Protein AF-0000000080848924 (afdb_homodimer)

Foldseek 3Di:
DVVVVVVVVVVVVVVVVVVVVVVVVVVVVVVVVVCVVVVPPVCVVPPPPPPPPFPFFWFFFKWKWWLAAVLLVQLFVCLVVVKWNLLSVLLSLLQVCQQQVQFFDQQFWKWKWWADPVVRFTKIKGQGFFAAQPDDLCPCPPCVVPDFLLALFGQGRHQVSSVVSCVVTTDDAQLVSLVVSLVCQAVWDFHAPQNQVLCVVCVVLQLPDPLSCVFQPDPVSGGDHGRDTTHQVLQSVLSNCLSPDPVRCCCCLPRDCLVLVQVLSVVRVHDHDSVRSNPRDMDMDRDFDWDDQPQKIKGWHDPLEQALLLLLLRLLLSVVVFALVCCVDLVSVLLSVLLSLLSNLVSLLLNLQTFFVVVDVCVVVSVLSNDNVNSVVSNVVRDSQARDPPSVQVDPPPDDQAFRKIWMWMAGRSQMIMTMMGGLTGRLASSRARNNRRRRHHSQSVLADSDDDPNRPNRGHDGGTGGHFHWIFMWMARNVVRGTFKTKWKDFTNCGSSLRSQLCCVVVHSPHRNQCSFAPWGWDPSDQAIETAPPHDPSSVVSNVSNVHHYHPDDGDMWMWMWGDDPSMITTDGRPSSDIDMDHD/DPVVVVVVVVVVVVVVVVVVVVVVVVVVVVVVVVCVVVVPPVVVVPPPPPPPPFPFFWFFFKWKWWLAAVLLVQLFVCLVVVKWNLLSVLLSLLQVCQQQVQFFDQQFWKWKWWADPVVRFTKIKGQGFFAAQPDDLCPCPPHVVPAFLLALFGQGRHQVSSVVSCVVTTDDALLVSLVVSLVCQAVWDFHAPQNQVLCVVCVVLQLVDPLSCVFQPDPVSGGDHGRDTTHQVLQSVLSNCLSPDPVRCCCCLPRDCLVLVQVLSVVRVHDHDSVRSNPRDMDMDRDFDWDDQPQKIKGWHDPLEQALLLLLLRLLLSVVVFALVCCVDLVSVLLSVLLSLLSNLVSLLLNLQTFFVVVDVCVVVSVLSNDNVNSVVSNVVRDSQARDPPSVQVDPPPDDFAFRKIWMWMAGRSQMIMTMMGGLTGRLASSRARNNRRRRHHSQSVLADSDDDPNRPNRGHDGGTGGHFHWIFMWMARNPVRGTFKTKWKDDTNCGSSLRSQLCCVVVHSPHRNQCSFAPWGWDPSDQAIETEPPHDPSSVVSNVSNVHHYDPDDGDMWMWMWGDDPSMITTDGRPSSDIDMDHD

Sequence (1170 aa):
MNIYQTVLWLSAFRWLKIFLGISVFMIVALIVALILVIILPLNLPTNLPLSVASSDKCYTKAAVAADAMTCSEIGRDILKRNGSVVDAAIAALLCVSLFNPHSMGIGGGVVFTIYNASTGKMEIINARETAPENASENMFGNEPEKAKKGLFIGVPGELRGYQEAHKRHGRLHWNELFEPSINLSKEGIPIGKALARAIKENNSTILNNSALCKVFCSSNKTILKENDNITFPNLSLTYKKIAEADNKADVFYNGLLTQTIVDDIKAAGGIITRDDLKNYKVEVNEYALNFTVGKYIFHAPGAPFGGPVLALMLNILKGYNLSSSNVSTIDKKILTYHRMIETFRFADVQKQKLGDPRYENIRELVKNITSDSFANDIRNKINDDIKQNTYNYKYDHYMDKDHGTSHLSIIAEDGSAVAVTSSINDYFGSKVMSESTGIIFNDQMRDFTIHEQENGQNNLIKPGKRPLSSMCPTIILDKDSRKVKMVVGGSGGTNITTSVAQVILNYLFFDYDLQKAVEEPRVQIPTKETNVEDCFDVKVTDGLKKKNHTIFHNTELSVVQAVVRQGDKLCAESDCRKGGYPAGYMNIYQTVLWLSAFRWLKIFLGISVFMIVALIVALILVIILPLNLPTNLPLSVASSDKCYTKAAVAADAMTCSEIGRDILKRNGSVVDAAIAALLCVSLFNPHSMGIGGGVVFTIYNASTGKMEIINARETAPENASENMFGNEPEKAKKGLFIGVPGELRGYQEAHKRHGRLHWNELFEPSINLSKEGIPIGKALARAIKENNSTILNNSALCKVFCSSNKTILKENDNITFPNLSLTYKKIAEADNKADVFYNGLLTQTIVDDIKAAGGIITRDDLKNYKVEVNEYALNFTVGKYIFHAPGAPFGGPVLALMLNILKGYNLSSSNVSTIDKKILTYHRMIETFRFADVQKQKLGDPRYENIRELVKNITSDSFANDIRNKINDDIKQNTYNYKYDHYMDKDHGTSHLSIIAEDGSAVAVTSSINDYFGSKVMSESTGIIFNDQMRDFTIHEQENGQNNLIKPGKRPLSSMCPTIILDKDSRKVKMVVGGSGGTNITTSVAQVILNYLFFDYDLQKAVEEPRVQIPTKETNVEDCFDVKVTDGLKKKNHTIFHNTELSVVQAVVRQGDKLCAESDCRKGGYPAGY

Organism: Culter alburnus (NCBI:txid194366)

pLDDT: mean 89.65, std 16.45, range [27.61, 98.94]

Nearest PDB structures (foldseek):
  4y23-assembly1_A  TM=9.123E-01  e=8.920E-42  Bacillus licheniformis
  2e0w-assembly1_A  TM=9.171E-01  e=1.768E-39  Escherichia coli K-12
  4zc6-assembly1_A  TM=9.767E-01  e=1.877E-32  Homo sapiens
  4gg2-assembly1_A  TM=9.645E-01  e=1.306E-32  Homo sapiens
  2nlz-assembly1_A  TM=8.765E-01  e=4.532E-32  Halalkalibacterium halodurans

InterPro domains:
  IPR000101 Gamma-glutamyltranspeptidase [PTHR11686] (25-585)
  IPR029055 Nucleophile aminohydrolases, N-terminal [SSF56235] (58-585)
  IPR043137 Gamma-glutamyltranspeptidase, small subunit, C-terminal domain [G3DSA:3.60.20.40] (400-585)
  IPR043138 Gamma-glutamyltranspeptidase, large subunit [G3DSA:1.10.246.130] (288-398)

Solvent-accessible surface area (backbone atoms only — not comparable to full-atom values): 57554 Å² total; per-residue (Å²): 120,72,72,64,54,54,56,53,51,53,51,49,52,50,48,48,50,50,49,49,48,50,48,51,48,49,48,49,50,44,47,49,47,44,46,50,55,61,65,37,66,80,66,62,68,73,72,58,31,68,40,67,74,76,87,57,50,67,21,64,44,24,29,18,6,20,59,34,42,68,25,5,42,47,18,32,51,35,40,74,70,66,27,24,52,54,36,12,47,51,27,17,50,55,30,38,27,69,62,33,46,42,14,21,41,67,24,7,17,27,38,39,30,38,38,40,48,89,78,67,46,46,35,24,42,43,6,56,33,24,34,27,73,77,47,47,63,65,70,53,61,96,48,54,89,75,47,52,48,20,57,28,42,26,47,54,18,22,47,56,36,49,46,53,50,40,74,75,51,40,64,58,58,73,39,65,42,41,48,66,38,36,51,40,25,62,76,33,42,63,35,42,64,50,41,24,49,53,42,60,77,39,40,71,62,32,73,74,28,71,55,48,25,69,53,50,26,44,99,83,72,40,72,53,46,62,61,39,74,38,51,34,64,39,34,24,52,42,46,48,54,38,35,69,34,91,64,34,50,34,35,58,29,68,40,85,43,24,64,59,52,33,50,50,36,40,74,42,50,21,68,58,45,66,62,47,44,55,65,59,76,67,45,76,37,72,72,46,42,66,51,75,57,91,66,30,35,39,35,22,41,42,65,27,31,20,21,48,41,43,44,27,39,53,52,31,51,51,75,68,66,65,34,43,71,42,60,68,42,68,70,39,30,26,47,47,51,51,52,47,53,54,39,51,54,57,29,53,59,54,52,42,60,43,22,27,59,92,82,33,96,43,63,67,56,53,52,43,50,59,29,68,68,50,23,51,55,54,48,72,66,60,52,91,65,39,62,78,81,73,61,82,66,74,61,79,68,83,62,78,81,59,48,7,38,39,29,37,9,32,38,32,68,78,52,21,30,32,11,33,32,32,25,13,43,29,58,36,24,32,71,48,46,34,70,79,42,47,44,48,31,12,23,47,51,65,48,26,42,75,61,97,47,91,56,30,70,47,21,48,52,40,52,59,40,40,46,47,41,35,54,36,22,23,43,29,25,30,63,85,79,64,41,66,36,35,20,31,23,26,17,23,48,83,41,14,37,56,50,39,49,49,30,48,42,28,34,77,32,39,64,37,57,62,50,53,20,58,62,51,59,50,72,44,68,83,56,92,46,37,22,29,35,81,59,45,59,62,70,37,54,53,47,35,38,74,22,66,47,52,75,41,81,69,65,68,74,64,42,43,18,30,27,33,51,55,88,80,28,30,30,30,33,22,28,35,87,50,55,15,29,46,28,56,72,125,69,73,67,56,54,59,54,52,56,54,49,51,51,51,48,50,50,51,48,49,50,48,50,49,50,48,49,50,44,47,49,48,42,42,50,55,60,64,36,66,78,66,60,67,73,70,56,31,66,40,65,75,75,88,58,50,67,20,66,43,23,29,18,7,20,58,34,41,68,26,4,40,47,18,33,52,34,40,74,71,66,27,26,53,53,37,13,48,50,28,18,49,54,30,38,27,68,64,33,47,41,13,21,41,67,26,7,17,27,38,38,30,38,37,40,50,90,78,67,46,44,34,24,41,43,6,57,33,24,34,27,71,78,47,48,63,65,70,51,62,95,49,55,91,74,48,51,48,20,56,27,43,26,46,55,18,21,47,56,35,49,46,53,50,39,73,74,50,41,65,58,60,73,39,64,43,40,47,65,39,37,51,41,24,62,74,33,42,62,34,42,66,48,42,23,49,53,44,61,74,39,39,69,62,32,71,74,27,70,53,47,26,69,51,50,26,45,97,81,71,39,74,52,47,62,60,40,75,37,51,34,64,40,33,24,52,42,46,48,53,38,36,68,34,90,64,34,49,33,35,59,29,69,42,84,44,25,63,58,53,32,49,49,37,40,74,42,51,20,69,57,45,66,62,47,42,54,65,59,75,67,45,77,37,71,72,44,42,66,52,75,58,90,66,32,36,38,33,22,42,43,65,29,30,18,21,48,39,44,45,27,36,53,53,32,52,51,76,67,66,64,33,44,69,42,58,68,43,67,68,38,32,25,48,47,50,50,53,49,52,54,38,50,54,56,29,53,61,54,51,44,62,42,21,28,60,92,82,31,95,45,64,66,56,53,52,42,49,60,30,69,68,50,22,49,54,53,49,71,64,60,54,90,68,39,61,77,81,74,61,81,64,77,61,78,67,84,63,80,81,59,48,7,39,40,31,37,8,31,38,32,68,80,53,21,31,32,9,31,32,32,25,14,43,29,58,38,22,31,72,47,46,34,69,78,42,47,44,49,29,12,23,47,52,64,48,26,43,75,59,98,48,93,56,30,71,48,22,47,51,41,52,61,39,40,48,47,42,35,53,36,22,23,45,28,25,30,62,86,78,64,40,65,37,35,20,32,23,27,16,22,48,82,44,15,37,56,51,40,50,49,31,48,42,28,34,77,33,39,65,38,57,60,50,52,20,58,61,50,61,50,71,46,67,82,55,92,46,36,22,29,35,81,58,44,59,62,70,38,52,54,47,36,40,75,22,66,47,52,76,42,80,70,65,69,74,63,41,43,18,31,26,34,51,56,89,80,29,28,32,30,34,22,27,36,88,50,56,16,28,46,25,56,72

Secondary structure (DSSP, 8-state):
-HHHHHHHHHHHHHHHHHHHHHHHHHHHHHHHHHHHHHSS-----S----------EEESS-EEE-SSHHHHHHHHHHHHTT--HHHHHHHHHHHHHHH-TTT--TTSEEEEEEEETTTTEEEEEEE--B--TT--TTTTTT-GGGS-GGGGPPBP-HHHHHHHHHHHH--S-HHHHHHHHHHHHHH-EE--HHHHHHHHHTHHHHHT-HHHHHHHB-TTS-B--TT-EE--HHHHHHHHHHHH-TTTTHHHHSSTTHHHHHHHHHHTT----HHHHHT---EEESS-EEEEETTEEEEE--TTSSHHHHHHHHHHHHTT---GGGGSSHHHHHHHHHHHHHHHHHHHHHHTT---TTTS--HHHHHHHTSHHHHHHHHHH--SSS--S-----------S-EEEEEEEEE-TTS-EEEEEEEEEETTTTS-B-TTT-PBPP-GGGGS--S--TT-GGG---TTPPPP-----EEEEETTT--EEEEEEEESGGGHHHHHHHHHIIIIIS---HHHHHHS--EE-SSSSEEE-TT--HHHHHHHHHTT--EE--PPP-EEEEEEEETTEEEEEE-GGGT---EE-/--HHHHHHHHHHHHHHHHHHHHHHHHHHHHHHHHHHHHSS-----S----------EEESS-EEE-SSHHHHHHHHHHHHTT--HHHHHHHHHHHHHHH-TTT--TTSEEEEEEEETTTTEEEEEEE--B--TT--TTTTTT-GGGS-GGGGPPBP-HHHHHHHHHHHH--S-HHHHHHHHHHHHHH-EE--HHHHHHHHHTHHHHHT-HHHHHHHB-TTS-B--TT-EE--HHHHHHHHHHHH-TTTTHHHHSSTTHHHHHHHHHHTT----HHHHHT---EEESS-EEEEETTEEEEE--TTSSHHHHHHHHHHHHTTT--GGGGSSHHHHHHHHHHHHHHHHHHHHHHTT---TTTS--HHHHHHHTSHHHHHHHHHH--SSS--S-----------S-EEEEEEEEE-TTS-EEEEEEEEEETTTTS-B-TTT-PBPP-GGGGS--S--TT-GGG---TTPPPP-----EEEEETTT--EEEEEEEESGGGHHHHHHHHHIIIIIS---HHHHHHS--EE-SSSSEEE-TT--HHHHHHHHHTT--EE--PPP-EEEEEEEETTEEEEEE-GGGT---EE-

Radius of gyration: 35.62 Å; Cα contacts (8 Å, |Δi|>4): 2639; chains: 2; bounding box: 136×84×68 Å

Structure (mmCIF, N/CA/C/O backbone):
data_AF-0000000080848924-model_v1
#
loop_
_entity.id
_entity.type
_entity.pdbx_description
1 polymer 'Glutathione hydrolase'
#
loop_
_atom_site.group_PDB
_atom_site.id
_atom_site.type_symbol
_atom_site.label_atom_id
_atom_site.label_alt_id
_atom_site.label_comp_id
_atom_site.label_asym_id
_atom_site.label_entity_id
_atom_site.label_seq_id
_atom_site.pdbx_PDB_ins_code
_atom_site.Cartn_x
_atom_site.Cartn_y
_atom_site.Cartn_z
_atom_site.occupancy
_atom_site.B_iso_or_equiv
_atom_site.auth_seq_id
_atom_site.auth_comp_id
_atom_site.auth_asym_id
_atom_site.auth_atom_id
_atom_site.pdbx_PDB_model_num
ATOM 1 N N . MET A 1 1 ? -98.312 -29.328 30.312 1 27.61 1 MET A N 1
ATOM 2 C CA . MET A 1 1 ? -97.875 -28.359 29.312 1 27.61 1 MET A CA 1
ATOM 3 C C . MET A 1 1 ? -96.75 -27.5 29.828 1 27.61 1 MET A C 1
ATOM 5 O O . MET A 1 1 ? -95.938 -26.969 29.047 1 27.61 1 MET A O 1
ATOM 9 N N . ASN A 1 2 ? -96.75 -27.297 31.172 1 33.88 2 ASN A N 1
ATOM 10 C CA . ASN A 1 2 ? -95.938 -26.281 31.797 1 33.88 2 ASN A CA 1
ATOM 11 C C . ASN A 1 2 ? -94.438 -26.75 31.891 1 33.88 2 ASN A C 1
ATOM 13 O O . ASN A 1 2 ? -93.562 -25.969 32.25 1 33.88 2 ASN A O 1
ATOM 17 N N . ILE A 1 3 ? -94.312 -28.141 32 1 42.03 3 ILE A N 1
ATOM 18 C CA . ILE A 1 3 ? -93 -28.672 32.25 1 42.03 3 ILE A CA 1
ATOM 19 C C . ILE A 1 3 ? -92.125 -28.453 31.031 1 42.03 3 ILE A C 1
ATOM 21 O O . ILE A 1 3 ? -90.875 -28.391 31.141 1 42.03 3 ILE A O 1
ATOM 25 N N . TYR A 1 4 ? -92.75 -28.438 29.812 1 40.22 4 TYR A N 1
ATOM 26 C CA . TYR A 1 4 ? -92 -28.391 28.562 1 40.22 4 TYR A CA 1
ATOM 27 C C . TYR A 1 4 ? -91.438 -27 28.328 1 40.22 4 TYR A C 1
ATOM 29 O O . TYR A 1 4 ? -90.5 -26.844 27.578 1 40.22 4 TYR A O 1
ATOM 37 N N . GLN A 1 5 ? -92.188 -25.938 28.844 1 40.59 5 GLN A N 1
ATOM 38 C CA . GLN A 1 5 ? -91.688 -24.578 28.578 1 40.59 5 GLN A CA 1
ATOM 39 C C . GLN A 1 5 ? -90.375 -24.281 29.312 1 40.59 5 GLN A C 1
ATOM 41 O O . GLN A 1 5 ? -89.562 -23.562 28.812 1 40.59 5 GLN A O 1
ATOM 46 N N . THR A 1 6 ? -90.312 -24.859 30.594 1 44.5 6 THR A N 1
ATOM 47 C CA . THR A 1 6 ? -89.188 -24.5 31.422 1 44.5 6 THR A CA 1
ATOM 48 C C . THR A 1 6 ? -87.875 -25.078 30.859 1 44.5 6 THR A C 1
ATOM 50 O O . THR A 1 6 ? -86.812 -24.484 31.016 1 44.5 6 THR A O 1
ATOM 53 N N . VAL A 1 7 ? -88.062 -26.25 30.172 1 45.69 7 VAL A N 1
ATOM 54 C CA . VAL A 1 7 ? -86.812 -26.875 29.672 1 45.69 7 VAL A CA 1
ATOM 55 C C . VAL A 1 7 ? -86.25 -26.062 28.5 1 45.69 7 VAL A C 1
ATOM 57 O O . VAL A 1 7 ? -85.062 -25.984 28.328 1 45.69 7 VAL A O 1
ATOM 60 N N . LEU A 1 8 ? -87.188 -25.375 27.75 1 45.31 8 LEU A N 1
ATOM 61 C CA . LEU A 1 8 ? -86.75 -24.625 26.594 1 45.31 8 LEU A CA 1
ATOM 62 C C . LEU A 1 8 ? -86.062 -23.344 27.016 1 45.31 8 LEU A C 1
ATOM 64 O O . LEU A 1 8 ? -85.062 -22.922 26.359 1 45.31 8 LEU A O 1
ATOM 68 N N . TRP A 1 9 ? -86.562 -22.766 28.188 1 46.66 9 TRP A N 1
ATOM 69 C CA . TRP A 1 9 ? -85.938 -21.531 28.656 1 46.66 9 TRP A CA 1
ATOM 70 C C . TRP A 1 9 ? -84.5 -21.797 29.188 1 46.66 9 TRP A C 1
ATOM 72 O O . TRP A 1 9 ? -83.625 -20.984 28.984 1 46.66 9 TRP A O 1
ATOM 82 N N . LEU A 1 10 ? -84.375 -22.938 29.875 1 48.81 10 LEU A N 1
ATOM 83 C CA . LEU A 1 10 ? -83.062 -23.234 30.469 1 48.81 10 LEU A CA 1
ATOM 84 C C . LEU A 1 10 ? -82.062 -23.5 29.375 1 48.81 10 LEU A C 1
ATOM 86 O O . LEU A 1 10 ? -80.875 -23.203 29.562 1 48.81 10 LEU A O 1
ATOM 90 N N . SER A 1 11 ? -82.562 -24.062 28.266 1 49.72 11 SER A N 1
ATOM 91 C CA . SER A 1 11 ? -81.625 -24.328 27.188 1 49.72 11 SER A CA 1
ATOM 92 C C . SER A 1 11 ? -81.188 -23.031 26.484 1 49.72 11 SER A C 1
ATOM 94 O O . SER A 1 11 ? -80.062 -22.906 26.047 1 49.72 11 SER A O 1
ATOM 96 N N . ALA A 1 12 ? -82.188 -22.047 26.516 1 52.72 12 ALA A N 1
ATOM 97 C CA . ALA A 1 12 ? -81.875 -20.766 25.891 1 52.72 12 ALA A CA 1
ATOM 98 C C . ALA A 1 12 ? -80.812 -19.984 26.719 1 52.72 12 ALA A C 1
ATOM 100 O O . ALA A 1 12 ? -79.938 -19.344 26.156 1 52.72 12 ALA A O 1
ATOM 101 N N . PHE A 1 13 ? -81.062 -20.078 28.078 1 54 13 PHE A N 1
ATOM 102 C CA . PHE A 1 13 ? -80.125 -19.359 28.953 1 54 13 PHE A CA 1
ATOM 103 C C . PHE A 1 13 ? -78.75 -19.969 28.875 1 54 13 PHE A C 1
ATOM 105 O O . PHE A 1 13 ? -77.75 -19.281 29.031 1 54 13 PHE A O 1
ATOM 112 N N . ARG A 1 14 ? -78.688 -21.344 28.719 1 52.22 14 ARG A N 1
ATOM 113 C CA . ARG A 1 14 ? -77.375 -21.984 28.578 1 52.22 14 ARG A CA 1
ATOM 114 C C . ARG A 1 14 ? -76.688 -21.562 27.281 1 52.22 14 ARG A C 1
ATOM 116 O O . ARG A 1 14 ? -75.5 -21.344 27.234 1 52.22 14 ARG A O 1
ATOM 123 N N . TRP A 1 15 ? -77.562 -21.453 26.234 1 53.81 15 TRP A N 1
ATOM 124 C CA . TRP A 1 15 ? -77 -21.031 24.953 1 53.81 15 TRP A CA 1
ATOM 125 C C . TRP A 1 15 ? -76.562 -19.578 25.016 1 53.81 15 TRP A C 1
ATOM 127 O O . TRP A 1 15 ? -75.562 -19.219 24.406 1 53.81 15 TRP A O 1
ATOM 137 N N . LEU A 1 16 ? -77.312 -18.672 25.812 1 54.81 16 LEU A N 1
ATOM 138 C CA . LEU A 1 16 ? -76.875 -17.281 25.969 1 54.81 16 LEU A CA 1
ATOM 139 C C . LEU A 1 16 ? -75.562 -17.172 26.766 1 54.81 16 LEU A C 1
ATOM 141 O O . LEU A 1 16 ? -74.688 -16.375 26.422 1 54.81 16 LEU A O 1
ATOM 145 N N . LYS A 1 17 ? -75.438 -17.984 27.812 1 54.66 17 LYS A N 1
ATOM 146 C CA . LYS A 1 17 ? -74.188 -18 28.578 1 54.66 17 LYS A CA 1
ATOM 147 C C . LYS A 1 17 ? -73.062 -18.516 27.734 1 54.66 17 LYS A C 1
ATOM 149 O O . LYS A 1 17 ? -71.938 -17.984 27.797 1 54.66 17 LYS A O 1
ATOM 154 N N . ILE A 1 18 ? -73.375 -19.562 26.906 1 56.75 18 ILE A N 1
ATOM 155 C CA . ILE A 1 18 ? -72.312 -20.078 26.016 1 56.75 18 ILE A CA 1
ATOM 156 C C . ILE A 1 18 ? -72 -19.031 24.969 1 56.75 18 ILE A C 1
ATOM 158 O O . ILE A 1 18 ? -70.812 -18.797 24.688 1 56.75 18 ILE A O 1
ATOM 162 N N . PHE A 1 19 ? -73.062 -18.281 24.484 1 57.47 19 PHE A N 1
ATOM 163 C CA . PHE A 1 19 ? -72.75 -17.234 23.5 1 57.47 19 PHE A CA 1
ATOM 164 C C . PHE A 1 19 ? -72.062 -16.062 24.125 1 57.47 19 PHE A C 1
ATOM 166 O O . PHE A 1 19 ? -71.125 -15.492 23.516 1 57.47 19 PHE A O 1
ATOM 173 N N . LEU A 1 20 ? -72.375 -15.703 25.375 1 59.56 20 LEU A N 1
ATOM 174 C CA . LEU A 1 20 ? -71.688 -14.641 26.078 1 59.56 20 LEU A CA 1
ATOM 175 C C . LEU A 1 20 ? -70.25 -15.078 26.438 1 59.56 20 LEU A C 1
ATOM 177 O O . LEU A 1 20 ? -69.312 -14.281 26.359 1 59.56 20 LEU A O 1
ATOM 181 N N . GLY A 1 21 ? -70.125 -16.375 26.812 1 56.28 21 GLY A N 1
ATOM 182 C CA . GLY A 1 21 ? -68.812 -16.891 27.062 1 56.28 21 GLY A CA 1
ATOM 183 C C . GLY A 1 21 ? -67.938 -16.906 25.828 1 56.28 21 GLY A C 1
ATOM 184 O O . GLY A 1 21 ? -66.75 -16.547 25.891 1 56.28 21 GLY A O 1
ATOM 185 N N . ILE A 1 22 ? -68.562 -17.281 24.688 1 60.47 22 ILE A N 1
ATOM 186 C CA . ILE A 1 22 ? -67.812 -17.297 23.438 1 60.47 22 ILE A CA 1
ATOM 187 C C . ILE A 1 22 ? -67.5 -15.875 22.984 1 60.47 22 ILE A C 1
ATOM 189 O O . ILE A 1 22 ? -66.375 -15.594 22.516 1 60.47 22 ILE A O 1
ATOM 193 N N . SER A 1 23 ? -68.438 -14.93 23.297 1 58.09 23 SER A N 1
ATOM 194 C CA . SER A 1 23 ? -68.188 -13.539 22.953 1 58.09 23 SER A CA 1
ATOM 195 C C . SER A 1 23 ? -67.062 -12.953 23.812 1 58.09 23 SER A C 1
ATOM 197 O O . SER A 1 23 ? -66.188 -12.242 23.297 1 58.09 23 SER A O 1
ATOM 199 N N . VAL A 1 24 ? -67.125 -13.219 25.125 1 61.31 24 VAL A N 1
ATOM 200 C CA . VAL A 1 24 ? -66.062 -12.734 26 1 61.31 24 VAL A CA 1
ATOM 201 C C . VAL A 1 24 ? -64.75 -13.398 25.641 1 61.31 24 VAL A C 1
ATOM 203 O O . VAL A 1 24 ? -63.719 -12.742 25.594 1 61.31 24 VAL A O 1
ATOM 206 N N . PHE A 1 25 ? -64.75 -14.719 25.328 1 60.25 25 PHE A N 1
ATOM 207 C CA . PHE A 1 25 ? -63.531 -15.398 24.906 1 60.25 25 PHE A CA 1
ATOM 208 C C . PHE A 1 25 ? -63.031 -14.828 23.594 1 60.25 25 PHE A C 1
ATOM 210 O O . PHE A 1 25 ? -61.844 -14.617 23.422 1 60.25 25 PHE A O 1
ATOM 217 N N . MET A 1 26 ? -63.938 -14.5 22.672 1 58.78 26 MET A N 1
ATOM 218 C CA . MET A 1 26 ? -63.531 -13.898 21.391 1 58.78 26 MET A CA 1
ATOM 219 C C . MET A 1 26 ? -63 -12.492 21.609 1 58.78 26 MET A C 1
ATOM 221 O O . MET A 1 26 ? -62.031 -12.094 20.984 1 58.78 26 MET A O 1
ATOM 225 N N . ILE A 1 27 ? -63.594 -11.758 22.531 1 63.06 27 ILE A N 1
ATOM 226 C CA . ILE A 1 27 ? -63.094 -10.422 22.844 1 63.06 27 ILE A CA 1
ATOM 227 C C . ILE A 1 27 ? -61.75 -10.523 23.516 1 63.06 27 ILE A C 1
ATOM 229 O O . ILE A 1 27 ? -60.812 -9.781 23.188 1 63.06 27 ILE A O 1
ATOM 233 N N . VAL A 1 28 ? -61.594 -11.461 24.516 1 62.94 28 VAL A N 1
ATOM 234 C CA . VAL A 1 28 ? -60.312 -11.633 25.172 1 62.94 28 VAL A CA 1
ATOM 235 C C . VAL A 1 28 ? -59.281 -12.141 24.156 1 62.94 28 VAL A C 1
ATOM 237 O O . VAL A 1 28 ? -58.156 -11.672 24.125 1 62.94 28 VAL A O 1
ATOM 240 N N . ALA A 1 29 ? -59.656 -13.094 23.297 1 61.78 29 ALA A N 1
ATOM 241 C CA . ALA A 1 29 ? -58.75 -13.57 22.25 1 61.78 29 ALA A CA 1
ATOM 242 C C . ALA A 1 29 ? -58.406 -12.453 21.281 1 61.78 29 ALA A C 1
ATOM 244 O O . ALA A 1 29 ? -57.25 -12.328 20.859 1 61.78 29 ALA A O 1
ATOM 245 N N . LEU A 1 30 ? -59.344 -11.602 20.984 1 60.47 30 LEU A N 1
ATOM 246 C CA . LEU A 1 30 ? -59.094 -10.438 20.156 1 60.47 30 LEU A CA 1
ATOM 247 C C . LEU A 1 30 ? -58.156 -9.453 20.875 1 60.47 30 LEU A C 1
ATOM 249 O O . LEU A 1 30 ? -57.25 -8.891 20.266 1 60.47 30 LEU A O 1
ATOM 253 N N . ILE A 1 31 ? -58.438 -9.203 22.141 1 59.78 31 ILE A N 1
ATOM 254 C CA . ILE A 1 31 ? -57.594 -8.32 22.922 1 59.78 31 ILE A CA 1
ATOM 255 C C . ILE A 1 31 ? -56.188 -8.938 23.016 1 59.78 31 ILE A C 1
ATOM 257 O O . ILE A 1 31 ? -55.188 -8.234 22.859 1 59.78 31 ILE A O 1
ATOM 261 N N . VAL A 1 32 ? -56.094 -10.25 23.344 1 56.41 32 VAL A N 1
ATOM 262 C CA . VAL A 1 32 ? -54.781 -10.898 23.375 1 56.41 32 VAL A CA 1
ATOM 263 C C . VAL A 1 32 ? -54.156 -10.852 22 1 56.41 32 VAL A C 1
ATOM 265 O O . VAL A 1 32 ? -52.969 -10.562 21.859 1 56.41 32 VAL A O 1
ATOM 268 N N . ALA A 1 33 ? -54.938 -11.117 20.922 1 53.69 33 ALA A N 1
ATOM 269 C CA . ALA A 1 33 ? -54.406 -10.984 19.562 1 53.69 33 ALA A CA 1
ATOM 270 C C . ALA A 1 33 ? -54 -9.539 19.281 1 53.69 33 ALA A C 1
ATOM 272 O O . ALA A 1 33 ? -52.969 -9.289 18.672 1 53.69 33 ALA A O 1
ATOM 273 N N . LEU A 1 34 ? -54.844 -8.633 19.719 1 51.41 34 LEU A N 1
ATOM 274 C CA . LEU A 1 34 ? -54.5 -7.227 19.562 1 51.41 34 LEU A CA 1
ATOM 275 C C . LEU A 1 34 ? -53.25 -6.891 20.406 1 51.41 34 LEU A C 1
ATOM 277 O O . LEU A 1 34 ? -52.375 -6.156 19.953 1 51.41 34 LEU A O 1
ATOM 281 N N . ILE A 1 35 ? -53.281 -7.332 21.688 1 49.22 35 ILE A N 1
ATOM 282 C CA . ILE A 1 35 ? -52.062 -7.133 22.484 1 49.22 35 ILE A CA 1
ATOM 283 C C . ILE A 1 35 ? -50.875 -7.844 21.828 1 49.22 35 ILE A C 1
ATOM 285 O O . ILE A 1 35 ? -49.781 -7.305 21.781 1 49.22 35 ILE A O 1
ATOM 289 N N . LEU A 1 36 ? -51.125 -9.062 21.359 1 45.56 36 LEU A N 1
ATOM 290 C CA . LEU A 1 36 ? -50.062 -9.734 20.641 1 45.56 36 LEU A CA 1
ATOM 291 C C . LEU A 1 36 ? -49.688 -8.992 19.359 1 45.56 36 LEU A C 1
ATOM 293 O O . LEU A 1 36 ? -48.531 -8.922 18.984 1 45.56 36 LEU A O 1
ATOM 297 N N . VAL A 1 37 ? -50.688 -8.5 18.625 1 44.62 37 VAL A N 1
ATOM 298 C CA . VAL A 1 37 ? -50.375 -7.656 17.469 1 44.62 37 VAL A CA 1
ATOM 299 C C . VAL A 1 37 ? -49.75 -6.348 17.953 1 44.62 37 VAL A C 1
ATOM 301 O O . VAL A 1 37 ? -48.812 -5.828 17.312 1 44.62 37 VAL A O 1
ATOM 304 N N . ILE A 1 38 ? -50.312 -5.672 19 1 43.06 38 ILE A N 1
ATOM 305 C CA . ILE A 1 38 ? -49.719 -4.441 19.5 1 43.06 38 ILE A CA 1
ATOM 306 C C . ILE A 1 38 ? -48.344 -4.754 20.125 1 43.06 38 ILE A C 1
ATOM 308 O O . ILE A 1 38 ? -47.406 -3.957 20.016 1 43.06 38 ILE A O 1
ATOM 312 N N . ILE A 1 39 ? -48.281 -5.75 21.047 1 37.44 39 ILE A N 1
ATOM 313 C CA . ILE A 1 39 ? -46.938 -6.098 21.531 1 37.44 39 ILE A CA 1
ATOM 314 C C . ILE A 1 39 ? -46.094 -6.652 20.391 1 37.44 39 ILE A C 1
ATOM 316 O O . ILE A 1 39 ? -44.969 -7.086 20.594 1 37.44 39 ILE A O 1
ATOM 320 N N . LEU A 1 40 ? -46.719 -7.078 19.234 1 34.47 40 LEU A N 1
ATOM 321 C CA . LEU A 1 40 ? -45.781 -7.234 18.125 1 34.47 40 LEU A CA 1
ATOM 322 C C . LEU A 1 40 ? -44.969 -5.953 17.906 1 34.47 40 LEU A C 1
ATOM 324 O O . LEU A 1 40 ? -45.562 -4.898 17.625 1 34.47 40 LEU A O 1
ATOM 328 N N . PRO A 1 41 ? -43.969 -5.781 18.75 1 33.25 41 PRO A N 1
ATOM 329 C CA . PRO A 1 41 ? -43.125 -4.621 18.469 1 33.25 41 PRO A CA 1
ATOM 330 C C . PRO A 1 41 ? -43 -4.316 16.984 1 33.25 41 PRO A C 1
ATOM 332 O O . PRO A 1 41 ? -42.812 -5.227 16.172 1 33.25 41 PRO A O 1
ATOM 335 N N . LEU A 1 42 ? -43.969 -3.479 16.422 1 32.34 42 LEU A N 1
ATOM 336 C CA . LEU A 1 42 ? -43.531 -2.865 15.164 1 32.34 42 LEU A CA 1
ATOM 337 C C . LEU A 1 42 ? -42.031 -2.586 15.188 1 32.34 42 LEU A C 1
ATOM 339 O O . LEU A 1 42 ? -41.594 -1.583 15.75 1 32.34 42 LEU A O 1
ATOM 343 N N . ASN A 1 43 ? -41.281 -3.451 15.688 1 28.75 43 ASN A N 1
ATOM 344 C CA . ASN A 1 43 ? -39.844 -3.33 15.367 1 28.75 43 ASN A CA 1
ATOM 345 C C . ASN A 1 43 ? -39.625 -3.035 13.891 1 28.75 43 ASN A C 1
ATOM 347 O O . ASN A 1 43 ? -39.656 -3.947 13.062 1 28.75 43 ASN A O 1
ATOM 351 N N . LEU A 1 44 ? -40.312 -1.973 13.383 1 30.2 44 LEU A N 1
ATOM 352 C CA . LEU A 1 44 ? -39.781 -1.408 12.148 1 30.2 44 LEU A CA 1
ATOM 353 C C . LEU A 1 44 ? -38.281 -1.48 12.125 1 30.2 44 LEU A C 1
ATOM 355 O O . LEU A 1 44 ? -37.594 -1.023 13.062 1 30.2 44 LEU A O 1
ATOM 359 N N . PRO A 1 45 ? -37.844 -2.529 11.57 1 31.5 45 PRO A N 1
ATOM 360 C CA . PRO A 1 45 ? -36.375 -2.543 11.57 1 31.5 45 PRO A CA 1
ATOM 361 C C . PRO A 1 45 ? -35.781 -1.206 11.148 1 31.5 45 PRO A C 1
ATOM 363 O O . PRO A 1 45 ? -36.062 -0.73 10.039 1 31.5 45 PRO A O 1
ATOM 366 N N . THR A 1 46 ? -35.938 -0.21 12.031 1 32.53 46 THR A N 1
ATOM 367 C CA . THR A 1 46 ? -35.125 0.982 11.758 1 32.53 46 THR A CA 1
ATOM 368 C C . THR A 1 46 ? -33.812 0.609 11.109 1 32.53 46 THR A C 1
ATOM 370 O O . THR A 1 46 ? -33.219 1.414 10.391 1 32.53 46 THR A O 1
ATOM 373 N N . ASN A 1 47 ? -33.219 -0.319 11.781 1 30.47 47 ASN A N 1
ATOM 374 C CA . ASN A 1 47 ? -31.859 -0.47 11.266 1 30.47 47 ASN A CA 1
ATOM 375 C C . ASN A 1 47 ? -31.844 -1.184 9.922 1 30.47 47 ASN A C 1
ATOM 377 O O . ASN A 1 47 ? -31.781 -2.412 9.867 1 30.47 47 ASN A O 1
ATOM 381 N N . LEU A 1 48 ? -32.75 -0.864 9.062 1 31.02 48 LEU A N 1
ATOM 382 C CA . LEU A 1 48 ? -32.438 -1.427 7.758 1 31.02 48 LEU A CA 1
ATOM 383 C C . LEU A 1 48 ? -30.938 -1.282 7.449 1 31.02 48 LEU A C 1
ATOM 385 O O . LEU A 1 48 ? -30.422 -0.165 7.375 1 31.02 48 LEU A O 1
ATOM 389 N N . PRO A 1 49 ? -30.234 -2.24 7.855 1 33.34 49 PRO A N 1
ATOM 390 C CA . PRO A 1 49 ? -28.859 -2.029 7.426 1 33.34 49 PRO A CA 1
ATOM 391 C C . PRO A 1 49 ? -28.75 -1.621 5.961 1 33.34 49 PRO A C 1
ATOM 393 O O . PRO A 1 49 ? -29.438 -2.182 5.105 1 33.34 49 PRO A O 1
ATOM 396 N N . LEU A 1 50 ? -28.766 -0.459 5.586 1 31.81 50 LEU A N 1
ATOM 397 C CA . LEU A 1 50 ? -28.281 -0.073 4.27 1 31.81 50 LEU A CA 1
ATOM 398 C C . LEU A 1 50 ? -27.203 -1.046 3.783 1 31.81 50 LEU A C 1
ATOM 400 O O . LEU A 1 50 ? -26.203 -1.257 4.461 1 31.81 50 LEU A O 1
ATOM 404 N N . SER A 1 51 ? -27.641 -2.158 3.277 1 34.69 51 SER A N 1
ATOM 405 C CA . SER A 1 51 ? -26.719 -3.1 2.648 1 34.69 51 SER A CA 1
ATOM 406 C C . SER A 1 51 ? -25.625 -2.371 1.877 1 34.69 51 SER A C 1
ATOM 408 O O . SER A 1 51 ? -25.922 -1.609 0.951 1 34.69 51 SER A O 1
ATOM 410 N N . VAL A 1 52 ? -24.734 -1.992 2.447 1 40.56 52 VAL A N 1
ATOM 411 C CA . VAL A 1 52 ? -23.562 -1.58 1.677 1 40.56 52 VAL A CA 1
ATOM 412 C C . VAL A 1 52 ? -23.344 -2.559 0.527 1 40.56 52 VAL A C 1
ATOM 414 O O . VAL A 1 52 ? -23.141 -3.756 0.752 1 40.56 52 VAL A O 1
ATOM 417 N N . ALA A 1 53 ? -23.953 -2.414 -0.642 1 45.53 53 ALA A N 1
ATOM 418 C CA . ALA A 1 53 ? -23.781 -3.168 -1.88 1 45.53 53 ALA A CA 1
ATOM 419 C C . ALA A 1 53 ? -22.391 -3.812 -1.938 1 45.53 53 ALA A C 1
ATOM 421 O O . ALA A 1 53 ? -21.375 -3.137 -1.762 1 45.53 53 ALA A O 1
ATOM 422 N N . SER A 1 54 ? -22.359 -5.234 -1.828 1 56.91 54 SER A N 1
ATOM 423 C CA . SER A 1 54 ? -21.125 -5.992 -1.984 1 56.91 54 SER A CA 1
ATOM 424 C C . SER A 1 54 ? -20.359 -5.566 -3.238 1 56.91 54 SER A C 1
ATOM 426 O O . SER A 1 54 ? -20.969 -5.344 -4.289 1 56.91 54 SER A O 1
ATOM 428 N N . SER A 1 55 ? -19.109 -5.105 -3.137 1 72.56 55 SER A N 1
ATOM 429 C CA . SER A 1 55 ? -18.203 -4.684 -4.207 1 72.56 55 SER A CA 1
ATOM 430 C C . SER A 1 55 ? -17.641 -5.883 -4.965 1 72.56 55 SER A C 1
ATOM 432 O O . SER A 1 55 ? -16.734 -5.738 -5.777 1 72.56 55 SER A O 1
ATOM 434 N N . ASP A 1 56 ? -18.453 -7.102 -4.781 1 83.56 56 ASP A N 1
ATOM 435 C CA . ASP A 1 56 ? -17.922 -8.297 -5.434 1 83.56 56 ASP A CA 1
ATOM 436 C C . ASP A 1 56 ? -18.25 -8.297 -6.926 1 83.56 56 ASP A C 1
ATOM 438 O O . ASP A 1 56 ? -19.344 -7.891 -7.328 1 83.56 56 ASP A O 1
ATOM 442 N N . LYS A 1 57 ? -17.359 -8.758 -7.73 1 93.06 57 LYS A N 1
ATOM 443 C CA . LYS A 1 57 ? -17.531 -8.961 -9.164 1 93.06 57 LYS A CA 1
ATOM 444 C C . LYS A 1 57 ? -18.078 -10.352 -9.461 1 93.06 57 LYS A C 1
ATOM 446 O O . LYS A 1 57 ? -17.312 -11.328 -9.516 1 93.06 57 LYS A O 1
ATOM 451 N N . CYS A 1 58 ? -19.344 -10.43 -9.805 1 97.19 58 CYS A N 1
ATOM 452 C CA . CYS A 1 58 ? -19.984 -11.727 -9.938 1 97.19 58 CYS A CA 1
ATOM 453 C C . CYS A 1 58 ? -20.484 -11.945 -11.359 1 97.19 58 CYS A C 1
ATOM 455 O O . CYS A 1 58 ? -20.828 -10.984 -12.055 1 97.19 58 CYS A O 1
ATOM 457 N N . TYR A 1 59 ? -20.531 -13.203 -11.742 1 97.88 59 TYR A N 1
ATOM 458 C CA . TYR A 1 59 ? -20.922 -13.664 -13.07 1 97.88 59 TYR A CA 1
ATOM 459 C C . TYR A 1 59 ? -21.875 -14.844 -12.977 1 97.88 59 TYR A C 1
ATOM 461 O O . TYR A 1 59 ? -22.031 -15.453 -11.922 1 97.88 59 TYR A O 1
ATOM 469 N N . THR A 1 60 ? -22.469 -15.211 -14.094 1 97.31 60 THR A N 1
ATOM 470 C CA . THR A 1 60 ? -23.547 -16.188 -14.031 1 97.31 60 THR A CA 1
ATOM 471 C C . THR A 1 60 ? -23.047 -17.578 -14.438 1 97.31 60 THR A C 1
ATOM 473 O O . THR A 1 60 ? -23.516 -18.594 -13.906 1 97.31 60 THR A O 1
ATOM 476 N N . LYS A 1 61 ? -22.078 -17.594 -15.32 1 97.94 61 LYS A N 1
ATOM 477 C CA . LYS A 1 61 ? -21.766 -18.891 -15.914 1 97.94 61 LYS A CA 1
ATOM 478 C C . LYS A 1 61 ? -20.344 -19.328 -15.602 1 97.94 61 LYS A C 1
ATOM 480 O O . LYS A 1 61 ? -20.078 -20.5 -15.359 1 97.94 61 LYS A O 1
ATOM 485 N N . ALA A 1 62 ? -19.422 -18.453 -15.703 1 98.69 62 ALA A N 1
ATOM 486 C CA . ALA A 1 62 ? -18.016 -18.781 -15.5 1 98.69 62 ALA A CA 1
ATOM 487 C C . ALA A 1 62 ? -17.234 -17.562 -15.023 1 98.69 62 ALA A C 1
ATOM 489 O O . ALA A 1 62 ? -17.641 -16.438 -15.258 1 98.69 62 ALA A O 1
ATOM 490 N N . ALA A 1 63 ? -16.125 -17.812 -14.352 1 98.88 63 ALA A N 1
ATOM 491 C CA . ALA A 1 63 ? -15.281 -16.734 -13.859 1 98.88 63 ALA A CA 1
ATOM 492 C C . ALA A 1 63 ? -13.812 -17.141 -13.891 1 98.88 63 ALA A C 1
ATOM 494 O O . ALA A 1 63 ? -13.469 -18.281 -13.609 1 98.88 63 ALA A O 1
ATOM 495 N N . VAL A 1 64 ? -12.992 -16.188 -14.25 1 98.94 64 VAL A N 1
ATOM 496 C CA . VAL A 1 64 ? -11.547 -16.344 -14.328 1 98.94 64 VAL A CA 1
ATOM 497 C C . VAL A 1 64 ? -10.859 -15.219 -13.562 1 98.94 64 VAL A C 1
ATOM 499 O O . VAL A 1 64 ? -11.18 -14.047 -13.758 1 98.94 64 VAL A O 1
ATOM 502 N N . ALA A 1 65 ? -9.984 -15.531 -12.68 1 98.88 65 ALA A N 1
ATOM 503 C CA . ALA A 1 65 ? -9.172 -14.555 -11.969 1 98.88 65 ALA A CA 1
ATOM 504 C C . ALA A 1 65 ? -7.688 -14.773 -12.242 1 98.88 65 ALA A C 1
ATOM 506 O O . ALA A 1 65 ? -7.133 -15.82 -11.898 1 98.88 65 ALA A O 1
ATOM 507 N N . ALA A 1 66 ? -7.051 -13.797 -12.836 1 98.38 66 ALA A N 1
ATOM 508 C CA . ALA A 1 66 ? -5.629 -13.836 -13.164 1 98.38 66 ALA A CA 1
ATOM 509 C C . ALA A 1 66 ? -4.93 -12.555 -12.734 1 98.38 66 ALA A C 1
ATOM 511 O O . ALA A 1 66 ? -5.578 -11.609 -12.266 1 98.38 66 ALA A O 1
ATOM 512 N N . ASP A 1 67 ? -3.65 -12.477 -12.93 1 95.81 67 ASP A N 1
ATOM 513 C CA . ASP A 1 67 ? -2.799 -11.375 -12.508 1 95.81 67 ASP A CA 1
ATOM 514 C C . ASP A 1 67 ? -2.916 -10.188 -13.469 1 95.81 67 ASP A C 1
ATOM 516 O O . ASP A 1 67 ? -2.408 -9.102 -13.188 1 95.81 67 ASP A O 1
ATOM 520 N N . ALA A 1 68 ? -3.527 -10.422 -14.555 1 96.81 68 ALA A N 1
ATOM 521 C CA . ALA A 1 68 ? -3.74 -9.367 -15.539 1 96.81 68 ALA A CA 1
ATOM 522 C C . ALA A 1 68 ? -5.141 -9.445 -16.141 1 96.81 68 ALA A C 1
ATOM 524 O O . ALA A 1 68 ? -5.629 -10.539 -16.453 1 96.81 68 ALA A O 1
ATOM 525 N N . MET A 1 69 ? -5.727 -8.305 -16.312 1 96.31 69 MET A N 1
ATOM 526 C CA . MET A 1 69 ? -7.105 -8.227 -16.781 1 96.31 69 MET A CA 1
ATOM 527 C C . MET A 1 69 ? -7.262 -8.914 -18.141 1 96.31 69 MET A C 1
ATOM 529 O O . MET A 1 69 ? -8.18 -9.711 -18.328 1 96.31 69 MET A O 1
ATOM 533 N N . THR A 1 70 ? -6.348 -8.625 -19.031 1 97.62 70 THR A N 1
ATOM 534 C CA . THR A 1 70 ? -6.398 -9.18 -20.375 1 97.62 70 THR A CA 1
ATOM 535 C C . THR A 1 70 ? -6.352 -10.711 -20.328 1 97.62 70 THR A C 1
ATOM 537 O O . THR A 1 70 ? -7.008 -11.375 -21.125 1 97.62 70 THR A O 1
ATOM 540 N N . CYS A 1 71 ? -5.586 -11.25 -19.453 1 98.75 71 CYS A N 1
ATOM 541 C CA . CYS A 1 71 ? -5.434 -12.695 -19.375 1 98.75 71 CYS A CA 1
ATOM 542 C C . CYS A 1 71 ? -6.68 -13.344 -18.781 1 98.75 71 CYS A C 1
ATOM 544 O O . CYS A 1 71 ? -7.047 -14.453 -19.156 1 98.75 71 CYS A O 1
ATOM 546 N N . SER A 1 72 ? -7.332 -12.641 -17.797 1 98.75 72 SER A N 1
ATOM 547 C CA . SER A 1 72 ? -8.641 -13.102 -17.359 1 98.75 72 SER A CA 1
ATOM 548 C C . SER A 1 72 ? -9.641 -13.117 -18.516 1 98.75 72 SER A C 1
ATOM 550 O O . SER A 1 72 ? -10.43 -14.062 -18.641 1 98.75 72 SER A O 1
ATOM 552 N N . GLU A 1 73 ? -9.578 -12.117 -19.328 1 98.56 73 GLU A N 1
ATOM 553 C CA . GLU A 1 73 ? -10.492 -12.008 -20.469 1 98.56 73 GLU A CA 1
ATOM 554 C C . GLU A 1 73 ? -10.234 -13.102 -21.484 1 98.56 73 GLU A C 1
ATOM 556 O O . GLU A 1 73 ? -11.172 -13.656 -22.062 1 98.56 73 GLU A O 1
ATOM 561 N N . ILE A 1 74 ? -9.008 -13.375 -21.703 1 98.81 74 ILE A N 1
ATOM 562 C CA . ILE A 1 74 ? -8.672 -14.438 -22.641 1 98.81 74 ILE A CA 1
ATOM 563 C C . ILE A 1 74 ? -9.211 -15.773 -22.125 1 98.81 74 ILE A C 1
ATOM 565 O O . ILE A 1 74 ? -9.781 -16.562 -22.891 1 98.81 74 ILE A O 1
ATOM 569 N N . GLY A 1 75 ? -9 -16.031 -20.797 1 98.88 75 GLY A N 1
ATOM 570 C CA . GLY A 1 75 ? -9.602 -17.234 -20.219 1 98.88 75 GLY A CA 1
ATOM 571 C C . GLY A 1 75 ? -11.102 -17.281 -20.406 1 98.88 75 GLY A C 1
ATOM 572 O O . GLY A 1 75 ? -11.648 -18.312 -20.812 1 98.88 75 GLY A O 1
ATOM 573 N N . ARG A 1 76 ? -11.758 -16.172 -20.125 1 98.88 76 ARG A N 1
ATOM 574 C CA . ARG A 1 76 ? -13.203 -16.062 -20.312 1 98.88 76 ARG A CA 1
ATOM 575 C C . ARG A 1 76 ? -13.594 -16.359 -21.766 1 98.88 76 ARG A C 1
ATOM 577 O O . ARG A 1 76 ? -14.539 -17.109 -22.016 1 98.88 76 ARG A O 1
ATOM 584 N N . ASP A 1 77 ? -12.891 -15.758 -22.719 1 98.81 77 ASP A N 1
ATOM 585 C CA . ASP A 1 77 ? -13.234 -15.883 -24.141 1 98.81 77 ASP A CA 1
ATOM 586 C C . ASP A 1 77 ? -13.062 -17.328 -24.625 1 98.81 77 ASP A C 1
ATOM 588 O O . ASP A 1 77 ? -13.82 -17.781 -25.484 1 98.81 77 ASP A O 1
ATOM 592 N N . ILE A 1 78 ? -12.07 -18.016 -24.125 1 98.88 78 ILE A N 1
ATOM 593 C CA . ILE A 1 78 ? -11.867 -19.422 -24.453 1 98.88 78 ILE A CA 1
ATOM 594 C C . ILE A 1 78 ? -13.055 -20.25 -23.969 1 98.88 78 ILE A C 1
ATOM 596 O O . ILE A 1 78 ? -13.531 -21.141 -24.672 1 98.88 78 ILE A O 1
ATOM 600 N N . LEU A 1 79 ? -13.523 -19.953 -22.781 1 98.81 79 LEU A N 1
ATOM 601 C CA . LEU A 1 79 ? -14.68 -20.656 -22.25 1 98.81 79 LEU A CA 1
ATOM 602 C C . LEU A 1 79 ? -15.93 -20.375 -23.078 1 98.81 79 LEU A C 1
ATOM 604 O O . LEU A 1 79 ? -16.734 -21.266 -23.328 1 98.81 79 LEU A O 1
ATOM 608 N N . LYS A 1 80 ? -16.078 -19.141 -23.562 1 98.25 80 LYS A N 1
ATOM 609 C CA . LYS A 1 80 ? -17.219 -18.75 -24.359 1 98.25 80 LYS A CA 1
ATOM 610 C C . LYS A 1 80 ? -17.25 -19.484 -25.688 1 98.25 80 LYS A C 1
ATOM 612 O O . LYS A 1 80 ? -18.312 -19.688 -26.281 1 98.25 80 LYS A O 1
ATOM 617 N N . ARG A 1 81 ? -16.125 -19.906 -26.094 1 97.5 81 ARG A N 1
ATOM 618 C CA . ARG A 1 81 ? -16.031 -20.656 -27.344 1 97.5 81 ARG A CA 1
ATOM 619 C C . ARG A 1 81 ? -16.078 -22.156 -27.094 1 97.5 81 ARG A C 1
ATOM 621 O O . ARG A 1 81 ? -15.57 -22.938 -27.891 1 97.5 81 ARG A O 1
ATOM 628 N N . ASN A 1 82 ? -16.5 -22.531 -26 1 97.06 82 ASN A N 1
ATOM 629 C CA . ASN A 1 82 ? -16.734 -23.906 -25.578 1 97.06 82 ASN A CA 1
ATOM 630 C C . ASN A 1 82 ? -15.43 -24.641 -25.266 1 97.06 82 ASN A C 1
ATOM 632 O O . ASN A 1 82 ? -15.336 -25.859 -25.453 1 97.06 82 ASN A O 1
ATOM 636 N N . GLY A 1 83 ? -14.438 -23.891 -24.922 1 98.62 83 GLY A N 1
ATOM 637 C CA . GLY A 1 83 ? -13.234 -24.516 -24.391 1 98.62 83 GLY A CA 1
ATOM 638 C C . GLY A 1 83 ? -13.43 -25.094 -23 1 98.62 83 GLY A C 1
ATOM 639 O O . GLY A 1 83 ? -14.32 -24.672 -22.266 1 98.62 83 GLY A O 1
ATOM 640 N N . SER A 1 84 ? -12.617 -26.109 -22.719 1 98.62 84 SER A N 1
ATOM 641 C CA . SER A 1 84 ? -12.641 -26.641 -21.359 1 98.62 84 SER A CA 1
ATOM 642 C C . SER A 1 84 ? -12 -25.672 -20.375 1 98.62 84 SER A C 1
ATOM 644 O O . SER A 1 84 ? -11.359 -24.703 -20.766 1 98.62 84 SER A O 1
ATOM 646 N N . VAL A 1 85 ? -12.227 -25.953 -19.094 1 98.81 85 VAL A N 1
ATOM 647 C CA . VAL A 1 85 ? -11.617 -25.141 -18.047 1 98.81 85 VAL A CA 1
ATOM 648 C C . VAL A 1 85 ? -10.094 -25.188 -18.156 1 98.81 85 VAL A C 1
ATOM 650 O O . VAL A 1 85 ? -9.414 -24.203 -17.891 1 98.81 85 VAL A O 1
ATOM 653 N N . VAL A 1 86 ? -9.531 -26.281 -18.609 1 98.88 86 VAL A N 1
ATOM 654 C CA . VAL A 1 86 ? -8.094 -26.453 -18.797 1 98.88 86 VAL A CA 1
ATOM 655 C C . VAL A 1 86 ? -7.625 -25.656 -20 1 98.88 86 VAL A C 1
ATOM 657 O O . VAL A 1 86 ? -6.559 -25.031 -19.953 1 98.88 86 VAL A O 1
ATOM 660 N N . ASP A 1 87 ? -8.438 -25.672 -21.109 1 98.88 87 ASP A N 1
ATOM 661 C CA . ASP A 1 87 ? -8.117 -24.828 -22.25 1 98.88 87 ASP A CA 1
ATOM 662 C C . ASP A 1 87 ? -7.977 -23.359 -21.844 1 98.88 87 ASP A C 1
ATOM 664 O O . ASP A 1 87 ? -7.035 -22.688 -22.25 1 98.88 87 ASP A O 1
ATOM 668 N N . ALA A 1 88 ? -8.953 -22.938 -21.047 1 98.94 88 ALA A N 1
ATOM 669 C CA . ALA A 1 88 ? -8.953 -21.562 -20.578 1 98.94 88 ALA A CA 1
ATOM 670 C C . ALA A 1 88 ? -7.723 -21.281 -19.719 1 98.94 88 ALA A C 1
ATOM 672 O O . ALA A 1 88 ? -7.117 -20.203 -19.828 1 98.94 88 ALA A O 1
ATOM 673 N N . ALA A 1 89 ? -7.352 -22.188 -18.875 1 98.94 89 ALA A N 1
ATOM 674 C CA . ALA A 1 89 ? -6.199 -22.016 -18 1 98.94 89 ALA A CA 1
ATOM 675 C C . ALA A 1 89 ? -4.91 -21.891 -18.797 1 98.94 89 ALA A C 1
ATOM 677 O O . ALA A 1 89 ? -4.102 -20.984 -18.547 1 98.94 89 ALA A O 1
ATOM 678 N N . ILE A 1 90 ? -4.703 -22.781 -19.719 1 98.94 90 ILE A N 1
ATOM 679 C CA . ILE A 1 90 ? -3.473 -22.797 -20.516 1 98.94 90 ILE A CA 1
ATOM 680 C C . ILE A 1 90 ? -3.373 -21.5 -21.312 1 98.94 90 ILE A C 1
ATOM 682 O O . ILE A 1 90 ? -2.32 -20.859 -21.344 1 98.94 90 ILE A O 1
ATOM 686 N N . ALA A 1 91 ? -4.477 -21.094 -21.953 1 98.94 91 ALA A N 1
ATOM 687 C CA . ALA A 1 91 ? -4.477 -19.859 -22.734 1 98.94 91 ALA A CA 1
ATOM 688 C C . ALA A 1 91 ? -4.16 -18.641 -21.859 1 98.94 91 ALA A C 1
ATOM 690 O O . ALA A 1 91 ? -3.396 -17.766 -22.25 1 98.94 91 ALA A O 1
ATOM 691 N N . ALA A 1 92 ? -4.77 -18.625 -20.703 1 98.88 92 ALA A N 1
ATOM 692 C CA . ALA A 1 92 ? -4.539 -17.516 -19.766 1 98.88 92 ALA A CA 1
ATOM 693 C C . ALA A 1 92 ? -3.102 -17.516 -19.266 1 98.88 92 ALA A C 1
ATOM 695 O O . ALA A 1 92 ? -2.494 -16.469 -19.094 1 98.88 92 ALA A O 1
ATOM 696 N N . LEU A 1 93 ? -2.555 -18.672 -18.953 1 98.88 93 LEU A N 1
ATOM 697 C CA . LEU A 1 93 ? -1.178 -18.781 -18.484 1 98.88 93 LEU A CA 1
ATOM 698 C C . LEU A 1 93 ? -0.202 -18.266 -19.547 1 98.88 93 LEU A C 1
ATOM 700 O O . LEU A 1 93 ? 0.771 -17.594 -19.219 1 98.88 93 LEU A O 1
ATOM 704 N N . LEU A 1 94 ? -0.469 -18.656 -20.781 1 98.88 94 LEU A N 1
ATOM 705 C CA . LEU A 1 94 ? 0.368 -18.172 -21.875 1 98.88 94 LEU A CA 1
ATOM 706 C C . LEU A 1 94 ? 0.331 -16.641 -21.969 1 98.88 94 LEU A C 1
ATOM 708 O O . LEU A 1 94 ? 1.359 -16 -22.203 1 98.88 94 LEU A O 1
ATOM 712 N N . CYS A 1 95 ? -0.793 -16.109 -21.734 1 98.75 95 CYS A N 1
ATOM 713 C CA . CYS A 1 95 ? -0.962 -14.656 -21.719 1 98.75 95 CYS A CA 1
ATOM 714 C C . CYS A 1 95 ? -0.218 -14.031 -20.547 1 98.75 95 CYS A C 1
ATOM 716 O O . CYS A 1 95 ? 0.479 -13.031 -20.719 1 98.75 95 CYS A O 1
ATOM 718 N N . VAL A 1 96 ? -0.349 -14.594 -19.344 1 98.62 96 VAL A N 1
ATOM 719 C CA . VAL A 1 96 ? 0.286 -14.039 -18.141 1 98.62 96 VAL A CA 1
ATOM 720 C C . VAL A 1 96 ? 1.804 -14.055 -18.312 1 98.62 96 VAL A C 1
ATOM 722 O O . VAL A 1 96 ? 2.498 -13.172 -17.812 1 98.62 96 VAL A O 1
ATOM 725 N N . SER A 1 97 ? 2.312 -14.984 -19.078 1 98.12 97 SER A N 1
ATOM 726 C CA . SER A 1 97 ? 3.746 -15.055 -19.344 1 98.12 97 SER A CA 1
ATOM 727 C C . SER A 1 97 ? 4.234 -13.82 -20.078 1 98.12 97 SER A C 1
ATOM 729 O O . SER A 1 97 ? 5.43 -13.516 -20.078 1 98.12 97 SER A O 1
ATOM 731 N N . LEU A 1 98 ? 3.322 -13.141 -20.75 1 98.38 98 LEU A N 1
ATOM 732 C CA . LEU A 1 98 ? 3.67 -11.906 -21.438 1 98.38 98 LEU A CA 1
ATOM 733 C C . LEU A 1 98 ? 3.512 -10.703 -20.516 1 98.38 98 LEU A C 1
ATOM 735 O O . LEU A 1 98 ? 4.34 -9.789 -20.531 1 98.38 98 LEU A O 1
ATOM 739 N N . PHE A 1 99 ? 2.498 -10.727 -19.719 1 98.06 99 PHE A N 1
ATOM 740 C CA . PHE A 1 99 ? 2.203 -9.594 -18.844 1 98.06 99 PHE A CA 1
ATOM 741 C C . PHE A 1 99 ? 3.072 -9.625 -17.594 1 98.06 99 PHE A C 1
ATOM 743 O O . PHE A 1 99 ? 3.389 -8.578 -17.031 1 98.06 99 PHE A O 1
ATOM 750 N N . ASN A 1 100 ? 3.422 -10.797 -17.188 1 97.94 100 ASN A N 1
ATOM 751 C CA . ASN A 1 100 ? 4.293 -11 -16.031 1 97.94 100 ASN A CA 1
ATOM 752 C C . ASN A 1 100 ? 5.422 -11.969 -16.344 1 97.94 100 ASN A C 1
ATOM 754 O O . ASN A 1 100 ? 5.621 -12.953 -15.617 1 97.94 100 ASN A O 1
ATOM 758 N N . PRO A 1 101 ? 6.215 -11.609 -17.312 1 98.19 101 PRO A N 1
ATOM 759 C CA . PRO A 1 101 ? 7.309 -12.508 -17.672 1 98.19 101 PRO A CA 1
ATOM 760 C C . PRO A 1 101 ? 8.359 -12.641 -16.578 1 98.19 101 PRO A C 1
ATOM 762 O O . PRO A 1 101 ? 9.156 -13.578 -16.578 1 98.19 101 PRO A O 1
ATOM 765 N N . HIS A 1 102 ? 8.375 -11.68 -15.664 1 97.81 102 HIS A N 1
ATOM 766 C CA . HIS A 1 102 ? 9.305 -11.734 -14.547 1 97.81 102 HIS A CA 1
ATOM 767 C C . HIS A 1 102 ? 8.914 -12.836 -13.562 1 97.81 102 HIS A C 1
ATOM 769 O O . HIS A 1 102 ? 9.711 -13.219 -12.703 1 97.81 102 HIS A O 1
ATOM 775 N N . SER A 1 103 ? 7.734 -13.391 -13.68 1 97.5 103 SER A N 1
ATOM 776 C CA . SER A 1 103 ? 7.211 -14.281 -12.648 1 97.5 103 SER A CA 1
ATOM 777 C C . SER A 1 103 ? 7.047 -15.703 -13.18 1 97.5 103 SER A C 1
ATOM 779 O O . SER A 1 103 ? 7.043 -16.672 -12.406 1 97.5 103 SER A O 1
ATOM 781 N N . MET A 1 104 ? 6.723 -15.758 -14.43 1 98 104 MET A N 1
ATOM 782 C CA . MET A 1 104 ? 6.41 -17.078 -14.953 1 98 104 MET A CA 1
ATOM 783 C C . MET A 1 104 ? 6.703 -17.156 -16.438 1 98 104 MET A C 1
ATOM 785 O O . MET A 1 104 ? 6.996 -16.156 -17.078 1 98 104 MET A O 1
ATOM 789 N N . GLY A 1 105 ? 6.621 -18.391 -17.016 1 98.19 105 GLY A N 1
ATOM 790 C CA . GLY A 1 105 ? 6.82 -18.672 -18.422 1 98.19 105 GLY A CA 1
ATOM 791 C C . GLY A 1 105 ? 7.152 -20.125 -18.703 1 98.19 105 GLY A C 1
ATOM 792 O O . GLY A 1 105 ? 7.324 -20.922 -17.781 1 98.19 105 GLY A O 1
ATOM 793 N N . ILE A 1 106 ? 7.348 -20.406 -19.953 1 98.44 106 ILE A N 1
ATOM 794 C CA . ILE A 1 106 ? 7.52 -21.781 -20.375 1 98.44 106 ILE A CA 1
ATOM 795 C C . ILE A 1 106 ? 8.914 -22.266 -19.984 1 98.44 106 ILE A C 1
ATOM 797 O O . ILE A 1 106 ? 9.219 -23.469 -20.094 1 98.44 106 ILE A O 1
ATOM 801 N N . GLY A 1 107 ? 9.773 -21.391 -19.484 1 98.56 107 GLY A N 1
ATOM 802 C CA . GLY A 1 107 ? 11.062 -21.781 -18.938 1 98.56 107 GLY A CA 1
ATOM 803 C C . GLY A 1 107 ? 10.984 -22.234 -17.5 1 98.56 107 GLY A C 1
ATOM 804 O O . GLY A 1 107 ? 12 -22.609 -16.906 1 98.56 107 GLY A O 1
ATOM 805 N N . GLY A 1 108 ? 9.805 -22.219 -16.938 1 98.44 108 GLY A N 1
ATOM 806 C CA . GLY A 1 108 ? 9.617 -22.594 -15.547 1 98.44 108 GLY A CA 1
ATOM 807 C C . GLY A 1 108 ? 8.812 -23.859 -15.367 1 98.44 108 GLY A C 1
ATOM 808 O O . GLY A 1 108 ? 8.961 -24.812 -16.141 1 98.44 108 GLY A O 1
ATOM 809 N N . GLY A 1 109 ? 8.102 -23.938 -14.227 1 98.5 109 GLY A N 1
ATOM 810 C CA . GLY A 1 109 ? 7.246 -25.062 -13.883 1 98.5 109 GLY A CA 1
ATOM 811 C C . GLY A 1 109 ? 5.867 -24.641 -13.414 1 98.5 109 GLY A C 1
ATOM 812 O O . GLY A 1 109 ? 5.637 -23.469 -13.102 1 98.5 109 GLY A O 1
ATOM 813 N N . VAL A 1 110 ? 5.004 -25.625 -13.406 1 98.69 110 VAL A N 1
ATOM 814 C CA . VAL A 1 110 ? 3.607 -25.328 -13.102 1 98.69 110 VAL A CA 1
ATOM 815 C C . VAL A 1 110 ? 2.988 -26.5 -12.344 1 98.69 110 VAL A C 1
ATOM 817 O O . VAL A 1 110 ? 3.449 -27.641 -12.469 1 98.69 110 VAL A O 1
ATOM 820 N N . VAL A 1 111 ? 2.027 -26.25 -11.508 1 98.81 111 VAL A N 1
ATOM 821 C CA . VAL A 1 111 ? 1.24 -27.281 -10.852 1 98.81 111 VAL A CA 1
ATOM 822 C C . VAL A 1 111 ? -0.247 -26.969 -10.992 1 98.81 111 VAL A C 1
ATOM 824 O O . VAL A 1 111 ? -0.68 -25.844 -10.727 1 98.81 111 VAL A O 1
ATOM 827 N N . PHE A 1 112 ? -0.995 -27.969 -11.469 1 98.81 112 PHE A N 1
ATOM 828 C CA . PHE A 1 112 ? -2.438 -27.859 -11.656 1 98.81 112 PHE A CA 1
ATOM 829 C C . PHE A 1 112 ? -3.184 -28.625 -10.57 1 98.81 112 PHE A C 1
ATOM 831 O O . PHE A 1 112 ? -2.783 -29.734 -10.195 1 98.81 112 PHE A O 1
ATOM 838 N N . THR A 1 113 ? -4.176 -28.031 -10.031 1 98.81 113 THR A N 1
ATOM 839 C CA . THR A 1 113 ? -5.297 -28.734 -9.414 1 98.81 113 THR A CA 1
ATOM 840 C C . THR A 1 113 ? -6.543 -28.625 -10.289 1 98.81 113 THR A C 1
ATOM 842 O O . THR A 1 113 ? -7.039 -27.531 -10.547 1 98.81 113 THR A O 1
ATOM 845 N N . ILE A 1 114 ? -7.043 -29.781 -10.758 1 98.69 114 ILE A N 1
ATOM 846 C CA . ILE A 1 114 ? -8.133 -29.797 -11.727 1 98.69 114 ILE A CA 1
ATOM 847 C C . ILE A 1 114 ? -9.305 -30.609 -11.188 1 98.69 114 ILE A C 1
ATOM 849 O O . ILE A 1 114 ? -9.133 -31.75 -10.766 1 98.69 114 ILE A O 1
ATOM 853 N N . TYR A 1 115 ? -10.422 -30 -11.195 1 98.25 115 TYR A N 1
ATOM 854 C CA . TYR A 1 115 ? -11.664 -30.688 -10.852 1 98.25 115 TYR A CA 1
ATOM 855 C C . TYR A 1 115 ? -12.539 -30.859 -12.086 1 98.25 115 TYR A C 1
ATOM 857 O O . TYR A 1 115 ? -12.906 -29.891 -12.75 1 98.25 115 TYR A O 1
ATOM 865 N N . ASN A 1 116 ? -12.812 -32.094 -12.398 1 96.75 116 ASN A N 1
ATOM 866 C CA . ASN A 1 116 ? -13.766 -32.406 -13.453 1 96.75 116 ASN A CA 1
ATOM 867 C C . ASN A 1 116 ? -15.164 -32.656 -12.891 1 96.75 116 ASN A C 1
ATOM 869 O O . ASN A 1 116 ? -15.43 -33.688 -12.289 1 96.75 116 ASN A O 1
ATOM 873 N N . ALA A 1 117 ? -16.031 -31.797 -13.188 1 95.88 117 ALA A N 1
ATOM 874 C CA . ALA A 1 117 ? -17.359 -31.844 -12.578 1 95.88 117 ALA A CA 1
ATOM 875 C C . ALA A 1 117 ? -18.188 -33 -13.133 1 95.88 117 ALA A C 1
ATOM 877 O O . ALA A 1 117 ? -19.047 -33.531 -12.438 1 95.88 117 ALA A O 1
ATOM 878 N N . SER A 1 118 ? -18 -33.344 -14.336 1 94.5 118 SER A N 1
ATOM 879 C CA . SER A 1 118 ? -18.734 -34.438 -14.953 1 94.5 118 SER A CA 1
ATOM 880 C C . SER A 1 118 ? -18.406 -35.781 -14.305 1 94.5 118 SER A C 1
ATOM 882 O O . SER A 1 118 ? -19.281 -36.625 -14.125 1 94.5 118 SER A O 1
ATOM 884 N N . THR A 1 119 ? -17.188 -35.938 -13.945 1 93.62 119 THR A N 1
ATOM 885 C CA . THR A 1 119 ? -16.766 -37.219 -13.383 1 93.62 119 THR A CA 1
ATOM 886 C C . THR A 1 119 ? -16.641 -37.125 -11.867 1 93.62 119 THR A C 1
ATOM 888 O O . THR A 1 119 ? -16.609 -38.156 -11.18 1 93.62 119 THR A O 1
ATOM 891 N N . GLY A 1 120 ? -16.5 -35.938 -11.391 1 93.19 120 GLY A N 1
ATOM 892 C CA . GLY A 1 120 ? -16.281 -35.75 -9.961 1 93.19 120 GLY A CA 1
ATOM 893 C C . GLY A 1 120 ? -14.852 -36.031 -9.539 1 93.19 120 GLY A C 1
ATOM 894 O O . GLY A 1 120 ? -14.555 -36.062 -8.344 1 93.19 120 GLY A O 1
ATOM 895 N N . LYS A 1 121 ? -13.984 -36.125 -10.477 1 94.31 121 LYS A N 1
ATOM 896 C CA . LYS A 1 121 ? -12.602 -36.5 -10.172 1 94.31 121 LYS A CA 1
ATOM 897 C C . LYS A 1 121 ? -11.742 -35.25 -9.961 1 94.31 121 LYS A C 1
ATOM 899 O O . LYS A 1 121 ? -11.953 -34.219 -10.602 1 94.31 121 LYS A O 1
ATOM 904 N N . MET A 1 122 ? -10.773 -35.406 -8.977 1 96.38 122 MET A N 1
ATOM 905 C CA . MET A 1 122 ? -9.766 -34.375 -8.68 1 96.38 122 MET A CA 1
ATOM 906 C C . MET A 1 122 ? -8.375 -34.875 -9.062 1 96.38 122 MET A C 1
ATOM 908 O O . MET A 1 122 ? -7.957 -35.969 -8.664 1 96.38 122 MET A O 1
ATOM 912 N N . GLU A 1 123 ? -7.652 -34.031 -9.844 1 96.75 123 GLU A N 1
ATOM 913 C CA . GLU A 1 123 ? -6.328 -34.438 -10.297 1 96.75 123 GLU A CA 1
ATOM 914 C C . GLU A 1 123 ? -5.297 -33.344 -10.055 1 96.75 123 GLU A C 1
ATOM 916 O O . GLU A 1 123 ? -5.617 -32.156 -10.133 1 96.75 123 GLU A O 1
ATOM 921 N N . ILE A 1 124 ? -4.082 -33.812 -9.727 1 98.5 124 ILE A N 1
ATOM 922 C CA . ILE A 1 124 ? -2.936 -32.906 -9.648 1 98.5 124 ILE A CA 1
ATOM 923 C C . ILE A 1 124 ? -1.957 -33.219 -10.773 1 98.5 124 ILE A C 1
ATOM 925 O O . ILE A 1 124 ? -1.564 -34.375 -10.961 1 98.5 124 ILE A O 1
ATOM 929 N N . ILE A 1 125 ? -1.636 -32.25 -11.547 1 98.62 125 ILE A N 1
ATOM 930 C CA . ILE A 1 125 ? -0.558 -32.406 -12.523 1 98.62 125 ILE A CA 1
ATOM 931 C C . ILE A 1 125 ? 0.667 -31.609 -12.047 1 98.62 125 ILE A C 1
ATOM 933 O O . ILE A 1 125 ? 0.661 -30.375 -12.047 1 98.62 125 ILE A O 1
ATOM 937 N N . ASN A 1 126 ? 1.675 -32.312 -11.617 1 98.38 126 ASN A N 1
ATOM 938 C CA . ASN A 1 126 ? 2.934 -31.75 -11.148 1 98.38 126 ASN A CA 1
ATOM 939 C C . ASN A 1 126 ? 3.959 -31.656 -12.273 1 98.38 126 ASN A C 1
ATOM 941 O O . ASN A 1 126 ? 4.535 -32.656 -12.688 1 98.38 126 ASN A O 1
ATOM 945 N N . ALA A 1 127 ? 4.168 -30.5 -12.766 1 98.69 127 ALA A N 1
ATOM 946 C CA . ALA A 1 127 ? 5.168 -30.234 -13.789 1 98.69 127 ALA A CA 1
ATOM 947 C C . ALA A 1 127 ? 6.23 -29.266 -13.281 1 98.69 127 ALA A C 1
ATOM 949 O O . ALA A 1 127 ? 6.699 -28.406 -14.023 1 98.69 127 ALA A O 1
ATOM 950 N N . ARG A 1 128 ? 6.523 -29.312 -11.992 1 98.12 128 ARG A N 1
ATOM 951 C CA . ARG A 1 128 ? 7.621 -28.547 -11.398 1 98.12 128 ARG A CA 1
ATOM 952 C C . ARG A 1 128 ? 8.961 -28.969 -11.992 1 98.12 128 ARG A C 1
ATOM 954 O O . ARG A 1 128 ? 9.133 -30.125 -12.391 1 98.12 128 ARG A O 1
ATOM 961 N N . GLU A 1 129 ? 9.898 -28.094 -11.977 1 98.56 129 GLU A N 1
ATOM 962 C CA . GLU A 1 129 ? 11.219 -28.375 -12.531 1 98.56 129 GLU A CA 1
ATOM 963 C C . GLU A 1 129 ? 11.922 -29.484 -11.75 1 98.56 129 GLU A C 1
ATOM 965 O O . GLU A 1 129 ? 11.672 -29.656 -10.555 1 98.56 129 GLU A O 1
ATOM 970 N N . THR A 1 130 ? 12.781 -30.188 -12.406 1 98.56 130 THR A N 1
ATOM 971 C CA . THR A 1 130 ? 13.609 -31.203 -11.758 1 98.56 130 THR A CA 1
ATOM 972 C C . THR A 1 130 ? 15.086 -30.828 -11.828 1 98.56 130 THR A C 1
ATOM 974 O O . THR A 1 130 ? 15.492 -30.078 -12.719 1 98.56 130 THR A O 1
ATOM 977 N N . ALA A 1 131 ? 15.812 -31.344 -10.875 1 98.5 131 ALA A N 1
ATOM 978 C CA . ALA A 1 131 ? 17.266 -31.188 -10.945 1 98.5 131 ALA A CA 1
ATOM 979 C C . ALA A 1 131 ? 17.844 -31.953 -12.133 1 98.5 131 ALA A C 1
ATOM 981 O O . ALA A 1 131 ? 17.453 -33.094 -12.398 1 98.5 131 ALA A O 1
ATOM 982 N N . PRO A 1 132 ? 18.766 -31.312 -12.859 1 98.56 132 PRO A N 1
ATOM 983 C CA . PRO A 1 132 ? 19.422 -32.031 -13.961 1 98.56 132 PRO A CA 1
ATOM 984 C C . PRO A 1 132 ? 20.125 -33.312 -13.5 1 98.56 132 PRO A C 1
ATOM 986 O O . PRO A 1 132 ? 20.5 -33.406 -12.336 1 98.56 132 PRO A O 1
ATOM 989 N N . GLU A 1 133 ? 20.328 -34.188 -14.422 1 98.12 133 GLU A N 1
ATOM 990 C CA . GLU A 1 133 ? 20.953 -35.469 -14.117 1 98.12 133 GLU A CA 1
ATOM 991 C C . GLU A 1 133 ? 22.375 -35.281 -13.594 1 98.12 133 GLU A C 1
ATOM 993 O O . GLU A 1 133 ? 22.859 -36.125 -12.82 1 98.12 133 GLU A O 1
ATOM 998 N N . ASN A 1 134 ? 23.031 -34.25 -13.992 1 97.69 134 ASN A N 1
ATOM 999 C CA . ASN A 1 134 ? 24.422 -34.031 -13.594 1 97.69 134 ASN A CA 1
ATOM 1000 C C . ASN A 1 134 ? 24.484 -33.188 -12.328 1 97.69 134 ASN A C 1
ATOM 1002 O O . ASN A 1 134 ? 25.578 -32.781 -11.898 1 97.69 134 ASN A O 1
ATOM 1006 N N . ALA A 1 135 ? 23.375 -32.906 -11.734 1 97.19 135 ALA A N 1
ATOM 1007 C CA . ALA A 1 135 ? 23.359 -32.125 -10.508 1 97.19 135 ALA A CA 1
ATOM 1008 C C . ALA A 1 135 ? 23.891 -32.938 -9.328 1 97.19 135 ALA A C 1
ATOM 1010 O O . ALA A 1 135 ? 23.781 -34.156 -9.32 1 97.19 135 ALA A O 1
ATOM 1011 N N . SER A 1 136 ? 24.516 -32.219 -8.383 1 94.38 136 SER A N 1
ATOM 1012 C CA . SER A 1 136 ? 25.016 -32.844 -7.172 1 94.38 136 SER A CA 1
ATOM 1013 C C . SER A 1 136 ? 24.797 -31.969 -5.945 1 94.38 136 SER A C 1
ATOM 1015 O O . SER A 1 136 ? 24.609 -30.766 -6.07 1 94.38 136 SER A O 1
ATOM 1017 N N . GLU A 1 137 ? 24.859 -32.625 -4.875 1 91.38 137 GLU A N 1
ATOM 1018 C CA . GLU A 1 137 ? 24.547 -31.953 -3.611 1 91.38 137 GLU A CA 1
ATOM 1019 C C . GLU A 1 137 ? 25.484 -30.75 -3.377 1 91.38 137 GLU A C 1
ATOM 1021 O O . GLU A 1 137 ? 25.047 -29.719 -2.861 1 91.38 137 GLU A O 1
ATOM 1026 N N . ASN A 1 138 ? 26.734 -30.828 -3.777 1 89.56 138 ASN A N 1
ATOM 1027 C CA . ASN A 1 138 ? 27.719 -29.812 -3.469 1 89.56 138 ASN A CA 1
ATOM 1028 C C . ASN A 1 138 ? 28.078 -28.984 -4.703 1 89.56 138 ASN A C 1
ATOM 1030 O O . ASN A 1 138 ? 29.125 -28.328 -4.734 1 89.56 138 ASN A O 1
ATOM 1034 N N . MET A 1 139 ? 27.25 -28.953 -5.594 1 92.38 139 MET A N 1
ATOM 1035 C CA . MET A 1 139 ? 27.594 -28.391 -6.895 1 92.38 139 MET A CA 1
ATOM 1036 C C . MET A 1 139 ? 27.812 -26.875 -6.785 1 92.38 139 MET A C 1
ATOM 1038 O O . MET A 1 139 ? 28.469 -26.281 -7.637 1 92.38 139 MET A O 1
ATOM 1042 N N . PHE A 1 140 ? 27.266 -26.219 -5.793 1 91.94 140 PHE A N 1
ATOM 1043 C CA . PHE A 1 140 ? 27.406 -24.781 -5.66 1 91.94 140 PHE A CA 1
ATOM 1044 C C . PHE A 1 140 ? 28.625 -24.422 -4.816 1 91.94 140 PHE A C 1
ATOM 1046 O O . PHE A 1 140 ? 29 -23.25 -4.715 1 91.94 140 PHE A O 1
ATOM 1053 N N . GLY A 1 141 ? 29.281 -25.359 -4.277 1 85.5 141 GLY A N 1
ATOM 1054 C CA . GLY A 1 141 ? 30.438 -25.109 -3.438 1 85.5 141 GLY A CA 1
ATOM 1055 C C . GLY A 1 141 ? 30.109 -24.312 -2.193 1 85.5 141 GLY A C 1
ATOM 1056 O O . GLY A 1 141 ? 29 -24.391 -1.666 1 85.5 141 GLY A O 1
ATOM 1057 N N . ASN A 1 142 ? 31.172 -23.516 -1.717 1 82.38 142 ASN A N 1
ATOM 1058 C CA . ASN A 1 142 ? 31.031 -22.781 -0.464 1 82.38 142 ASN A CA 1
ATOM 1059 C C . ASN A 1 142 ? 30.5 -21.359 -0.698 1 82.38 142 ASN A C 1
ATOM 1061 O O . ASN A 1 142 ? 30.078 -20.688 0.242 1 82.38 142 ASN A O 1
ATOM 1065 N N . GLU A 1 143 ? 30.484 -21.016 -2.016 1 84.5 143 GLU A N 1
ATOM 1066 C CA . GLU A 1 143 ? 30.016 -19.672 -2.354 1 84.5 143 GLU A CA 1
ATOM 1067 C C . GLU A 1 143 ? 28.953 -19.719 -3.453 1 84.5 143 GLU A C 1
ATOM 1069 O O . GLU A 1 143 ? 29.203 -19.266 -4.57 1 84.5 143 GLU A O 1
ATOM 1074 N N . PRO A 1 144 ? 27.844 -20.094 -3.092 1 85.5 144 PRO A N 1
ATOM 1075 C CA . PRO A 1 144 ? 26.781 -20.25 -4.094 1 85.5 144 PRO A CA 1
ATOM 1076 C C . PRO A 1 144 ? 26.438 -18.938 -4.801 1 85.5 144 PRO A C 1
ATOM 1078 O O . PRO A 1 144 ? 26.016 -18.953 -5.953 1 85.5 144 PRO A O 1
ATOM 1081 N N . GLU A 1 145 ? 26.656 -17.797 -4.133 1 82.19 145 GLU A N 1
ATOM 1082 C CA . GLU A 1 145 ? 26.328 -16.5 -4.719 1 82.19 145 GLU A CA 1
ATOM 1083 C C . GLU A 1 145 ? 27.234 -16.188 -5.91 1 82.19 145 GLU A C 1
ATOM 1085 O O . GLU A 1 145 ? 26.891 -15.367 -6.758 1 82.19 145 GLU A O 1
ATOM 1090 N N . LYS A 1 146 ? 28.453 -16.922 -6.039 1 84.31 146 LYS A N 1
ATOM 1091 C CA . LYS A 1 146 ? 29.422 -16.672 -7.105 1 84.31 146 LYS A CA 1
ATOM 1092 C C . LYS A 1 146 ? 29.234 -17.656 -8.25 1 84.31 146 LYS A C 1
ATOM 1094 O O . LYS A 1 146 ? 29.906 -17.562 -9.281 1 84.31 146 LYS A O 1
ATOM 1099 N N . ALA A 1 147 ? 28.266 -18.516 -8.07 1 88.06 147 ALA A N 1
ATOM 1100 C CA . ALA A 1 147 ? 28.031 -19.516 -9.102 1 88.06 147 ALA A CA 1
ATOM 1101 C C . ALA A 1 147 ? 27.484 -18.891 -10.375 1 88.06 147 ALA A C 1
ATOM 1103 O O . ALA A 1 147 ? 26.844 -17.828 -10.328 1 88.06 147 ALA A O 1
ATOM 1104 N N . LYS A 1 148 ? 27.766 -19.578 -11.453 1 91.31 148 LYS A N 1
ATOM 1105 C CA . LYS A 1 148 ? 27.234 -19.109 -12.734 1 91.31 148 LYS A CA 1
ATOM 1106 C C . LYS A 1 148 ? 25.703 -19.203 -12.758 1 91.31 148 LYS A C 1
ATOM 1108 O O . LYS A 1 148 ? 25.125 -20.141 -12.203 1 91.31 148 LYS A O 1
ATOM 1113 N N . LYS A 1 149 ? 25.078 -18.312 -13.461 1 94.94 149 LYS A N 1
ATOM 1114 C CA . LYS A 1 149 ? 23.625 -18.188 -13.461 1 94.94 149 LYS A CA 1
ATOM 1115 C C . LYS A 1 149 ? 22.953 -19.438 -14.031 1 94.94 149 LYS A C 1
ATOM 1117 O O . LYS A 1 149 ? 21.891 -19.844 -13.562 1 94.94 149 LYS A O 1
ATOM 1122 N N . GLY A 1 150 ? 23.594 -20.031 -15 1 97 150 GLY A N 1
ATOM 1123 C CA . GLY A 1 150 ? 23.016 -21.203 -15.633 1 97 150 GLY A CA 1
ATOM 1124 C C . GLY A 1 150 ? 22.922 -22.406 -14.703 1 97 150 GLY A C 1
ATOM 1125 O O . GLY A 1 150 ? 22.109 -23.297 -14.906 1 97 150 GLY A O 1
ATOM 1126 N N . LEU A 1 151 ? 23.75 -22.453 -13.672 1 96.81 151 LEU A N 1
ATOM 1127 C CA . LEU A 1 151 ? 23.812 -23.578 -12.742 1 96.81 151 LEU A CA 1
ATOM 1128 C C . LEU A 1 151 ? 22.531 -23.656 -11.906 1 96.81 151 LEU A C 1
ATOM 1130 O O . LEU A 1 151 ? 22.219 -24.703 -11.344 1 96.81 151 LEU A O 1
ATOM 1134 N N . PHE A 1 152 ? 21.828 -22.562 -11.852 1 97.19 152 PHE A N 1
ATOM 1135 C CA . PHE A 1 152 ? 20.625 -22.5 -11.016 1 97.19 152 PHE A CA 1
ATOM 1136 C C . PHE A 1 152 ? 19.406 -22.953 -11.797 1 97.19 152 PHE A C 1
ATOM 1138 O O . PHE A 1 152 ? 18.312 -23.078 -11.234 1 97.19 152 PHE A O 1
ATOM 1145 N N . ILE A 1 153 ? 19.547 -23.25 -13.039 1 98.5 153 ILE A N 1
ATOM 1146 C CA . ILE A 1 153 ? 18.406 -23.594 -13.891 1 98.5 153 ILE A CA 1
ATOM 1147 C C . ILE A 1 153 ? 18.047 -25.062 -13.703 1 98.5 153 ILE A C 1
ATOM 1149 O O . ILE A 1 153 ? 18.891 -25.938 -13.906 1 98.5 153 ILE A O 1
ATOM 1153 N N . GLY A 1 154 ? 16.828 -25.359 -13.203 1 98.69 154 GLY A N 1
ATOM 1154 C CA . GLY A 1 154 ? 16.266 -26.703 -13.25 1 98.69 154 GLY A CA 1
ATOM 1155 C C . GLY A 1 154 ? 15.625 -27.031 -14.586 1 98.69 154 GLY A C 1
ATOM 1156 O O . GLY A 1 154 ? 15.32 -26.125 -15.375 1 98.69 154 GLY A O 1
ATOM 1157 N N . VAL A 1 155 ? 15.445 -28.297 -14.867 1 98.88 155 VAL A N 1
ATOM 1158 C CA . VAL A 1 155 ? 14.844 -28.703 -16.141 1 98.88 155 VAL A CA 1
ATOM 1159 C C . VAL A 1 155 ? 13.406 -28.203 -16.219 1 98.88 155 VAL A C 1
ATOM 1161 O O . VAL A 1 155 ? 12.555 -28.578 -15.406 1 98.88 155 VAL A O 1
ATOM 1164 N N . PRO A 1 156 ? 13.094 -27.328 -17.188 1 98.75 156 PRO A N 1
ATOM 1165 C CA . PRO A 1 156 ? 11.758 -26.734 -17.25 1 98.75 156 PRO A CA 1
ATOM 1166 C C . PRO A 1 156 ? 10.664 -27.766 -17.484 1 98.75 156 PRO A C 1
ATOM 1168 O O . PRO A 1 156 ? 10.852 -28.703 -18.266 1 98.75 156 PRO A O 1
ATOM 1171 N N . GLY A 1 157 ? 9.539 -27.609 -16.797 1 98.75 157 GLY A N 1
ATOM 1172 C CA . GLY A 1 157 ? 8.461 -28.578 -16.938 1 98.75 157 GLY A CA 1
ATOM 1173 C C . GLY A 1 157 ? 7.164 -27.953 -17.406 1 98.75 157 GLY A C 1
ATOM 1174 O O . GLY A 1 157 ? 6.207 -28.656 -17.719 1 98.75 157 GLY A O 1
ATOM 1175 N N . GLU A 1 158 ? 7.082 -26.641 -17.609 1 98.56 158 GLU A N 1
ATOM 1176 C CA . GLU A 1 158 ? 5.852 -25.891 -17.828 1 98.56 158 GLU A CA 1
ATOM 1177 C C . GLU A 1 158 ? 5.098 -26.391 -19.047 1 98.56 158 GLU A C 1
ATOM 1179 O O . GLU A 1 158 ? 3.922 -26.734 -18.969 1 98.56 158 GLU A O 1
ATOM 1184 N N . LEU A 1 159 ? 5.781 -26.422 -20.188 1 98.62 159 LEU A N 1
ATOM 1185 C CA . LEU A 1 159 ? 5.133 -26.766 -21.438 1 98.62 159 LEU A CA 1
ATOM 1186 C C . LEU A 1 159 ? 4.664 -28.219 -21.422 1 98.62 159 LEU A C 1
ATOM 1188 O O . LEU A 1 159 ? 3.619 -28.547 -22 1 98.62 159 LEU A O 1
ATOM 1192 N N . ARG A 1 160 ? 5.449 -29.141 -20.844 1 98.5 160 ARG A N 1
ATOM 1193 C CA . ARG A 1 160 ? 5.027 -30.531 -20.703 1 98.5 160 ARG A CA 1
ATOM 1194 C C . ARG A 1 160 ? 3.785 -30.641 -19.828 1 98.5 160 ARG A C 1
ATOM 1196 O O . ARG A 1 160 ? 2.924 -31.484 -20.062 1 98.5 160 ARG A O 1
ATOM 1203 N N . GLY A 1 161 ? 3.74 -29.812 -18.812 1 98.75 161 GLY A N 1
ATOM 1204 C CA . GLY A 1 161 ? 2.543 -29.75 -17.984 1 98.75 161 GLY A CA 1
ATOM 1205 C C . GLY A 1 161 ? 1.312 -29.312 -18.766 1 98.75 161 GLY A C 1
ATOM 1206 O O . GLY A 1 161 ? 0.236 -29.891 -18.594 1 98.75 161 GLY A O 1
ATOM 1207 N N . TYR A 1 162 ? 1.473 -28.297 -19.625 1 98.81 162 TYR A N 1
ATOM 1208 C CA . TYR A 1 162 ? 0.374 -27.844 -20.469 1 98.81 162 TYR A CA 1
ATOM 1209 C C . TYR A 1 162 ? -0.11 -28.984 -21.375 1 98.81 162 TYR A C 1
ATOM 1211 O O . TYR A 1 162 ? -1.315 -29.219 -21.484 1 98.81 162 TYR A O 1
ATOM 1219 N N . GLN A 1 163 ? 0.829 -29.641 -21.953 1 98.56 163 GLN A N 1
ATOM 1220 C CA . GLN A 1 163 ? 0.476 -30.719 -22.891 1 98.56 163 GLN A CA 1
ATOM 1221 C C . GLN A 1 163 ? -0.283 -31.828 -22.188 1 98.56 163 GLN A C 1
ATOM 1223 O O . GLN A 1 163 ? -1.282 -32.344 -22.703 1 98.56 163 GLN A O 1
ATOM 1228 N N . GLU A 1 164 ? 0.223 -32.25 -21.031 1 98.56 164 GLU A N 1
ATOM 1229 C CA . GLU A 1 164 ? -0.429 -33.312 -20.281 1 98.56 164 GLU A CA 1
ATOM 1230 C C . GLU A 1 164 ? -1.845 -32.906 -19.875 1 98.56 164 GLU A C 1
ATOM 1232 O O . GLU A 1 164 ? -2.777 -33.719 -20 1 98.56 164 GLU A O 1
ATOM 1237 N N . ALA A 1 165 ? -1.985 -31.734 -19.375 1 98.62 165 ALA A N 1
ATOM 1238 C CA . ALA A 1 165 ? -3.309 -31.25 -19 1 98.62 165 ALA A CA 1
ATOM 1239 C C . ALA A 1 165 ? -4.246 -31.203 -20.203 1 98.62 165 ALA A C 1
ATOM 1241 O O . ALA A 1 165 ? -5.41 -31.609 -20.094 1 98.62 165 ALA A O 1
ATOM 1242 N N . HIS A 1 166 ? -3.787 -30.703 -21.312 1 98.56 166 HIS A N 1
ATOM 1243 C CA . HIS A 1 166 ? -4.582 -30.594 -22.531 1 98.56 166 HIS A CA 1
ATOM 1244 C C . HIS A 1 166 ? -4.98 -31.984 -23.047 1 98.56 166 HIS A C 1
ATOM 1246 O O . HIS A 1 166 ? -6.109 -32.188 -23.5 1 98.56 166 HIS A O 1
ATOM 1252 N N . LYS A 1 167 ? -4.031 -32.875 -23.031 1 98.06 167 LYS A N 1
ATOM 1253 C CA . LYS A 1 167 ? -4.305 -34.25 -23.469 1 98.06 167 LYS A CA 1
ATOM 1254 C C . LYS A 1 167 ? -5.434 -34.875 -22.641 1 98.06 167 LYS A C 1
ATOM 1256 O O . LYS A 1 167 ? -6.301 -35.531 -23.188 1 98.06 167 LYS A O 1
ATOM 1261 N N . ARG A 1 168 ? -5.453 -34.594 -21.453 1 97.38 168 ARG A N 1
ATOM 1262 C CA . ARG A 1 168 ? -6.375 -35.25 -20.516 1 97.38 168 ARG A CA 1
ATOM 1263 C C . ARG A 1 168 ? -7.727 -34.531 -20.5 1 97.38 168 ARG A C 1
ATOM 1265 O O . ARG A 1 168 ? -8.766 -35.156 -20.344 1 97.38 168 ARG A O 1
ATOM 1272 N N . HIS A 1 169 ? -7.691 -33.188 -20.688 1 97.56 169 HIS A N 1
ATOM 1273 C CA . HIS A 1 169 ? -8.914 -32.438 -20.391 1 97.56 169 HIS A CA 1
ATOM 1274 C C . HIS A 1 169 ? -9.234 -31.438 -21.484 1 97.56 169 HIS A C 1
ATOM 1276 O O . HIS A 1 169 ? -10.258 -30.766 -21.438 1 97.56 169 HIS A O 1
ATOM 1282 N N . GLY A 1 170 ? -8.398 -31.297 -22.469 1 97.56 170 GLY A N 1
ATOM 1283 C CA . GLY A 1 170 ? -8.578 -30.297 -23.5 1 97.56 170 GLY A CA 1
ATOM 1284 C C . GLY A 1 170 ? -9.75 -30.578 -24.422 1 97.56 170 GLY A C 1
ATOM 1285 O O . GLY A 1 170 ? -10.117 -31.734 -24.625 1 97.56 170 GLY A O 1
ATOM 1286 N N . ARG A 1 171 ? -10.289 -29.5 -24.953 1 98.12 171 ARG A N 1
ATOM 1287 C CA . ARG A 1 171 ? -11.375 -29.609 -25.938 1 98.12 171 ARG A CA 1
ATOM 1288 C C . ARG A 1 171 ? -11.008 -28.906 -27.234 1 98.12 171 ARG A C 1
ATOM 1290 O O . ARG A 1 171 ? -11.273 -29.406 -28.328 1 98.12 171 ARG A O 1
ATOM 1297 N N . LEU A 1 172 ? -10.43 -27.75 -27.125 1 98.38 172 LEU A N 1
ATOM 1298 C CA . LEU A 1 172 ? -10.008 -26.984 -28.312 1 98.38 172 LEU A CA 1
ATOM 1299 C C . LEU A 1 172 ? -8.656 -27.484 -28.812 1 98.38 172 LEU A C 1
ATOM 1301 O O . LEU A 1 172 ? -7.938 -28.172 -28.094 1 98.38 172 LEU A O 1
ATOM 1305 N N . HIS A 1 173 ? -8.383 -27.062 -30.047 1 97.94 173 HIS A N 1
ATOM 1306 C CA . HIS A 1 173 ? -7.102 -27.453 -30.609 1 97.94 173 HIS A CA 1
ATOM 1307 C C . HIS A 1 173 ? -5.945 -26.75 -29.906 1 97.94 173 HIS A C 1
ATOM 1309 O O . HIS A 1 173 ? -6.062 -25.578 -29.547 1 97.94 173 HIS A O 1
ATOM 1315 N N . TRP A 1 174 ? -4.91 -27.469 -29.812 1 98 174 TRP A N 1
ATOM 1316 C CA . TRP A 1 174 ? -3.691 -27.016 -29.156 1 98 174 TRP A CA 1
ATOM 1317 C C . TRP A 1 174 ? -3.256 -25.656 -29.688 1 98 174 TRP A C 1
ATOM 1319 O O . TRP A 1 174 ? -2.949 -24.75 -28.906 1 98 174 TRP A O 1
ATOM 1329 N N . ASN A 1 175 ? -3.291 -25.438 -30.938 1 97.81 175 ASN A N 1
ATOM 1330 C CA . ASN A 1 175 ? -2.801 -24.219 -31.547 1 97.81 175 ASN A CA 1
ATOM 1331 C C . ASN A 1 175 ? -3.691 -23.016 -31.219 1 97.81 175 ASN A C 1
ATOM 1333 O O . ASN A 1 175 ? -3.217 -21.891 -31.141 1 97.81 175 ASN A O 1
ATOM 1337 N N . GLU A 1 176 ? -4.988 -23.266 -30.953 1 97.88 176 GLU A N 1
ATOM 1338 C CA . GLU A 1 176 ? -5.941 -22.203 -30.641 1 97.88 176 GLU A CA 1
ATOM 1339 C C . GLU A 1 176 ? -5.613 -21.547 -29.312 1 97.88 176 GLU A C 1
ATOM 1341 O O . GLU A 1 176 ? -5.93 -20.375 -29.094 1 97.88 176 GLU A O 1
ATOM 1346 N N . LEU A 1 177 ? -5.035 -22.297 -28.453 1 98.69 177 LEU A N 1
ATOM 1347 C CA . LEU A 1 177 ? -4.75 -21.812 -27.109 1 98.69 177 LEU A CA 1
ATOM 1348 C C . LEU A 1 177 ? -3.6 -20.812 -27.125 1 98.69 177 LEU A C 1
ATOM 1350 O O . LEU A 1 177 ? -3.486 -19.969 -26.234 1 98.69 177 LEU A O 1
ATOM 1354 N N . PHE A 1 178 ? -2.736 -20.844 -28.141 1 98.69 178 PHE A N 1
ATOM 1355 C CA . PHE A 1 178 ? -1.558 -20 -28.25 1 98.69 178 PHE A CA 1
ATOM 1356 C C . PHE A 1 178 ? -1.877 -18.719 -29.031 1 98.69 178 PHE A C 1
ATOM 1358 O O . PHE A 1 178 ? -1.164 -17.719 -28.922 1 98.69 178 PHE A O 1
ATOM 1365 N N . GLU A 1 179 ? -2.932 -18.719 -29.828 1 98.31 179 GLU A N 1
ATOM 1366 C CA . GLU A 1 179 ? -3.209 -17.688 -30.828 1 98.31 179 GLU A CA 1
ATOM 1367 C C . GLU A 1 179 ? -3.301 -16.297 -30.188 1 98.31 179 GLU A C 1
ATOM 1369 O O . GLU A 1 179 ? -2.689 -15.344 -30.672 1 98.31 179 GLU A O 1
ATOM 1374 N N . PRO A 1 180 ? -4.062 -16.172 -29.094 1 98.56 180 PRO A N 1
ATOM 1375 C CA . PRO A 1 180 ? -4.16 -14.836 -28.5 1 98.56 180 PRO A CA 1
ATOM 1376 C C . PRO A 1 180 ? -2.805 -14.289 -28.062 1 98.56 180 PRO A C 1
ATOM 1378 O O . PRO A 1 180 ? -2.51 -13.109 -28.266 1 98.56 180 PRO A O 1
ATOM 1381 N N . SER A 1 181 ? -2.016 -15.141 -27.484 1 98.69 181 SER A N 1
ATOM 1382 C CA . SER A 1 181 ? -0.738 -14.695 -26.922 1 98.69 181 SER A CA 1
ATOM 1383 C C . SER A 1 181 ? 0.289 -14.469 -28.031 1 98.69 181 SER A C 1
ATOM 1385 O O . SER A 1 181 ? 1.16 -13.602 -27.906 1 98.69 181 SER A O 1
ATOM 1387 N N . ILE A 1 182 ? 0.215 -15.219 -29.141 1 98.62 182 ILE A N 1
ATOM 1388 C CA . ILE A 1 182 ? 1.062 -14.969 -30.297 1 98.62 182 ILE A CA 1
ATOM 1389 C C . ILE A 1 182 ? 0.778 -13.57 -30.859 1 98.62 182 ILE A C 1
ATOM 1391 O O . ILE A 1 182 ? 1.705 -12.805 -31.125 1 98.62 182 ILE A O 1
ATOM 1395 N N . ASN A 1 183 ? -0.448 -13.219 -30.953 1 98.12 183 ASN A N 1
ATOM 1396 C CA . ASN A 1 183 ? -0.841 -11.914 -31.469 1 98.12 183 ASN A CA 1
ATOM 1397 C C . ASN A 1 183 ? -0.387 -10.789 -30.547 1 98.12 183 ASN A C 1
ATOM 1399 O O . ASN A 1 183 ? 0.158 -9.781 -31 1 98.12 183 ASN A O 1
ATOM 1403 N N . LEU A 1 184 ? -0.619 -10.977 -29.266 1 98.44 184 LEU A N 1
ATOM 1404 C CA . LEU A 1 184 ? -0.234 -9.969 -28.281 1 98.44 184 LEU A CA 1
ATOM 1405 C C . LEU A 1 184 ? 1.275 -9.75 -28.297 1 98.44 184 LEU A C 1
ATOM 1407 O O . LEU A 1 184 ? 1.748 -8.625 -28.156 1 98.44 184 LEU A O 1
ATOM 1411 N N . SER A 1 185 ? 2.029 -10.836 -28.344 1 98 185 SER A N 1
ATOM 1412 C CA . SER A 1 185 ? 3.484 -10.758 -28.266 1 98 185 SER A CA 1
ATOM 1413 C C . SER A 1 185 ? 4.055 -10.016 -29.469 1 98 185 SER A C 1
ATOM 1415 O O . SER A 1 185 ? 5.105 -9.383 -29.375 1 98 185 SER A O 1
ATOM 1417 N N . LYS A 1 186 ? 3.371 -10.086 -30.594 1 96.62 186 LYS A N 1
ATOM 1418 C CA . LYS A 1 186 ? 3.791 -9.43 -31.828 1 96.62 186 LYS A CA 1
ATOM 1419 C C . LYS A 1 186 ? 3.383 -7.957 -31.828 1 96.62 186 LYS A C 1
ATOM 1421 O O . LYS A 1 186 ? 4.18 -7.086 -32.188 1 96.62 186 LYS A O 1
ATOM 1426 N N . GLU A 1 187 ? 2.158 -7.695 -31.516 1 96 187 GLU A N 1
ATOM 1427 C CA . GLU A 1 187 ? 1.607 -6.344 -31.531 1 96 187 GLU A CA 1
ATOM 1428 C C . GLU A 1 187 ? 2.189 -5.492 -30.422 1 96 187 GLU A C 1
ATOM 1430 O O . GLU A 1 187 ? 2.361 -4.281 -30.578 1 96 187 GLU A O 1
ATOM 1435 N N . GLY A 1 188 ? 2.375 -6.148 -29.328 1 97.12 188 GLY A N 1
ATOM 1436 C CA . GLY A 1 188 ? 2.871 -5.441 -28.156 1 97.12 188 GLY A CA 1
ATOM 1437 C C . GLY A 1 188 ? 1.811 -5.23 -27.094 1 97.12 188 GLY A C 1
ATOM 1438 O O . GLY A 1 188 ? 0.615 -5.219 -27.391 1 97.12 188 GLY A O 1
ATOM 1439 N N . ILE A 1 189 ? 2.264 -5.102 -25.906 1 97.38 189 ILE A N 1
ATOM 1440 C CA . ILE A 1 189 ? 1.376 -4.855 -24.781 1 97.38 189 ILE A CA 1
ATOM 1441 C C . ILE A 1 189 ? 1.936 -3.723 -23.922 1 97.38 189 ILE A C 1
ATOM 1443 O O . ILE A 1 189 ? 3.152 -3.553 -23.828 1 97.38 189 ILE A O 1
ATOM 1447 N N . PRO A 1 190 ? 1.047 -2.959 -23.312 1 95.75 190 PRO A N 1
ATOM 1448 C CA . PRO A 1 190 ? 1.551 -1.956 -22.375 1 95.75 190 PRO A CA 1
ATOM 1449 C C . PRO A 1 190 ? 2.09 -2.572 -21.094 1 95.75 190 PRO A C 1
ATOM 1451 O O . PRO A 1 190 ? 1.469 -3.48 -20.531 1 95.75 190 PRO A O 1
ATOM 1454 N N . ILE A 1 191 ? 3.191 -2.084 -20.672 1 97.19 191 ILE A N 1
ATOM 1455 C CA . ILE A 1 191 ? 3.783 -2.568 -19.438 1 97.19 191 ILE A CA 1
ATOM 1456 C C . ILE A 1 191 ? 2.906 -2.158 -18.25 1 97.19 191 ILE A C 1
ATOM 1458 O O . ILE A 1 191 ? 2.594 -0.976 -18.078 1 97.19 191 ILE A O 1
ATOM 1462 N N . GLY A 1 192 ? 2.473 -3.162 -17.469 1 95.06 192 GLY A N 1
ATOM 1463 C CA . GLY A 1 192 ? 1.709 -2.898 -16.266 1 95.06 192 GLY A CA 1
ATOM 1464 C C . GLY A 1 192 ? 2.582 -2.592 -15.062 1 95.06 192 GLY A C 1
ATOM 1465 O O . GLY A 1 192 ? 3.811 -2.666 -15.141 1 95.06 192 GLY A O 1
ATOM 1466 N N . LYS A 1 193 ? 1.965 -2.283 -13.953 1 94.12 193 LYS A N 1
ATOM 1467 C CA . LYS A 1 193 ? 2.684 -1.82 -12.773 1 94.12 193 LYS A CA 1
ATOM 1468 C C . LYS A 1 193 ? 3.6 -2.912 -12.219 1 94.12 193 LYS A C 1
ATOM 1470 O O . LYS A 1 193 ? 4.715 -2.629 -11.781 1 94.12 193 LYS A O 1
ATOM 1475 N N . ALA A 1 194 ? 3.137 -4.156 -12.227 1 95.12 194 ALA A N 1
ATOM 1476 C CA . ALA A 1 194 ? 3.928 -5.242 -11.656 1 95.12 194 ALA A CA 1
ATOM 1477 C C . ALA A 1 194 ? 5.219 -5.453 -12.438 1 95.12 194 ALA A C 1
ATOM 1479 O O . ALA A 1 194 ? 6.297 -5.578 -11.852 1 95.12 194 ALA A O 1
ATOM 1480 N N . LEU A 1 195 ? 5.117 -5.52 -13.703 1 97.19 195 LEU A N 1
ATOM 1481 C CA . LEU A 1 195 ? 6.297 -5.703 -14.539 1 97.19 195 LEU A CA 1
ATOM 1482 C C . LEU A 1 195 ? 7.215 -4.488 -14.453 1 97.19 195 LEU A C 1
ATOM 1484 O O . LEU A 1 195 ? 8.438 -4.633 -14.406 1 97.19 195 LEU A O 1
ATOM 1488 N N . ALA A 1 196 ? 6.668 -3.289 -14.484 1 96.81 196 ALA A N 1
ATOM 1489 C CA . ALA A 1 196 ? 7.461 -2.068 -14.367 1 96.81 196 ALA A CA 1
ATOM 1490 C C . ALA A 1 196 ? 8.297 -2.08 -13.086 1 96.81 196 ALA A C 1
ATOM 1492 O O . ALA A 1 196 ? 9.469 -1.711 -13.102 1 96.81 196 ALA A O 1
ATOM 1493 N N . ARG A 1 197 ? 7.695 -2.438 -12.039 1 94.81 197 ARG A N 1
ATOM 1494 C CA . ARG A 1 197 ? 8.398 -2.521 -10.758 1 94.81 197 ARG A CA 1
ATOM 1495 C C . ARG A 1 197 ? 9.523 -3.549 -10.812 1 94.81 197 ARG A C 1
ATOM 1497 O O . ARG A 1 197 ? 10.617 -3.303 -10.312 1 94.81 197 ARG A O 1
ATOM 1504 N N . ALA A 1 198 ? 9.195 -4.711 -11.344 1 96.56 198 ALA A N 1
ATOM 1505 C CA . ALA A 1 198 ? 10.203 -5.766 -11.453 1 96.56 198 ALA A CA 1
ATOM 1506 C C . ALA A 1 198 ? 11.391 -5.305 -12.289 1 96.56 198 ALA A C 1
ATOM 1508 O O . ALA A 1 198 ? 12.539 -5.59 -11.953 1 96.56 198 ALA A O 1
ATOM 1509 N N . ILE A 1 199 ? 11.094 -4.613 -13.398 1 97.69 199 ILE A N 1
ATOM 1510 C CA . ILE A 1 199 ? 12.141 -4.094 -14.266 1 97.69 199 ILE A CA 1
ATOM 1511 C C . ILE A 1 199 ? 12.992 -3.08 -13.5 1 97.69 199 ILE A C 1
ATOM 1513 O O . ILE A 1 199 ? 14.219 -3.135 -13.539 1 97.69 199 ILE A O 1
ATOM 1517 N N . LYS A 1 200 ? 12.359 -2.203 -12.781 1 96.06 200 LYS A N 1
ATOM 1518 C CA . LYS A 1 200 ? 13.055 -1.171 -12.023 1 96.06 200 LYS A CA 1
ATOM 1519 C C . LYS A 1 200 ? 13.953 -1.788 -10.953 1 96.06 200 LYS A C 1
ATOM 1521 O O . LYS A 1 200 ? 15.086 -1.355 -10.766 1 96.06 200 LYS A O 1
ATOM 1526 N N . GLU A 1 201 ? 13.461 -2.793 -10.281 1 94.19 201 GLU A N 1
ATOM 1527 C CA . GLU A 1 201 ? 14.195 -3.445 -9.203 1 94.19 201 GLU A CA 1
ATOM 1528 C C . GLU A 1 201 ? 15.398 -4.219 -9.742 1 94.19 201 GLU A C 1
ATOM 1530 O O . GLU A 1 201 ? 16.344 -4.492 -9.008 1 94.19 201 GLU A O 1
ATOM 1535 N N . ASN A 1 202 ? 15.336 -4.582 -10.992 1 96.44 202 ASN A N 1
ATOM 1536 C CA . ASN A 1 202 ? 16.422 -5.348 -11.602 1 96.44 202 ASN A CA 1
ATOM 1537 C C . ASN A 1 202 ? 17.109 -4.555 -12.711 1 96.44 202 ASN A C 1
ATOM 1539 O O . ASN A 1 202 ? 17.609 -5.133 -13.68 1 96.44 202 ASN A O 1
ATOM 1543 N N . ASN A 1 203 ? 17.078 -3.287 -12.617 1 96.12 203 ASN A N 1
ATOM 1544 C CA . ASN A 1 203 ? 17.531 -2.377 -13.656 1 96.12 203 ASN A CA 1
ATOM 1545 C C . ASN A 1 203 ? 18.984 -2.656 -14.039 1 96.12 203 ASN A C 1
ATOM 1547 O O . ASN A 1 203 ? 19.297 -2.785 -15.227 1 96.12 203 ASN A O 1
ATOM 1551 N N . SER A 1 204 ? 19.922 -2.793 -13.055 1 96.44 204 SER A N 1
ATOM 1552 C CA . SER A 1 204 ? 21.344 -3.012 -13.32 1 96.44 204 SER A CA 1
ATOM 1553 C C . SER A 1 204 ? 21.562 -4.324 -14.062 1 96.44 204 SER A C 1
ATOM 1555 O O . SER A 1 204 ? 22.344 -4.379 -15.016 1 96.44 204 SER A O 1
ATOM 1557 N N . THR A 1 205 ? 20.875 -5.363 -13.609 1 96.06 205 THR A N 1
ATOM 1558 C CA . THR A 1 205 ? 21 -6.676 -14.234 1 96.06 205 THR A CA 1
ATOM 1559 C C . THR A 1 205 ? 20.5 -6.629 -15.68 1 96.06 205 THR A C 1
ATOM 1561 O O . THR A 1 205 ? 21.156 -7.176 -16.578 1 96.06 205 THR A O 1
ATOM 1564 N N . ILE A 1 206 ? 19.422 -5.969 -15.938 1 97.5 206 ILE A N 1
ATOM 1565 C CA . ILE A 1 206 ? 18.797 -5.91 -17.25 1 97.5 206 ILE A CA 1
ATOM 1566 C C . ILE A 1 206 ? 19.688 -5.105 -18.203 1 97.5 206 ILE A C 1
ATOM 1568 O O . ILE A 1 206 ? 19.938 -5.523 -19.344 1 97.5 206 ILE A O 1
ATOM 1572 N N . LEU A 1 207 ? 20.219 -4 -17.734 1 96.94 207 LEU A N 1
ATOM 1573 C CA . LEU A 1 207 ? 21.016 -3.127 -18.578 1 96.94 207 LEU A CA 1
ATOM 1574 C C . LEU A 1 207 ? 22.328 -3.801 -18.969 1 96.94 207 LEU A C 1
ATOM 1576 O O . LEU A 1 207 ? 22.875 -3.555 -20.047 1 96.94 207 LEU A O 1
ATOM 1580 N N . ASN A 1 208 ? 22.828 -4.695 -18.109 1 95.88 208 ASN A N 1
ATOM 1581 C CA . ASN A 1 208 ? 24.125 -5.328 -18.328 1 95.88 208 ASN A CA 1
ATOM 1582 C C . ASN A 1 208 ? 23.969 -6.691 -19 1 95.88 208 ASN A C 1
ATOM 1584 O O . ASN A 1 208 ? 24.953 -7.43 -19.141 1 95.88 208 ASN A O 1
ATOM 1588 N N . ASN A 1 209 ? 22.828 -7.078 -19.359 1 95.5 209 ASN A N 1
ATOM 1589 C CA . ASN A 1 209 ? 22.516 -8.32 -20.062 1 95.5 209 ASN A CA 1
ATOM 1590 C C . ASN A 1 209 ? 21.891 -8.055 -21.422 1 95.5 209 ASN A C 1
ATOM 1592 O O . ASN A 1 209 ? 20.734 -7.676 -21.516 1 95.5 209 ASN A O 1
ATOM 1596 N N . SER A 1 210 ? 22.625 -8.352 -22.438 1 94.38 210 SER A N 1
ATOM 1597 C CA . SER A 1 210 ? 22.219 -7.988 -23.781 1 94.38 210 SER A CA 1
ATOM 1598 C C . SER A 1 210 ? 20.906 -8.656 -24.172 1 94.38 210 SER A C 1
ATOM 1600 O O . SER A 1 210 ? 20.062 -8.047 -24.828 1 94.38 210 SER A O 1
ATOM 1602 N N . ALA A 1 211 ? 20.719 -9.898 -23.812 1 95.12 211 ALA A N 1
ATOM 1603 C CA . ALA A 1 211 ? 19.5 -10.617 -24.141 1 95.12 211 ALA A CA 1
ATOM 1604 C C . ALA A 1 211 ? 18.297 -9.984 -23.453 1 95.12 211 ALA A C 1
ATOM 1606 O O . ALA A 1 211 ? 17.25 -9.781 -24.078 1 95.12 211 ALA A O 1
ATOM 1607 N N . LEU A 1 212 ? 18.375 -9.648 -22.203 1 97.56 212 LEU A N 1
ATOM 1608 C CA . LEU A 1 212 ? 17.297 -9.008 -21.453 1 97.56 212 LEU A CA 1
ATOM 1609 C C . LEU A 1 212 ? 17.047 -7.594 -21.969 1 97.56 212 LEU A C 1
ATOM 1611 O O . LEU A 1 212 ? 15.891 -7.184 -22.125 1 97.56 212 LEU A O 1
ATOM 1615 N N . CYS A 1 213 ? 18.094 -6.867 -22.219 1 96.81 213 CYS A N 1
ATOM 1616 C CA . CYS A 1 213 ? 17.969 -5.473 -22.625 1 96.81 213 CYS A CA 1
ATOM 1617 C C . CYS A 1 213 ? 17.312 -5.371 -24 1 96.81 213 CYS A C 1
ATOM 1619 O O . CYS A 1 213 ? 16.609 -4.395 -24.281 1 96.81 213 CYS A O 1
ATOM 1621 N N . LYS A 1 214 ? 17.516 -6.355 -24.781 1 95.38 214 LYS A N 1
ATOM 1622 C CA . LYS A 1 214 ? 16.875 -6.375 -26.094 1 95.38 214 LYS A CA 1
ATOM 1623 C C . LYS A 1 214 ? 15.352 -6.309 -25.969 1 95.38 214 LYS A C 1
ATOM 1625 O O . LYS A 1 214 ? 14.68 -5.758 -26.844 1 95.38 214 LYS A O 1
ATOM 1630 N N . VAL A 1 215 ? 14.82 -6.82 -24.922 1 97.19 215 VAL A N 1
ATOM 1631 C CA . VAL A 1 215 ? 13.375 -6.883 -24.734 1 97.19 215 VAL A CA 1
ATOM 1632 C C . VAL A 1 215 ? 12.93 -5.797 -23.766 1 97.19 215 VAL A C 1
ATOM 1634 O O . VAL A 1 215 ? 11.898 -5.148 -23.969 1 97.19 215 VAL A O 1
ATOM 1637 N N . PHE A 1 216 ? 13.695 -5.508 -22.703 1 98.19 216 PHE A N 1
ATOM 1638 C CA . PHE A 1 216 ? 13.211 -4.711 -21.578 1 98.19 216 PHE A CA 1
ATOM 1639 C C . PHE A 1 216 ? 13.852 -3.328 -21.578 1 98.19 216 PHE A C 1
ATOM 1641 O O . PHE A 1 216 ? 13.703 -2.57 -20.625 1 98.19 216 PHE A O 1
ATOM 1648 N N . CYS A 1 217 ? 14.602 -2.965 -22.594 1 97.25 217 CYS A N 1
ATOM 1649 C CA . CYS A 1 217 ? 15.188 -1.636 -22.719 1 97.25 217 CYS A CA 1
ATOM 1650 C C . CYS A 1 217 ? 14.656 -0.934 -23.969 1 97.25 217 CYS A C 1
ATOM 1652 O O . CYS A 1 217 ? 14.203 -1.588 -24.906 1 97.25 217 CYS A O 1
ATOM 1654 N N . SER A 1 218 ? 14.648 0.311 -23.906 1 95 218 SER A N 1
ATOM 1655 C CA . SER A 1 218 ? 14.32 1.131 -25.062 1 95 218 SER A CA 1
ATOM 1656 C C . SER A 1 218 ? 15.484 1.197 -26.047 1 95 218 SER A C 1
ATOM 1658 O O . SER A 1 218 ? 16.562 0.672 -25.766 1 95 218 SER A O 1
ATOM 1660 N N . SER A 1 219 ? 15.234 1.887 -27.156 1 91.94 219 SER A N 1
ATOM 1661 C CA . SER A 1 219 ? 16.266 2.061 -28.172 1 91.94 219 SER A CA 1
ATOM 1662 C C . SER A 1 219 ? 17.438 2.885 -27.641 1 91.94 219 SER A C 1
ATOM 1664 O O . SER A 1 219 ? 18.562 2.746 -28.125 1 91.94 219 SER A O 1
ATOM 1666 N N . ASN A 1 220 ? 17.172 3.664 -26.594 1 92.25 220 ASN A N 1
ATOM 1667 C CA . ASN A 1 220 ? 18.203 4.5 -26 1 92.25 220 ASN A CA 1
ATOM 1668 C C . ASN A 1 220 ? 18.891 3.797 -24.812 1 92.25 220 ASN A C 1
ATOM 1670 O O . ASN A 1 220 ? 19.562 4.438 -24.016 1 92.25 220 ASN A O 1
ATOM 1674 N N . LYS A 1 221 ? 18.641 2.533 -24.688 1 92.25 221 LYS A N 1
ATOM 1675 C CA . LYS A 1 221 ? 19.281 1.698 -23.672 1 92.25 221 LYS A CA 1
ATOM 1676 C C . LYS A 1 221 ? 18.875 2.146 -22.266 1 92.25 221 LYS A C 1
ATOM 1678 O O . LYS A 1 221 ? 19.734 2.262 -21.375 1 92.25 221 LYS A O 1
ATOM 1683 N N . THR A 1 222 ? 17.703 2.562 -22.141 1 96.06 222 THR A N 1
ATOM 1684 C CA . THR A 1 222 ? 17.078 2.787 -20.844 1 96.06 222 THR A CA 1
ATOM 1685 C C . THR A 1 222 ? 16.016 1.74 -20.562 1 96.06 222 THR A C 1
ATOM 1687 O O . THR A 1 222 ? 15.414 1.196 -21.5 1 96.06 222 THR A O 1
ATOM 1690 N N . ILE A 1 223 ? 15.828 1.402 -19.375 1 97.38 223 ILE A N 1
ATOM 1691 C CA . ILE A 1 223 ? 14.844 0.383 -19.047 1 97.38 223 ILE A CA 1
ATOM 1692 C C . ILE A 1 223 ? 13.445 0.888 -19.391 1 97.38 223 ILE A C 1
ATOM 1694 O O . ILE A 1 223 ? 13.172 2.09 -19.312 1 97.38 223 ILE A O 1
ATOM 1698 N N . LEU A 1 224 ? 12.57 0.008 -19.766 1 97.69 224 LEU A N 1
ATOM 1699 C CA . LEU A 1 224 ? 11.188 0.358 -20.047 1 97.69 224 LEU A CA 1
ATOM 1700 C C . LEU A 1 224 ? 10.422 0.652 -18.766 1 97.69 224 LEU A C 1
ATOM 1702 O O . LEU A 1 224 ? 10.789 0.155 -17.688 1 97.69 224 LEU A O 1
ATOM 1706 N N . LYS A 1 225 ? 9.461 1.512 -18.891 1 95.88 225 LYS A N 1
ATOM 1707 C CA . LYS A 1 225 ? 8.641 1.926 -17.75 1 95.88 225 LYS A CA 1
ATOM 1708 C C . LYS A 1 225 ? 7.172 1.589 -17.969 1 95.88 225 LYS A C 1
ATOM 1710 O O . LYS A 1 225 ? 6.809 1.053 -19.016 1 95.88 225 LYS A O 1
ATOM 1715 N N . GLU A 1 226 ? 6.379 1.807 -16.938 1 95.38 226 GLU A N 1
ATOM 1716 C CA . GLU A 1 226 ? 4.938 1.576 -17.016 1 95.38 226 GLU A CA 1
ATOM 1717 C C . GLU A 1 226 ? 4.336 2.277 -18.234 1 95.38 226 GLU A C 1
ATOM 1719 O O . GLU A 1 226 ? 4.695 3.414 -18.531 1 95.38 226 GLU A O 1
ATOM 1724 N N . ASN A 1 227 ? 3.465 1.622 -19.016 1 94.62 227 ASN A N 1
ATOM 1725 C CA . ASN A 1 227 ? 2.713 2.096 -20.172 1 94.62 227 ASN A CA 1
ATOM 1726 C C . ASN A 1 227 ? 3.549 2.031 -21.453 1 94.62 227 ASN A C 1
ATOM 1728 O O . ASN A 1 227 ? 3.012 2.143 -22.547 1 94.62 227 ASN A O 1
ATOM 1732 N N . ASP A 1 228 ? 4.859 1.861 -21.328 1 96.56 228 ASP A N 1
ATOM 1733 C CA . ASP A 1 228 ? 5.621 1.599 -22.531 1 96.56 228 ASP A CA 1
ATOM 1734 C C . ASP A 1 228 ? 5.117 0.342 -23.25 1 96.56 228 ASP A C 1
ATOM 1736 O O . ASP A 1 228 ? 4.602 -0.574 -22.594 1 96.56 228 ASP A O 1
ATOM 1740 N N . ASN A 1 229 ? 5.281 0.323 -24.516 1 96.5 229 ASN A N 1
ATOM 1741 C CA . ASN A 1 229 ? 4.91 -0.858 -25.281 1 96.5 229 ASN A CA 1
ATOM 1742 C C . ASN A 1 229 ? 6.047 -1.876 -25.328 1 96.5 229 ASN A C 1
ATOM 1744 O O . ASN A 1 229 ? 7.188 -1.525 -25.641 1 96.5 229 ASN A O 1
ATOM 1748 N N . ILE A 1 230 ? 5.754 -3.055 -24.984 1 97.81 230 ILE A N 1
ATOM 1749 C CA . ILE A 1 230 ? 6.766 -4.105 -25.016 1 97.81 230 ILE A CA 1
ATOM 1750 C C . ILE A 1 230 ? 6.336 -5.207 -25.984 1 97.81 230 ILE A C 1
ATOM 1752 O O . ILE A 1 230 ? 5.16 -5.574 -26.047 1 97.81 230 ILE A O 1
ATOM 1756 N N . THR A 1 231 ? 7.223 -5.66 -26.781 1 97.31 231 THR A N 1
ATOM 1757 C CA . THR A 1 231 ? 7.012 -6.785 -27.688 1 97.31 231 THR A CA 1
ATOM 1758 C C . THR A 1 231 ? 7.973 -7.926 -27.359 1 97.31 231 THR A C 1
ATOM 1760 O O . THR A 1 231 ? 8.984 -7.723 -26.688 1 97.31 231 THR A O 1
ATOM 1763 N N . PHE A 1 232 ? 7.645 -9.109 -27.766 1 97.81 232 PHE A N 1
ATOM 1764 C CA . PHE A 1 232 ? 8.445 -10.312 -27.562 1 97.81 232 PHE A CA 1
ATOM 1765 C C . PHE A 1 232 ? 8.664 -11.055 -28.875 1 97.81 232 PHE A C 1
ATOM 1767 O O . PHE A 1 232 ? 8.141 -12.156 -29.062 1 97.81 232 PHE A O 1
ATOM 1774 N N . PRO A 1 233 ? 9.461 -10.5 -29.703 1 95.38 233 PRO A N 1
ATOM 1775 C CA . PRO A 1 233 ? 9.539 -11.047 -31.047 1 95.38 233 PRO A CA 1
ATOM 1776 C C . PRO A 1 233 ? 10.023 -12.492 -31.078 1 95.38 233 PRO A C 1
ATOM 1778 O O . PRO A 1 233 ? 9.414 -13.336 -31.734 1 95.38 233 PRO A O 1
ATOM 1781 N N . ASN A 1 234 ? 11.125 -12.812 -30.391 1 97 234 ASN A N 1
ATOM 1782 C CA . ASN A 1 234 ? 11.648 -14.18 -30.422 1 97 234 ASN A CA 1
ATOM 1783 C C . ASN A 1 234 ? 10.703 -15.148 -29.703 1 97 234 ASN A C 1
ATOM 1785 O O . ASN A 1 234 ? 10.531 -16.281 -30.156 1 97 234 ASN A O 1
ATOM 1789 N N . LEU A 1 235 ? 10.133 -14.727 -28.625 1 98.06 235 LEU A N 1
ATOM 1790 C CA . LEU A 1 235 ? 9.188 -15.586 -27.906 1 98.06 235 LEU A CA 1
ATOM 1791 C C . LEU A 1 235 ? 7.945 -15.828 -28.766 1 98.06 235 LEU A C 1
ATOM 1793 O O . LEU A 1 235 ? 7.359 -16.906 -28.703 1 98.06 235 LEU A O 1
ATOM 1797 N N . SER A 1 236 ? 7.539 -14.797 -29.516 1 97.81 236 SER A N 1
ATOM 1798 C CA . SER A 1 236 ? 6.402 -14.945 -30.406 1 97.81 236 SER A CA 1
ATOM 1799 C C . SER A 1 236 ? 6.641 -16.062 -31.422 1 97.81 236 SER A C 1
ATOM 1801 O O . SER A 1 236 ? 5.758 -16.875 -31.672 1 97.81 236 SER A O 1
ATOM 1803 N N . LEU A 1 237 ? 7.797 -16.031 -32 1 97.56 237 LEU A N 1
ATOM 1804 C CA . LEU A 1 237 ? 8.164 -17.078 -32.938 1 97.56 237 LEU A CA 1
ATOM 1805 C C . LEU A 1 237 ? 8.211 -18.438 -32.25 1 97.56 237 LEU A C 1
ATOM 1807 O O . LEU A 1 237 ? 7.793 -19.438 -32.844 1 97.56 237 LEU A O 1
ATOM 1811 N N . THR A 1 238 ? 8.742 -18.453 -31.094 1 98.25 238 THR A N 1
ATOM 1812 C CA . THR A 1 238 ? 8.797 -19.688 -30.328 1 98.25 238 THR A CA 1
ATOM 1813 C C . THR A 1 238 ? 7.387 -20.219 -30.047 1 98.25 238 THR A C 1
ATOM 1815 O O . THR A 1 238 ? 7.117 -21.406 -30.219 1 98.25 238 THR A O 1
ATOM 1818 N N . TYR A 1 239 ? 6.461 -19.344 -29.625 1 98.5 239 TYR A N 1
ATOM 1819 C CA . TYR A 1 239 ? 5.074 -19.734 -29.406 1 98.5 239 TYR A CA 1
ATOM 1820 C C . TYR A 1 239 ? 4.461 -20.312 -30.672 1 98.5 239 TYR A C 1
ATOM 1822 O O . TYR A 1 239 ? 3.736 -21.297 -30.625 1 98.5 239 TYR A O 1
ATOM 1830 N N . LYS A 1 240 ? 4.75 -19.672 -31.75 1 97.88 240 LYS A N 1
ATOM 1831 C CA . LYS A 1 240 ? 4.203 -20.125 -33.031 1 97.88 240 LYS A CA 1
ATOM 1832 C C . LYS A 1 240 ? 4.719 -21.516 -33.375 1 97.88 240 LYS A C 1
ATOM 1834 O O . LYS A 1 240 ? 3.953 -22.375 -33.812 1 97.88 240 LYS A O 1
ATOM 1839 N N . LYS A 1 241 ? 6.023 -21.734 -33.219 1 97.69 241 LYS A N 1
ATOM 1840 C CA . LYS A 1 241 ? 6.613 -23.047 -33.469 1 97.69 241 LYS A CA 1
ATOM 1841 C C . LYS A 1 241 ? 5.973 -24.125 -32.594 1 97.69 241 LYS A C 1
ATOM 1843 O O . LYS A 1 241 ? 5.695 -25.234 -33.062 1 97.69 241 LYS A O 1
ATOM 1848 N N . ILE A 1 242 ? 5.77 -23.812 -31.391 1 98.31 242 ILE A N 1
ATOM 1849 C CA . ILE A 1 242 ? 5.164 -24.75 -30.453 1 98.31 242 ILE A CA 1
ATOM 1850 C C . ILE A 1 242 ? 3.717 -25.016 -30.859 1 98.31 242 ILE A C 1
ATOM 1852 O O . ILE A 1 242 ? 3.27 -26.172 -30.859 1 98.31 242 ILE A O 1
ATOM 1856 N N . ALA A 1 243 ? 2.994 -23.984 -31.172 1 98.25 243 ALA A N 1
ATOM 1857 C CA . ALA A 1 243 ? 1.58 -24.062 -31.531 1 98.25 243 ALA A CA 1
ATOM 1858 C C . ALA A 1 243 ? 1.38 -24.938 -32.781 1 98.25 243 ALA A C 1
ATOM 1860 O O . ALA A 1 243 ? 0.413 -25.688 -32.844 1 98.25 243 ALA A O 1
ATOM 1861 N N . GLU A 1 244 ? 2.301 -24.859 -33.688 1 96.88 244 GLU A N 1
ATOM 1862 C CA . GLU A 1 244 ? 2.139 -25.484 -34.969 1 96.88 244 GLU A CA 1
ATOM 1863 C C . GLU A 1 244 ? 2.791 -26.875 -35 1 96.88 244 GLU A C 1
ATOM 1865 O O . GLU A 1 244 ? 2.621 -27.625 -35.969 1 96.88 244 GLU A O 1
ATOM 1870 N N . ALA A 1 245 ? 3.436 -27.156 -33.969 1 95.56 245 ALA A N 1
ATOM 1871 C CA . ALA A 1 245 ? 4.152 -28.422 -33.969 1 95.56 245 ALA A CA 1
ATOM 1872 C C . ALA A 1 245 ? 3.184 -29.594 -33.844 1 95.56 245 ALA A C 1
ATOM 1874 O O . ALA A 1 245 ? 2.238 -29.562 -33.062 1 95.56 245 ALA A O 1
ATOM 1875 N N . ASP A 1 246 ? 3.473 -30.641 -34.594 1 91.19 246 ASP A N 1
ATOM 1876 C CA . ASP A 1 246 ? 2.641 -31.828 -34.562 1 91.19 246 ASP A CA 1
ATOM 1877 C C . ASP A 1 246 ? 2.738 -32.531 -33.219 1 91.19 246 ASP A C 1
ATOM 1879 O O . ASP A 1 246 ? 1.747 -33.094 -32.719 1 91.19 246 ASP A O 1
ATOM 1883 N N . ASN A 1 247 ? 3.879 -32.469 -32.719 1 92.25 247 ASN A N 1
ATOM 1884 C CA . ASN A 1 247 ? 4.105 -33.188 -31.453 1 92.25 247 ASN A CA 1
ATOM 1885 C C . ASN A 1 247 ? 4.062 -32.25 -30.266 1 92.25 247 ASN A C 1
ATOM 1887 O O . ASN A 1 247 ? 4.578 -32.562 -29.188 1 92.25 247 ASN A O 1
ATOM 1891 N N . LYS A 1 248 ? 3.521 -31.078 -30.469 1 95.88 248 LYS A N 1
ATOM 1892 C CA . LYS A 1 248 ? 3.221 -30.125 -29.406 1 95.88 248 LYS A CA 1
ATOM 1893 C C . LYS A 1 248 ? 4.469 -29.781 -28.594 1 95.88 248 LYS A C 1
ATOM 1895 O O . LYS A 1 248 ? 5.441 -29.25 -29.141 1 95.88 248 LYS A O 1
ATOM 1900 N N . ALA A 1 249 ? 4.543 -30.312 -27.344 1 96.94 249 ALA A N 1
ATOM 1901 C CA . ALA A 1 249 ? 5.613 -29.891 -26.438 1 96.94 249 ALA A CA 1
ATOM 1902 C C . ALA A 1 249 ? 6.949 -30.5 -26.844 1 96.94 249 ALA A C 1
ATOM 1904 O O . ALA A 1 249 ? 8.008 -30.016 -26.438 1 96.94 249 ALA A O 1
ATOM 1905 N N . ASP A 1 250 ? 7.055 -31.516 -27.688 1 96.12 250 ASP A N 1
ATOM 1906 C CA . ASP A 1 250 ? 8.281 -32.219 -28.047 1 96.12 250 ASP A CA 1
ATOM 1907 C C . ASP A 1 250 ? 9.234 -31.281 -28.812 1 96.12 250 ASP A C 1
ATOM 1909 O O . ASP A 1 250 ? 10.438 -31.516 -28.844 1 96.12 250 ASP A O 1
ATOM 1913 N N . VAL A 1 251 ? 8.648 -30.328 -29.406 1 96.62 251 VAL A N 1
ATOM 1914 C CA . VAL A 1 251 ? 9.484 -29.359 -30.109 1 96.62 251 VAL A CA 1
ATOM 1915 C C . VAL A 1 251 ? 10.484 -28.75 -29.125 1 96.62 251 VAL A C 1
ATOM 1917 O O . VAL A 1 251 ? 11.602 -28.391 -29.516 1 96.62 251 VAL A O 1
ATOM 1920 N N . PHE A 1 252 ? 10.094 -28.609 -27.859 1 97.38 252 PHE A N 1
ATOM 1921 C CA . PHE A 1 252 ? 10.906 -28.078 -26.766 1 97.38 252 PHE A CA 1
ATOM 1922 C C . PHE A 1 252 ? 11.797 -29.156 -26.172 1 97.38 252 PHE A C 1
ATOM 1924 O O . PHE A 1 252 ? 12.969 -28.922 -25.891 1 97.38 252 PHE A O 1
ATOM 1931 N N . TYR A 1 253 ? 11.359 -30.391 -26.031 1 98.06 253 TYR A N 1
ATOM 1932 C CA . TYR A 1 253 ? 11.984 -31.406 -25.219 1 98.06 253 TYR A CA 1
ATOM 1933 C C . TYR A 1 253 ? 12.781 -32.375 -26.078 1 98.06 253 TYR A C 1
ATOM 1935 O O . TYR A 1 253 ? 13.75 -33 -25.609 1 98.06 253 TYR A O 1
ATOM 1943 N N . ASN A 1 254 ? 12.344 -32.625 -27.188 1 96.62 254 ASN A N 1
ATOM 1944 C CA . ASN A 1 254 ? 12.969 -33.562 -28.109 1 96.62 254 ASN A CA 1
ATOM 1945 C C . ASN A 1 254 ? 12.672 -33.188 -29.562 1 96.62 254 ASN A C 1
ATOM 1947 O O . ASN A 1 254 ? 12.156 -34.031 -30.328 1 96.62 254 ASN A O 1
ATOM 1951 N N . GLY A 1 255 ? 13.047 -31.953 -29.922 1 94.75 255 GLY A N 1
ATOM 1952 C CA . GLY A 1 255 ? 12.727 -31.484 -31.266 1 94.75 255 GLY A CA 1
ATOM 1953 C C . GLY A 1 255 ? 13.578 -30.297 -31.688 1 94.75 255 GLY A C 1
ATOM 1954 O O . GLY A 1 255 ? 14.766 -30.234 -31.359 1 94.75 255 GLY A O 1
ATOM 1955 N N . LEU A 1 256 ? 12.992 -29.438 -32.5 1 91.62 256 LEU A N 1
ATOM 1956 C CA . LEU A 1 256 ? 13.664 -28.375 -33.219 1 91.62 256 LEU A CA 1
ATOM 1957 C C . LEU A 1 256 ? 14.328 -27.391 -32.281 1 91.62 256 LEU A C 1
ATOM 1959 O O . LEU A 1 256 ? 15.383 -26.828 -32.594 1 91.62 256 LEU A O 1
ATOM 1963 N N . LEU A 1 257 ? 13.742 -27.203 -31.094 1 95.88 257 LEU A N 1
ATOM 1964 C CA . LEU A 1 257 ? 14.227 -26.141 -30.219 1 95.88 257 LEU A CA 1
ATOM 1965 C C . LEU A 1 257 ? 15.195 -26.719 -29.188 1 95.88 257 LEU A C 1
ATOM 1967 O O . LEU A 1 257 ? 15.914 -25.953 -28.516 1 95.88 257 LEU A O 1
ATOM 1971 N N . THR A 1 258 ? 15.297 -27.984 -29.047 1 96.88 258 THR A N 1
ATOM 1972 C CA . THR A 1 258 ? 15.961 -28.656 -27.938 1 96.88 258 THR A CA 1
ATOM 1973 C C . THR A 1 258 ? 17.438 -28.266 -27.875 1 96.88 258 THR A C 1
ATOM 1975 O O . THR A 1 258 ? 17.938 -27.859 -26.828 1 96.88 258 THR A O 1
ATOM 1978 N N . GLN A 1 259 ? 18.125 -28.422 -29.016 1 96.38 259 GLN A N 1
ATOM 1979 C CA . GLN A 1 259 ? 19.547 -28.156 -29.031 1 96.38 259 GLN A CA 1
ATOM 1980 C C . GLN A 1 259 ? 19.859 -26.688 -28.734 1 96.38 259 GLN A C 1
ATOM 1982 O O . GLN A 1 259 ? 20.797 -26.375 -28 1 96.38 259 GLN A O 1
ATOM 1987 N N . THR A 1 260 ? 19.078 -25.875 -29.328 1 96 260 THR A N 1
ATOM 1988 C CA . THR A 1 260 ? 19.25 -24.453 -29.094 1 96 260 THR A CA 1
ATOM 1989 C C . THR A 1 260 ? 19.078 -24.109 -27.625 1 96 260 THR A C 1
ATOM 1991 O O . THR A 1 260 ? 19.859 -23.328 -27.062 1 96 260 THR A O 1
ATOM 1994 N N . ILE A 1 261 ? 18.125 -24.625 -27 1 97 261 ILE A N 1
ATOM 1995 C CA . ILE A 1 261 ? 17.828 -24.391 -25.594 1 97 261 ILE A CA 1
ATOM 1996 C C . ILE A 1 261 ? 19 -24.859 -24.734 1 97 261 ILE A C 1
ATOM 1998 O O . ILE A 1 261 ? 19.484 -24.141 -23.859 1 97 261 ILE A O 1
ATOM 2002 N N . VAL A 1 262 ? 19.5 -26.047 -25.031 1 97.62 262 VAL A N 1
ATOM 2003 C CA . VAL A 1 262 ? 20.594 -26.625 -24.266 1 97.62 262 VAL A CA 1
ATOM 2004 C C . VAL A 1 262 ? 21.844 -25.766 -24.438 1 97.62 262 VAL A C 1
ATOM 2006 O O . VAL A 1 262 ? 22.562 -25.5 -23.469 1 97.62 262 VAL A O 1
ATOM 2009 N N . ASP A 1 263 ? 22.125 -25.344 -25.672 1 97.12 263 ASP A N 1
ATOM 2010 C CA . ASP A 1 263 ? 23.312 -24.531 -25.953 1 97.12 263 ASP A CA 1
ATOM 2011 C C . ASP A 1 263 ? 23.266 -23.203 -25.203 1 97.12 263 ASP A C 1
ATOM 2013 O O . ASP A 1 263 ? 24.266 -22.766 -24.656 1 97.12 263 ASP A O 1
ATOM 2017 N N . ASP A 1 264 ? 22.125 -22.594 -25.25 1 96.31 264 ASP A N 1
ATOM 2018 C CA . ASP A 1 264 ? 21.984 -21.312 -24.562 1 96.31 264 ASP A CA 1
ATOM 2019 C C . ASP A 1 264 ? 22.156 -21.469 -23.062 1 96.31 264 ASP A C 1
ATOM 2021 O O . ASP A 1 264 ? 22.766 -20.609 -22.422 1 96.31 264 ASP A O 1
ATOM 2025 N N . ILE A 1 265 ? 21.625 -22.5 -22.469 1 97.62 265 ILE A N 1
ATOM 2026 C CA . ILE A 1 265 ? 21.766 -22.75 -21.031 1 97.62 265 ILE A CA 1
ATOM 2027 C C . ILE A 1 265 ? 23.234 -23.031 -20.688 1 97.62 265 ILE A C 1
ATOM 2029 O O . ILE A 1 265 ? 23.75 -22.5 -19.703 1 97.62 265 ILE A O 1
ATOM 2033 N N . LYS A 1 266 ? 23.906 -23.766 -21.516 1 97 266 LYS A N 1
ATOM 2034 C CA . LYS A 1 266 ? 25.312 -24.094 -21.297 1 97 266 LYS A CA 1
ATOM 2035 C C . LYS A 1 266 ? 26.188 -22.844 -21.438 1 97 266 LYS A C 1
ATOM 2037 O O . LYS A 1 266 ? 27.172 -22.703 -20.719 1 97 266 LYS A O 1
ATOM 2042 N N . ALA A 1 267 ? 25.797 -22.062 -22.344 1 96.31 267 ALA A N 1
ATOM 2043 C CA . ALA A 1 267 ? 26.547 -20.828 -22.531 1 96.31 267 ALA A CA 1
ATOM 2044 C C . ALA A 1 267 ? 26.516 -19.969 -21.281 1 96.31 267 ALA A C 1
ATOM 2046 O O . ALA A 1 267 ? 27.438 -19.203 -21.016 1 96.31 267 ALA A O 1
ATOM 2047 N N . ALA A 1 268 ? 25.484 -20.156 -20.516 1 96.5 268 ALA A N 1
ATOM 2048 C CA . ALA A 1 268 ? 25.344 -19.406 -19.266 1 96.5 268 ALA A CA 1
ATOM 2049 C C . ALA A 1 268 ? 25.891 -20.188 -18.094 1 96.5 268 ALA A C 1
ATOM 2051 O O . ALA A 1 268 ? 25.734 -19.781 -16.938 1 96.5 268 ALA A O 1
ATOM 2052 N N . GLY A 1 269 ? 26.453 -21.312 -18.359 1 96.88 269 GLY A N 1
ATOM 2053 C CA . GLY A 1 269 ? 27.094 -22.109 -17.328 1 96.88 269 GLY A CA 1
ATOM 2054 C C . GLY A 1 269 ? 26.203 -23.203 -16.781 1 96.88 269 GLY A C 1
ATOM 2055 O O . GLY A 1 269 ? 26.5 -23.781 -15.727 1 96.88 269 GLY A O 1
ATOM 2056 N N . GLY A 1 270 ? 25.125 -23.531 -17.469 1 97.62 270 GLY A N 1
ATOM 2057 C CA . GLY A 1 270 ? 24.203 -24.562 -17.016 1 97.62 270 GLY A CA 1
ATOM 2058 C C . GLY A 1 270 ? 24.672 -25.969 -17.328 1 97.62 270 GLY A C 1
ATOM 2059 O O . GLY A 1 270 ? 25.594 -26.156 -18.125 1 97.62 270 GLY A O 1
ATOM 2060 N N . ILE A 1 271 ? 24.016 -26.938 -16.672 1 98 271 ILE A N 1
ATOM 2061 C CA . ILE A 1 271 ? 24.5 -28.312 -16.797 1 98 271 ILE A CA 1
ATOM 2062 C C . ILE A 1 271 ? 23.391 -29.172 -17.422 1 98 271 ILE A C 1
ATOM 2064 O O . ILE A 1 271 ? 23.5 -30.406 -17.422 1 98 271 ILE A O 1
ATOM 2068 N N . ILE A 1 272 ? 22.328 -28.578 -17.859 1 98.44 272 ILE A N 1
ATOM 2069 C CA . ILE A 1 272 ? 21.234 -29.312 -18.484 1 98.44 272 ILE A CA 1
ATOM 2070 C C . ILE A 1 272 ? 21.703 -29.891 -19.812 1 98.44 272 ILE A C 1
ATOM 2072 O O . ILE A 1 272 ? 22.375 -29.219 -20.594 1 98.44 272 ILE A O 1
ATOM 2076 N N . THR A 1 273 ? 21.328 -31.094 -20.016 1 98.25 273 THR A N 1
ATOM 2077 C CA . THR A 1 273 ? 21.688 -31.797 -21.266 1 98.25 273 THR A CA 1
ATOM 2078 C C . THR A 1 273 ? 20.438 -32.094 -22.094 1 98.25 273 THR A C 1
ATOM 2080 O O . THR A 1 273 ? 19.312 -31.891 -21.625 1 98.25 273 THR A O 1
ATOM 2083 N N . ARG A 1 274 ? 20.703 -32.531 -23.312 1 98 274 ARG A N 1
ATOM 2084 C CA . ARG A 1 274 ? 19.594 -32.938 -24.172 1 98 274 ARG A CA 1
ATOM 2085 C C . ARG A 1 274 ? 18.797 -34.062 -23.531 1 98 274 ARG A C 1
ATOM 2087 O O . ARG A 1 274 ? 17.578 -34.125 -23.641 1 98 274 ARG A O 1
ATOM 2094 N N . ASP A 1 275 ? 19.469 -34.969 -22.891 1 98.06 275 ASP A N 1
ATOM 2095 C CA . ASP A 1 275 ? 18.812 -36.094 -22.25 1 98.06 275 ASP A CA 1
ATOM 2096 C C . ASP A 1 275 ? 17.922 -35.656 -21.094 1 98.06 275 ASP A C 1
ATOM 2098 O O . ASP A 1 275 ? 16.875 -36.25 -20.844 1 98.06 275 ASP A O 1
ATOM 2102 N N . ASP A 1 276 ? 18.359 -34.656 -20.391 1 98.56 276 ASP A N 1
ATOM 2103 C CA . ASP A 1 276 ? 17.516 -34.094 -19.328 1 98.56 276 ASP A CA 1
ATOM 2104 C C . ASP A 1 276 ? 16.156 -33.656 -19.875 1 98.56 276 ASP A C 1
ATOM 2106 O O . ASP A 1 276 ? 15.125 -33.969 -19.266 1 98.56 276 ASP A O 1
ATOM 2110 N N . LEU A 1 277 ? 16.188 -32.938 -21 1 98.56 277 LEU A N 1
ATOM 2111 C CA . LEU A 1 277 ? 14.938 -32.469 -21.609 1 98.56 277 LEU A CA 1
ATOM 2112 C C . LEU A 1 277 ? 14.125 -33.625 -22.141 1 98.56 277 LEU A C 1
ATOM 2114 O O . LEU A 1 277 ? 12.922 -33.75 -21.875 1 98.56 277 LEU A O 1
ATOM 2118 N N . LYS A 1 278 ? 14.758 -34.5 -22.797 1 97.81 278 LYS A N 1
ATOM 2119 C CA . LYS A 1 278 ? 14.086 -35.656 -23.422 1 97.81 278 LYS A CA 1
ATOM 2120 C C . LYS A 1 278 ? 13.422 -36.531 -22.359 1 97.81 278 LYS A C 1
ATOM 2122 O O . LYS A 1 278 ? 12.336 -37.094 -22.594 1 97.81 278 LYS A O 1
ATOM 2127 N N . ASN A 1 279 ? 14.023 -36.688 -21.234 1 97.62 279 ASN A N 1
ATOM 2128 C CA . ASN A 1 279 ? 13.578 -37.625 -20.219 1 97.62 279 ASN A CA 1
ATOM 2129 C C . ASN A 1 279 ? 12.664 -36.969 -19.188 1 97.62 279 ASN A C 1
ATOM 2131 O O . ASN A 1 279 ? 12.195 -37.625 -18.25 1 97.62 279 ASN A O 1
ATOM 2135 N N . TYR A 1 280 ? 12.492 -35.688 -19.328 1 98.19 280 TYR A N 1
ATOM 2136 C CA . TYR A 1 280 ? 11.609 -35.031 -18.375 1 98.19 280 TYR A CA 1
ATOM 2137 C C . TYR A 1 280 ? 10.211 -35.625 -18.422 1 98.19 280 TYR A C 1
ATOM 2139 O O . TYR A 1 280 ? 9.648 -35.812 -19.516 1 98.19 280 TYR A O 1
ATOM 2147 N N . LYS A 1 281 ? 9.617 -35.844 -17.234 1 96.62 281 LYS A N 1
ATOM 2148 C CA . LYS A 1 281 ? 8.258 -36.375 -17.156 1 96.62 281 LYS A CA 1
ATOM 2149 C C . LYS A 1 281 ? 7.426 -35.625 -16.141 1 96.62 281 LYS A C 1
ATOM 2151 O O . LYS A 1 281 ? 7.926 -35.219 -15.078 1 96.62 281 LYS A O 1
ATOM 2156 N N . VAL A 1 282 ? 6.191 -35.469 -16.484 1 97.44 282 VAL A N 1
ATOM 2157 C CA . VAL A 1 282 ? 5.199 -34.906 -15.586 1 97.44 282 VAL A CA 1
ATOM 2158 C C . VAL A 1 282 ? 4.656 -35.969 -14.664 1 97.44 282 VAL A C 1
ATOM 2160 O O . VAL A 1 282 ? 4.637 -37.156 -15.031 1 97.44 282 VAL A O 1
ATOM 2163 N N . GLU A 1 283 ? 4.34 -35.594 -13.453 1 97.31 283 GLU A N 1
ATOM 2164 C CA . GLU A 1 283 ? 3.676 -36.5 -12.531 1 97.31 283 GLU A CA 1
ATOM 2165 C C . GLU A 1 283 ? 2.189 -36.188 -12.406 1 97.31 283 GLU A C 1
ATOM 2167 O O . GLU A 1 283 ? 1.817 -35.062 -12.109 1 97.31 283 GLU A O 1
ATOM 2172 N N . VAL A 1 284 ? 1.399 -37.156 -12.656 1 97.38 284 VAL A N 1
ATOM 2173 C CA . VAL A 1 284 ? -0.044 -37 -12.516 1 97.38 284 VAL A CA 1
ATOM 2174 C C . VAL A 1 284 ? -0.539 -37.812 -11.312 1 97.38 284 VAL A C 1
ATOM 2176 O O . VAL A 1 284 ? -0.297 -39 -11.227 1 97.38 284 VAL A O 1
ATOM 2179 N N . ASN A 1 285 ? -1.13 -37.094 -10.406 1 94.88 285 ASN A N 1
ATOM 2180 C CA . ASN A 1 285 ? -1.749 -37.75 -9.242 1 94.88 285 ASN A CA 1
ATOM 2181 C C . ASN A 1 285 ? -3.27 -37.625 -9.281 1 94.88 285 ASN A C 1
ATOM 2183 O O . ASN A 1 285 ? -3.809 -36.5 -9.172 1 94.88 285 ASN A O 1
ATOM 2187 N N . GLU A 1 286 ? -3.912 -38.719 -9.297 1 89.19 286 GLU A N 1
ATOM 2188 C CA . GLU A 1 286 ? -5.371 -38.719 -9.391 1 89.19 286 GLU A CA 1
ATOM 2189 C C . GLU A 1 286 ? -6.012 -38.719 -8.008 1 89.19 286 GLU A C 1
ATOM 2191 O O . GLU A 1 286 ? -7.238 -38.688 -7.883 1 89.19 286 GLU A O 1
ATOM 2196 N N . TYR A 1 287 ? -5.172 -38.781 -7.023 1 83.62 287 TYR A N 1
ATOM 2197 C CA . TYR A 1 287 ? -5.656 -38.656 -5.652 1 83.62 287 TYR A CA 1
ATOM 2198 C C . TYR A 1 287 ? -4.984 -37.5 -4.941 1 83.62 287 TYR A C 1
ATOM 2200 O O . TYR A 1 287 ? -4.031 -37.688 -4.184 1 83.62 287 TYR A O 1
ATOM 2208 N N . ALA A 1 288 ? -5.512 -36.375 -5.172 1 83.88 288 ALA A N 1
ATOM 2209 C CA . ALA A 1 288 ? -4.992 -35.156 -4.559 1 83.88 288 ALA A CA 1
ATOM 2210 C C . ALA A 1 288 ? -5.066 -35.25 -3.037 1 83.88 288 ALA A C 1
ATOM 2212 O O . ALA A 1 288 ? -5.934 -35.906 -2.486 1 83.88 288 ALA A O 1
ATOM 2213 N N . LEU A 1 289 ? -4.141 -34.594 -2.387 1 89.88 289 LEU A N 1
ATOM 2214 C CA . LEU A 1 289 ? -4.273 -34.406 -0.944 1 89.88 289 LEU A CA 1
ATOM 2215 C C . LEU A 1 289 ? -5.613 -33.781 -0.594 1 89.88 289 LEU A C 1
ATOM 2217 O O . LEU A 1 289 ? -6.012 -32.781 -1.206 1 89.88 289 LEU A O 1
ATOM 2221 N N . ASN A 1 290 ? -6.355 -34.438 0.246 1 92.44 290 ASN A N 1
ATOM 2222 C CA . ASN A 1 290 ? -7.629 -33.844 0.654 1 92.44 290 ASN A CA 1
ATOM 2223 C C . ASN A 1 290 ? -7.797 -33.875 2.17 1 92.44 290 ASN A C 1
ATOM 2225 O O . ASN A 1 290 ? -7.254 -34.75 2.844 1 92.44 290 ASN A O 1
ATOM 2229 N N . PHE A 1 291 ? -8.406 -32.906 2.705 1 92.25 291 PHE A N 1
ATOM 2230 C CA . PHE A 1 291 ? -8.719 -32.781 4.121 1 92.25 291 PHE A CA 1
ATOM 2231 C C . PHE A 1 291 ? -9.992 -31.953 4.316 1 92.25 291 PHE A C 1
ATOM 2233 O O . PHE A 1 291 ? -10.438 -31.266 3.398 1 92.25 291 PHE A O 1
ATOM 2240 N N . THR A 1 292 ? -10.594 -32.156 5.496 1 93.75 292 THR A N 1
ATOM 2241 C CA . THR A 1 292 ? -11.883 -31.516 5.73 1 93.75 292 THR A CA 1
ATOM 2242 C C . THR A 1 292 ? -11.789 -30.516 6.879 1 93.75 292 THR A C 1
ATOM 2244 O O . THR A 1 292 ? -11.211 -30.812 7.922 1 93.75 292 THR A O 1
ATOM 2247 N N . VAL A 1 293 ? -12.297 -29.391 6.645 1 93.44 293 VAL A N 1
ATOM 2248 C CA . VAL A 1 293 ? -12.453 -28.375 7.672 1 93.44 293 VAL A CA 1
ATOM 2249 C C . VAL A 1 293 ? -13.875 -27.812 7.652 1 93.44 293 VAL A C 1
ATOM 2251 O O . VAL A 1 293 ? -14.281 -27.172 6.684 1 93.44 293 VAL A O 1
ATOM 2254 N N . GLY A 1 294 ? -14.641 -28.062 8.703 1 90.19 294 GLY A N 1
ATOM 2255 C CA . GLY A 1 294 ? -16.047 -27.656 8.711 1 90.19 294 GLY A CA 1
ATOM 2256 C C . GLY A 1 294 ? -16.859 -28.328 7.629 1 90.19 294 GLY A C 1
ATOM 2257 O O . GLY A 1 294 ? -16.844 -29.547 7.504 1 90.19 294 GLY A O 1
ATOM 2258 N N . LYS A 1 295 ? -17.516 -27.484 6.883 1 94.56 295 LYS A N 1
ATOM 2259 C CA . LYS A 1 295 ? -18.391 -28.016 5.84 1 94.56 295 LYS A CA 1
ATOM 2260 C C . LYS A 1 295 ? -17.672 -28.047 4.488 1 94.56 295 LYS A C 1
ATOM 2262 O O . LYS A 1 295 ? -18.312 -28.203 3.447 1 94.56 295 LYS A O 1
ATOM 2267 N N . TYR A 1 296 ? -16.375 -27.969 4.531 1 97.06 296 TYR A N 1
ATOM 2268 C CA . TYR A 1 296 ? -15.648 -27.828 3.277 1 97.06 296 TYR A CA 1
ATOM 2269 C C . TYR A 1 296 ? -14.617 -28.938 3.119 1 97.06 296 TYR A C 1
ATOM 2271 O O . TYR A 1 296 ? -13.969 -29.344 4.094 1 97.06 296 TYR A O 1
ATOM 2279 N N . ILE A 1 297 ? -14.461 -29.453 1.92 1 96.94 297 ILE A N 1
ATOM 2280 C CA . ILE A 1 297 ? -13.43 -30.422 1.553 1 96.94 297 ILE A CA 1
ATOM 2281 C C . ILE A 1 297 ? -12.367 -29.734 0.694 1 96.94 297 ILE A C 1
ATOM 2283 O O . ILE A 1 297 ? -12.672 -29.234 -0.39 1 96.94 297 ILE A O 1
ATOM 2287 N N . PHE A 1 298 ? -11.18 -29.766 1.158 1 97.38 298 PHE A N 1
ATOM 2288 C CA . PHE A 1 298 ? -10.07 -29.109 0.483 1 97.38 298 PHE A CA 1
ATOM 2289 C C . PHE A 1 298 ? -9.281 -30.109 -0.361 1 97.38 298 PHE A C 1
ATOM 2291 O O . PHE A 1 298 ? -9.062 -31.25 0.058 1 97.38 298 PHE A O 1
ATOM 2298 N N . HIS A 1 299 ? -8.852 -29.688 -1.536 1 97.94 299 HIS A N 1
ATOM 2299 C CA . HIS A 1 299 ? -7.938 -30.438 -2.393 1 97.94 299 HIS A CA 1
ATOM 2300 C C . HIS A 1 299 ? -6.758 -29.578 -2.824 1 97.94 299 HIS A C 1
ATOM 2302 O O . HIS A 1 299 ? -6.949 -28.484 -3.369 1 97.94 299 HIS A O 1
ATOM 2308 N N . ALA A 1 300 ? -5.582 -29.984 -2.562 1 97.81 300 ALA A N 1
ATOM 2309 C CA . ALA A 1 300 ? -4.352 -29.266 -2.883 1 97.81 300 ALA A CA 1
ATOM 2310 C C . ALA A 1 300 ? -3.219 -30.234 -3.213 1 97.81 300 ALA A C 1
ATOM 2312 O O . ALA A 1 300 ? -3.293 -31.422 -2.891 1 97.81 300 ALA A O 1
ATOM 2313 N N . PRO A 1 301 ? -2.242 -29.734 -3.926 1 97.69 301 PRO A N 1
ATOM 2314 C CA . PRO A 1 301 ? -1.107 -30.625 -4.184 1 97.69 301 PRO A CA 1
ATOM 2315 C C . PRO A 1 301 ? -0.333 -30.969 -2.918 1 97.69 301 PRO A C 1
ATOM 2317 O O . PRO A 1 301 ? -0.15 -30.125 -2.045 1 97.69 301 PRO A O 1
ATOM 2320 N N . GLY A 1 302 ? 0.078 -32.219 -2.82 1 95.38 302 GLY A N 1
ATOM 2321 C CA . GLY A 1 302 ? 0.916 -32.656 -1.718 1 95.38 302 GLY A CA 1
ATOM 2322 C C . GLY A 1 302 ? 2.369 -32.25 -1.873 1 95.38 302 GLY A C 1
ATOM 2323 O O . GLY A 1 302 ? 2.709 -31.484 -2.762 1 95.38 302 GLY A O 1
ATOM 2324 N N . ALA A 1 303 ? 3.244 -32.781 -1.016 1 93.88 303 ALA A N 1
ATOM 2325 C CA . ALA A 1 303 ? 4.68 -32.531 -1.138 1 93.88 303 ALA A CA 1
ATOM 2326 C C . ALA A 1 303 ? 5.176 -32.875 -2.539 1 93.88 303 ALA A C 1
ATOM 2328 O O . ALA A 1 303 ? 4.727 -33.844 -3.145 1 93.88 303 ALA A O 1
ATOM 2329 N N . PRO A 1 304 ? 6.02 -32.156 -3.064 1 95 304 PRO A N 1
ATOM 2330 C CA . PRO A 1 304 ? 6.82 -31.141 -2.369 1 95 304 PRO A CA 1
ATOM 2331 C C . PRO A 1 304 ? 6.152 -29.766 -2.361 1 95 304 PRO A C 1
ATOM 2333 O O . PRO A 1 304 ? 6.812 -28.766 -2.09 1 95 304 PRO A O 1
ATOM 2336 N N . PHE A 1 305 ? 4.871 -29.703 -2.67 1 96.56 305 PHE A N 1
ATOM 2337 C CA . PHE A 1 305 ? 4.164 -28.422 -2.693 1 96.56 305 PHE A CA 1
ATOM 2338 C C . PHE A 1 305 ? 3.6 -28.094 -1.317 1 96.56 305 PHE A C 1
ATOM 2340 O O . PHE A 1 305 ? 3.787 -28.859 -0.365 1 96.56 305 PHE A O 1
ATOM 2347 N N . GLY A 1 306 ? 2.957 -26.922 -1.192 1 95.81 306 GLY A N 1
ATOM 2348 C CA . GLY A 1 306 ? 2.578 -26.344 0.09 1 95.81 306 GLY A CA 1
ATOM 2349 C C . GLY A 1 306 ? 1.264 -26.891 0.619 1 95.81 306 GLY A C 1
ATOM 2350 O O . GLY A 1 306 ? 0.833 -26.516 1.716 1 95.81 306 GLY A O 1
ATOM 2351 N N . GLY A 1 307 ? 0.634 -27.828 -0.019 1 97 307 GLY A N 1
ATOM 2352 C CA . GLY A 1 307 ? -0.654 -28.375 0.386 1 97 307 GLY A CA 1
ATOM 2353 C C . GLY A 1 307 ? -0.666 -28.875 1.816 1 97 307 GLY A C 1
ATOM 2354 O O . GLY A 1 307 ? -1.542 -28.516 2.602 1 97 307 GLY A O 1
ATOM 2355 N N . PRO A 1 308 ? 0.252 -29.766 2.225 1 96.25 308 PRO A N 1
ATOM 2356 C CA . PRO A 1 308 ? 0.292 -30.281 3.596 1 96.25 308 PRO A CA 1
ATOM 2357 C C . PRO A 1 308 ? 0.414 -29.172 4.637 1 96.25 308 PRO A C 1
ATOM 2359 O O . PRO A 1 308 ? -0.194 -29.266 5.707 1 96.25 308 PRO A O 1
ATOM 2362 N N . VAL A 1 309 ? 1.194 -28.172 4.309 1 95.69 309 VAL A N 1
ATOM 2363 C CA . VAL A 1 309 ? 1.392 -27.062 5.23 1 95.69 309 VAL A CA 1
ATOM 2364 C C . VAL A 1 309 ? 0.088 -26.281 5.387 1 95.69 309 VAL A C 1
ATOM 2366 O O . VAL A 1 309 ? -0.298 -25.922 6.5 1 95.69 309 VAL A O 1
ATOM 2369 N N . LEU A 1 310 ? -0.579 -25.984 4.285 1 97.5 310 LEU A N 1
ATOM 2370 C CA . LEU A 1 310 ? -1.882 -25.328 4.324 1 97.5 310 LEU A CA 1
ATOM 2371 C C . LEU A 1 310 ? -2.877 -26.141 5.141 1 97.5 310 LEU A C 1
ATOM 2373 O O . LEU A 1 310 ? -3.623 -25.594 5.949 1 97.5 310 LEU A O 1
ATOM 2377 N N . ALA A 1 311 ? -2.863 -27.422 4.922 1 97.19 311 ALA A N 1
ATOM 2378 C CA . ALA A 1 311 ? -3.744 -28.328 5.66 1 97.19 311 ALA A CA 1
ATOM 2379 C C . ALA A 1 311 ? -3.492 -28.234 7.164 1 97.19 311 ALA A C 1
ATOM 2381 O O . ALA A 1 311 ? -4.434 -28.188 7.957 1 97.19 311 ALA A O 1
ATOM 2382 N N . LEU A 1 312 ? -2.24 -28.25 7.496 1 96.69 312 LEU A N 1
ATOM 2383 C CA . LEU A 1 312 ? -1.879 -28.156 8.906 1 96.69 312 LEU A CA 1
ATOM 2384 C C . LEU A 1 312 ? -2.385 -26.859 9.516 1 96.69 312 LEU A C 1
ATOM 2386 O O . LEU A 1 312 ? -2.969 -26.859 10.602 1 96.69 312 LEU A O 1
ATOM 2390 N N . MET A 1 313 ? -2.154 -25.766 8.844 1 97.19 313 MET A N 1
ATOM 2391 C CA . MET A 1 313 ? -2.586 -24.469 9.336 1 97.19 313 MET A CA 1
ATOM 2392 C C . MET A 1 313 ? -4.09 -24.453 9.602 1 97.19 313 MET A C 1
ATOM 2394 O O . MET A 1 313 ? -4.531 -24.062 10.68 1 97.19 313 MET A O 1
ATOM 2398 N N . LEU A 1 314 ? -4.844 -24.859 8.641 1 97.75 314 LEU A N 1
ATOM 2399 C CA . LEU A 1 314 ? -6.301 -24.797 8.734 1 97.75 314 LEU A CA 1
ATOM 2400 C C . LEU A 1 314 ? -6.824 -25.797 9.758 1 97.75 314 LEU A C 1
ATOM 2402 O O . LEU A 1 314 ? -7.82 -25.547 10.43 1 97.75 314 LEU A O 1
ATOM 2406 N N . ASN A 1 315 ? -6.137 -26.906 9.875 1 96.12 315 ASN A N 1
ATOM 2407 C CA . ASN A 1 315 ? -6.535 -27.906 10.859 1 96.12 315 ASN A CA 1
ATOM 2408 C C . ASN A 1 315 ? -6.328 -27.406 12.281 1 96.12 315 ASN A C 1
ATOM 2410 O O . ASN A 1 315 ? -7.137 -27.688 13.164 1 96.12 315 ASN A O 1
ATOM 2414 N N . ILE A 1 316 ? -5.234 -26.781 12.531 1 96.38 316 ILE A N 1
ATOM 2415 C CA . ILE A 1 316 ? -4.984 -26.219 13.852 1 96.38 316 ILE A CA 1
ATOM 2416 C C . ILE A 1 316 ? -6.055 -25.172 14.172 1 96.38 316 ILE A C 1
ATOM 2418 O O . ILE A 1 316 ? -6.664 -25.219 15.242 1 96.38 316 ILE A O 1
ATOM 2422 N N . LEU A 1 317 ? -6.281 -24.297 13.25 1 97 317 LEU A N 1
ATOM 2423 C CA . LEU A 1 317 ? -7.152 -23.141 13.484 1 97 317 LEU A CA 1
ATOM 2424 C C . LEU A 1 317 ? -8.609 -23.578 13.586 1 97 317 LEU A C 1
ATOM 2426 O O . LEU A 1 317 ? -9.422 -22.922 14.242 1 97 317 LEU A O 1
ATOM 2430 N N . LYS A 1 318 ? -8.953 -24.641 12.938 1 93.31 318 LYS A N 1
ATOM 2431 C CA . LYS A 1 318 ? -10.289 -25.219 13.023 1 93.31 318 LYS A CA 1
ATOM 2432 C C . LYS A 1 318 ? -10.672 -25.5 14.477 1 93.31 318 LYS A C 1
ATOM 2434 O O . LYS A 1 318 ? -11.836 -25.375 14.852 1 93.31 318 LYS A O 1
ATOM 2439 N N . GLY A 1 319 ? -9.773 -25.859 15.242 1 94.81 319 GLY A N 1
ATOM 2440 C CA . GLY A 1 319 ? -10.008 -26.203 16.641 1 94.81 319 GLY A CA 1
ATOM 2441 C C . GLY A 1 319 ? -10.469 -25.031 17.484 1 94.81 319 GLY A C 1
ATOM 2442 O O . GLY A 1 319 ? -10.992 -25.219 18.578 1 94.81 319 GLY A O 1
ATOM 2443 N N . TYR A 1 320 ? -10.32 -23.859 16.938 1 96.38 320 TYR A N 1
ATOM 2444 C CA . TYR A 1 320 ? -10.75 -22.672 17.672 1 96.38 320 TYR A CA 1
ATOM 2445 C C . TYR A 1 320 ? -12.156 -22.266 17.281 1 96.38 320 TYR A C 1
ATOM 2447 O O . TYR A 1 320 ? -12.648 -21.203 17.688 1 96.38 320 TYR A O 1
ATOM 2455 N N . ASN A 1 321 ? -12.82 -23.047 16.469 1 94.5 321 ASN A N 1
ATOM 2456 C CA . ASN A 1 321 ? -14.188 -22.797 16.016 1 94.5 321 ASN A CA 1
ATOM 2457 C C . ASN A 1 321 ? -14.352 -21.375 15.484 1 94.5 321 ASN A C 1
ATOM 2459 O O . ASN A 1 321 ? -15.227 -20.625 15.953 1 94.5 321 ASN A O 1
ATOM 2463 N N . LEU A 1 322 ? -13.547 -21.078 14.508 1 95.62 322 LEU A N 1
ATOM 2464 C CA . LEU A 1 322 ? -13.484 -19.719 13.977 1 95.62 322 LEU A CA 1
ATOM 2465 C C . LEU A 1 322 ? -14.773 -19.375 13.242 1 95.62 322 LEU A C 1
ATOM 2467 O O . LEU A 1 322 ? -15.352 -20.203 12.547 1 95.62 322 LEU A O 1
ATOM 2471 N N . SER A 1 323 ? -15.242 -18.203 13.484 1 96.44 323 SER A N 1
ATOM 2472 C CA . SER A 1 323 ? -16.422 -17.609 12.852 1 96.44 323 SER A CA 1
ATOM 2473 C C . SER A 1 323 ? -16.297 -16.094 12.797 1 96.44 323 SER A C 1
ATOM 2475 O O . SER A 1 323 ? -15.273 -15.523 13.211 1 96.44 323 SER A O 1
ATOM 2477 N N . SER A 1 324 ? -17.281 -15.461 12.258 1 96.19 324 SER A N 1
ATOM 2478 C CA . SER A 1 324 ? -17.281 -14 12.18 1 96.19 324 SER A CA 1
ATOM 2479 C C . SER A 1 324 ? -17.219 -13.375 13.57 1 96.19 324 SER A C 1
ATOM 2481 O O . SER A 1 324 ? -16.734 -12.25 13.727 1 96.19 324 SER A O 1
ATOM 2483 N N . SER A 1 325 ? -17.625 -14.078 14.594 1 96.5 325 SER A N 1
ATOM 2484 C CA . SER A 1 325 ? -17.594 -13.586 15.961 1 96.5 325 SER A CA 1
ATOM 2485 C C . SER A 1 325 ? -16.156 -13.391 16.438 1 96.5 325 SER A C 1
ATOM 2487 O O . SER A 1 325 ? -15.875 -12.523 17.266 1 96.5 325 SER A O 1
ATOM 2489 N N . ASN A 1 326 ? -15.234 -14.133 15.898 1 97 326 ASN A N 1
ATOM 2490 C CA . ASN A 1 326 ? -13.836 -14.117 16.328 1 97 326 ASN A CA 1
ATOM 2491 C C . ASN A 1 326 ? -13.125 -12.844 15.867 1 97 326 ASN A C 1
ATOM 2493 O O . ASN A 1 326 ? -12.031 -12.539 16.344 1 97 326 ASN A O 1
ATOM 2497 N N . VAL A 1 327 ? -13.812 -12.07 14.992 1 96.06 327 VAL A N 1
ATOM 2498 C CA . VAL A 1 327 ? -13.203 -10.828 14.539 1 96.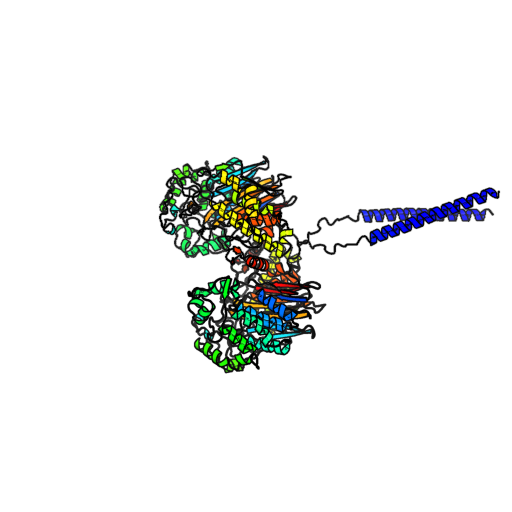06 327 VAL A CA 1
ATOM 2499 C C . VAL A 1 327 ? -14.172 -9.672 14.75 1 96.06 327 VAL A C 1
ATOM 2501 O O . VAL A 1 327 ? -14.047 -8.617 14.109 1 96.06 327 VAL A O 1
ATOM 2504 N N . SER A 1 328 ? -15.141 -9.867 15.57 1 94.12 328 SER A N 1
ATOM 2505 C CA . SER A 1 328 ? -16.219 -8.906 15.719 1 94.12 328 SER A CA 1
ATOM 2506 C C . SER A 1 328 ? -15.82 -7.754 16.641 1 94.12 328 SER A C 1
ATOM 2508 O O . SER A 1 328 ? -16.391 -6.66 16.547 1 94.12 328 SER A O 1
ATOM 2510 N N . THR A 1 329 ? -14.867 -8 17.594 1 95 329 THR A N 1
ATOM 2511 C CA . THR A 1 329 ? -14.328 -6.973 18.484 1 95 329 THR A CA 1
ATOM 2512 C C . THR A 1 329 ? -12.805 -6.926 18.391 1 95 329 THR A C 1
ATOM 2514 O O . THR A 1 329 ? -12.172 -7.879 17.938 1 95 329 THR A O 1
ATOM 2517 N N . ILE A 1 330 ? -12.273 -5.898 18.875 1 94.44 330 ILE A N 1
ATOM 2518 C CA . ILE A 1 330 ? -10.828 -5.715 18.812 1 94.44 330 ILE A CA 1
ATOM 2519 C C . ILE A 1 330 ? -10.133 -6.805 19.625 1 94.44 330 ILE A C 1
ATOM 2521 O O . ILE A 1 330 ? -9.141 -7.379 19.172 1 94.44 330 ILE A O 1
ATOM 2525 N N . ASP A 1 331 ? -10.609 -7.102 20.812 1 96.81 331 ASP A N 1
ATOM 2526 C CA . ASP A 1 331 ? -9.992 -8.102 21.672 1 96.81 331 ASP A CA 1
ATOM 2527 C C . ASP A 1 331 ? -10.031 -9.484 21.031 1 96.81 331 ASP A C 1
ATOM 2529 O O . ASP A 1 331 ? -9.039 -10.227 21.078 1 96.81 331 ASP A O 1
ATOM 2533 N N . LYS A 1 332 ? -11.172 -9.789 20.453 1 97.69 332 LYS A N 1
ATOM 2534 C CA . LYS A 1 332 ? -11.305 -11.078 19.781 1 97.69 332 LYS A CA 1
ATOM 2535 C C . LYS A 1 332 ? -10.406 -11.156 18.562 1 97.69 332 LYS A C 1
ATOM 2537 O O . LYS A 1 332 ? -9.82 -12.203 18.266 1 97.69 332 LYS A O 1
ATOM 2542 N N . LYS A 1 333 ? -10.359 -10.078 17.875 1 97.69 333 LYS A N 1
ATOM 2543 C CA . LYS A 1 333 ? -9.508 -10.023 16.688 1 97.69 333 LYS A CA 1
ATOM 2544 C C . LYS A 1 333 ? -8.039 -10.18 17.062 1 97.69 333 LYS A C 1
ATOM 2546 O O . LYS A 1 333 ? -7.285 -10.867 16.375 1 97.69 333 LYS A O 1
ATOM 2551 N N . ILE A 1 334 ? -7.57 -9.531 18.188 1 98.25 334 ILE A N 1
ATOM 2552 C CA . ILE A 1 334 ? -6.203 -9.664 18.688 1 98.25 334 ILE A CA 1
ATOM 2553 C C . ILE A 1 334 ? -5.902 -11.133 18.984 1 98.25 334 ILE A C 1
ATOM 2555 O O . ILE A 1 334 ? -4.867 -11.656 18.562 1 98.25 334 ILE A O 1
ATOM 2559 N N . LEU A 1 335 ? -6.812 -11.773 19.656 1 98.31 335 LEU A N 1
ATOM 2560 C CA . LEU A 1 335 ? -6.625 -13.172 20.016 1 98.31 335 LEU A CA 1
ATOM 2561 C C . LEU A 1 335 ? -6.57 -14.047 18.766 1 98.31 335 LEU A C 1
ATOM 2563 O O . LEU A 1 335 ? -5.734 -14.953 18.672 1 98.31 335 LEU A O 1
ATOM 2567 N N . THR A 1 336 ? -7.453 -13.797 17.859 1 98.5 336 THR A N 1
ATOM 2568 C CA . THR A 1 336 ? -7.52 -14.586 16.641 1 98.5 336 THR A CA 1
ATOM 2569 C C . THR A 1 336 ? -6.227 -14.461 15.844 1 98.5 336 THR A C 1
ATOM 2571 O O . THR A 1 336 ? -5.664 -15.461 15.391 1 98.5 336 THR A O 1
ATOM 2574 N N . TYR A 1 337 ? -5.754 -13.258 15.68 1 98.38 337 TYR A N 1
ATOM 2575 C CA . TYR A 1 337 ? -4.523 -13.055 14.922 1 98.38 337 TYR A CA 1
ATOM 2576 C C . TYR A 1 337 ? -3.328 -13.641 15.664 1 98.38 337 TYR A C 1
ATOM 2578 O O . TYR A 1 337 ? -2.395 -14.148 15.039 1 98.38 337 TYR A O 1
ATOM 2586 N N . HIS A 1 338 ? -3.305 -13.539 17 1 97.81 338 HIS A N 1
ATOM 2587 C CA . HIS A 1 338 ? -2.266 -14.203 17.781 1 97.81 338 HIS A CA 1
ATOM 2588 C C . HIS A 1 338 ? -2.227 -15.695 17.484 1 97.81 338 HIS A C 1
ATOM 2590 O O . HIS A 1 338 ? -1.162 -16.25 17.203 1 97.81 338 HIS A O 1
ATOM 2596 N N . ARG A 1 339 ? -3.371 -16.328 17.516 1 97.69 339 ARG A N 1
ATOM 2597 C CA . ARG A 1 339 ? -3.477 -17.766 17.266 1 97.69 339 ARG A CA 1
ATOM 2598 C C . ARG A 1 339 ? -3.055 -18.094 15.836 1 97.69 339 ARG A C 1
ATOM 2600 O O . ARG A 1 339 ? -2.398 -19.109 15.594 1 97.69 339 ARG A O 1
ATOM 2607 N N . MET A 1 340 ? -3.438 -17.281 14.891 1 97.81 340 MET A N 1
ATOM 2608 C CA . MET A 1 340 ? -3.053 -17.469 13.5 1 97.81 340 MET A CA 1
ATOM 2609 C C . MET A 1 340 ? -1.538 -17.391 13.336 1 97.81 340 MET A C 1
ATOM 2611 O O . MET A 1 340 ? -0.93 -18.25 12.703 1 97.81 340 MET A O 1
ATOM 2615 N N . ILE A 1 341 ? -0.949 -16.344 13.93 1 96.38 341 ILE A N 1
ATOM 2616 C CA . ILE A 1 341 ? 0.486 -16.109 13.805 1 96.38 341 ILE A CA 1
ATOM 2617 C C . ILE A 1 341 ? 1.253 -17.281 14.406 1 96.38 341 ILE A C 1
ATOM 2619 O O . ILE A 1 341 ? 2.195 -17.797 13.805 1 96.38 341 ILE A O 1
ATOM 2623 N N . GLU A 1 342 ? 0.833 -17.719 15.578 1 95.12 342 GLU A N 1
ATOM 2624 C CA . GLU A 1 342 ? 1.464 -18.875 16.203 1 95.12 342 GLU A CA 1
ATOM 2625 C C . GLU A 1 342 ? 1.304 -20.125 15.344 1 95.12 342 GLU A C 1
ATOM 2627 O O . GLU A 1 342 ? 2.252 -20.906 15.172 1 95.12 342 GLU A O 1
ATOM 2632 N N . THR A 1 343 ? 0.152 -20.312 14.805 1 95.69 343 THR A N 1
ATOM 2633 C CA . THR A 1 343 ? -0.116 -21.438 13.922 1 95.69 343 THR A CA 1
ATOM 2634 C C . THR A 1 343 ? 0.802 -21.391 12.703 1 95.69 343 THR A C 1
ATOM 2636 O O . THR A 1 343 ? 1.376 -22.422 12.32 1 95.69 343 THR A O 1
ATOM 2639 N N . PHE A 1 344 ? 0.918 -20.234 12.07 1 95.5 344 PHE A N 1
ATOM 2640 C CA . PHE A 1 344 ? 1.756 -20.078 10.883 1 95.5 344 PHE A CA 1
ATOM 2641 C C . PHE A 1 344 ? 3.207 -20.422 11.203 1 95.5 344 PHE A C 1
ATOM 2643 O O . PHE A 1 344 ? 3.893 -21.047 10.391 1 95.5 344 PHE A O 1
ATOM 2650 N N . ARG A 1 345 ? 3.67 -20.047 12.359 1 92.31 345 ARG A N 1
ATOM 2651 C CA . ARG A 1 345 ? 5.043 -20.328 12.758 1 92.31 345 ARG A CA 1
ATOM 2652 C C . ARG A 1 345 ? 5.27 -21.828 12.93 1 92.31 345 ARG A C 1
ATOM 2654 O O . ARG A 1 345 ? 6.273 -22.359 12.461 1 92.31 345 ARG A O 1
ATOM 2661 N N . PHE A 1 346 ? 4.352 -22.5 13.57 1 90.69 346 PHE A N 1
ATOM 2662 C CA . PHE A 1 346 ? 4.461 -23.938 13.758 1 90.69 346 PHE A CA 1
ATOM 2663 C C . PHE A 1 346 ? 4.438 -24.656 12.414 1 90.69 346 PHE A C 1
ATOM 2665 O O . PHE A 1 346 ? 5.199 -25.609 12.203 1 90.69 346 PHE A O 1
ATOM 2672 N N . ALA A 1 347 ? 3.572 -24.203 11.555 1 92.06 347 ALA A N 1
ATOM 2673 C CA . ALA A 1 347 ? 3.432 -24.844 10.258 1 92.06 347 ALA A CA 1
ATOM 2674 C C . ALA A 1 347 ? 4.68 -24.641 9.406 1 92.06 347 ALA A C 1
ATOM 2676 O O . ALA A 1 347 ? 5.078 -25.531 8.648 1 92.06 347 ALA A O 1
ATOM 2677 N N . ASP A 1 348 ? 5.246 -23.5 9.508 1 87.5 348 ASP A N 1
ATOM 2678 C CA . ASP A 1 348 ? 6.434 -23.188 8.719 1 87.5 348 ASP A CA 1
ATOM 2679 C C . ASP A 1 348 ? 7.602 -24.094 9.109 1 87.5 348 ASP A C 1
ATOM 2681 O O . ASP A 1 348 ? 8.43 -24.453 8.258 1 87.5 348 ASP A O 1
ATOM 2685 N N . VAL A 1 349 ? 7.695 -24.438 10.352 1 85.12 349 VAL A N 1
ATOM 2686 C CA . VAL A 1 349 ? 8.734 -25.359 10.82 1 85.12 349 VAL A CA 1
ATOM 2687 C C . VAL A 1 349 ? 8.539 -26.719 10.18 1 85.12 349 VAL A C 1
ATOM 2689 O O . VAL A 1 349 ? 9.508 -27.391 9.812 1 85.12 349 VAL A O 1
ATOM 2692 N N . GLN A 1 350 ? 7.32 -27.125 10.062 1 87.94 350 GLN A N 1
ATOM 2693 C CA . GLN A 1 350 ? 7.039 -28.422 9.477 1 87.94 350 GLN A CA 1
ATOM 2694 C C . GLN A 1 350 ? 7.336 -28.438 7.98 1 87.94 350 GLN A C 1
ATOM 2696 O O . GLN A 1 350 ? 7.75 -29.453 7.426 1 87.94 350 GLN A O 1
ATOM 2701 N N . LYS A 1 351 ? 7.152 -27.328 7.348 1 89 351 LYS A N 1
ATOM 2702 C CA . LYS A 1 351 ? 7.414 -27.203 5.914 1 89 351 LYS A CA 1
ATOM 2703 C C . LYS A 1 351 ? 8.859 -27.578 5.586 1 89 351 LYS A C 1
ATOM 2705 O O . LYS A 1 351 ? 9.125 -28.219 4.566 1 89 351 LYS A O 1
ATOM 2710 N N . GLN A 1 352 ? 9.688 -27.234 6.434 1 84.06 352 GLN A N 1
ATOM 2711 C CA . GLN A 1 352 ? 11.117 -27.422 6.199 1 84.06 352 GLN A CA 1
ATOM 2712 C C . GLN A 1 352 ? 11.484 -28.906 6.223 1 84.06 352 GLN A C 1
ATOM 2714 O O . GLN A 1 352 ? 12.547 -29.297 5.73 1 84.06 352 GLN A O 1
ATOM 2719 N N . LYS A 1 353 ? 10.625 -29.688 6.758 1 88.88 353 LYS A N 1
ATOM 2720 C CA . LYS A 1 353 ? 10.898 -31.109 6.871 1 88.88 353 LYS A CA 1
ATOM 2721 C C . LYS A 1 353 ? 10.414 -31.875 5.641 1 88.88 353 LYS A C 1
ATOM 2723 O O . LYS A 1 353 ? 10.68 -33.062 5.492 1 88.88 353 LYS A O 1
ATOM 2728 N N . LEU A 1 354 ? 9.82 -31.203 4.762 1 92.12 354 LEU A N 1
ATOM 2729 C CA . LEU A 1 354 ? 9.242 -31.859 3.592 1 92.12 354 LEU A CA 1
ATOM 2730 C C . LEU A 1 354 ? 10.266 -31.984 2.475 1 92.12 354 LEU A C 1
ATOM 2732 O O . LEU A 1 354 ? 11.398 -31.5 2.611 1 92.12 354 LEU A O 1
ATOM 2736 N N . GLY A 1 355 ? 9.891 -32.688 1.436 1 93.56 355 GLY A N 1
ATOM 2737 C CA . GLY A 1 355 ? 10.703 -32.938 0.258 1 93.56 355 GLY A CA 1
ATOM 2738 C C . GLY A 1 355 ? 9.969 -33.688 -0.824 1 93.56 355 GLY A C 1
ATOM 2739 O O . GLY A 1 355 ? 8.758 -33.906 -0.724 1 93.56 355 GLY A O 1
ATOM 2740 N N . ASP A 1 356 ? 10.711 -34 -1.812 1 95.44 356 ASP A N 1
ATOM 2741 C CA . ASP A 1 356 ? 10.156 -34.781 -2.902 1 95.44 356 ASP A CA 1
ATOM 2742 C C . ASP A 1 356 ? 9.906 -36.219 -2.459 1 95.44 356 ASP A C 1
ATOM 2744 O O . ASP A 1 356 ? 10.852 -36.969 -2.176 1 95.44 356 ASP A O 1
ATOM 2748 N N . PRO A 1 357 ? 8.672 -36.656 -2.459 1 94.31 357 PRO A N 1
ATOM 2749 C CA . PRO A 1 357 ? 8.359 -38 -1.92 1 94.31 357 PRO A CA 1
ATOM 2750 C C . PRO A 1 357 ? 8.938 -39.125 -2.77 1 94.31 357 PRO A C 1
ATOM 2752 O O . PRO A 1 357 ? 9.008 -40.281 -2.311 1 94.31 357 PRO A O 1
ATOM 2755 N N . ARG A 1 358 ? 9.305 -38.938 -3.943 1 94 358 ARG A N 1
ATOM 2756 C CA . ARG A 1 358 ? 9.906 -39.969 -4.785 1 94 358 ARG A CA 1
ATOM 2757 C C . ARG A 1 358 ? 11.32 -40.312 -4.324 1 94 358 ARG A C 1
ATOM 2759 O O . ARG A 1 358 ? 11.836 -41.375 -4.598 1 94 358 ARG A O 1
ATOM 2766 N N . TYR A 1 359 ? 11.891 -39.344 -3.643 1 95 359 TYR A N 1
ATOM 2767 C CA . TYR A 1 359 ? 13.297 -39.5 -3.279 1 95 359 TYR A CA 1
ATOM 2768 C C . TYR A 1 359 ? 13.461 -39.594 -1.768 1 95 359 TYR A C 1
ATOM 2770 O O . TYR A 1 359 ? 14.5 -40.062 -1.281 1 95 359 TYR A O 1
ATOM 2778 N N . GLU A 1 360 ? 12.445 -39.125 -1.044 1 92.88 360 GLU A N 1
ATOM 2779 C CA . GLU A 1 360 ? 12.508 -39.125 0.414 1 92.88 360 GLU A CA 1
ATOM 2780 C C . GLU A 1 360 ? 11.32 -39.844 1.024 1 92.88 360 GLU A C 1
ATOM 2782 O O . GLU A 1 360 ? 10.195 -39.719 0.541 1 92.88 360 GLU A O 1
ATOM 2787 N N . ASN A 1 361 ? 11.586 -40.594 2.061 1 89.94 361 ASN A N 1
ATOM 2788 C CA . ASN A 1 361 ? 10.516 -41.281 2.754 1 89.94 361 ASN A CA 1
ATOM 2789 C C . ASN A 1 361 ? 9.797 -40.375 3.748 1 89.94 361 ASN A C 1
ATOM 2791 O O . ASN A 1 361 ? 10.031 -40.469 4.953 1 89.94 361 ASN A O 1
ATOM 2795 N N . ILE A 1 362 ? 8.883 -39.625 3.188 1 89.88 362 ILE A N 1
ATOM 2796 C CA . ILE A 1 362 ? 8.219 -38.656 4.043 1 89.88 362 ILE A CA 1
ATOM 2797 C C . ILE A 1 362 ? 6.727 -38.969 4.117 1 89.88 362 ILE A C 1
ATOM 2799 O O . ILE A 1 362 ? 5.922 -38.094 4.48 1 89.88 362 ILE A O 1
ATOM 2803 N N . ARG A 1 363 ? 6.34 -40.062 3.791 1 89.56 363 ARG A N 1
ATOM 2804 C CA . ARG A 1 363 ? 4.93 -40.438 3.803 1 89.56 363 ARG A CA 1
ATOM 2805 C C . ARG A 1 363 ? 4.34 -40.312 5.203 1 89.56 363 ARG A C 1
ATOM 2807 O O . ARG A 1 363 ? 3.256 -39.75 5.379 1 89.56 363 ARG A O 1
ATOM 2814 N N . GLU A 1 364 ? 5.016 -40.875 6.098 1 89.25 364 GLU A N 1
ATOM 2815 C CA . GLU A 1 364 ? 4.531 -40.812 7.473 1 89.25 364 GLU A CA 1
ATOM 2816 C C . GLU A 1 364 ? 4.492 -39.375 7.988 1 89.25 364 GLU A C 1
ATOM 2818 O O . GLU A 1 364 ? 3.59 -39 8.742 1 89.25 364 GLU A O 1
ATOM 2823 N N . LEU A 1 365 ? 5.477 -38.656 7.621 1 89.56 365 LEU A N 1
ATOM 2824 C CA . LEU A 1 365 ? 5.527 -37.25 8.008 1 89.56 365 LEU A CA 1
ATOM 2825 C C . LEU A 1 365 ? 4.316 -36.5 7.473 1 89.56 365 LEU A C 1
ATOM 2827 O O . LEU A 1 365 ? 3.672 -35.75 8.211 1 89.56 365 LEU A O 1
ATOM 2831 N N . VAL A 1 366 ? 3.967 -36.688 6.219 1 90.25 366 VAL A N 1
ATOM 2832 C CA . VAL A 1 366 ? 2.842 -36 5.582 1 90.25 366 VAL A CA 1
ATOM 2833 C C . VAL A 1 366 ? 1.536 -36.438 6.238 1 90.25 366 VAL A C 1
ATOM 2835 O O . VAL A 1 366 ? 0.653 -35.625 6.492 1 90.25 366 VAL A O 1
ATOM 2838 N N . LYS A 1 367 ? 1.458 -37.688 6.547 1 90.25 367 LYS A N 1
ATOM 2839 C CA . LYS A 1 367 ? 0.279 -38.219 7.23 1 90.25 367 LYS A CA 1
ATOM 2840 C C . LYS A 1 367 ? 0.119 -37.562 8.609 1 90.25 367 LYS A C 1
ATOM 2842 O O . LYS A 1 367 ? -0.991 -37.219 9.008 1 90.25 367 LYS A O 1
ATOM 2847 N N . ASN A 1 368 ? 1.157 -37.469 9.273 1 89.44 368 ASN A N 1
ATOM 2848 C CA . ASN A 1 368 ? 1.141 -36.875 10.602 1 89.44 368 ASN A CA 1
ATOM 2849 C C . ASN A 1 368 ? 0.773 -35.406 10.547 1 89.44 368 ASN A C 1
ATOM 2851 O O . ASN A 1 368 ? -0.089 -34.938 11.297 1 89.44 368 ASN A O 1
ATOM 2855 N N . ILE A 1 369 ? 1.408 -34.719 9.648 1 89.88 369 ILE A N 1
ATOM 2856 C CA . ILE A 1 369 ? 1.236 -33.25 9.547 1 89.88 369 ILE A CA 1
ATOM 2857 C C . ILE A 1 369 ? -0.213 -32.938 9.188 1 89.88 369 ILE A C 1
ATOM 2859 O O . ILE A 1 369 ? -0.744 -31.906 9.594 1 89.88 369 ILE A O 1
ATOM 2863 N N . THR A 1 370 ? -0.916 -33.812 8.523 1 89.06 370 THR A N 1
ATOM 2864 C CA . THR A 1 370 ? -2.277 -33.562 8.078 1 89.06 370 THR A CA 1
ATOM 2865 C C . THR A 1 370 ? -3.291 -34.219 9.016 1 89.06 370 THR A C 1
ATOM 2867 O O . THR A 1 370 ? -4.492 -34.188 8.742 1 89.06 370 THR A O 1
ATOM 2870 N N . SER A 1 371 ? -2.816 -34.75 10.148 1 92.12 371 SER A N 1
ATOM 2871 C CA . SER A 1 371 ? -3.695 -35.438 11.078 1 92.12 371 SER A CA 1
ATOM 2872 C C . SER A 1 371 ? -4.301 -34.5 12.102 1 92.12 371 SER A C 1
ATOM 2874 O O . SER A 1 371 ? -3.686 -33.469 12.445 1 92.12 371 SER A O 1
ATOM 2876 N N . ASP A 1 372 ? -5.445 -34.875 12.602 1 92.69 372 ASP A N 1
ATOM 2877 C CA . ASP A 1 372 ? -6.109 -34.062 13.641 1 92.69 372 ASP A CA 1
ATOM 2878 C C . ASP A 1 372 ? -5.324 -34.125 14.945 1 92.69 372 ASP A C 1
ATOM 2880 O O . ASP A 1 372 ? -5.273 -33.156 15.688 1 92.69 372 ASP A O 1
ATOM 2884 N N . SER A 1 373 ? -4.805 -35.281 15.25 1 93.69 373 SER A N 1
ATOM 2885 C CA . SER A 1 373 ? -4.07 -35.438 16.5 1 93.69 373 SER A CA 1
ATOM 2886 C C . SER A 1 373 ? -2.867 -34.5 16.562 1 93.69 373 SER A C 1
ATOM 2888 O O . SER A 1 373 ? -2.635 -33.875 17.594 1 93.69 373 SER A O 1
ATOM 2890 N N . PHE A 1 374 ? -2.176 -34.469 15.516 1 93.94 374 PHE A N 1
ATOM 2891 C CA . PHE A 1 374 ? -1.01 -33.594 15.484 1 93.94 374 PHE A CA 1
ATOM 2892 C C . PHE A 1 374 ? -1.425 -32.125 15.594 1 93.94 374 PHE A C 1
ATOM 2894 O O . PHE A 1 374 ? -0.794 -31.344 16.312 1 93.94 374 PHE A O 1
ATOM 2901 N N . ALA A 1 375 ? -2.408 -31.766 14.852 1 94.88 375 ALA A N 1
ATOM 2902 C CA . ALA A 1 375 ? -2.936 -30.406 14.922 1 94.88 375 ALA A CA 1
ATOM 2903 C C . ALA A 1 375 ? -3.361 -30.062 16.344 1 94.88 375 ALA A C 1
ATOM 2905 O O . ALA A 1 375 ? -3.109 -28.953 16.828 1 94.88 375 ALA A O 1
ATOM 2906 N N . ASN A 1 376 ? -4.004 -30.969 17 1 94.69 376 ASN A N 1
ATOM 2907 C CA . ASN A 1 376 ? -4.426 -30.781 18.391 1 94.69 376 ASN A CA 1
ATOM 2908 C C . ASN A 1 376 ? -3.227 -30.594 19.312 1 94.69 376 ASN A C 1
ATOM 2910 O O . ASN A 1 376 ? -3.27 -29.781 20.25 1 94.69 376 ASN A O 1
ATOM 2914 N N . ASP A 1 377 ? -2.248 -31.359 19.109 1 93.88 377 ASP A N 1
ATOM 2915 C CA . ASP A 1 377 ? -1.034 -31.25 19.922 1 93.88 377 ASP A CA 1
ATOM 2916 C C . ASP A 1 377 ? -0.421 -29.859 19.797 1 93.88 377 ASP A C 1
ATOM 2918 O O . ASP A 1 377 ? 0.011 -29.266 20.781 1 93.88 377 ASP A O 1
ATOM 2922 N N . ILE A 1 378 ? -0.355 -29.406 18.578 1 92.81 378 ILE A N 1
ATOM 2923 C CA . ILE A 1 378 ? 0.212 -28.078 18.344 1 92.81 378 ILE A CA 1
ATOM 2924 C C . ILE A 1 378 ? -0.685 -27.016 18.969 1 92.81 378 ILE A C 1
ATOM 2926 O O . ILE A 1 378 ? -0.194 -26.062 19.594 1 92.81 378 ILE A O 1
ATOM 2930 N N . ARG A 1 379 ? -1.952 -27.109 18.781 1 94.31 379 ARG A N 1
ATOM 2931 C CA . ARG A 1 379 ? -2.895 -26.156 19.359 1 94.31 379 ARG A CA 1
ATOM 2932 C C . ARG A 1 379 ? -2.725 -26.062 20.875 1 94.31 379 ARG A C 1
ATOM 2934 O O . ARG A 1 379 ? -2.801 -24.969 21.438 1 94.31 379 ARG A O 1
ATOM 2941 N N . ASN A 1 380 ? -2.504 -27.203 21.5 1 93.44 380 ASN A N 1
ATOM 2942 C CA . ASN A 1 380 ? -2.328 -27.25 22.953 1 93.44 380 ASN A CA 1
ATOM 2943 C C . ASN A 1 380 ? -1.048 -26.531 23.375 1 93.44 380 ASN A C 1
ATOM 2945 O O . ASN A 1 380 ? -0.921 -26.109 24.531 1 93.44 380 ASN A O 1
ATOM 2949 N N . LYS A 1 381 ? -0.186 -26.406 22.469 1 92.06 381 LYS A N 1
ATOM 2950 C CA . LYS A 1 381 ? 1.07 -25.734 22.766 1 92.06 381 LYS A CA 1
ATOM 2951 C C . LYS A 1 381 ? 0.925 -24.219 22.625 1 92.06 381 LYS A C 1
ATOM 2953 O O . LYS A 1 381 ? 1.749 -23.469 23.156 1 92.06 381 LYS A O 1
ATOM 2958 N N . ILE A 1 382 ? -0.015 -23.75 21.922 1 94.44 382 ILE A N 1
ATOM 2959 C CA . ILE A 1 382 ? -0.222 -22.328 21.688 1 94.44 382 ILE A CA 1
ATOM 2960 C C . ILE A 1 382 ? -0.818 -21.688 22.938 1 94.44 382 ILE A C 1
ATOM 2962 O O . ILE A 1 382 ? -1.883 -22.094 23.406 1 94.44 382 ILE A O 1
ATOM 2966 N N . ASN A 1 383 ? -0.06 -20.703 23.5 1 94.94 383 ASN A N 1
ATOM 2967 C CA . ASN A 1 383 ? -0.517 -19.906 24.641 1 94.94 383 ASN A CA 1
ATOM 2968 C C . ASN A 1 383 ? -1.262 -18.656 24.172 1 94.94 383 ASN A C 1
ATOM 2970 O O . ASN A 1 383 ? -0.705 -17.828 23.453 1 94.94 383 ASN A O 1
ATOM 2974 N N . ASP A 1 384 ? -2.445 -18.5 24.625 1 96.25 384 ASP A N 1
ATOM 2975 C CA . ASP A 1 384 ? -3.289 -17.406 24.172 1 96.25 384 ASP A CA 1
ATOM 2976 C C . ASP A 1 384 ? -2.758 -16.062 24.672 1 96.25 384 ASP A C 1
ATOM 2978 O O . ASP A 1 384 ? -3.164 -15.008 24.188 1 96.25 384 ASP A O 1
ATOM 2982 N N . ASP A 1 385 ? -1.865 -16.062 25.625 1 95.5 385 ASP A N 1
ATOM 2983 C CA . ASP A 1 385 ? -1.51 -14.82 26.297 1 95.5 385 ASP A CA 1
ATOM 2984 C C . ASP A 1 385 ? -0.14 -14.32 25.844 1 95.5 385 ASP A C 1
ATOM 2986 O O . ASP A 1 385 ? 0.163 -13.133 25.969 1 95.5 385 ASP A O 1
ATOM 2990 N N . ILE A 1 386 ? 0.681 -15.305 25.391 1 94.94 386 ILE A N 1
ATOM 2991 C CA . ILE A 1 386 ? 2.043 -14.883 25.094 1 94.94 386 ILE A CA 1
ATOM 2992 C C . ILE A 1 386 ? 2.598 -15.719 23.938 1 94.94 386 ILE A C 1
ATOM 2994 O O . ILE A 1 386 ? 2.32 -16.922 23.844 1 94.94 386 ILE A O 1
ATOM 2998 N N . LYS A 1 387 ? 3.297 -15.047 23.094 1 92.12 387 LYS A N 1
ATOM 2999 C CA . LYS A 1 387 ? 3.984 -15.719 22 1 92.12 387 LYS A CA 1
ATOM 3000 C C . LYS A 1 387 ? 4.934 -16.797 22.516 1 92.12 387 LYS A C 1
ATOM 3002 O O . LYS A 1 387 ? 5.645 -16.578 23.5 1 92.12 387 LYS A O 1
ATOM 3007 N N . GLN A 1 388 ? 4.957 -17.844 21.875 1 83.62 388 GLN A N 1
ATOM 3008 C CA . GLN A 1 388 ? 5.848 -18.938 22.266 1 83.62 388 GLN A CA 1
ATOM 3009 C C . GLN A 1 388 ? 7.289 -18.641 21.859 1 83.62 388 GLN A C 1
ATOM 3011 O O . GLN A 1 388 ? 7.535 -18.078 20.781 1 83.62 388 GLN A O 1
ATOM 3016 N N . ASN A 1 389 ? 8.281 -18.781 22.75 1 69.56 389 ASN A N 1
ATOM 3017 C CA . ASN A 1 389 ? 9.695 -18.547 22.469 1 69.56 389 ASN A CA 1
ATOM 3018 C C . ASN A 1 389 ? 10.328 -19.719 21.734 1 69.56 389 ASN A C 1
ATOM 3020 O O . ASN A 1 389 ? 11.453 -19.609 21.234 1 69.56 389 ASN A O 1
ATOM 3024 N N . THR A 1 390 ? 9.758 -20.734 21.859 1 60.19 390 THR A N 1
ATOM 3025 C CA . THR A 1 390 ? 10.445 -21.984 21.547 1 60.19 390 THR A CA 1
ATOM 3026 C C . THR A 1 390 ? 10.305 -22.328 20.078 1 60.19 390 THR A C 1
ATOM 3028 O O . THR A 1 390 ? 10.234 -23.516 19.703 1 60.19 390 THR A O 1
ATOM 3031 N N . TYR A 1 391 ? 10.039 -21.234 19.312 1 58.72 391 TYR A N 1
ATOM 3032 C CA . TYR A 1 391 ? 10.023 -21.75 17.953 1 58.72 391 TYR A CA 1
ATOM 3033 C C . TYR A 1 391 ? 11.43 -22.094 17.484 1 58.72 391 TYR A C 1
ATOM 3035 O O . TYR A 1 391 ? 12.352 -21.281 17.609 1 58.72 391 TYR A O 1
ATOM 3043 N N . ASN A 1 392 ? 12.047 -23.141 18.016 1 50 392 ASN A N 1
ATOM 3044 C CA . ASN A 1 392 ? 13.359 -23.453 17.453 1 50 392 ASN A CA 1
ATOM 3045 C C . ASN A 1 392 ? 13.414 -23.125 15.961 1 50 392 ASN A C 1
ATOM 3047 O O . ASN A 1 392 ? 13.289 -24.016 15.117 1 50 392 ASN A O 1
ATOM 3051 N N . TYR A 1 393 ? 13.102 -21.828 15.773 1 50.75 393 TYR A N 1
ATOM 3052 C CA . TYR A 1 393 ? 13.219 -21.359 14.398 1 50.75 393 TYR A CA 1
ATOM 3053 C C . TYR A 1 393 ? 14.672 -21.375 13.938 1 50.75 393 TYR A C 1
ATOM 3055 O O . TYR A 1 393 ? 15.461 -20.516 14.328 1 50.75 393 TYR A O 1
ATOM 3063 N N . LYS A 1 394 ? 15.297 -22.266 14.07 1 40.62 394 LYS A N 1
ATOM 3064 C CA . LYS A 1 394 ? 16.703 -22.172 13.664 1 40.62 394 LYS A CA 1
ATOM 3065 C C . LYS A 1 394 ? 16.812 -21.672 12.227 1 40.62 394 LYS A C 1
ATOM 3067 O O . LYS A 1 394 ? 17.891 -21.719 11.633 1 40.62 394 LYS A O 1
ATOM 3072 N N . TYR A 1 395 ? 15.75 -21.5 11.414 1 43.19 395 TYR A N 1
ATOM 3073 C CA . TYR A 1 395 ? 16.141 -21.344 10.016 1 43.19 395 TYR A CA 1
ATOM 3074 C C . TYR A 1 395 ? 16.016 -19.891 9.578 1 43.19 395 TYR A C 1
ATOM 3076 O O . TYR A 1 395 ? 14.961 -19.281 9.727 1 43.19 395 TYR A O 1
ATOM 3084 N N . ASP A 1 396 ? 17.156 -19.188 9.664 1 42.5 396 ASP A N 1
ATOM 3085 C CA . ASP A 1 396 ? 17.266 -17.984 8.852 1 42.5 396 ASP A CA 1
ATOM 3086 C C . ASP A 1 396 ? 17.094 -18.297 7.367 1 42.5 396 ASP A C 1
ATOM 3088 O O . ASP A 1 396 ? 17.969 -18.938 6.762 1 42.5 396 ASP A O 1
ATOM 3092 N N . HIS A 1 397 ? 16.031 -18.703 6.941 1 42.59 397 HIS A N 1
ATOM 3093 C CA . HIS A 1 397 ? 15.945 -18.844 5.496 1 42.59 397 HIS A CA 1
ATOM 3094 C C . HIS A 1 397 ? 16.391 -17.578 4.777 1 42.59 397 HIS A C 1
ATOM 3096 O O . HIS A 1 397 ? 15.922 -16.484 5.105 1 42.59 397 HIS A O 1
ATOM 3102 N N . TYR A 1 398 ? 17.656 -17.703 4.285 1 39.09 398 TYR A N 1
ATOM 3103 C CA . TYR A 1 398 ? 18.016 -16.688 3.295 1 39.09 398 TYR A CA 1
ATOM 3104 C C . TYR A 1 398 ? 16.984 -16.641 2.176 1 39.09 398 TYR A C 1
ATOM 3106 O O . TYR A 1 398 ? 16.906 -17.547 1.341 1 39.09 398 TYR A O 1
ATOM 3114 N N . MET A 1 399 ? 15.844 -16.359 2.373 1 44.12 399 MET A N 1
ATOM 3115 C CA . MET A 1 399 ? 14.992 -16.234 1.192 1 44.12 399 MET A CA 1
ATOM 3116 C C . MET A 1 399 ? 15.156 -14.859 0.546 1 44.12 399 MET A C 1
ATOM 3118 O O . MET A 1 399 ? 15.086 -13.836 1.228 1 44.12 399 MET A O 1
ATOM 3122 N N . ASP A 1 400 ? 15.781 -14.875 -0.564 1 49.66 400 ASP A N 1
ATOM 3123 C CA . ASP A 1 400 ? 15.828 -13.648 -1.351 1 49.66 400 ASP A CA 1
ATOM 3124 C C . ASP A 1 400 ? 14.445 -12.992 -1.419 1 49.66 400 ASP A C 1
ATOM 3126 O O . ASP A 1 400 ? 13.422 -13.672 -1.344 1 49.66 400 ASP A O 1
ATOM 3130 N N . LYS A 1 401 ? 14.391 -11.773 -1.464 1 55 401 LYS A N 1
ATOM 3131 C CA . LYS A 1 401 ? 13.281 -10.852 -1.245 1 55 401 LYS A CA 1
ATOM 3132 C C . LYS A 1 401 ? 12.25 -10.961 -2.369 1 55 401 LYS A C 1
ATOM 3134 O O . LYS A 1 401 ? 11.055 -10.781 -2.139 1 55 401 LYS A O 1
ATOM 3139 N N . ASP A 1 402 ? 12.68 -11.242 -3.703 1 60.91 402 ASP A N 1
ATOM 3140 C CA . ASP A 1 402 ? 11.656 -11.055 -4.73 1 60.91 402 ASP A CA 1
ATOM 3141 C C . ASP A 1 402 ? 11.344 -12.367 -5.441 1 60.91 402 ASP A C 1
ATOM 3143 O O . ASP A 1 402 ? 12.234 -12.992 -6.023 1 60.91 402 ASP A O 1
ATOM 3147 N N . HIS A 1 403 ? 10.023 -12.75 -5.301 1 78.25 403 HIS A N 1
ATOM 3148 C CA . HIS A 1 403 ? 9.656 -14.047 -5.844 1 78.25 403 HIS A CA 1
ATOM 3149 C C . HIS A 1 403 ? 8.711 -13.906 -7.031 1 78.25 403 HIS A C 1
ATOM 3151 O O . HIS A 1 403 ? 7.77 -13.109 -6.988 1 78.25 403 HIS A O 1
ATOM 3157 N N . GLY A 1 404 ? 9.102 -14.57 -8.07 1 84.69 404 GLY A N 1
ATOM 3158 C CA . GLY A 1 404 ? 8.398 -14.586 -9.344 1 84.69 404 GLY A CA 1
ATOM 3159 C C . GLY A 1 404 ? 7.426 -15.75 -9.469 1 84.69 404 GLY A C 1
ATOM 3160 O O . GLY A 1 404 ? 7.793 -16.828 -9.953 1 84.69 404 GLY A O 1
ATOM 3161 N N . THR A 1 405 ? 6.277 -15.617 -9.07 1 90.44 405 THR A N 1
ATOM 3162 C CA . THR A 1 405 ? 5.211 -16.609 -9.156 1 90.44 405 THR A CA 1
ATOM 3163 C C . THR A 1 405 ? 3.895 -15.961 -9.562 1 90.44 405 THR A C 1
ATOM 3165 O O . THR A 1 405 ? 3.701 -14.758 -9.359 1 90.44 405 THR A O 1
ATOM 3168 N N . SER A 1 406 ? 3.107 -16.688 -10.328 1 96.88 406 SER A N 1
ATOM 3169 C CA . SER A 1 406 ? 1.761 -16.25 -10.688 1 96.88 406 SER A CA 1
ATOM 3170 C C . SER A 1 406 ? 0.747 -17.375 -10.484 1 96.88 406 SER A C 1
ATOM 3172 O O . SER A 1 406 ? 1.099 -18.547 -10.547 1 96.88 406 SER A O 1
ATOM 3174 N N . HIS A 1 407 ? -0.467 -17 -10.242 1 98.5 407 HIS A N 1
ATOM 3175 C CA . HIS A 1 407 ? -1.538 -17.969 -10 1 98.5 407 HIS A CA 1
ATOM 3176 C C . HIS A 1 407 ? -2.803 -17.578 -10.758 1 98.5 407 HIS A C 1
ATOM 3178 O O . HIS A 1 407 ? -3.043 -16.406 -11.023 1 98.5 407 HIS A O 1
ATOM 3184 N N . LEU A 1 408 ? -3.539 -18.656 -11.141 1 98.38 408 LEU A N 1
ATOM 3185 C CA . LEU A 1 408 ? -4.832 -18.5 -11.797 1 98.38 408 LEU A CA 1
ATOM 3186 C C . LEU A 1 408 ? -5.891 -19.359 -11.125 1 98.38 408 LEU A C 1
ATOM 3188 O O . LEU A 1 408 ? -5.629 -20.5 -10.766 1 98.38 408 LEU A O 1
ATOM 3192 N N . SER A 1 409 ? -7.117 -18.781 -10.969 1 98.94 409 SER A N 1
ATOM 3193 C CA . SER A 1 409 ? -8.281 -19.516 -10.477 1 98.94 409 SER A CA 1
ATOM 3194 C C . SER A 1 409 ? -9.445 -19.406 -11.461 1 98.94 409 SER A C 1
ATOM 3196 O O . SER A 1 409 ? -9.805 -18.312 -11.898 1 98.94 409 SER A O 1
ATOM 3198 N N . ILE A 1 410 ? -10.086 -20.562 -11.789 1 98.94 410 ILE A N 1
ATOM 3199 C CA . ILE A 1 410 ? -11.164 -20.578 -12.773 1 98.94 410 ILE A CA 1
ATOM 3200 C C . ILE A 1 410 ? -12.258 -21.547 -12.328 1 98.94 410 ILE A C 1
ATOM 3202 O O . ILE A 1 410 ? -11.961 -22.641 -11.852 1 98.94 410 ILE A O 1
ATOM 3206 N N . ILE A 1 411 ? -13.477 -21.156 -12.461 1 98.88 411 ILE A N 1
ATOM 3207 C CA . ILE A 1 411 ? -14.633 -22.031 -12.477 1 98.88 411 ILE A CA 1
ATOM 3208 C C . ILE A 1 411 ? -15.383 -21.891 -13.805 1 98.88 411 ILE A C 1
ATOM 3210 O O . ILE A 1 411 ? -15.75 -20.781 -14.195 1 98.88 411 ILE A O 1
ATOM 3214 N N . ALA A 1 412 ? -15.586 -23 -14.469 1 98.75 412 ALA A N 1
ATOM 3215 C CA . ALA A 1 412 ? -16.25 -22.984 -15.773 1 98.75 412 ALA A CA 1
ATOM 3216 C C . ALA A 1 412 ? -17.75 -23.219 -15.625 1 98.75 412 ALA A C 1
ATOM 3218 O O . ALA A 1 412 ? -18.219 -23.562 -14.539 1 98.75 412 ALA A O 1
ATOM 3219 N N . GLU A 1 413 ? -18.453 -23.078 -16.75 1 97.69 413 GLU A N 1
ATOM 3220 C CA . GLU A 1 413 ? -19.906 -23.172 -16.797 1 97.69 413 GLU A CA 1
ATOM 3221 C C . GLU A 1 413 ? -20.375 -24.562 -16.391 1 97.69 413 GLU A C 1
ATOM 3223 O O . GLU A 1 413 ? -21.438 -24.703 -15.758 1 97.69 413 GLU A O 1
ATOM 3228 N N . ASP A 1 414 ? -19.672 -25.562 -16.719 1 97.06 414 ASP A N 1
ATOM 3229 C CA . ASP A 1 414 ? -20.094 -26.922 -16.438 1 97.06 414 ASP A CA 1
ATOM 3230 C C . ASP A 1 414 ? -19.766 -27.312 -14.992 1 97.06 414 ASP A C 1
ATOM 3232 O O . ASP A 1 414 ? -20.031 -28.438 -14.57 1 97.06 414 ASP A O 1
ATOM 3236 N N . GLY A 1 415 ? -19.094 -26.422 -14.289 1 97.44 415 GLY A N 1
ATOM 3237 C CA . GLY A 1 415 ? -18.797 -26.656 -12.883 1 97.44 415 GLY A CA 1
ATOM 3238 C C . GLY A 1 415 ? -17.375 -27.109 -12.648 1 97.44 415 GLY A C 1
ATOM 3239 O O . GLY A 1 415 ? -16.922 -27.188 -11.5 1 97.44 415 GLY A O 1
ATOM 3240 N N . SER A 1 416 ? -16.672 -27.469 -13.703 1 98.62 416 SER A N 1
ATOM 3241 C CA . SER A 1 416 ? -15.266 -27.828 -13.562 1 98.62 416 SER A CA 1
ATOM 3242 C C . SER A 1 416 ? -14.422 -26.641 -13.133 1 98.62 416 SER A C 1
ATOM 3244 O O . SER A 1 416 ? -14.82 -25.484 -13.328 1 98.62 416 SER A O 1
ATOM 3246 N N . ALA A 1 417 ? -13.344 -26.938 -12.516 1 98.88 417 ALA A N 1
ATOM 3247 C CA . ALA A 1 417 ? -12.523 -25.875 -11.961 1 98.88 417 ALA A CA 1
ATOM 3248 C C . ALA A 1 417 ? -11.039 -26.203 -12.078 1 98.88 417 ALA A C 1
ATOM 3250 O O . ALA A 1 417 ? -10.656 -27.375 -12.125 1 98.88 417 ALA A O 1
ATOM 3251 N N . VAL A 1 418 ? -10.266 -25.141 -12.148 1 98.94 418 VAL A N 1
ATOM 3252 C CA . VAL A 1 418 ? -8.812 -25.281 -12.172 1 98.94 418 VAL A CA 1
ATOM 3253 C C . VAL A 1 418 ? -8.18 -24.219 -11.273 1 98.94 418 VAL A C 1
ATOM 3255 O O . VAL A 1 418 ? -8.531 -23.047 -11.336 1 98.94 418 VAL A O 1
ATOM 3258 N N . ALA A 1 419 ? -7.375 -24.594 -10.359 1 98.94 419 ALA A N 1
ATOM 3259 C CA . ALA A 1 419 ? -6.375 -23.766 -9.688 1 98.94 419 ALA A CA 1
ATOM 3260 C C . ALA A 1 419 ? -4.969 -24.109 -10.18 1 98.94 419 ALA A C 1
ATOM 3262 O O . ALA A 1 419 ? -4.57 -25.266 -10.195 1 98.94 419 ALA A O 1
ATOM 3263 N N . VAL A 1 420 ? -4.227 -23.062 -10.586 1 98.94 420 VAL A N 1
ATOM 3264 C CA . VAL A 1 420 ? -2.93 -23.375 -11.18 1 98.94 420 VAL A CA 1
ATOM 3265 C C . VAL A 1 420 ? -1.922 -22.281 -10.82 1 98.94 420 VAL A C 1
ATOM 3267 O O . VAL A 1 420 ? -2.258 -21.094 -10.812 1 98.94 420 VAL A O 1
ATOM 3270 N N . THR A 1 421 ? -0.735 -22.672 -10.398 1 98.75 421 THR A N 1
ATOM 3271 C CA . THR A 1 421 ? 0.353 -21.766 -10.055 1 98.75 421 THR A CA 1
ATOM 3272 C C . THR A 1 421 ? 1.595 -22.078 -10.891 1 98.75 421 THR A C 1
ATOM 3274 O O . THR A 1 421 ? 1.986 -23.234 -11.031 1 98.75 421 THR A O 1
ATOM 3277 N N . SER A 1 422 ? 2.117 -21.078 -11.508 1 98.44 422 SER A N 1
ATOM 3278 C CA . SER A 1 422 ? 3.297 -21.156 -12.359 1 98.44 422 SER A CA 1
ATOM 3279 C C . SER A 1 422 ? 4.41 -20.234 -11.852 1 98.44 422 SER A C 1
ATOM 3281 O O . SER A 1 422 ? 4.145 -19.156 -11.336 1 98.44 422 SER A O 1
ATOM 3283 N N . SER A 1 423 ? 5.707 -20.719 -12.031 1 98 423 SER A N 1
ATOM 3284 C CA . SER A 1 423 ? 6.793 -19.922 -11.469 1 98 423 SER A CA 1
ATOM 3285 C C . SER A 1 423 ? 8.102 -20.156 -12.227 1 98 423 SER A C 1
ATOM 3287 O O . SER A 1 423 ? 8.344 -21.25 -12.734 1 98 423 SER A O 1
ATOM 3289 N N . ILE A 1 424 ? 8.844 -19.141 -12.289 1 98.12 424 ILE A N 1
ATOM 3290 C CA . ILE A 1 424 ? 10.258 -19.281 -12.633 1 98.12 424 ILE A CA 1
ATOM 3291 C C . ILE A 1 424 ? 11.125 -18.969 -11.422 1 98.12 424 ILE A C 1
ATOM 3293 O O . ILE A 1 424 ? 12.336 -18.766 -11.547 1 98.12 424 ILE A O 1
ATOM 3297 N N . ASN A 1 425 ? 10.469 -18.844 -10.234 1 96 425 ASN A N 1
ATOM 3298 C CA . ASN A 1 425 ? 11.055 -18.734 -8.898 1 96 425 ASN A CA 1
ATOM 3299 C C . ASN A 1 425 ? 11.391 -17.297 -8.547 1 96 425 ASN A C 1
ATOM 3301 O O . ASN A 1 425 ? 10.523 -16.547 -8.094 1 96 425 ASN A O 1
ATOM 3305 N N . ASP A 1 426 ? 12.586 -16.734 -8.914 1 95.19 426 ASP A N 1
ATOM 3306 C CA . ASP A 1 426 ? 12.875 -15.328 -8.664 1 95.19 426 ASP A CA 1
ATOM 3307 C C . ASP A 1 426 ? 12.406 -14.461 -9.836 1 95.19 426 ASP A C 1
ATOM 3309 O O . ASP A 1 426 ? 12.07 -14.977 -10.898 1 95.19 426 ASP A O 1
ATOM 3313 N N . TYR A 1 427 ? 12.312 -13.164 -9.57 1 96.38 427 TYR A N 1
ATOM 3314 C CA . TYR A 1 427 ? 12.023 -12.273 -10.695 1 96.38 427 TYR A CA 1
ATOM 3315 C C . TYR A 1 427 ? 13.031 -12.477 -11.82 1 96.38 427 TYR A C 1
ATOM 3317 O O . TYR A 1 427 ? 14.242 -12.391 -11.602 1 96.38 427 TYR A O 1
ATOM 3325 N N . PHE A 1 428 ? 12.523 -12.773 -12.945 1 97.62 428 PHE A N 1
ATOM 3326 C CA . PHE A 1 428 ? 13.289 -13.039 -14.156 1 97.62 428 PHE A CA 1
ATOM 3327 C C . PHE A 1 428 ? 14.125 -14.305 -14.016 1 97.62 428 PHE A C 1
ATOM 3329 O O . PHE A 1 428 ? 15.148 -14.461 -14.68 1 97.62 428 PHE A O 1
ATOM 3336 N N . GLY A 1 429 ? 13.773 -15.125 -13.07 1 96.88 429 GLY A N 1
ATOM 3337 C CA . GLY A 1 429 ? 14.383 -16.438 -12.898 1 96.88 429 GLY A CA 1
ATOM 3338 C C . GLY A 1 429 ? 15.883 -16.359 -12.664 1 96.88 429 GLY A C 1
ATOM 3339 O O . GLY A 1 429 ? 16.344 -15.633 -11.781 1 96.88 429 GLY A O 1
ATOM 3340 N N . SER A 1 430 ? 16.641 -17.078 -13.508 1 97.12 430 SER A N 1
ATOM 3341 C CA . SER A 1 430 ? 18.094 -17.141 -13.414 1 97.12 430 SER A CA 1
ATOM 3342 C C . SER A 1 430 ? 18.734 -15.906 -14.039 1 97.12 430 SER A C 1
ATOM 3344 O O . SER A 1 430 ? 19.953 -15.758 -14.023 1 97.12 430 SER A O 1
ATOM 3346 N N . LYS A 1 431 ? 17.969 -15.047 -14.547 1 97.06 431 LYS A N 1
ATOM 3347 C CA . LYS A 1 431 ? 18.422 -13.875 -15.297 1 97.06 431 LYS A CA 1
ATOM 3348 C C . LYS A 1 431 ? 19.047 -14.289 -16.625 1 97.06 431 LYS A C 1
ATOM 3350 O O . LYS A 1 431 ? 19.672 -13.477 -17.312 1 97.06 431 LYS A O 1
ATOM 3355 N N . VAL A 1 432 ? 18.844 -15.586 -17 1 97.44 432 VAL A N 1
ATOM 3356 C CA . VAL A 1 432 ? 19.281 -16.094 -18.297 1 97.44 432 VAL A CA 1
ATOM 3357 C C . VAL A 1 432 ? 18.094 -16.109 -19.266 1 97.44 432 VAL A C 1
ATOM 3359 O O . VAL A 1 432 ? 17.109 -16.828 -19.031 1 97.44 432 VAL A O 1
ATOM 3362 N N . MET A 1 433 ? 18.156 -15.328 -20.266 1 97.44 433 MET A N 1
ATOM 3363 C CA . MET A 1 433 ? 17.188 -15.352 -21.344 1 97.44 433 MET A CA 1
ATOM 3364 C C . MET A 1 433 ? 17.812 -15.891 -22.625 1 97.44 433 MET A C 1
ATOM 3366 O O . MET A 1 433 ? 18.891 -15.469 -23.016 1 97.44 433 MET A O 1
ATOM 3370 N N . SER A 1 434 ? 17.156 -16.797 -23.172 1 95.62 434 SER A N 1
ATOM 3371 C CA . SER A 1 434 ? 17.609 -17.312 -24.453 1 95.62 434 SER A CA 1
ATOM 3372 C C . SER A 1 434 ? 17.438 -16.281 -25.562 1 95.62 434 SER A C 1
ATOM 3374 O O . SER A 1 434 ? 16.312 -15.852 -25.844 1 95.62 434 SER A O 1
ATOM 3376 N N . GLU A 1 435 ? 18.438 -15.922 -26.188 1 90.19 435 GLU A N 1
ATOM 3377 C CA . GLU A 1 435 ? 18.375 -14.922 -27.25 1 90.19 435 GLU A CA 1
ATOM 3378 C C . GLU A 1 435 ? 17.656 -15.461 -28.484 1 90.19 435 GLU A C 1
ATOM 3380 O O . GLU A 1 435 ? 17 -14.703 -29.203 1 90.19 435 GLU A O 1
ATOM 3385 N N . SER A 1 436 ? 17.781 -16.672 -28.672 1 92.38 436 SER A N 1
ATOM 3386 C CA . SER A 1 436 ? 17.219 -17.297 -29.859 1 92.38 436 SER A CA 1
ATOM 3387 C C . SER A 1 436 ? 15.727 -17.547 -29.719 1 92.38 436 SER A C 1
ATOM 3389 O O . SER A 1 436 ? 14.969 -17.422 -30.672 1 92.38 436 SER A O 1
ATOM 3391 N N . THR A 1 437 ? 15.336 -17.906 -28.531 1 96.62 437 THR A N 1
ATOM 3392 C CA . THR A 1 437 ? 13.953 -18.328 -28.344 1 96.62 437 THR A CA 1
ATOM 3393 C C . THR A 1 437 ? 13.156 -17.297 -27.562 1 96.62 437 THR A C 1
ATOM 3395 O O . THR A 1 437 ? 11.922 -17.297 -27.594 1 96.62 437 THR A O 1
ATOM 3398 N N . GLY A 1 438 ? 13.773 -16.453 -26.844 1 97.75 438 GLY A N 1
ATOM 3399 C CA . GLY A 1 438 ? 13.109 -15.469 -26.016 1 97.75 438 GLY A CA 1
ATOM 3400 C C . GLY A 1 438 ? 12.648 -16.016 -24.672 1 97.75 438 GLY A C 1
ATOM 3401 O O . GLY A 1 438 ? 12.016 -15.312 -23.891 1 97.75 438 GLY A O 1
ATOM 3402 N N . ILE A 1 439 ? 13.008 -17.219 -24.328 1 98.5 439 ILE A N 1
ATOM 3403 C CA . ILE A 1 439 ? 12.578 -17.875 -23.094 1 98.5 439 ILE A CA 1
ATOM 3404 C C . ILE A 1 439 ? 13.438 -17.391 -21.922 1 98.5 439 ILE A C 1
ATOM 3406 O O . ILE A 1 439 ? 14.672 -17.375 -22.031 1 98.5 439 ILE A O 1
ATOM 3410 N N . ILE A 1 440 ? 12.773 -16.969 -20.859 1 98.38 440 ILE A N 1
ATOM 3411 C CA . ILE A 1 440 ? 13.469 -16.734 -19.594 1 98.38 440 ILE A CA 1
ATOM 3412 C C . ILE A 1 440 ? 13.484 -18.016 -18.766 1 98.38 440 ILE A C 1
ATOM 3414 O O . ILE A 1 440 ? 12.43 -18.562 -18.453 1 98.38 440 ILE A O 1
ATOM 3418 N N . PHE A 1 441 ? 14.672 -18.438 -18.391 1 98.62 441 PHE A N 1
ATOM 3419 C CA . PHE A 1 441 ? 14.789 -19.719 -17.688 1 98.62 441 PHE A CA 1
ATOM 3420 C C . PHE A 1 441 ? 14.695 -19.516 -16.172 1 98.62 441 PHE A C 1
ATOM 3422 O O . PHE A 1 441 ? 15.102 -18.469 -15.656 1 98.62 441 PHE A O 1
ATOM 3429 N N . ASN A 1 442 ? 14.242 -20.5 -15.516 1 98.31 442 ASN A N 1
ATOM 3430 C CA . ASN A 1 442 ? 14.031 -20.484 -14.078 1 98.31 442 ASN A CA 1
ATOM 3431 C C . ASN A 1 442 ? 15.359 -20.547 -13.32 1 98.31 442 ASN A C 1
ATOM 3433 O O . ASN A 1 442 ? 16.422 -20.734 -13.922 1 98.31 442 ASN A O 1
ATOM 3437 N N . ASP A 1 443 ? 15.258 -20.312 -11.992 1 97.31 443 ASP A N 1
ATOM 3438 C CA . ASP A 1 443 ? 16.375 -20.609 -11.102 1 97.31 443 ASP A CA 1
ATOM 3439 C C . ASP A 1 443 ? 15.922 -21.5 -9.945 1 97.31 443 ASP A C 1
ATOM 3441 O O . ASP A 1 443 ? 16.297 -21.266 -8.789 1 97.31 443 ASP A O 1
ATOM 3445 N N . GLN A 1 444 ? 15.18 -22.5 -10.258 1 96.5 444 GLN A N 1
ATOM 3446 C CA . GLN A 1 444 ? 14.484 -23.328 -9.281 1 96.5 444 GLN A CA 1
ATOM 3447 C C . GLN A 1 444 ? 15.469 -24.125 -8.43 1 96.5 444 GLN A C 1
ATOM 3449 O O . GLN A 1 444 ? 15.117 -24.594 -7.348 1 96.5 444 GLN A O 1
ATOM 3454 N N . MET A 1 445 ? 16.672 -24.344 -8.914 1 96.06 445 MET A N 1
ATOM 3455 C CA . MET A 1 445 ? 17.656 -25.062 -8.109 1 96.06 445 MET A CA 1
ATOM 3456 C C . MET A 1 445 ? 17.922 -24.344 -6.793 1 96.06 445 MET A C 1
ATOM 3458 O O . MET A 1 445 ? 18.391 -24.953 -5.832 1 96.06 445 MET A O 1
ATOM 3462 N N . ARG A 1 446 ? 17.5 -23.094 -6.77 1 93.06 446 ARG A N 1
ATOM 3463 C CA . ARG A 1 446 ? 17.656 -22.297 -5.555 1 93.06 446 ARG A CA 1
ATOM 3464 C C . ARG A 1 446 ? 16.703 -22.781 -4.461 1 93.06 446 ARG A C 1
ATOM 3466 O O . ARG A 1 446 ? 16.906 -22.469 -3.283 1 93.06 446 ARG A O 1
ATOM 3473 N N . ASP A 1 447 ? 15.758 -23.453 -4.797 1 92.81 447 ASP A N 1
ATOM 3474 C CA . ASP A 1 447 ? 14.742 -23.875 -3.828 1 92.81 447 ASP A CA 1
ATOM 3475 C C . ASP A 1 447 ? 15.195 -25.125 -3.074 1 92.81 447 ASP A C 1
ATOM 3477 O O . ASP A 1 447 ? 14.539 -25.547 -2.119 1 92.81 447 ASP A O 1
ATOM 3481 N N . PHE A 1 448 ? 16.297 -25.734 -3.498 1 93.5 448 PHE A N 1
ATOM 3482 C CA . PHE A 1 448 ? 16.891 -26.812 -2.715 1 93.5 448 PHE A CA 1
ATOM 3483 C C . PHE A 1 448 ? 17.641 -26.25 -1.509 1 93.5 448 PHE A C 1
ATOM 3485 O O . PHE A 1 448 ? 17.922 -25.047 -1.452 1 93.5 448 PHE A O 1
ATOM 3492 N N . THR A 1 449 ? 17.859 -27.109 -0.552 1 87.62 449 THR A N 1
ATOM 3493 C CA . THR A 1 449 ? 18.734 -26.75 0.552 1 87.62 449 THR A CA 1
ATOM 3494 C C . THR A 1 449 ? 20.188 -26.734 0.096 1 87.62 449 THR A C 1
ATOM 3496 O O . THR A 1 449 ? 20.781 -27.797 -0.185 1 87.62 449 THR A O 1
ATOM 3499 N N . ILE A 1 450 ? 20.719 -25.547 -0.039 1 81.31 450 ILE A N 1
ATOM 3500 C CA . ILE A 1 450 ? 22.062 -25.406 -0.566 1 81.31 450 ILE A CA 1
ATOM 3501 C C . ILE A 1 450 ? 23.062 -25.25 0.587 1 81.31 450 ILE A C 1
ATOM 3503 O O . ILE A 1 450 ? 24.219 -25.641 0.469 1 81.31 450 ILE A O 1
ATOM 3507 N N . HIS A 1 451 ? 22.578 -24.641 1.667 1 69 451 HIS A N 1
ATOM 3508 C CA . HIS A 1 451 ? 23.438 -24.5 2.832 1 69 451 HIS A CA 1
ATOM 3509 C C . HIS A 1 451 ? 23.031 -25.469 3.939 1 69 451 HIS A C 1
ATOM 3511 O O . HIS A 1 451 ? 21.875 -25.875 4.031 1 69 451 HIS A O 1
ATOM 3517 N N . GLU A 1 452 ? 24.109 -26.062 4.535 1 60.44 452 GLU A N 1
ATOM 3518 C CA . GLU A 1 452 ? 23.828 -26.969 5.637 1 60.44 452 GLU A CA 1
ATOM 3519 C C . GLU A 1 452 ? 22.828 -26.359 6.617 1 60.44 452 GLU A C 1
ATOM 3521 O O . GLU A 1 452 ? 23.016 -25.234 7.074 1 60.44 452 GLU A O 1
ATOM 3526 N N . GLN A 1 453 ? 21.688 -26.875 6.52 1 60.72 453 GLN A N 1
ATOM 3527 C CA . GLN A 1 453 ? 20.688 -26.484 7.512 1 60.72 453 GLN A CA 1
ATOM 3528 C C . GLN A 1 453 ? 20.219 -27.703 8.305 1 60.72 453 GLN A C 1
ATOM 3530 O O . GLN A 1 453 ? 20.219 -28.828 7.797 1 60.72 453 GLN A O 1
ATOM 3535 N N . GLU A 1 454 ? 19.984 -27.484 9.516 1 53 454 GLU A N 1
ATOM 3536 C CA . GLU A 1 454 ? 19.547 -28.547 10.422 1 53 454 GLU A CA 1
ATOM 3537 C C . GLU A 1 454 ? 18.312 -29.266 9.883 1 53 454 GLU A C 1
ATOM 3539 O O . GLU A 1 454 ? 18.203 -30.484 9.953 1 53 454 GLU A O 1
ATOM 3544 N N . ASN A 1 455 ? 17.359 -28.531 9.398 1 60.38 455 ASN A N 1
ATOM 3545 C CA . ASN A 1 455 ? 16.078 -29.156 9.016 1 60.38 455 ASN A CA 1
ATOM 3546 C C . ASN A 1 455 ? 15.922 -29.203 7.5 1 60.38 455 ASN A C 1
ATOM 3548 O O . ASN A 1 455 ? 14.828 -29.469 6.996 1 60.38 455 ASN A O 1
ATOM 3552 N N . GLY A 1 456 ? 16.828 -29.25 6.793 1 75.62 456 GLY A N 1
ATOM 3553 C CA . GLY A 1 456 ? 16.703 -29.219 5.348 1 75.62 456 GLY A CA 1
ATOM 3554 C C . GLY A 1 456 ? 17.234 -30.453 4.66 1 75.62 456 GLY A C 1
ATOM 3555 O O . GLY A 1 456 ? 17.516 -30.438 3.461 1 75.62 456 GLY A O 1
ATOM 3556 N N . GLN A 1 457 ? 17.141 -31.562 5.387 1 81.75 457 GLN A N 1
ATOM 3557 C CA . GLN A 1 457 ? 17.812 -32.75 4.875 1 81.75 457 GLN A CA 1
ATOM 3558 C C . GLN A 1 457 ? 17 -33.406 3.77 1 81.75 457 GLN A C 1
ATOM 3560 O O . GLN A 1 457 ? 17.547 -34 2.84 1 81.75 457 GLN A O 1
ATOM 3565 N N . ASN A 1 458 ? 15.695 -33.281 3.873 1 90.56 458 ASN A N 1
ATOM 3566 C CA . ASN A 1 458 ? 14.836 -33.938 2.889 1 90.56 458 ASN A CA 1
ATOM 3567 C C . ASN A 1 458 ? 14.766 -33.125 1.592 1 90.56 458 ASN A C 1
ATOM 3569 O O . ASN A 1 458 ? 14.188 -33.594 0.604 1 90.56 458 ASN A O 1
ATOM 3573 N N . ASN A 1 459 ? 15.438 -32 1.537 1 93.94 459 ASN A N 1
ATOM 3574 C CA . ASN A 1 459 ? 15.375 -31.125 0.363 1 93.94 459 ASN A CA 1
ATOM 3575 C C . ASN A 1 459 ? 16.766 -30.875 -0.227 1 93.94 459 ASN A C 1
ATOM 3577 O O . ASN A 1 459 ? 16.984 -29.844 -0.863 1 93.94 459 ASN A O 1
ATOM 3581 N N . LEU A 1 460 ? 17.641 -31.75 -0.024 1 93.19 460 LEU A N 1
ATOM 3582 C CA . LEU A 1 460 ? 18.969 -31.656 -0.627 1 93.19 460 LEU A CA 1
ATOM 3583 C C . LEU A 1 460 ? 18.906 -32 -2.115 1 93.19 460 LEU A C 1
ATOM 3585 O O . LEU A 1 460 ? 18 -32.688 -2.564 1 93.19 460 LEU A O 1
ATOM 3589 N N . ILE A 1 461 ? 19.891 -31.562 -2.824 1 95.12 461 ILE A N 1
ATOM 3590 C CA . ILE A 1 461 ? 19.922 -31.734 -4.273 1 95.12 461 ILE A CA 1
ATOM 3591 C C . ILE A 1 461 ? 20.219 -33.188 -4.617 1 95.12 461 ILE A C 1
ATOM 3593 O O . ILE A 1 461 ? 21.156 -33.781 -4.086 1 95.12 461 ILE A O 1
ATOM 3597 N N . LYS A 1 462 ? 19.422 -33.719 -5.422 1 95.94 462 LYS A N 1
ATOM 3598 C CA . LYS A 1 462 ? 19.641 -35 -6.086 1 95.94 462 LYS A CA 1
ATOM 3599 C C . LYS A 1 462 ? 19.172 -34.969 -7.535 1 95.94 462 LYS A C 1
ATOM 3601 O O . LYS A 1 462 ? 18.188 -34.312 -7.852 1 95.94 462 LYS A O 1
ATOM 3606 N N . PRO A 1 463 ? 19.875 -35.688 -8.414 1 97.44 463 PRO A N 1
ATOM 3607 C CA . PRO A 1 463 ? 19.438 -35.719 -9.812 1 97.44 463 PRO A CA 1
ATOM 3608 C C . PRO A 1 463 ? 18 -36.188 -9.969 1 97.44 463 PRO A C 1
ATOM 3610 O O . PRO A 1 463 ? 17.609 -37.219 -9.422 1 97.44 463 PRO A O 1
ATOM 3613 N N . GLY A 1 464 ? 17.219 -35.375 -10.711 1 97.75 464 GLY A N 1
ATOM 3614 C CA . GLY A 1 464 ? 15.852 -35.719 -11.008 1 97.75 464 GLY A CA 1
ATOM 3615 C C . GLY A 1 464 ? 14.859 -35.281 -9.945 1 97.75 464 GLY A C 1
ATOM 3616 O O . GLY A 1 464 ? 13.648 -35.312 -10.164 1 97.75 464 GLY A O 1
ATOM 3617 N N . LYS A 1 465 ? 15.383 -34.875 -8.844 1 97.25 465 LYS A N 1
ATOM 3618 C CA . LYS A 1 465 ? 14.555 -34.5 -7.699 1 97.25 465 LYS A CA 1
ATOM 3619 C C . LYS A 1 465 ? 13.883 -33.156 -7.93 1 97.25 465 LYS A C 1
ATOM 3621 O O . LYS A 1 465 ? 14.391 -32.312 -8.672 1 97.25 465 LYS A O 1
ATOM 3626 N N . ARG A 1 466 ? 12.672 -32.969 -7.41 1 97.81 466 ARG A N 1
ATOM 3627 C CA . ARG A 1 466 ? 11.977 -31.672 -7.406 1 97.81 466 ARG A CA 1
ATOM 3628 C C . ARG A 1 466 ? 12.172 -30.953 -6.074 1 97.81 466 ARG A C 1
ATOM 3630 O O . ARG A 1 466 ? 12.039 -31.562 -5.012 1 97.81 466 ARG A O 1
ATOM 3637 N N . PRO A 1 467 ? 12.484 -29.672 -6.117 1 96 467 PRO A N 1
ATOM 3638 C CA . PRO A 1 467 ? 12.688 -28.938 -4.867 1 96 467 PRO A CA 1
ATOM 3639 C C . PRO A 1 467 ? 11.375 -28.562 -4.188 1 96 467 PRO A C 1
ATOM 3641 O O . PRO A 1 467 ? 10.32 -28.562 -4.828 1 96 467 PRO A O 1
ATOM 3644 N N . LEU A 1 468 ? 11.484 -28.188 -2.967 1 94.25 468 LEU A N 1
ATOM 3645 C CA . LEU A 1 468 ? 10.352 -27.766 -2.154 1 94.25 468 LEU A CA 1
ATOM 3646 C C . LEU A 1 468 ? 9.727 -26.484 -2.723 1 94.25 468 LEU A C 1
ATOM 3648 O O . LEU A 1 468 ? 10.438 -25.641 -3.262 1 94.25 468 LEU A O 1
ATOM 3652 N N . SER A 1 469 ? 8.367 -26.375 -2.564 1 94.88 469 SER A N 1
ATOM 3653 C CA . SER A 1 469 ? 7.641 -25.188 -3.016 1 94.88 469 SER A CA 1
ATOM 3654 C C . SER A 1 469 ? 6.5 -24.844 -2.066 1 94.88 469 SER A C 1
ATOM 3656 O O . SER A 1 469 ? 5.91 -25.734 -1.448 1 94.88 469 SER A O 1
ATOM 3658 N N . SER A 1 470 ? 6.219 -23.547 -1.949 1 94.81 470 SER A N 1
ATOM 3659 C CA . SER A 1 470 ? 5.086 -23.109 -1.149 1 94.81 470 SER A CA 1
ATOM 3660 C C . SER A 1 470 ? 3.811 -23.047 -1.984 1 94.81 470 SER A C 1
ATOM 3662 O O . SER A 1 470 ? 2.729 -22.766 -1.457 1 94.81 470 SER A O 1
ATOM 3664 N N . MET A 1 471 ? 3.887 -23.312 -3.289 1 97.44 471 MET A N 1
ATOM 3665 C CA . MET A 1 471 ? 2.707 -23.266 -4.148 1 97.44 471 MET A CA 1
ATOM 3666 C C . MET A 1 471 ? 1.629 -24.219 -3.65 1 97.44 471 MET A C 1
ATOM 3668 O O . MET A 1 471 ? 1.919 -25.375 -3.324 1 97.44 471 MET A O 1
ATOM 3672 N N . CYS A 1 472 ? 0.454 -23.75 -3.574 1 97.88 472 CYS A N 1
ATOM 3673 C CA . CYS A 1 472 ? -0.641 -24.609 -3.115 1 97.88 472 CYS A CA 1
ATOM 3674 C C . CYS A 1 472 ? -1.951 -24.219 -3.791 1 97.88 472 CYS A C 1
ATOM 3676 O O . CYS A 1 472 ? -2.934 -23.906 -3.117 1 97.88 472 CYS A O 1
ATOM 3678 N N . PRO A 1 473 ? -2.021 -24.281 -5.109 1 98.81 473 PRO A N 1
ATOM 3679 C CA . PRO A 1 473 ? -3.324 -24.078 -5.754 1 98.81 473 PRO A CA 1
ATOM 3680 C C . PRO A 1 473 ? -4.395 -25.031 -5.211 1 98.81 473 PRO A C 1
ATOM 3682 O O . PRO A 1 473 ? -4.238 -26.25 -5.27 1 98.81 473 PRO A O 1
ATOM 3685 N N . THR A 1 474 ? -5.508 -24.469 -4.742 1 98.88 474 THR A N 1
ATOM 3686 C CA . THR A 1 474 ? -6.457 -25.219 -3.932 1 98.88 474 THR A CA 1
ATOM 3687 C C . THR A 1 474 ? -7.871 -25.078 -4.48 1 98.88 474 THR A C 1
ATOM 3689 O O . THR A 1 474 ? -8.281 -23.984 -4.875 1 98.88 474 THR A O 1
ATOM 3692 N N . ILE A 1 475 ? -8.555 -26.203 -4.574 1 98.81 475 ILE A N 1
ATOM 3693 C CA . ILE A 1 475 ? -9.984 -26.219 -4.875 1 98.81 475 ILE A CA 1
ATOM 3694 C C . ILE A 1 475 ? -10.758 -26.734 -3.664 1 98.81 475 ILE A C 1
ATOM 3696 O O . ILE A 1 475 ? -10.422 -27.781 -3.105 1 98.81 475 ILE A O 1
ATOM 3700 N N . ILE A 1 476 ? -11.758 -26.016 -3.268 1 98.81 476 ILE A N 1
ATOM 3701 C CA . ILE A 1 476 ? -12.562 -26.328 -2.092 1 98.81 476 ILE A CA 1
ATOM 3702 C C . ILE A 1 476 ? -13.984 -26.688 -2.518 1 98.81 476 ILE A C 1
ATOM 3704 O O . ILE A 1 476 ? -14.648 -25.906 -3.209 1 98.81 476 ILE A O 1
ATOM 3708 N N . LEU A 1 477 ? -14.43 -27.844 -2.068 1 98.12 477 LEU A N 1
ATOM 3709 C CA . LEU A 1 477 ? -15.797 -28.281 -2.348 1 98.12 477 LEU A CA 1
ATOM 3710 C C . LEU A 1 477 ? -16.688 -28.125 -1.115 1 98.12 477 LEU A C 1
ATOM 3712 O O . LEU A 1 477 ? -16.203 -28.234 0.016 1 98.12 477 LEU A O 1
ATOM 3716 N N . ASP A 1 478 ? -17.922 -27.812 -1.405 1 96.5 478 ASP A N 1
ATOM 3717 C CA . ASP A 1 478 ? -18.922 -27.938 -0.346 1 96.5 478 ASP A CA 1
ATOM 3718 C C . ASP A 1 478 ? -19.219 -29.391 -0.027 1 96.5 478 ASP A C 1
ATOM 3720 O O . ASP A 1 478 ? -19.5 -30.188 -0.927 1 96.5 478 ASP A O 1
ATOM 3724 N N . LYS A 1 479 ? -19.188 -29.734 1.199 1 94.25 479 LYS A N 1
ATOM 3725 C CA . LYS A 1 479 ? -19.297 -31.125 1.614 1 94.25 479 LYS A CA 1
ATOM 3726 C C . LYS A 1 479 ? -20.672 -31.703 1.24 1 94.25 479 LYS A C 1
ATOM 3728 O O . LYS A 1 479 ? -20.766 -32.875 0.884 1 94.25 479 LYS A O 1
ATOM 3733 N N . ASP A 1 480 ? -21.656 -30.906 1.297 1 93.75 480 ASP A N 1
ATOM 3734 C CA . ASP A 1 480 ? -23.016 -31.391 1.077 1 93.75 480 ASP A CA 1
ATOM 3735 C C . ASP A 1 480 ? -23.359 -31.422 -0.412 1 93.75 480 ASP A C 1
ATOM 3737 O O . ASP A 1 480 ? -23.766 -32.469 -0.934 1 93.75 480 ASP A O 1
ATOM 3741 N N . SER A 1 481 ? -23.109 -30.344 -1.104 1 92.06 481 SER A N 1
ATOM 3742 C CA . SER A 1 481 ? -23.5 -30.25 -2.508 1 92.06 481 SER A CA 1
ATOM 3743 C C . SER A 1 481 ? -22.438 -30.859 -3.418 1 92.06 481 SER A C 1
ATOM 3745 O O . SER A 1 481 ? -22.719 -31.172 -4.578 1 92.06 481 SER A O 1
ATOM 3747 N N . ARG A 1 482 ? -21.25 -30.969 -2.963 1 92 482 ARG A N 1
ATOM 3748 C CA . ARG A 1 482 ? -20.094 -31.438 -3.709 1 92 482 ARG A CA 1
ATOM 3749 C C . ARG A 1 482 ? -19.766 -30.5 -4.871 1 92 482 ARG A C 1
ATOM 3751 O O . ARG A 1 482 ? -19.078 -30.891 -5.816 1 92 482 ARG A O 1
ATOM 3758 N N . LYS A 1 483 ? -20.328 -29.328 -4.816 1 96.06 483 LYS A N 1
ATOM 3759 C CA . LYS A 1 483 ? -19.984 -28.312 -5.805 1 96.06 483 LYS A CA 1
ATOM 3760 C C . LYS A 1 483 ? -18.781 -27.5 -5.363 1 96.06 483 LYS A C 1
ATOM 3762 O O . LYS A 1 483 ? -18.5 -27.391 -4.168 1 96.06 483 LYS A O 1
ATOM 3767 N N . VAL A 1 484 ? -18.109 -27.047 -6.387 1 98.44 484 VAL A N 1
ATOM 3768 C CA . VAL A 1 484 ? -16.969 -26.188 -6.094 1 98.44 484 VAL A CA 1
ATOM 3769 C C . VAL A 1 484 ? -17.422 -24.938 -5.363 1 98.44 484 VAL A C 1
ATOM 3771 O O . VAL A 1 484 ? -18.281 -24.203 -5.852 1 98.44 484 VAL A O 1
ATOM 3774 N N . LYS A 1 485 ? -16.859 -24.703 -4.215 1 98.5 485 LYS A N 1
ATOM 3775 C CA . LYS A 1 485 ? -17.188 -23.531 -3.408 1 98.5 485 LYS A CA 1
ATOM 3776 C C . LYS A 1 485 ? -16.172 -22.422 -3.617 1 98.5 485 LYS A C 1
ATOM 3778 O O . LYS A 1 485 ? -16.547 -21.234 -3.621 1 98.5 485 LYS A O 1
ATOM 3783 N N . MET A 1 486 ? -14.93 -22.766 -3.725 1 98.81 486 MET A N 1
ATOM 3784 C CA . MET A 1 486 ? -13.859 -21.797 -3.84 1 98.81 486 MET A CA 1
ATOM 3785 C C . MET A 1 486 ? -12.664 -22.375 -4.582 1 98.81 486 MET A C 1
ATOM 3787 O O . MET A 1 486 ? -12.305 -23.531 -4.375 1 98.81 486 MET A O 1
ATOM 3791 N N . VAL A 1 487 ? -12.117 -21.672 -5.523 1 98.94 487 VAL A N 1
ATOM 3792 C CA . VAL A 1 487 ? -10.828 -21.906 -6.156 1 98.94 487 VAL A CA 1
ATOM 3793 C C . VAL A 1 487 ? -9.852 -20.797 -5.781 1 98.94 487 VAL A C 1
ATOM 3795 O O . VAL A 1 487 ? -10.133 -19.625 -5.992 1 98.94 487 VAL A O 1
ATOM 3798 N N . VAL A 1 488 ? -8.719 -21.203 -5.191 1 98.94 488 VAL A N 1
ATOM 3799 C CA . VAL A 1 488 ? -7.867 -20.172 -4.613 1 98.94 488 VAL A CA 1
ATOM 3800 C C . VAL A 1 488 ? -6.406 -20.594 -4.691 1 98.94 488 VAL A C 1
ATOM 3802 O O . VAL A 1 488 ? -6.105 -21.797 -4.652 1 98.94 488 VAL A O 1
ATOM 3805 N N . GLY A 1 489 ? -5.547 -19.688 -4.773 1 98.69 489 GLY A N 1
ATOM 3806 C CA . GLY A 1 489 ? -4.098 -19.844 -4.766 1 98.69 489 GLY A CA 1
ATOM 3807 C C . GLY A 1 489 ? -3.361 -18.516 -4.84 1 98.69 489 GLY A C 1
ATOM 3808 O O . GLY A 1 489 ? -3.984 -17.453 -4.953 1 98.69 489 GLY A O 1
ATOM 3809 N N . GLY A 1 490 ? -2.092 -18.641 -4.738 1 97.56 490 GLY A N 1
ATOM 3810 C CA . GLY A 1 490 ? -1.394 -17.359 -4.66 1 97.56 490 GLY A CA 1
ATOM 3811 C C . GLY A 1 490 ? 0.045 -17.438 -5.133 1 97.56 490 GLY A C 1
ATOM 3812 O O . GLY A 1 490 ? 0.498 -18.5 -5.586 1 97.56 490 GLY A O 1
ATOM 3813 N N . SER A 1 491 ? 0.7 -16.266 -5.129 1 96.38 491 SER A N 1
ATOM 3814 C CA . SER A 1 491 ? 2.119 -16.062 -5.398 1 96.38 491 SER A CA 1
ATOM 3815 C C . SER A 1 491 ? 2.77 -15.211 -4.309 1 96.38 491 SER A C 1
ATOM 3817 O O . SER A 1 491 ? 2.08 -14.516 -3.561 1 96.38 491 SER A O 1
ATOM 3819 N N . GLY A 1 492 ? 4.086 -15.344 -4.207 1 93.38 492 GLY A N 1
ATOM 3820 C CA . GLY A 1 492 ? 4.793 -14.578 -3.189 1 93.38 492 GLY A CA 1
ATOM 3821 C C . GLY A 1 492 ? 5.809 -15.398 -2.424 1 93.38 492 GLY A C 1
ATOM 3822 O O . GLY A 1 492 ? 6.008 -15.188 -1.225 1 93.38 492 GLY A O 1
ATOM 3823 N N . GLY A 1 493 ? 6.336 -16.359 -3 1 90.88 493 GLY A N 1
ATOM 3824 C CA . GLY A 1 493 ? 7.387 -17.141 -2.369 1 90.88 493 GLY A CA 1
ATOM 3825 C C . GLY A 1 493 ? 6.914 -17.891 -1.141 1 90.88 493 GLY A C 1
ATOM 3826 O O . GLY A 1 493 ? 5.91 -18.609 -1.192 1 90.88 493 GLY A O 1
ATOM 3827 N N . THR A 1 494 ? 7.605 -17.656 -0.067 1 88.81 494 THR A N 1
ATOM 3828 C CA . THR A 1 494 ? 7.32 -18.406 1.154 1 88.81 494 THR A CA 1
ATOM 3829 C C . THR A 1 494 ? 6.008 -17.938 1.779 1 88.81 494 THR A C 1
ATOM 3831 O O . THR A 1 494 ? 5.434 -18.625 2.625 1 88.81 494 THR A O 1
ATOM 3834 N N . ASN A 1 495 ? 5.527 -16.844 1.332 1 92.88 495 ASN A N 1
ATOM 3835 C CA . ASN A 1 495 ? 4.316 -16.281 1.922 1 92.88 495 ASN A CA 1
ATOM 3836 C C . ASN A 1 495 ? 3.059 -16.828 1.258 1 92.88 495 ASN A C 1
ATOM 3838 O O . ASN A 1 495 ? 1.942 -16.531 1.683 1 92.88 495 ASN A O 1
ATOM 3842 N N . ILE A 1 496 ? 3.17 -17.641 0.284 1 95.94 496 ILE A N 1
ATOM 3843 C CA . ILE A 1 496 ? 2.023 -18.125 -0.471 1 95.94 496 ILE A CA 1
ATOM 3844 C C . ILE A 1 496 ? 1.058 -18.844 0.468 1 95.94 496 ILE A C 1
ATOM 3846 O O . ILE A 1 496 ? -0.137 -18.547 0.492 1 95.94 496 ILE A O 1
ATOM 3850 N N . THR A 1 497 ? 1.58 -19.75 1.294 1 96.12 497 THR A N 1
ATOM 3851 C CA . THR A 1 497 ? 0.712 -20.594 2.107 1 96.12 497 THR A CA 1
ATOM 3852 C C . THR A 1 497 ? -0.044 -19.75 3.137 1 96.12 497 THR A C 1
ATOM 3854 O O . THR A 1 497 ? -1.254 -19.922 3.309 1 96.12 497 THR A O 1
ATOM 3857 N N . THR A 1 498 ? 0.68 -18.844 3.773 1 96.56 498 THR A N 1
ATOM 3858 C CA . THR A 1 498 ? 0.028 -18.031 4.789 1 96.56 498 THR A CA 1
ATOM 3859 C C . THR A 1 498 ? -0.978 -17.078 4.148 1 96.56 498 THR A C 1
ATOM 3861 O O . THR A 1 498 ? -2.047 -16.812 4.711 1 96.56 498 THR A O 1
ATOM 3864 N N . SER A 1 499 ? -0.659 -16.531 3.006 1 97.5 499 SER A N 1
ATOM 3865 C CA . SER A 1 499 ? -1.571 -15.633 2.316 1 97.5 499 SER A CA 1
ATOM 3866 C C . SER A 1 499 ? -2.846 -16.344 1.886 1 97.5 499 SER A C 1
ATOM 3868 O O . SER A 1 499 ? -3.945 -15.82 2.035 1 97.5 499 SER A O 1
ATOM 3870 N N . VAL A 1 500 ? -2.67 -17.5 1.339 1 98.62 500 VAL A N 1
ATOM 3871 C CA . VAL A 1 500 ? -3.816 -18.281 0.907 1 98.62 500 VAL A CA 1
ATOM 3872 C C . VAL A 1 500 ? -4.672 -18.656 2.115 1 98.62 500 VAL A C 1
ATOM 3874 O O . VAL A 1 500 ? -5.902 -18.562 2.066 1 98.62 500 VAL A O 1
ATOM 3877 N N . ALA A 1 501 ? -4.027 -19.062 3.215 1 98.56 501 ALA A N 1
ATOM 3878 C CA . ALA A 1 501 ? -4.75 -19.391 4.441 1 98.56 501 ALA A CA 1
ATOM 3879 C C . ALA A 1 501 ? -5.566 -18.188 4.926 1 98.56 501 ALA A C 1
ATOM 3881 O O . ALA A 1 501 ? -6.727 -18.344 5.324 1 98.56 501 ALA A O 1
ATOM 3882 N N . GLN A 1 502 ? -4.949 -17.078 4.902 1 98.5 502 GLN A N 1
ATOM 3883 C CA . GLN A 1 502 ? -5.629 -15.875 5.379 1 98.5 502 GLN A CA 1
ATOM 3884 C C . GLN A 1 502 ? -6.855 -15.562 4.523 1 98.5 502 GLN A C 1
ATOM 3886 O O . GLN A 1 502 ? -7.918 -15.234 5.055 1 98.5 502 GLN A O 1
ATOM 3891 N N . VAL A 1 503 ? -6.773 -15.664 3.227 1 98.81 503 VAL A N 1
ATOM 3892 C CA . VAL A 1 503 ? -7.891 -15.359 2.338 1 98.81 503 VAL A CA 1
ATOM 3893 C C . VAL A 1 503 ? -9.008 -16.391 2.547 1 98.81 503 VAL A C 1
ATOM 3895 O O . VAL A 1 503 ? -10.188 -16.031 2.555 1 98.81 503 VAL A O 1
ATOM 3898 N N . ILE A 1 504 ? -8.609 -17.625 2.742 1 98.75 504 ILE A N 1
ATOM 3899 C CA . ILE A 1 504 ? -9.594 -18.672 3.004 1 98.75 504 ILE A CA 1
ATOM 3900 C C . ILE A 1 504 ? -10.328 -18.375 4.305 1 98.75 504 ILE A C 1
ATOM 3902 O O . ILE A 1 504 ? -11.562 -18.422 4.355 1 98.75 504 ILE A O 1
ATOM 3906 N N . LEU A 1 505 ? -9.625 -18.062 5.355 1 98.5 505 LEU A N 1
ATOM 3907 C CA . LEU A 1 505 ? -10.234 -17.766 6.648 1 98.5 505 LEU A CA 1
ATOM 3908 C C . LEU A 1 505 ? -11.148 -16.547 6.547 1 98.5 505 LEU A C 1
ATOM 3910 O O . LEU A 1 505 ? -12.273 -16.578 7.059 1 98.5 505 LEU A O 1
ATOM 3914 N N . ASN A 1 506 ? -10.68 -15.531 5.914 1 98.25 506 ASN A N 1
ATOM 3915 C CA . ASN A 1 506 ? -11.461 -14.305 5.758 1 98.25 506 ASN A CA 1
ATOM 3916 C C . ASN A 1 506 ? -12.812 -14.578 5.113 1 98.25 506 ASN A C 1
ATOM 3918 O O . ASN A 1 506 ? -13.836 -14.078 5.574 1 98.25 506 ASN A O 1
ATOM 3922 N N . TYR A 1 507 ? -12.828 -15.344 4.062 1 98.12 507 TYR A N 1
ATOM 3923 C CA . TYR A 1 507 ? -14.055 -15.516 3.283 1 98.12 507 TYR A CA 1
ATOM 3924 C C . TYR A 1 507 ? -14.938 -16.594 3.877 1 98.12 507 TYR A C 1
ATOM 3926 O O . TYR A 1 507 ? -16.125 -16.375 4.141 1 98.12 507 TYR A O 1
ATOM 3934 N N . LEU A 1 508 ? -14.359 -17.75 4.16 1 97.69 508 LEU A N 1
ATOM 3935 C CA . LEU A 1 508 ? -15.172 -18.906 4.508 1 97.69 508 LEU A CA 1
ATOM 3936 C C . LEU A 1 508 ? -15.523 -18.906 5.992 1 97.69 508 LEU A C 1
ATOM 3938 O O . LEU A 1 508 ? -16.547 -19.469 6.395 1 97.69 508 LEU A O 1
ATOM 3942 N N . PHE A 1 509 ? -14.719 -18.25 6.805 1 97.44 509 PHE A N 1
ATOM 3943 C CA . PHE A 1 509 ? -14.93 -18.406 8.242 1 97.44 509 PHE A CA 1
ATOM 3944 C C . PHE A 1 509 ? -15.258 -17.078 8.898 1 97.44 509 PHE A C 1
ATOM 3946 O O . PHE A 1 509 ? -16.094 -17 9.797 1 97.44 509 PHE A O 1
ATOM 3953 N N . PHE A 1 510 ? -14.656 -16.031 8.453 1 97.31 510 PHE A N 1
ATOM 3954 C CA . PHE A 1 510 ? -14.898 -14.734 9.07 1 97.31 510 PHE A CA 1
ATOM 3955 C C . PHE A 1 510 ? -16 -13.992 8.336 1 97.31 510 PHE A C 1
ATOM 3957 O O . PHE A 1 510 ? -16.422 -12.906 8.758 1 97.31 510 PHE A O 1
ATOM 3964 N N . ASP A 1 511 ? -16.438 -14.445 7.195 1 95.75 511 ASP A N 1
ATOM 3965 C CA . ASP A 1 511 ? -17.609 -13.961 6.457 1 95.75 511 ASP A CA 1
ATOM 3966 C C . ASP A 1 511 ? -17.328 -12.594 5.836 1 95.75 511 ASP A C 1
ATOM 3968 O O . ASP A 1 511 ? -18.219 -11.734 5.809 1 95.75 511 ASP A O 1
ATOM 3972 N N . TYR A 1 512 ? -16.094 -12.375 5.504 1 96.25 512 TYR A N 1
ATOM 3973 C CA . TYR A 1 512 ? -15.812 -11.188 4.703 1 96.25 512 TYR A CA 1
ATOM 3974 C C . TYR A 1 512 ? -16.328 -11.352 3.279 1 96.25 512 TYR A C 1
ATOM 3976 O O . TYR A 1 512 ? -16.438 -12.477 2.777 1 96.25 512 TYR A O 1
ATOM 3984 N N . ASP A 1 513 ? -16.75 -10.18 2.641 1 96 513 ASP A N 1
ATOM 3985 C CA . ASP A 1 513 ? -16.984 -10.281 1.203 1 96 513 ASP A CA 1
ATOM 3986 C C . ASP A 1 513 ? -15.688 -10.594 0.455 1 96 513 ASP A C 1
ATOM 3988 O O . ASP A 1 513 ? -14.594 -10.477 1.016 1 96 513 ASP A O 1
ATOM 3992 N N . LEU A 1 514 ? -15.812 -11.102 -0.74 1 97.88 514 LEU A N 1
ATOM 3993 C CA . LEU A 1 514 ? -14.672 -11.672 -1.449 1 97.88 514 LEU A CA 1
ATOM 3994 C C . LEU A 1 514 ? -13.594 -10.625 -1.685 1 97.88 514 LEU A C 1
ATOM 3996 O O . LEU A 1 514 ? -12.398 -10.906 -1.555 1 97.88 514 LEU A O 1
ATOM 4000 N N . GLN A 1 515 ? -13.961 -9.43 -2.104 1 95.5 515 GLN A N 1
ATOM 4001 C CA . GLN A 1 515 ? -12.969 -8.375 -2.32 1 95.5 515 GLN A CA 1
ATOM 4002 C C . GLN A 1 515 ? -12.18 -8.086 -1.046 1 95.5 515 GLN A C 1
ATOM 4004 O O . GLN A 1 515 ? -10.953 -8.023 -1.071 1 95.5 515 GLN A O 1
ATOM 4009 N N . LYS A 1 516 ? -12.875 -7.906 0.068 1 94.88 516 LYS A N 1
ATOM 4010 C CA . LYS A 1 516 ? -12.219 -7.664 1.349 1 94.88 516 LYS A CA 1
ATOM 4011 C C . LYS A 1 516 ? -11.344 -8.844 1.749 1 94.88 516 LYS A C 1
ATOM 4013 O O . LYS A 1 516 ? -10.25 -8.656 2.285 1 94.88 516 LYS A O 1
ATOM 4018 N N . ALA A 1 517 ? -11.844 -10.023 1.497 1 97.94 517 ALA A N 1
ATOM 4019 C CA . ALA A 1 517 ? -11.094 -11.219 1.858 1 97.94 517 ALA A CA 1
ATOM 4020 C C . ALA A 1 517 ? -9.727 -11.227 1.181 1 97.94 517 ALA A C 1
ATOM 4022 O O . ALA A 1 517 ? -8.727 -11.617 1.788 1 97.94 517 ALA A O 1
ATOM 4023 N N . VAL A 1 518 ? -9.664 -10.797 -0.046 1 97.94 518 VAL A N 1
ATOM 4024 C CA . VAL A 1 518 ? -8.445 -10.844 -0.837 1 97.94 518 VAL A CA 1
ATOM 4025 C C . VAL A 1 518 ? -7.582 -9.625 -0.527 1 97.94 518 VAL A C 1
ATOM 4027 O O . VAL A 1 518 ? -6.352 -9.719 -0.471 1 97.94 518 VAL A O 1
ATOM 4030 N N . GLU A 1 519 ? -8.219 -8.508 -0.212 1 95.25 519 GLU A N 1
ATOM 4031 C CA . GLU A 1 519 ? -7.477 -7.254 -0.137 1 95.25 519 GLU A CA 1
ATOM 4032 C C . GLU A 1 519 ? -7.086 -6.926 1.302 1 95.25 519 GLU A C 1
ATOM 4034 O O . GLU A 1 519 ? -6.234 -6.07 1.54 1 95.25 519 GLU A O 1
ATOM 4039 N N . GLU A 1 520 ? -7.695 -7.594 2.273 1 95.94 520 GLU A N 1
ATOM 4040 C CA . GLU A 1 520 ? -7.375 -7.324 3.672 1 95.94 520 GLU A CA 1
ATOM 4041 C C . GLU A 1 520 ? -5.867 -7.359 3.91 1 95.94 520 GLU A C 1
ATOM 4043 O O . GLU A 1 520 ? -5.176 -8.234 3.391 1 95.94 520 GLU A O 1
ATOM 4048 N N . PRO A 1 521 ? -5.32 -6.336 4.645 1 95.88 521 PRO A N 1
ATOM 4049 C CA . PRO A 1 521 ? -3.883 -6.348 4.926 1 95.88 521 PRO A CA 1
ATOM 4050 C C . PRO A 1 521 ? -3.42 -7.645 5.578 1 95.88 521 PRO A C 1
ATOM 4052 O O . PRO A 1 521 ? -4.102 -8.172 6.461 1 95.88 521 PRO A O 1
ATOM 4055 N N . ARG A 1 522 ? -2.262 -8.094 5.211 1 96.88 522 ARG A N 1
ATOM 4056 C CA . ARG A 1 522 ? -1.836 -9.438 5.586 1 96.88 522 ARG A CA 1
ATOM 4057 C C . ARG A 1 522 ? -0.728 -9.391 6.633 1 96.88 522 ARG A C 1
ATOM 4059 O O . ARG A 1 522 ? -0.021 -8.383 6.75 1 96.88 522 ARG A O 1
ATOM 4066 N N . VAL A 1 523 ? -0.642 -10.508 7.367 1 96.5 523 VAL A N 1
ATOM 4067 C CA . VAL A 1 523 ? 0.49 -10.805 8.234 1 96.5 523 VAL A CA 1
ATOM 4068 C C . VAL A 1 523 ? 1.44 -11.773 7.543 1 96.5 523 VAL A C 1
ATOM 4070 O O . VAL A 1 523 ? 1 -12.703 6.863 1 96.5 523 VAL A O 1
ATOM 4073 N N . GLN A 1 524 ? 2.699 -11.562 7.629 1 93.81 524 GLN A N 1
ATOM 4074 C CA . GLN A 1 524 ? 3.734 -12.445 7.109 1 93.81 524 GLN A CA 1
ATOM 4075 C C . GLN A 1 524 ? 4.719 -12.844 8.203 1 93.81 524 GLN A C 1
ATOM 4077 O O . GLN A 1 524 ? 4.984 -12.07 9.125 1 93.81 524 GLN A O 1
ATOM 4082 N N . ILE A 1 525 ? 5.27 -14.031 8.109 1 88.88 525 ILE A N 1
ATOM 4083 C CA . ILE A 1 525 ? 6.117 -14.547 9.18 1 88.88 525 ILE A CA 1
ATOM 4084 C C . ILE A 1 525 ? 7.426 -15.07 8.586 1 88.88 525 ILE A C 1
ATOM 4086 O O . ILE A 1 525 ? 7.73 -16.266 8.695 1 88.88 525 ILE A O 1
ATOM 4090 N N . PRO A 1 526 ? 8.211 -14.273 8.102 1 70 526 PRO A N 1
ATOM 4091 C CA . PRO A 1 526 ? 9.453 -14.75 7.492 1 70 526 PRO A CA 1
ATOM 4092 C C . PRO A 1 526 ? 10.438 -15.32 8.516 1 70 526 PRO A C 1
ATOM 4094 O O . PRO A 1 526 ? 11.305 -16.125 8.164 1 70 526 PRO A O 1
ATOM 4097 N N . THR A 1 527 ? 10.477 -14.75 9.758 1 70.94 527 THR A N 1
ATOM 4098 C CA . THR A 1 527 ? 11.391 -15.164 10.812 1 70.94 527 THR A CA 1
ATOM 4099 C C . THR A 1 527 ? 10.703 -15.109 12.172 1 70.94 527 THR A C 1
ATOM 4101 O O . THR A 1 527 ? 9.523 -15.438 12.289 1 70.94 527 THR A O 1
ATOM 4104 N N . LYS A 1 528 ? 11.516 -14.711 13.047 1 76.31 528 LYS A N 1
ATOM 4105 C CA . LYS A 1 528 ? 10.992 -14.555 14.406 1 76.31 528 LYS A CA 1
ATOM 4106 C C . LYS A 1 528 ? 10.125 -13.305 14.523 1 76.31 528 LYS A C 1
ATOM 4108 O O . LYS A 1 528 ? 9.305 -13.195 15.438 1 76.31 528 LYS A O 1
ATOM 4113 N N . GLU A 1 529 ? 10.312 -12.5 13.617 1 86.75 529 GLU A N 1
ATOM 4114 C CA . GLU A 1 529 ? 9.539 -11.258 13.633 1 86.75 529 GLU A CA 1
ATOM 4115 C C . GLU A 1 529 ? 8.227 -11.422 12.867 1 86.75 529 GLU A C 1
ATOM 4117 O O . GLU A 1 529 ? 8.078 -12.344 12.07 1 86.75 529 GLU A O 1
ATOM 4122 N N . THR A 1 530 ? 7.293 -10.625 13.25 1 92.31 530 THR A N 1
ATOM 4123 C CA . THR A 1 530 ? 6.008 -10.578 12.555 1 92.31 530 THR A CA 1
ATOM 4124 C C . THR A 1 530 ? 5.914 -9.336 11.68 1 92.31 530 THR A C 1
ATOM 4126 O O . THR A 1 530 ? 6.074 -8.211 12.164 1 92.31 530 THR A O 1
ATOM 4129 N N . ASN A 1 531 ? 5.754 -9.578 10.422 1 94.62 531 ASN A N 1
ATOM 4130 C CA . ASN A 1 531 ? 5.578 -8.461 9.5 1 94.62 531 ASN A CA 1
ATOM 4131 C C . ASN A 1 531 ? 4.109 -8.258 9.141 1 94.62 531 ASN A C 1
ATOM 4133 O O . ASN A 1 531 ? 3.367 -9.234 8.977 1 94.62 531 ASN A O 1
ATOM 4137 N N . VAL A 1 532 ? 3.691 -6.984 9.062 1 96 532 VAL A N 1
ATOM 4138 C CA . VAL A 1 532 ? 2.326 -6.668 8.656 1 96 532 VAL A CA 1
ATOM 4139 C C . VAL A 1 532 ? 2.348 -5.629 7.535 1 96 532 VAL A C 1
ATOM 4141 O O . VAL A 1 532 ? 3.283 -4.832 7.438 1 96 532 VAL A O 1
ATOM 4144 N N . GLU A 1 533 ? 1.331 -5.699 6.637 1 94.5 533 GLU A N 1
ATOM 4145 C CA . GLU A 1 533 ? 1.206 -4.711 5.57 1 94.5 533 GLU A CA 1
ATOM 4146 C C . GLU A 1 533 ? 0.744 -3.363 6.117 1 94.5 533 GLU A C 1
ATOM 4148 O O . GLU A 1 533 ? 0.28 -3.275 7.258 1 94.5 533 GLU A O 1
ATOM 4153 N N . ASP A 1 534 ? 0.825 -2.363 5.184 1 89.12 534 ASP A N 1
ATOM 4154 C CA . ASP A 1 534 ? 0.348 -1.032 5.543 1 89.12 534 ASP A CA 1
ATOM 4155 C C . ASP A 1 534 ? -1.158 -1.038 5.797 1 89.12 534 ASP A C 1
ATOM 4157 O O . ASP A 1 534 ? -1.905 -1.739 5.109 1 89.12 534 ASP A O 1
ATOM 4161 N N . CYS A 1 535 ? -1.607 -0.334 6.727 1 90.25 535 CYS A N 1
ATOM 4162 C CA . CYS A 1 535 ? -3.006 -0.13 7.086 1 90.25 535 CYS A CA 1
ATOM 4163 C C . CYS A 1 535 ? -3.562 -1.345 7.82 1 90.25 535 CYS A C 1
ATOM 4165 O O . CYS A 1 535 ? -4.777 -1.527 7.895 1 90.25 535 CYS A O 1
ATOM 4167 N N . PHE A 1 536 ? -2.609 -2.301 8.242 1 94.5 536 PHE A N 1
ATOM 4168 C CA . PHE A 1 536 ? -3.045 -3.271 9.242 1 94.5 536 PHE A CA 1
ATOM 4169 C C . PHE A 1 536 ? -3.566 -2.572 10.492 1 94.5 536 PHE A C 1
ATOM 4171 O O . PHE A 1 536 ? -3.035 -1.535 10.891 1 94.5 536 PHE A O 1
ATOM 4178 N N . ASP A 1 537 ? -4.551 -3.109 11.086 1 92.69 537 ASP A N 1
ATOM 4179 C CA . ASP A 1 537 ? -5.23 -2.455 12.195 1 92.69 537 ASP A CA 1
ATOM 4180 C C . ASP A 1 537 ? -4.262 -2.178 13.344 1 92.69 537 ASP A C 1
ATOM 4182 O O . ASP A 1 537 ? -3.746 -3.109 13.969 1 92.69 537 ASP A O 1
ATOM 4186 N N . VAL A 1 538 ? -4.168 -0.931 13.75 1 92.44 538 VAL A N 1
ATOM 4187 C CA . VAL A 1 538 ? -3.176 -0.481 14.727 1 92.44 538 VAL A CA 1
ATOM 4188 C C . VAL A 1 538 ? -3.514 -1.043 16.109 1 92.44 538 VAL A C 1
ATOM 4190 O O . VAL A 1 538 ? -2.615 -1.379 16.875 1 92.44 538 VAL A O 1
ATOM 4193 N N . LYS A 1 539 ? -4.734 -1.1 16.469 1 93.62 539 LYS A N 1
ATOM 4194 C CA . LYS A 1 539 ? -5.117 -1.629 17.766 1 93.62 539 LYS A CA 1
ATOM 4195 C C . LYS A 1 539 ? -4.793 -3.117 17.875 1 93.62 539 LYS A C 1
ATOM 4197 O O . LYS A 1 539 ? -4.449 -3.607 18.953 1 93.62 539 LYS A O 1
ATOM 4202 N N . VAL A 1 540 ? -4.902 -3.797 16.766 1 96.31 540 VAL A N 1
ATOM 4203 C CA . VAL A 1 540 ? -4.555 -5.215 16.766 1 96.31 540 VAL A CA 1
ATOM 4204 C C . VAL A 1 540 ? -3.047 -5.379 16.922 1 96.31 540 VAL A C 1
ATOM 4206 O O . VAL A 1 540 ? -2.588 -6.223 17.703 1 96.31 540 VAL A O 1
ATOM 4209 N N . THR A 1 541 ? -2.27 -4.562 16.219 1 96.06 541 THR A N 1
ATOM 4210 C CA . THR A 1 541 ? -0.82 -4.652 16.344 1 96.06 541 THR A CA 1
ATOM 4211 C C . THR A 1 541 ? -0.39 -4.324 17.781 1 96.06 541 THR A C 1
ATOM 4213 O O . THR A 1 541 ? 0.53 -4.949 18.312 1 96.06 541 THR A O 1
ATOM 4216 N N . ASP A 1 542 ? -1.046 -3.346 18.375 1 94.44 542 ASP A N 1
ATOM 4217 C CA . ASP A 1 542 ? -0.74 -3 19.766 1 94.44 542 ASP A CA 1
ATOM 4218 C C . ASP A 1 542 ? -1.037 -4.172 20.703 1 94.44 542 ASP A C 1
ATOM 4220 O O . ASP A 1 542 ? -0.266 -4.449 21.625 1 94.44 542 ASP A O 1
ATOM 4224 N N . GLY A 1 543 ? -2.154 -4.82 20.484 1 96.94 543 GLY A N 1
ATOM 4225 C CA . GLY A 1 543 ? -2.498 -5.996 21.266 1 96.94 543 GLY A CA 1
ATOM 4226 C C .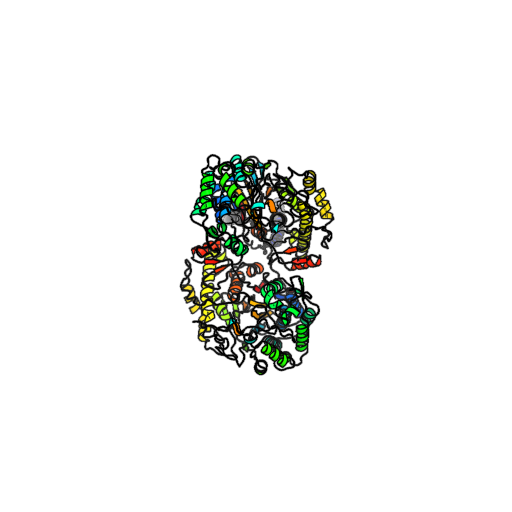 GLY A 1 543 ? -1.517 -7.141 21.078 1 96.94 543 GLY A C 1
ATOM 4227 O O . GLY A 1 543 ? -1.202 -7.852 22.047 1 96.94 543 GLY A O 1
ATOM 4228 N N . LEU A 1 544 ? -1.062 -7.344 19.859 1 97.31 544 LEU A N 1
ATOM 4229 C CA . LEU A 1 544 ? -0.094 -8.398 19.578 1 97.31 544 LEU A CA 1
ATOM 4230 C C . LEU A 1 544 ? 1.238 -8.117 20.266 1 97.31 544 LEU A C 1
ATOM 4232 O O . LEU A 1 544 ? 1.906 -9.039 20.734 1 97.31 544 LEU A O 1
ATOM 4236 N N . LYS A 1 545 ? 1.605 -6.832 20.312 1 95.31 545 LYS A N 1
ATOM 4237 C CA . LYS A 1 545 ? 2.826 -6.465 21.016 1 95.31 545 LYS A CA 1
ATOM 4238 C C . LYS A 1 545 ? 2.725 -6.816 22.5 1 95.31 545 LYS A C 1
ATOM 4240 O O . LYS A 1 545 ? 3.701 -7.262 23.109 1 95.31 545 LYS A O 1
ATOM 4245 N N . LYS A 1 546 ? 1.57 -6.59 23.078 1 96.25 546 LYS A N 1
ATOM 4246 C CA . LYS A 1 546 ? 1.347 -6.926 24.484 1 96.25 546 LYS A CA 1
ATOM 4247 C C . LYS A 1 546 ? 1.444 -8.43 24.719 1 96.25 546 LYS A C 1
ATOM 4249 O O . LYS A 1 546 ? 1.663 -8.883 25.844 1 96.25 546 LYS A O 1
ATOM 4254 N N . LYS A 1 547 ? 1.267 -9.188 23.672 1 96.56 547 LYS A N 1
ATOM 4255 C CA . LYS A 1 547 ? 1.439 -10.641 23.734 1 96.56 547 LYS A CA 1
ATOM 4256 C C . LYS A 1 547 ? 2.854 -11.047 23.328 1 96.56 547 LYS A C 1
ATOM 4258 O O . LYS A 1 547 ? 3.102 -12.203 23 1 96.56 547 LYS A O 1
ATOM 4263 N N . ASN A 1 548 ? 3.75 -10.094 23.172 1 93.94 548 ASN A N 1
ATOM 4264 C CA . ASN A 1 548 ? 5.191 -10.234 23 1 93.94 548 ASN A CA 1
ATOM 4265 C C . ASN A 1 548 ? 5.562 -10.492 21.547 1 93.94 548 ASN A C 1
ATOM 4267 O O . ASN A 1 548 ? 6.598 -11.094 21.25 1 93.94 548 ASN A O 1
ATOM 4271 N N . HIS A 1 549 ? 4.734 -10.125 20.641 1 93.81 549 HIS A N 1
ATOM 4272 C CA . HIS A 1 549 ? 5.137 -10.117 19.234 1 93.81 549 HIS A CA 1
ATOM 4273 C C . HIS A 1 549 ? 5.941 -8.859 18.906 1 93.81 549 HIS A C 1
ATOM 4275 O O . HIS A 1 549 ? 5.645 -7.777 19.422 1 93.81 549 HIS A O 1
ATOM 4281 N N . THR A 1 550 ? 6.965 -8.992 18.109 1 92.25 550 THR A N 1
ATOM 4282 C CA . THR A 1 550 ? 7.637 -7.844 17.516 1 92.25 550 THR A CA 1
ATOM 4283 C C . THR A 1 550 ? 7.133 -7.602 16.094 1 92.25 550 THR A C 1
ATOM 4285 O O . THR A 1 550 ? 7.312 -8.445 15.211 1 92.25 550 THR A O 1
ATOM 4288 N N . ILE A 1 551 ? 6.551 -6.438 15.891 1 94.25 551 ILE A N 1
ATOM 4289 C CA . ILE A 1 551 ? 5.848 -6.18 14.641 1 94.25 551 ILE A CA 1
ATOM 4290 C C . ILE A 1 551 ? 6.652 -5.199 13.789 1 94.25 551 ILE A C 1
ATOM 4292 O O . ILE A 1 551 ? 7.113 -4.168 14.289 1 94.25 551 ILE A O 1
ATOM 4296 N N . PHE A 1 552 ? 6.852 -5.508 12.516 1 92.94 552 PHE A N 1
ATOM 4297 C CA . PHE A 1 552 ? 7.473 -4.617 11.539 1 92.94 552 PHE A CA 1
ATOM 4298 C C . PHE A 1 552 ? 6.562 -4.402 10.344 1 92.94 552 PHE A C 1
ATOM 4300 O O . PHE A 1 552 ? 5.762 -5.273 10 1 92.94 552 PHE A O 1
ATOM 4307 N N . HIS A 1 553 ? 6.641 -3.219 9.766 1 92.06 553 HIS A N 1
ATOM 4308 C CA . HIS A 1 553 ? 5.945 -2.93 8.516 1 92.06 553 HIS A CA 1
ATOM 4309 C C . HIS A 1 553 ? 6.879 -3.084 7.316 1 92.06 553 HIS A C 1
ATOM 4311 O O . HIS A 1 553 ? 7.191 -2.105 6.633 1 92.06 553 HIS A O 1
ATOM 4317 N N . ASN A 1 554 ? 7.285 -4.277 7.055 1 85.12 554 ASN A N 1
ATOM 4318 C CA . ASN A 1 554 ? 8.227 -4.664 6.008 1 85.12 554 ASN A CA 1
ATOM 4319 C C . ASN A 1 554 ? 7.797 -5.953 5.316 1 85.12 554 ASN A C 1
ATOM 4321 O O . ASN A 1 554 ? 8.453 -6.988 5.461 1 85.12 554 ASN A O 1
ATOM 4325 N N . THR A 1 555 ? 6.797 -5.797 4.504 1 84.75 555 THR A N 1
ATOM 4326 C CA . THR A 1 555 ? 6.25 -6.992 3.871 1 84.75 555 THR A CA 1
ATOM 4327 C C . THR A 1 555 ? 6.723 -7.102 2.422 1 84.75 555 THR A C 1
ATOM 4329 O O . THR A 1 555 ? 7.086 -6.098 1.806 1 84.75 555 THR A O 1
ATOM 4332 N N . GLU A 1 556 ? 6.75 -8.383 1.986 1 87.44 556 GLU A N 1
ATOM 4333 C CA . GLU A 1 556 ? 6.926 -8.695 0.572 1 87.44 556 GLU A CA 1
ATOM 4334 C C . GLU A 1 556 ? 5.578 -8.828 -0.135 1 87.44 556 GLU A C 1
ATOM 4336 O O . GLU A 1 556 ? 4.547 -9.008 0.514 1 87.44 556 GLU A O 1
ATOM 4341 N N . LEU A 1 557 ? 5.727 -8.758 -1.412 1 90.12 557 LEU A N 1
ATOM 4342 C CA . LEU A 1 557 ? 4.492 -8.852 -2.182 1 90.12 557 LEU A CA 1
ATOM 4343 C C . LEU A 1 557 ? 3.9 -10.258 -2.104 1 90.12 557 LEU A C 1
ATOM 4345 O O . LEU A 1 557 ? 4.613 -11.242 -2.285 1 90.12 557 LEU A O 1
ATOM 4349 N N . SER A 1 558 ? 2.717 -10.406 -1.751 1 93.69 558 SER A N 1
ATOM 4350 C CA . SER A 1 558 ? 1.938 -11.641 -1.767 1 93.69 558 SER A CA 1
ATOM 4351 C C . SER A 1 558 ? 0.59 -11.438 -2.451 1 93.69 558 SER A C 1
ATOM 4353 O O . SER A 1 558 ? -0.143 -10.5 -2.123 1 93.69 558 SER A O 1
ATOM 4355 N N . VAL A 1 559 ? 0.275 -12.258 -3.434 1 97.06 559 VAL A N 1
ATOM 4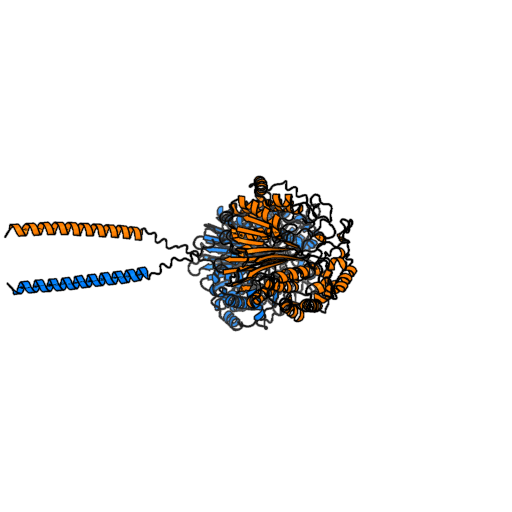356 C CA . VAL A 1 559 ? -0.868 -12.047 -4.316 1 97.06 559 VAL A CA 1
ATOM 4357 C C . VAL A 1 559 ? -1.742 -13.297 -4.332 1 97.06 559 VAL A C 1
ATOM 4359 O O . VAL A 1 559 ? -1.233 -14.422 -4.441 1 97.06 559 VAL A O 1
ATOM 4362 N N . VAL A 1 560 ? -3.059 -13.141 -4.18 1 98.5 560 VAL A N 1
ATOM 4363 C CA . VAL A 1 560 ? -3.973 -14.281 -4.172 1 98.5 560 VAL A CA 1
ATOM 4364 C C . VAL A 1 560 ? -5.086 -14.062 -5.191 1 98.5 560 VAL A C 1
ATOM 4366 O O . VAL A 1 560 ? -5.633 -12.961 -5.293 1 98.5 560 VAL A O 1
ATOM 4369 N N . GLN A 1 561 ? -5.375 -15.023 -6.027 1 98.75 561 GLN A N 1
ATOM 4370 C CA . GLN A 1 561 ? -6.535 -15.062 -6.914 1 98.75 561 GLN A CA 1
ATOM 4371 C C . GLN A 1 561 ? -7.598 -16.031 -6.387 1 98.75 561 GLN A C 1
ATOM 4373 O O . GLN A 1 561 ? -7.273 -17.125 -5.938 1 98.75 561 GLN A O 1
ATOM 4378 N N . ALA A 1 562 ? -8.844 -15.57 -6.434 1 98.88 562 ALA A N 1
ATOM 4379 C CA . ALA A 1 562 ? -9.898 -16.438 -5.898 1 98.88 562 ALA A CA 1
ATOM 4380 C C . ALA A 1 562 ? -11.172 -16.328 -6.734 1 98.88 562 ALA A C 1
ATOM 4382 O O . ALA A 1 562 ? -11.523 -15.242 -7.203 1 98.88 562 ALA A O 1
ATOM 4383 N N . VAL A 1 563 ? -11.82 -17.422 -6.957 1 98.94 563 VAL A N 1
ATOM 4384 C CA . VAL A 1 563 ? -13.164 -17.531 -7.504 1 98.94 563 VAL A CA 1
ATOM 4385 C C . VAL A 1 563 ? -14.055 -18.312 -6.543 1 98.94 563 VAL A C 1
ATOM 4387 O O . VAL A 1 563 ? -13.656 -19.375 -6.059 1 98.94 563 VAL A O 1
ATOM 4390 N N . VAL A 1 564 ? -15.227 -17.812 -6.289 1 98.81 564 VAL A N 1
ATOM 4391 C CA . VAL A 1 564 ? -16.094 -18.453 -5.305 1 98.81 564 VAL A CA 1
ATOM 4392 C C . VAL A 1 564 ? -17.5 -18.578 -5.867 1 98.81 564 VAL A C 1
ATOM 4394 O O . VAL A 1 564 ? -17.906 -17.812 -6.746 1 98.81 564 VAL A O 1
ATOM 4397 N N . ARG A 1 565 ? -18.172 -19.531 -5.375 1 98 565 ARG A N 1
ATOM 4398 C CA . ARG A 1 565 ? -19.578 -19.688 -5.668 1 98 565 ARG A CA 1
ATOM 4399 C C . ARG A 1 565 ? -20.453 -19.031 -4.594 1 98 565 ARG A C 1
ATOM 4401 O O . ARG A 1 565 ? -20.281 -19.312 -3.406 1 98 565 ARG A O 1
ATOM 4408 N N . GLN A 1 566 ? -21.234 -18.094 -4.961 1 96.19 566 GLN A N 1
ATOM 4409 C CA . GLN A 1 566 ? -22.234 -17.438 -4.117 1 96.19 566 GLN A CA 1
ATOM 4410 C C . GLN A 1 566 ? -23.641 -17.641 -4.656 1 96.19 566 GLN A C 1
ATOM 4412 O O . GLN A 1 566 ? -24.109 -16.859 -5.484 1 96.19 566 GLN A O 1
ATOM 4417 N N . GLY A 1 567 ? -24.391 -18.516 -3.996 1 93.44 567 GLY A N 1
ATOM 4418 C CA . GLY A 1 567 ? -25.672 -18.891 -4.586 1 93.44 567 GLY A CA 1
ATOM 4419 C C . GLY A 1 567 ? -25.531 -19.438 -5.992 1 93.44 567 GLY A C 1
ATOM 4420 O O . GLY A 1 567 ? -24.797 -20.391 -6.227 1 93.44 567 GLY A O 1
ATOM 4421 N N . ASP A 1 568 ? -26.188 -18.781 -6.938 1 94 568 ASP A N 1
ATOM 4422 C CA . ASP A 1 568 ? -26.172 -19.234 -8.32 1 94 568 ASP A CA 1
ATOM 4423 C C . ASP A 1 568 ? -25.141 -18.453 -9.148 1 94 568 ASP A C 1
ATOM 4425 O O . ASP A 1 568 ? -25.016 -18.672 -10.352 1 94 568 ASP A O 1
ATOM 4429 N N . LYS A 1 569 ? -24.375 -17.641 -8.461 1 97.38 569 LYS A N 1
ATOM 4430 C CA . LYS A 1 569 ? -23.406 -16.812 -9.172 1 97.38 569 LYS A CA 1
ATOM 4431 C C . LYS A 1 569 ? -21.969 -17.234 -8.844 1 97.38 569 LYS A C 1
ATOM 4433 O O . LYS A 1 569 ? -21.75 -17.984 -7.883 1 97.38 569 LYS A O 1
ATOM 4438 N N . LEU A 1 570 ? -21.125 -16.891 -9.734 1 98.5 570 LEU A N 1
ATOM 4439 C CA . LEU A 1 570 ? -19.688 -17.047 -9.516 1 98.5 570 LEU A CA 1
ATOM 4440 C C . LEU A 1 570 ? -19.016 -15.68 -9.375 1 98.5 570 LEU A C 1
ATOM 4442 O O . LEU A 1 570 ? -19.094 -14.852 -10.281 1 98.5 570 LEU A O 1
ATOM 4446 N N . CYS A 1 571 ? -18.422 -15.469 -8.219 1 98.56 571 CYS A N 1
ATOM 4447 C CA . CYS A 1 571 ? -17.719 -14.219 -7.984 1 98.56 571 CYS A CA 1
ATOM 4448 C C . CYS A 1 571 ? -16.203 -14.438 -8.008 1 98.56 571 CYS A C 1
ATOM 4450 O O . CYS A 1 571 ? -15.719 -15.5 -7.609 1 98.56 571 CYS A O 1
ATOM 4452 N N . ALA A 1 572 ? -15.508 -13.492 -8.539 1 98.75 572 ALA A N 1
ATOM 4453 C CA . ALA A 1 572 ? -14.055 -13.617 -8.672 1 98.75 572 ALA A CA 1
ATOM 4454 C C . ALA A 1 572 ? -13.352 -12.336 -8.219 1 98.75 572 ALA A C 1
ATOM 4456 O O . ALA A 1 572 ? -13.906 -11.242 -8.344 1 98.75 572 ALA A O 1
ATOM 4457 N N . GLU A 1 573 ? -12.219 -12.492 -7.645 1 98.31 573 GLU A N 1
ATOM 4458 C CA . GLU A 1 573 ? -11.383 -11.367 -7.25 1 98.31 573 GLU A CA 1
ATOM 4459 C C . GLU A 1 573 ? -9.914 -11.633 -7.559 1 98.31 573 GLU A C 1
ATOM 4461 O O . GLU A 1 573 ? -9.359 -12.656 -7.148 1 98.31 573 GLU A O 1
ATOM 4466 N N . SER A 1 574 ? -9.375 -10.766 -8.367 1 97.94 574 SER A N 1
ATOM 4467 C CA . SER A 1 574 ? -7.93 -10.734 -8.57 1 97.94 574 SER A CA 1
ATOM 4468 C C . SER A 1 574 ? -7.266 -9.719 -7.652 1 97.94 574 SER A C 1
ATOM 4470 O O . SER A 1 574 ? -7.758 -8.594 -7.496 1 97.94 574 SER A O 1
ATOM 4472 N N . ASP A 1 575 ? -6.223 -10.133 -7.078 1 97.06 575 ASP A N 1
ATOM 4473 C CA . ASP A 1 575 ? -5.523 -9.281 -6.117 1 97.06 575 ASP A CA 1
ATOM 4474 C C . ASP A 1 575 ? -5.02 -8 -6.777 1 97.06 575 ASP A C 1
ATOM 4476 O O . ASP A 1 575 ? -4.227 -8.055 -7.719 1 97.06 575 ASP A O 1
ATOM 4480 N N . CYS A 1 576 ? -5.395 -6.922 -6.254 1 93.81 576 CYS A N 1
ATOM 4481 C CA . CYS A 1 576 ? -5.051 -5.633 -6.844 1 93.81 576 CYS A CA 1
ATOM 4482 C C . CYS A 1 576 ? -3.568 -5.328 -6.676 1 93.81 576 CYS A C 1
ATOM 4484 O O . CYS A 1 576 ? -3.016 -4.488 -7.387 1 93.81 576 CYS A O 1
ATOM 4486 N N . ARG A 1 577 ? -2.893 -5.977 -5.785 1 93.5 577 ARG A N 1
ATOM 4487 C CA . ARG A 1 577 ? -1.488 -5.719 -5.488 1 93.5 577 ARG A CA 1
ATOM 4488 C C . ARG A 1 577 ? -0.62 -5.91 -6.727 1 93.5 577 ARG A C 1
ATOM 4490 O O . ARG A 1 577 ? 0.393 -5.227 -6.891 1 93.5 577 ARG A O 1
ATOM 4497 N N . LYS A 1 578 ? -1.044 -6.781 -7.574 1 93 578 LYS A N 1
ATOM 4498 C CA . LYS A 1 578 ? -0.301 -7.031 -8.805 1 93 578 LYS A CA 1
ATOM 4499 C C . LYS A 1 578 ? -1.01 -6.418 -10.008 1 93 578 LYS A C 1
ATOM 4501 O O . LYS A 1 578 ? -0.504 -6.48 -11.133 1 93 578 LYS A O 1
ATOM 4506 N N . GLY A 1 579 ? -2.197 -5.938 -9.828 1 90.69 579 GLY A N 1
ATOM 4507 C CA . GLY A 1 579 ? -2.908 -5.234 -10.883 1 90.69 579 GLY A CA 1
ATOM 4508 C C . GLY A 1 579 ? -3.873 -6.121 -11.641 1 90.69 579 GLY A C 1
ATOM 4509 O O . GLY A 1 579 ? -4.27 -5.797 -12.766 1 90.69 579 GLY A O 1
ATOM 4510 N N . GLY A 1 580 ? -4.246 -7.18 -11.117 1 94.31 580 GLY A N 1
ATOM 4511 C CA . GLY A 1 580 ? -5.16 -8.094 -11.789 1 94.31 580 GLY A CA 1
ATOM 4512 C C . GLY A 1 580 ? -6.609 -7.648 -11.711 1 94.31 580 GLY A C 1
ATOM 4513 O O . GLY A 1 580 ? -6.953 -6.754 -10.938 1 94.31 580 GLY A O 1
ATOM 4514 N N . TYR A 1 581 ? -7.41 -8.211 -12.57 1 96.38 581 TYR A N 1
ATOM 4515 C CA . TYR A 1 581 ? -8.859 -8.023 -12.609 1 96.38 581 TYR A CA 1
ATOM 4516 C C . TYR A 1 581 ? -9.547 -9.25 -13.195 1 96.38 581 TYR A C 1
ATOM 4518 O O . TYR A 1 581 ? -9.094 -9.805 -14.195 1 96.38 581 TYR A O 1
ATOM 4526 N N . PRO A 1 582 ? -10.594 -9.688 -12.562 1 98.25 582 PRO A N 1
ATOM 4527 C CA . PRO A 1 582 ? -11.242 -10.914 -13.047 1 98.25 582 PRO A CA 1
ATOM 4528 C C . PRO A 1 582 ? -12.141 -10.672 -14.25 1 98.25 582 PRO A C 1
ATOM 4530 O O . PRO A 1 582 ? -12.406 -9.516 -14.602 1 98.25 582 PRO A O 1
ATOM 4533 N N . ALA A 1 583 ? -12.508 -11.734 -14.898 1 98.44 583 ALA A N 1
ATOM 4534 C CA . ALA A 1 583 ? -13.453 -11.703 -16.016 1 98.44 583 ALA A CA 1
ATOM 4535 C C . ALA A 1 583 ? -14.391 -12.906 -15.961 1 98.44 583 ALA A C 1
ATOM 4537 O O . ALA A 1 583 ? -14.039 -13.953 -15.398 1 98.44 583 ALA A O 1
ATOM 4538 N N . GLY A 1 584 ? -15.562 -12.75 -16.453 1 98.38 584 GLY A N 1
ATOM 4539 C CA . GLY A 1 584 ? -16.547 -13.805 -16.531 1 98.38 584 GLY A CA 1
ATOM 4540 C C . GLY A 1 584 ? -17.75 -13.445 -17.406 1 98.38 584 GLY A C 1
ATOM 4541 O O . GLY A 1 584 ? -17.719 -12.43 -18.094 1 98.38 584 GLY A O 1
ATOM 4542 N N . TYR A 1 585 ? -18.75 -14.359 -17.453 1 97.94 585 TYR A N 1
ATOM 4543 C CA . TYR A 1 585 ? -19.969 -14.117 -18.203 1 97.94 585 TYR A CA 1
ATOM 4544 C C . TYR A 1 585 ? -21.156 -14.844 -17.562 1 97.94 585 TYR A C 1
ATOM 4546 O O . TYR A 1 585 ? -20.969 -15.797 -16.797 1 97.94 585 TYR A O 1
ATOM 4554 N N . MET B 1 1 ? -106 -13.18 16.312 1 27.7 1 MET B N 1
ATOM 4555 C CA . MET B 1 1 ? -104.812 -13.836 16.781 1 27.7 1 MET B CA 1
ATOM 4556 C C . MET B 1 1 ? -103.812 -14.094 15.625 1 27.7 1 MET B C 1
ATOM 4558 O O . MET B 1 1 ? -102.625 -14.234 15.836 1 27.7 1 MET B O 1
ATOM 4562 N N . ASN B 1 2 ? -104.438 -14.242 14.398 1 33.56 2 ASN B N 1
ATOM 4563 C CA . ASN B 1 2 ? -103.688 -14.734 13.234 1 33.56 2 ASN B CA 1
ATOM 4564 C C . ASN B 1 2 ? -102.812 -13.656 12.633 1 33.56 2 ASN B C 1
ATOM 4566 O O . ASN B 1 2 ? -101.812 -13.961 11.938 1 33.56 2 ASN B O 1
ATOM 4570 N N . ILE B 1 3 ? -103.375 -12.367 12.617 1 41.69 3 ILE B N 1
ATOM 4571 C CA . ILE B 1 3 ? -102.75 -11.336 11.812 1 41.69 3 ILE B CA 1
ATOM 4572 C C . ILE B 1 3 ? -101.438 -10.938 12.453 1 41.69 3 ILE B C 1
ATOM 4574 O O . ILE B 1 3 ? -100.5 -10.406 11.781 1 41.69 3 ILE B O 1
ATOM 4578 N N . TYR B 1 4 ? -101.312 -11.039 13.828 1 40.12 4 TYR B N 1
ATOM 4579 C CA . TYR B 1 4 ? -100.125 -10.594 14.562 1 40.12 4 TYR B CA 1
ATOM 4580 C C . TYR B 1 4 ? -98.938 -11.484 14.266 1 40.12 4 TYR B C 1
ATOM 4582 O O . TYR B 1 4 ? -97.75 -11.062 14.422 1 40.12 4 TYR B O 1
ATOM 4590 N N . GLN B 1 5 ? -99.188 -12.812 13.961 1 40.91 5 GLN B N 1
ATOM 4591 C CA . GLN B 1 5 ? -98.062 -13.758 13.789 1 40.91 5 GLN B CA 1
ATOM 4592 C C . GLN B 1 5 ? -97.312 -13.492 12.492 1 40.91 5 GLN B C 1
ATOM 4594 O O . GLN B 1 5 ? -96.125 -13.727 12.406 1 40.91 5 GLN B O 1
ATOM 4599 N N . THR B 1 6 ? -98.125 -13.023 11.445 1 45.97 6 THR B N 1
ATOM 4600 C CA . THR B 1 6 ? -97.5 -12.914 10.125 1 45.97 6 THR B CA 1
ATOM 4601 C C . THR B 1 6 ? -96.5 -11.75 10.086 1 45.97 6 THR B C 1
ATOM 4603 O O . THR B 1 6 ? -95.5 -11.812 9.383 1 45.97 6 THR B O 1
ATOM 4606 N N . VAL B 1 7 ? -96.812 -10.664 10.867 1 45.41 7 VAL B N 1
ATOM 4607 C CA . VAL B 1 7 ? -95.938 -9.5 10.797 1 45.41 7 VAL B CA 1
ATOM 4608 C C . VAL B 1 7 ? -94.625 -9.812 11.469 1 45.41 7 VAL B C 1
ATOM 4610 O O . VAL B 1 7 ? -93.562 -9.273 11.07 1 45.41 7 VAL B O 1
ATOM 4613 N N . LEU B 1 8 ? -94.625 -10.75 12.461 1 45.22 8 LEU B N 1
ATOM 4614 C CA . LEU B 1 8 ? -93.438 -11.086 13.172 1 45.22 8 LEU B CA 1
ATOM 4615 C C . LEU B 1 8 ? -92.5 -11.891 12.281 1 45.22 8 LEU B C 1
ATOM 4617 O O . LEU B 1 8 ? -91.25 -11.742 12.375 1 45.22 8 LEU B O 1
ATOM 4621 N N . TRP B 1 9 ? -93.125 -12.734 11.352 1 47.47 9 TRP B N 1
ATOM 4622 C CA . TRP B 1 9 ? -92.25 -13.578 10.5 1 47.47 9 TRP B CA 1
ATOM 4623 C C . TRP B 1 9 ? -91.562 -12.742 9.453 1 47.47 9 TRP B C 1
ATOM 4625 O O . TRP B 1 9 ? -90.375 -13.008 9.125 1 47.47 9 TRP B O 1
ATOM 4635 N N . LEU B 1 10 ? -92.25 -11.727 8.914 1 49.72 10 LEU B N 1
ATOM 4636 C CA . LEU B 1 10 ? -91.625 -10.938 7.852 1 49.72 10 LEU B CA 1
ATOM 4637 C C . LEU B 1 10 ? -90.5 -10.094 8.391 1 49.72 10 LEU B C 1
ATOM 4639 O O . LEU B 1 10 ? -89.5 -9.836 7.676 1 49.72 10 LEU B O 1
ATOM 4643 N N . SER B 1 11 ? -90.625 -9.664 9.656 1 50.28 11 SER B N 1
ATOM 4644 C CA . SER B 1 11 ? -89.562 -8.867 10.219 1 50.28 11 SER B CA 1
ATOM 4645 C C . SER B 1 11 ? -88.312 -9.734 10.516 1 50.28 11 SER B C 1
ATOM 4647 O O . SER B 1 11 ? -87.188 -9.258 10.422 1 50.28 11 SER B O 1
ATOM 4649 N N . ALA B 1 12 ? -88.625 -11.055 10.82 1 53.34 12 ALA B N 1
ATOM 4650 C CA . ALA B 1 12 ? -87.5 -11.969 11.094 1 53.34 12 ALA B CA 1
ATOM 4651 C C . ALA B 1 12 ? -86.75 -12.266 9.82 1 53.34 12 ALA B C 1
ATOM 4653 O O . ALA B 1 12 ? -85.5 -12.367 9.852 1 53.34 12 ALA B O 1
ATOM 4654 N N . PHE B 1 13 ? -87.5 -12.367 8.641 1 52.78 13 PHE B N 1
ATOM 4655 C CA . PHE B 1 13 ? -86.812 -12.656 7.383 1 52.78 13 PHE B CA 1
ATOM 4656 C C . PHE B 1 13 ? -85.938 -11.469 6.934 1 52.78 13 PHE B C 1
ATOM 4658 O O . PHE B 1 13 ? -84.938 -11.641 6.301 1 52.78 13 PHE B O 1
ATOM 4665 N N . ARG B 1 14 ? -86.438 -10.25 7.184 1 52.69 14 ARG B N 1
ATOM 4666 C CA . ARG B 1 14 ? -85.625 -9.086 6.82 1 52.69 14 ARG B CA 1
ATOM 4667 C C . ARG B 1 14 ? -84.375 -9.008 7.664 1 52.69 14 ARG B C 1
ATOM 4669 O O . ARG B 1 14 ? -83.312 -8.672 7.148 1 52.69 14 ARG B O 1
ATOM 4676 N N . TRP B 1 15 ? -84.562 -9.336 8.984 1 54.56 15 TRP B N 1
ATOM 4677 C CA . TRP B 1 15 ? -83.375 -9.312 9.844 1 54.56 15 TRP B CA 1
ATOM 4678 C C . TRP B 1 15 ? -82.375 -10.414 9.445 1 54.56 15 TRP B C 1
ATOM 4680 O O . TRP B 1 15 ? -81.188 -10.227 9.531 1 54.56 15 TRP B O 1
ATOM 4690 N N . LEU B 1 16 ? -82.875 -11.617 8.891 1 55.5 16 LEU B N 1
ATOM 4691 C CA . LEU B 1 16 ? -82 -12.688 8.422 1 55.5 16 LEU B CA 1
ATOM 4692 C C . LEU B 1 16 ? -81.312 -12.266 7.152 1 55.5 16 LEU B C 1
ATOM 4694 O O . LEU B 1 16 ? -80.125 -12.539 7 1 55.5 16 LEU B O 1
ATOM 4698 N N . LYS B 1 17 ? -81.938 -11.555 6.238 1 55.12 17 LYS B N 1
ATOM 4699 C CA . LYS B 1 17 ? -81.312 -11.07 5.027 1 55.12 17 LYS B CA 1
ATOM 4700 C C . LYS B 1 17 ? -80.25 -10.016 5.359 1 55.12 17 LYS B C 1
ATOM 4702 O O . LYS B 1 17 ? -79.188 -10 4.77 1 55.12 17 LYS B O 1
ATOM 4707 N N . ILE B 1 18 ? -80.625 -9.109 6.305 1 57.34 18 ILE B N 1
ATOM 4708 C CA . ILE B 1 18 ? -79.688 -8.102 6.711 1 57.34 18 ILE B CA 1
ATOM 4709 C C . ILE B 1 18 ? -78.5 -8.766 7.414 1 57.34 18 ILE B C 1
ATOM 4711 O O . ILE B 1 18 ? -77.312 -8.43 7.152 1 57.34 18 ILE B O 1
ATOM 4715 N N . PHE B 1 19 ? -78.75 -9.867 8.266 1 57.53 19 PHE B N 1
ATOM 4716 C CA . PHE B 1 19 ? -77.688 -10.594 8.93 1 57.53 19 PHE B CA 1
ATOM 4717 C C . PHE B 1 19 ? -76.875 -11.375 7.918 1 57.53 19 PHE B C 1
ATOM 4719 O O . PHE B 1 19 ? -75.625 -11.43 8.031 1 57.53 19 PHE B O 1
ATOM 4726 N N . LEU B 1 20 ? -77.5 -11.938 6.852 1 59.88 20 LEU B N 1
ATOM 4727 C CA . LEU B 1 20 ? -76.812 -12.641 5.805 1 59.88 20 LEU B CA 1
ATOM 4728 C C . LEU B 1 20 ? -76 -11.664 4.945 1 59.88 20 LEU B C 1
ATOM 4730 O O . LEU B 1 20 ? -74.875 -11.961 4.535 1 59.88 20 LEU B O 1
ATOM 4734 N N . GLY B 1 21 ? -76.625 -10.492 4.691 1 56.62 21 GLY B N 1
ATOM 4735 C CA . GLY B 1 21 ? -75.875 -9.477 3.955 1 56.62 21 GLY B CA 1
ATOM 4736 C C . GLY B 1 21 ? -74.625 -8.961 4.703 1 56.62 21 GLY B C 1
ATOM 4737 O O . GLY B 1 21 ? -73.562 -8.781 4.113 1 56.62 21 GLY B O 1
ATOM 4738 N N . ILE B 1 22 ? -74.812 -8.75 6.027 1 60.47 22 ILE B N 1
ATOM 4739 C CA . ILE B 1 22 ? -73.688 -8.273 6.836 1 60.47 22 ILE B CA 1
ATOM 4740 C C . ILE B 1 22 ? -72.625 -9.375 6.969 1 60.47 22 ILE B C 1
ATOM 4742 O O . ILE B 1 22 ? -71.438 -9.109 6.883 1 60.47 22 ILE B O 1
ATOM 4746 N N . SER B 1 23 ? -73.125 -10.688 6.984 1 57.88 23 SER B N 1
ATOM 4747 C CA . SER B 1 23 ? -72.188 -11.789 7.035 1 57.88 23 SER B CA 1
ATOM 4748 C C . SER B 1 23 ? -71.375 -11.914 5.73 1 57.88 23 SER B C 1
ATOM 4750 O O . SER B 1 23 ? -70.188 -12.125 5.738 1 57.88 23 SER B O 1
ATOM 4752 N N . VAL B 1 24 ? -72.125 -11.797 4.605 1 61.38 24 VAL B N 1
ATOM 4753 C CA . VAL B 1 24 ? -71.438 -11.867 3.318 1 61.38 24 VAL B CA 1
ATOM 4754 C C . VAL B 1 24 ? -70.5 -10.672 3.16 1 61.38 24 VAL B C 1
ATOM 4756 O O . VAL B 1 24 ? -69.375 -10.812 2.701 1 61.38 24 VAL B O 1
ATOM 4759 N N . PHE B 1 25 ? -70.938 -9.484 3.539 1 60.38 25 PHE B N 1
ATOM 4760 C CA . PHE B 1 25 ? -70.062 -8.312 3.473 1 60.38 25 PHE B CA 1
ATOM 4761 C C . PHE B 1 25 ? -68.875 -8.477 4.398 1 60.38 25 PHE B C 1
ATOM 4763 O O . PHE B 1 25 ? -67.75 -8.148 4.023 1 60.38 25 PHE B O 1
ATOM 4770 N N . MET B 1 26 ? -69.062 -9.039 5.602 1 58.56 26 MET B N 1
ATOM 4771 C CA . MET B 1 26 ? -67.938 -9.281 6.512 1 58.56 26 MET B CA 1
ATOM 4772 C C . MET B 1 26 ? -67 -10.352 5.957 1 58.56 26 MET B C 1
ATOM 4774 O O . MET B 1 26 ? -65.812 -10.242 6.082 1 58.56 26 MET B O 1
ATOM 4778 N N . ILE B 1 27 ? -67.562 -11.336 5.281 1 62.53 27 ILE B N 1
ATOM 4779 C CA . ILE B 1 27 ? -66.75 -12.359 4.656 1 62.53 27 ILE B CA 1
ATOM 4780 C C . ILE B 1 27 ? -66 -11.758 3.482 1 62.53 27 ILE B C 1
ATOM 4782 O O . ILE B 1 27 ? -64.812 -12.008 3.324 1 62.53 27 ILE B O 1
ATOM 4786 N N . VAL B 1 28 ? -66.625 -10.969 2.633 1 62.97 28 VAL B N 1
ATOM 4787 C CA . VAL B 1 28 ? -65.938 -10.344 1.516 1 62.97 28 VAL B CA 1
ATOM 4788 C C . VAL B 1 28 ? -64.938 -9.352 2.043 1 62.97 28 VAL B C 1
ATOM 4790 O O . VAL B 1 28 ? -63.781 -9.305 1.553 1 62.97 28 VAL B O 1
ATOM 4793 N N . ALA B 1 29 ? -65.25 -8.555 3.037 1 61.5 29 ALA B N 1
ATOM 4794 C CA . ALA B 1 29 ? -64.312 -7.637 3.633 1 61.5 29 ALA B CA 1
ATOM 4795 C C . ALA B 1 29 ? -63.156 -8.406 4.27 1 61.5 29 ALA B C 1
ATOM 4797 O O . ALA B 1 29 ? -62 -8 4.164 1 61.5 29 ALA B O 1
ATOM 4798 N N . LEU B 1 30 ? -63.438 -9.547 4.887 1 60.19 30 LEU B N 1
ATOM 4799 C CA . LEU B 1 30 ? -62.406 -10.414 5.41 1 60.19 30 LEU B CA 1
ATOM 4800 C C . LEU B 1 30 ? -61.562 -11 4.277 1 60.19 30 LEU B C 1
ATOM 4802 O O . LEU B 1 30 ? -60.344 -11.07 4.379 1 60.19 30 LEU B O 1
ATOM 4806 N N . ILE B 1 31 ? -62.219 -11.438 3.215 1 59.69 31 ILE B N 1
ATOM 4807 C CA . ILE B 1 31 ? -61.469 -11.945 2.064 1 59.69 31 ILE B CA 1
ATOM 4808 C C . ILE B 1 31 ? -60.656 -10.828 1.443 1 59.69 31 ILE B C 1
ATOM 4810 O O . ILE B 1 31 ? -59.469 -11.023 1.107 1 59.69 31 ILE B O 1
ATOM 4814 N N . VAL B 1 32 ? -61.25 -9.656 1.242 1 56.69 32 VAL B N 1
ATOM 4815 C CA . VAL B 1 32 ? -60.469 -8.539 0.712 1 56.69 32 VAL B CA 1
ATOM 4816 C C . VAL B 1 32 ? -59.375 -8.164 1.693 1 56.69 32 VAL B C 1
ATOM 4818 O O . VAL B 1 32 ? -58.219 -7.91 1.289 1 56.69 32 VAL B O 1
ATOM 4821 N N . ALA B 1 33 ? -59.656 -8.109 3.031 1 53.09 33 ALA B N 1
ATOM 4822 C CA . ALA B 1 33 ? -58.625 -7.883 4.02 1 53.09 33 ALA B CA 1
ATOM 4823 C C . ALA B 1 33 ? -57.594 -9.008 3.986 1 53.09 33 ALA B C 1
ATOM 4825 O O . ALA B 1 33 ? -56.375 -8.75 4.066 1 53.09 33 ALA B O 1
ATOM 4826 N N . LEU B 1 34 ? -58.094 -10.219 3.846 1 51.06 34 LEU B N 1
ATOM 4827 C CA . LEU B 1 34 ? -57.156 -11.336 3.693 1 51.06 34 LEU B CA 1
ATOM 4828 C C . LEU B 1 34 ? -56.375 -11.227 2.383 1 51.06 34 LEU B C 1
ATOM 4830 O O . LEU B 1 34 ? -55.188 -11.484 2.344 1 51.06 34 LEU B O 1
ATOM 4834 N N . ILE B 1 35 ? -57.094 -10.945 1.303 1 49.69 35 ILE B N 1
ATOM 4835 C CA . ILE B 1 35 ? -56.375 -10.727 0.049 1 49.69 35 ILE B CA 1
ATOM 4836 C C . ILE B 1 35 ? -55.438 -9.531 0.193 1 49.69 35 ILE B C 1
ATOM 4838 O O . ILE B 1 35 ? -54.312 -9.57 -0.282 1 49.69 35 ILE B O 1
ATOM 4842 N N . LEU B 1 36 ? -55.938 -8.461 0.792 1 45.81 36 LEU B N 1
ATOM 4843 C CA . LEU B 1 36 ? -55.062 -7.336 1.029 1 45.81 36 LEU B CA 1
ATOM 4844 C C . LEU B 1 36 ? -53.938 -7.73 1.983 1 45.81 36 LEU B C 1
ATOM 4846 O O . LEU B 1 36 ? -52.781 -7.285 1.824 1 45.81 36 LEU B O 1
ATOM 4850 N N . VAL B 1 37 ? -54.219 -8.5 3.068 1 43.78 37 VAL B N 1
ATOM 4851 C CA . VAL B 1 37 ? -53.125 -9.031 3.889 1 43.78 37 VAL B CA 1
ATOM 4852 C C . VAL B 1 37 ? -52.312 -10.031 3.076 1 43.78 37 VAL B C 1
ATOM 4854 O O . VAL B 1 37 ? -51.094 -10.094 3.211 1 43.78 37 VAL B O 1
ATOM 4857 N N . ILE B 1 38 ? -52.969 -10.961 2.299 1 42.81 38 ILE B N 1
ATOM 4858 C CA . ILE B 1 38 ? -52.188 -11.883 1.479 1 42.81 38 ILE B CA 1
ATOM 4859 C C . ILE B 1 38 ? -51.469 -11.125 0.361 1 42.81 38 ILE B C 1
ATOM 4861 O O . ILE B 1 38 ? -50.344 -11.461 -0.012 1 42.81 38 ILE B O 1
ATOM 4865 N N . ILE B 1 39 ? -52.219 -10.289 -0.401 1 37.69 39 ILE B N 1
ATOM 4866 C CA . ILE B 1 39 ? -51.469 -9.492 -1.385 1 37.69 39 ILE B CA 1
ATOM 4867 C C . ILE B 1 39 ? -50.531 -8.531 -0.672 1 37.69 39 ILE B C 1
ATOM 4869 O O . ILE B 1 39 ? -49.875 -7.703 -1.313 1 37.69 39 ILE B O 1
ATOM 4873 N N . LEU B 1 40 ? -50.719 -8.242 0.662 1 34.53 40 LEU B N 1
ATOM 4874 C CA . LEU B 1 40 ? -49.531 -7.621 1.252 1 34.53 40 LEU B CA 1
ATOM 4875 C C . LEU B 1 40 ? -48.281 -8.453 0.985 1 34.53 40 LEU B C 1
ATOM 4877 O O . LEU B 1 40 ? -48.219 -9.625 1.371 1 34.53 40 LEU B O 1
ATOM 4881 N N . PRO B 1 41 ? -47.75 -8.234 -0.199 1 33.03 41 PRO B N 1
ATOM 4882 C CA . PRO B 1 41 ? -46.469 -8.945 -0.416 1 33.03 41 PRO B CA 1
ATOM 4883 C C . PRO B 1 41 ? -45.656 -9.109 0.865 1 33.03 41 PRO B C 1
ATOM 4885 O O . PRO B 1 41 ? -45.469 -8.148 1.61 1 33.03 41 PRO B O 1
ATOM 4888 N N . LEU B 1 42 ? -45.938 -10.203 1.688 1 32.16 42 LEU B N 1
ATOM 4889 C CA . LEU B 1 42 ? -44.844 -10.531 2.58 1 32.16 42 LEU B CA 1
ATOM 4890 C C . LEU B 1 42 ? -43.5 -10.234 1.915 1 32.16 42 LEU B C 1
ATOM 4892 O O . LEU B 1 42 ? -43 -11.039 1.113 1 32.16 42 LEU B O 1
ATOM 4896 N N . ASN B 1 43 ? -43.406 -9.188 1.245 1 28.78 43 ASN B N 1
ATOM 4897 C CA . ASN B 1 43 ? -42.062 -8.719 0.984 1 28.78 43 ASN B CA 1
ATOM 4898 C C . ASN B 1 43 ? -41.156 -8.844 2.223 1 28.78 43 ASN B C 1
ATOM 4900 O O . ASN B 1 43 ? -41.156 -7.965 3.084 1 28.78 43 ASN B O 1
ATOM 4904 N N . LEU B 1 44 ? -41.219 -10.039 2.859 1 30.03 44 LEU B N 1
ATOM 4905 C CA . LEU B 1 44 ? -40.062 -10.32 3.723 1 30.03 44 LEU B CA 1
ATOM 4906 C C . LEU B 1 44 ? -38.781 -9.727 3.145 1 30.03 44 LEU B C 1
ATOM 4908 O O . LEU B 1 44 ? -38.469 -9.953 1.978 1 30.03 44 LEU B O 1
ATOM 4912 N N . PRO B 1 45 ? -38.562 -8.602 3.602 1 31.39 45 PRO B N 1
ATOM 4913 C CA . PRO B 1 45 ? -37.312 -8.07 3.033 1 31.39 45 PRO B CA 1
ATOM 4914 C C . PRO B 1 45 ? -36.219 -9.109 2.988 1 31.39 45 PRO B C 1
ATOM 4916 O O . PRO B 1 45 ? -35.812 -9.656 4.027 1 31.39 45 PRO B O 1
ATOM 4919 N N . THR B 1 46 ? -36.406 -10.094 2.082 1 33.03 46 THR B N 1
ATOM 4920 C CA . THR B 1 46 ? -35.25 -10.938 1.837 1 33.03 46 THR B CA 1
ATOM 4921 C C . THR B 1 46 ? -33.938 -10.125 1.951 1 33.03 46 THR B C 1
ATOM 4923 O O . THR B 1 46 ? -32.875 -10.68 2.217 1 33.03 46 THR B O 1
ATOM 4926 N N . ASN B 1 47 ? -34.062 -9.047 1.282 1 30.95 47 ASN B N 1
ATOM 4927 C CA . ASN B 1 47 ? -32.75 -8.414 1.245 1 30.95 47 ASN B CA 1
ATOM 4928 C C . ASN B 1 47 ? -32.406 -7.766 2.582 1 30.95 47 ASN B C 1
ATOM 4930 O O . ASN B 1 47 ? -32.719 -6.594 2.805 1 30.95 47 ASN B O 1
ATOM 4934 N N . LEU B 1 48 ? -32.781 -8.375 3.633 1 31.08 48 LEU B N 1
ATOM 4935 C CA . LEU B 1 48 ? -32.156 -7.758 4.789 1 31.08 48 LEU B CA 1
ATOM 4936 C C . LEU B 1 48 ? -30.688 -7.422 4.492 1 31.08 48 LEU B C 1
ATOM 4938 O O . LEU B 1 48 ? -29.875 -8.312 4.215 1 31.08 48 LEU B O 1
ATOM 4942 N N . PRO B 1 49 ? -30.547 -6.309 3.945 1 32.91 49 PRO B N 1
ATOM 4943 C CA . PRO B 1 49 ? -29.109 -6.031 3.795 1 32.91 49 PRO B CA 1
ATOM 4944 C C . PRO B 1 49 ? -28.312 -6.32 5.066 1 32.91 49 PRO B C 1
ATOM 4946 O O . PRO B 1 49 ? -28.75 -5.953 6.164 1 32.91 49 PRO B O 1
ATOM 4949 N N . LEU B 1 50 ? -27.875 -7.453 5.27 1 32.25 50 LEU B N 1
ATOM 4950 C CA . LEU B 1 50 ? -26.812 -7.641 6.25 1 32.25 50 LEU B CA 1
ATOM 4951 C C . LEU B 1 50 ? -25.953 -6.387 6.352 1 32.25 50 LEU B C 1
ATOM 4953 O O . LEU B 1 50 ? -25.406 -5.922 5.352 1 32.25 50 LEU B O 1
ATOM 4957 N N . SER B 1 51 ? -26.469 -5.434 7.125 1 35 51 SER B N 1
ATOM 4958 C CA . SER B 1 51 ? -25.656 -4.262 7.441 1 35 51 SER B CA 1
ATOM 4959 C C . SER B 1 51 ? -24.188 -4.641 7.652 1 35 51 SER B C 1
ATOM 4961 O O . SER B 1 51 ? -23.875 -5.457 8.523 1 35 51 SER B O 1
ATOM 4963 N N . VAL B 1 52 ? -23.562 -4.77 6.734 1 41.12 52 VAL B N 1
ATOM 4964 C CA . VAL B 1 52 ? -22.109 -4.832 6.957 1 41.12 52 VAL B CA 1
ATOM 4965 C C . VAL B 1 52 ? -21.719 -3.807 8.016 1 41.12 52 VAL B C 1
ATOM 4967 O O . VAL B 1 52 ? -21.938 -2.605 7.84 1 41.12 52 VAL B O 1
ATOM 4970 N N . ALA B 1 53 ? -21.797 -4.082 9.32 1 45.25 53 ALA B N 1
ATOM 4971 C CA . ALA B 1 53 ? -21.359 -3.264 10.453 1 45.25 53 ALA B CA 1
ATOM 4972 C C . ALA B 1 53 ? -20.266 -2.283 10.031 1 45.25 53 ALA B C 1
ATOM 4974 O O . ALA B 1 53 ? -19.25 -2.684 9.453 1 45.25 53 ALA B O 1
ATOM 4975 N N . SER B 1 54 ? -20.656 -0.898 10.008 1 57.22 54 SER B N 1
ATOM 4976 C CA . SER B 1 54 ? -19.703 0.17 9.727 1 57.22 54 SER B CA 1
ATOM 4977 C C . SER B 1 54 ? -18.453 0.021 10.578 1 57.22 54 SER B C 1
ATOM 4979 O O . SER B 1 54 ? -18.531 -0.3 11.766 1 57.22 54 SER B O 1
ATOM 4981 N N . SER B 1 55 ? -17.234 -0.076 9.984 1 72.12 55 SER B N 1
ATOM 4982 C CA . SER B 1 55 ? -15.93 -0.192 10.609 1 72.12 55 SER B CA 1
ATOM 4983 C C . SER B 1 55 ? -15.461 1.148 11.172 1 72.12 55 SER B C 1
ATOM 4985 O O . SER B 1 55 ? -14.305 1.291 11.578 1 72.12 55 SER B O 1
ATOM 4987 N N . ASP B 1 56 ? -16.578 2.096 11.367 1 83.44 56 ASP B N 1
ATOM 4988 C CA . ASP B 1 56 ? -16.172 3.418 11.836 1 83.44 56 ASP B CA 1
ATOM 4989 C C . ASP B 1 56 ? -15.898 3.408 13.344 1 83.44 56 ASP B C 1
ATOM 4991 O O . ASP B 1 56 ? -16.609 2.75 14.102 1 83.44 56 ASP B O 1
ATOM 4995 N N . LYS B 1 57 ? -14.922 4.137 13.758 1 93 57 LYS B N 1
ATOM 4996 C CA . LYS B 1 57 ? -14.594 4.367 15.164 1 93 57 LYS B CA 1
ATOM 4997 C C . LYS B 1 57 ? -15.344 5.578 15.719 1 93 57 LYS B C 1
ATOM 4999 O O . LYS B 1 57 ? -14.914 6.719 15.531 1 93 57 LYS B O 1
ATOM 5004 N N . CYS B 1 58 ? -16.359 5.332 16.516 1 97.19 58 CYS B N 1
ATOM 5005 C CA . CYS B 1 58 ? -17.234 6.418 16.938 1 97.19 58 CYS B CA 1
ATOM 5006 C C . CYS B 1 58 ? -17.203 6.57 18.453 1 97.19 58 CYS B C 1
ATOM 5008 O O . CYS B 1 58 ? -16.984 5.598 19.188 1 97.19 58 CYS B O 1
ATOM 5010 N N . TYR B 1 59 ? -17.438 7.797 18.891 1 97.88 59 TYR B N 1
ATOM 5011 C CA . TYR B 1 59 ? -17.406 8.211 20.297 1 97.88 59 TYR B CA 1
ATOM 5012 C C . TYR B 1 59 ? -18.609 9.086 20.625 1 97.88 59 TYR B C 1
ATOM 5014 O O . TYR B 1 59 ? -19.281 9.586 19.734 1 97.88 59 TYR B O 1
ATOM 5022 N N . THR B 1 60 ? -18.812 9.344 21.891 1 97.31 60 THR B N 1
ATOM 5023 C CA . THR B 1 60 ? -20.062 10 22.297 1 97.31 60 THR B CA 1
ATOM 5024 C C . THR B 1 60 ? -19.828 11.484 22.547 1 97.31 60 THR B C 1
ATOM 5026 O O . THR B 1 60 ? -20.703 12.312 22.297 1 97.31 60 THR B O 1
ATOM 5029 N N . LYS B 1 61 ? -18.641 11.82 23 1 97.94 61 LYS B N 1
ATOM 5030 C CA . LYS B 1 61 ? -18.484 13.18 23.5 1 97.94 61 LYS B CA 1
ATOM 5031 C C . LYS B 1 61 ? -17.438 13.953 22.703 1 97.94 61 LYS B C 1
ATOM 5033 O O . LYS B 1 61 ? -17.594 15.148 22.453 1 97.94 61 LYS B O 1
ATOM 5038 N N . ALA B 1 62 ? -16.359 13.367 22.422 1 98.69 62 ALA B N 1
ATOM 5039 C CA . ALA B 1 62 ? -15.266 14.047 21.719 1 98.69 62 ALA B CA 1
ATOM 5040 C C . ALA B 1 62 ? -14.422 13.055 20.922 1 98.69 62 ALA B C 1
ATOM 5042 O O . ALA B 1 62 ? -14.398 11.859 21.234 1 98.69 62 ALA B O 1
ATOM 5043 N N . ALA B 1 63 ? -13.766 13.539 19.906 1 98.88 63 ALA B N 1
ATOM 5044 C CA . ALA B 1 63 ? -12.914 12.695 19.078 1 98.88 63 ALA B CA 1
ATOM 5045 C C . ALA B 1 63 ? -11.695 13.477 18.578 1 98.88 63 ALA B C 1
ATOM 5047 O O . ALA B 1 63 ? -11.797 14.656 18.234 1 98.88 63 ALA B O 1
ATOM 5048 N N . VAL B 1 64 ? -10.586 12.805 18.562 1 98.94 64 VAL B N 1
ATOM 5049 C CA . VAL B 1 64 ? -9.305 13.336 18.094 1 98.94 64 VAL B CA 1
ATOM 5050 C C . VAL B 1 64 ? -8.688 12.391 17.078 1 98.94 64 VAL B C 1
ATOM 5052 O O . VAL B 1 64 ? -8.578 11.188 17.328 1 98.94 64 VAL B O 1
ATOM 5055 N N . ALA B 1 65 ? -8.328 12.875 15.953 1 98.88 65 ALA B N 1
ATOM 5056 C CA . ALA B 1 65 ? -7.609 12.109 14.938 1 98.88 65 ALA B CA 1
ATOM 5057 C C . ALA B 1 65 ? -6.242 12.727 14.648 1 98.88 65 ALA B C 1
ATOM 5059 O O . ALA B 1 65 ? -6.156 13.867 14.18 1 98.88 65 ALA B O 1
ATOM 5060 N N . ALA B 1 66 ? -5.191 11.992 14.914 1 98.38 66 ALA B N 1
ATOM 5061 C CA . ALA B 1 66 ? -3.814 12.422 14.688 1 98.38 66 ALA B CA 1
ATOM 5062 C C . ALA B 1 66 ? -3.016 11.344 13.953 1 98.38 66 ALA B C 1
ATOM 5064 O O . ALA B 1 66 ? -3.521 10.25 13.719 1 98.38 66 ALA B O 1
ATOM 5065 N N . ASP B 1 67 ? -1.793 11.625 13.656 1 95.94 67 ASP B N 1
ATOM 5066 C CA . ASP B 1 67 ? -0.903 10.758 12.891 1 95.94 67 ASP B CA 1
ATOM 5067 C C . ASP B 1 67 ? -0.331 9.648 13.766 1 95.94 67 ASP B C 1
ATOM 5069 O O . ASP B 1 67 ? 0.315 8.727 13.266 1 95.94 67 ASP B O 1
ATOM 5073 N N . ALA B 1 68 ? -0.527 9.766 15.008 1 96.81 68 ALA B N 1
ATOM 5074 C CA . ALA B 1 68 ? -0.069 8.75 15.945 1 96.81 68 ALA B CA 1
ATOM 5075 C C . ALA B 1 68 ? -1.116 8.484 17.031 1 96.81 68 ALA B C 1
ATOM 5077 O O . ALA B 1 68 ? -1.717 9.422 17.562 1 96.81 68 ALA B O 1
ATOM 5078 N N . MET B 1 69 ? -1.265 7.234 17.359 1 96.31 69 MET B N 1
ATOM 5079 C CA . MET B 1 69 ? -2.297 6.82 18.297 1 96.31 69 MET B CA 1
ATOM 5080 C C . MET B 1 69 ? -2.109 7.508 19.641 1 96.31 69 MET B C 1
ATOM 5082 O O . MET B 1 69 ? -3.062 8.047 20.203 1 96.31 69 MET B O 1
ATOM 5086 N N . THR B 1 70 ? -0.894 7.52 20.109 1 97.62 70 THR B N 1
ATOM 5087 C CA . THR B 1 70 ? -0.582 8.109 21.406 1 97.62 70 THR B CA 1
ATOM 5088 C C . THR B 1 70 ? -0.956 9.594 21.422 1 97.62 70 THR B C 1
ATOM 5090 O O . THR B 1 70 ? -1.423 10.102 22.453 1 97.62 70 THR B O 1
ATOM 5093 N N . CYS B 1 71 ? -0.747 10.266 20.359 1 98.75 71 CYS B N 1
ATOM 5094 C CA . CYS B 1 71 ? -1.024 11.695 20.297 1 98.75 71 CYS B CA 1
ATOM 5095 C C . CYS B 1 71 ? -2.523 11.961 20.25 1 98.75 71 CYS B C 1
ATOM 5097 O O . CYS B 1 71 ? -3.004 12.953 20.797 1 98.75 71 CYS B O 1
ATOM 5099 N N . SER B 1 72 ? -3.279 11.062 19.547 1 98.75 72 SER B N 1
ATOM 5100 C CA . SER B 1 72 ? -4.734 11.133 19.641 1 98.75 72 SER B CA 1
ATOM 5101 C C . SER B 1 72 ? -5.195 10.953 21.094 1 98.75 72 SER B C 1
ATOM 5103 O O . SER B 1 72 ? -6.098 11.656 21.547 1 98.75 72 SER B O 1
ATOM 5105 N N . GLU B 1 73 ? -4.574 10.039 21.781 1 98.56 73 GLU B N 1
ATOM 5106 C CA . GLU B 1 73 ? -4.934 9.75 23.156 1 98.56 73 GLU B CA 1
ATOM 5107 C C . GLU B 1 73 ? -4.613 10.93 24.078 1 98.56 73 GLU B C 1
ATOM 5109 O O . GLU B 1 73 ? -5.379 11.242 24.984 1 98.56 73 GLU B O 1
ATOM 5114 N N . ILE B 1 74 ? -3.51 11.523 23.828 1 98.81 74 ILE B N 1
ATOM 5115 C CA . ILE B 1 74 ? -3.143 12.688 24.625 1 98.81 74 ILE B CA 1
ATOM 5116 C C . ILE B 1 74 ? -4.168 13.805 24.406 1 98.81 74 ILE B C 1
ATOM 5118 O O . ILE B 1 74 ? -4.598 14.445 25.375 1 98.81 74 ILE B O 1
ATOM 5122 N N . GLY B 1 75 ? -4.539 14.047 23.125 1 98.88 75 GLY B N 1
ATOM 5123 C CA . GLY B 1 75 ? -5.605 15.008 22.875 1 98.88 75 GLY B CA 1
ATOM 5124 C C . GLY B 1 75 ? -6.891 14.672 23.609 1 98.88 75 GLY B C 1
ATOM 5125 O O . GLY B 1 75 ? -7.496 15.547 24.234 1 98.88 75 GLY B O 1
ATOM 5126 N N . ARG B 1 76 ? -7.277 13.414 23.531 1 98.88 76 ARG B N 1
ATOM 5127 C CA . ARG B 1 76 ? -8.469 12.938 24.234 1 98.88 76 ARG B CA 1
ATOM 5128 C C . ARG B 1 76 ? -8.359 13.195 25.734 1 98.88 76 ARG B C 1
ATOM 5130 O O . ARG B 1 76 ? -9.305 13.68 26.359 1 98.88 76 ARG B O 1
ATOM 5137 N N . ASP B 1 77 ? -7.215 12.859 26.344 1 98.81 77 ASP B N 1
ATOM 5138 C CA . ASP B 1 77 ? -7.023 12.961 27.781 1 98.81 77 ASP B CA 1
ATOM 5139 C C . ASP B 1 77 ? -7.074 14.414 28.234 1 98.81 77 ASP B C 1
ATOM 5141 O O . ASP B 1 77 ? -7.551 14.711 29.344 1 98.81 77 ASP B O 1
ATOM 5145 N N . ILE B 1 78 ? -6.555 15.328 27.453 1 98.88 78 ILE B N 1
ATOM 5146 C CA . ILE B 1 78 ? -6.621 16.75 27.75 1 98.88 78 ILE B CA 1
ATOM 5147 C C . ILE B 1 78 ? -8.078 17.203 27.797 1 98.88 78 ILE B C 1
ATOM 5149 O O . ILE B 1 78 ? -8.477 17.984 28.656 1 98.88 78 ILE B O 1
ATOM 5153 N N . LEU B 1 79 ? -8.859 16.734 26.844 1 98.81 79 LEU B N 1
ATOM 5154 C CA . LEU B 1 79 ? -10.273 17.078 26.812 1 98.81 79 LEU B CA 1
ATOM 5155 C C . LEU B 1 79 ? -10.992 16.516 28.047 1 98.81 79 LEU B C 1
ATOM 5157 O O . LEU B 1 79 ? -11.859 17.188 28.609 1 98.81 79 LEU B O 1
ATOM 5161 N N . LYS B 1 80 ? -10.625 15.328 28.484 1 98.25 80 LYS B N 1
ATOM 5162 C CA . LYS B 1 80 ? -11.242 14.68 29.625 1 98.25 80 LYS B CA 1
ATOM 5163 C C . LYS B 1 80 ? -10.961 15.453 30.922 1 98.25 80 LYS B C 1
ATOM 5165 O O . LYS B 1 80 ? -11.742 15.398 31.859 1 98.25 80 LYS B O 1
ATOM 5170 N N . ARG B 1 81 ? -9.922 16.172 30.891 1 97.5 81 ARG B N 1
ATOM 5171 C CA . ARG B 1 81 ? -9.562 16.984 32.062 1 97.5 81 ARG B CA 1
ATOM 5172 C C . ARG B 1 81 ? -10.102 18.391 31.906 1 97.5 81 ARG B C 1
ATOM 5174 O O . ARG B 1 81 ? -9.562 19.328 32.5 1 97.5 81 ARG B O 1
ATOM 5181 N N . ASN B 1 82 ? -10.992 18.609 31.078 1 97.06 82 ASN B N 1
ATOM 5182 C CA . ASN B 1 82 ? -11.727 19.844 30.859 1 97.06 82 ASN B CA 1
ATOM 5183 C C . ASN B 1 82 ? -10.867 20.875 30.125 1 97.06 82 ASN B C 1
ATOM 5185 O O . ASN B 1 82 ? -11.031 22.078 30.312 1 97.06 82 ASN B O 1
ATOM 5189 N N . GLY B 1 83 ? -9.914 20.406 29.391 1 98.62 83 GLY B N 1
ATOM 5190 C CA . GLY B 1 83 ? -9.211 21.297 28.484 1 98.62 83 GLY B CA 1
ATOM 5191 C C . GLY B 1 83 ? -10.047 21.719 27.297 1 98.62 83 GLY B C 1
ATOM 5192 O O . GLY B 1 83 ? -11 21.031 26.922 1 98.62 83 GLY B O 1
ATOM 5193 N N . SER B 1 84 ? -9.711 22.891 26.766 1 98.62 84 SER B N 1
ATOM 5194 C CA . SER B 1 84 ? -10.383 23.328 25.547 1 98.62 84 SER B CA 1
ATOM 5195 C C . SER B 1 84 ? -9.93 22.516 24.344 1 98.62 84 SER B C 1
ATOM 5197 O O . SER B 1 84 ? -8.953 21.766 24.438 1 98.62 84 SER B O 1
ATOM 5199 N N . VAL B 1 85 ? -10.672 22.656 23.266 1 98.81 85 VAL B N 1
ATOM 5200 C CA . VAL B 1 85 ? -10.305 21.984 22.031 1 98.81 85 VAL B CA 1
ATOM 5201 C C . VAL B 1 85 ? -8.922 22.438 21.562 1 98.81 85 VAL B C 1
ATOM 5203 O O . VAL B 1 85 ? -8.156 21.656 21.016 1 98.81 85 VAL B O 1
ATOM 5206 N N . VAL B 1 86 ? -8.547 23.672 21.828 1 98.88 86 VAL B N 1
ATOM 5207 C CA . VAL B 1 86 ? -7.246 24.219 21.469 1 98.88 86 VAL B CA 1
ATOM 5208 C C . VAL B 1 86 ? -6.164 23.625 22.375 1 98.88 86 VAL B C 1
ATOM 5210 O O . VAL B 1 86 ? -5.066 23.312 21.906 1 98.88 86 VAL B O 1
ATOM 5213 N N . ASP B 1 87 ? -6.488 23.484 23.703 1 98.88 87 ASP B N 1
ATOM 5214 C CA . ASP B 1 87 ? -5.551 22.812 24.594 1 98.88 87 ASP B CA 1
ATOM 5215 C C . ASP B 1 87 ? -5.195 21.422 24.094 1 98.88 87 ASP B C 1
ATOM 5217 O O . ASP B 1 87 ? -4.027 21.031 24.078 1 98.88 87 ASP B O 1
ATOM 5221 N N . ALA B 1 88 ? -6.238 20.719 23.703 1 98.94 88 ALA B N 1
ATOM 5222 C CA . ALA B 1 88 ? -6.051 19.375 23.188 1 98.94 88 ALA B CA 1
ATOM 5223 C C . ALA B 1 88 ? -5.199 19.375 21.922 1 98.94 88 ALA B C 1
ATOM 5225 O O . ALA B 1 88 ? -4.34 18.516 21.75 1 98.94 88 ALA B O 1
ATOM 5226 N N . ALA B 1 89 ? -5.426 20.312 21.062 1 98.94 89 ALA B N 1
ATOM 5227 C CA . ALA B 1 89 ? -4.684 20.406 19.797 1 98.94 89 ALA B CA 1
ATOM 5228 C C . ALA B 1 89 ? -3.201 20.656 20.062 1 98.94 89 ALA B C 1
ATOM 5230 O O . ALA B 1 89 ? -2.34 20 19.484 1 98.94 89 ALA B O 1
ATOM 5231 N N . ILE B 1 90 ? -2.91 21.625 20.891 1 98.94 90 ILE B N 1
ATOM 5232 C CA . ILE B 1 90 ? -1.525 22 21.172 1 98.94 90 ILE B CA 1
ATOM 5233 C C . ILE B 1 90 ? -0.795 20.812 21.797 1 98.94 90 ILE B C 1
ATOM 5235 O O . ILE B 1 90 ? 0.323 20.484 21.406 1 98.94 90 ILE B O 1
ATOM 5239 N N . ALA B 1 91 ? -1.429 20.156 22.781 1 98.94 91 ALA B N 1
ATOM 5240 C CA . ALA B 1 91 ? -0.812 19.016 23.438 1 98.94 91 ALA B CA 1
ATOM 5241 C C . ALA B 1 91 ? -0.544 17.891 22.438 1 98.94 91 ALA B C 1
ATOM 5243 O O . ALA B 1 91 ? 0.516 17.266 22.469 1 98.94 91 ALA B O 1
ATOM 5244 N N . ALA B 1 92 ? -1.512 17.641 21.594 1 98.88 92 ALA B N 1
ATOM 5245 C CA . ALA B 1 92 ? -1.358 16.594 20.594 1 98.88 92 ALA B CA 1
ATOM 5246 C C . ALA B 1 92 ? -0.271 16.938 19.578 1 98.88 92 ALA B C 1
ATOM 5248 O O . ALA B 1 92 ? 0.486 16.078 19.141 1 98.88 92 ALA B O 1
ATOM 5249 N N . LEU B 1 93 ? -0.196 18.203 19.156 1 98.88 93 LEU B N 1
ATOM 5250 C CA . LEU B 1 93 ? 0.827 18.641 18.219 1 98.88 93 LEU B CA 1
ATOM 5251 C C . LEU B 1 93 ? 2.223 18.453 18.797 1 98.88 93 LEU B C 1
ATOM 5253 O O . LEU B 1 93 ? 3.146 18.047 18.109 1 98.88 93 LEU B O 1
ATOM 5257 N N . LEU B 1 94 ? 2.35 18.812 20.078 1 98.88 94 LEU B N 1
ATOM 5258 C CA . LEU B 1 94 ? 3.629 18.625 20.75 1 98.88 94 LEU B CA 1
ATOM 5259 C C . LEU B 1 94 ? 4.027 17.156 20.766 1 98.88 94 LEU B C 1
ATOM 5261 O O . LEU B 1 94 ? 5.199 16.828 20.562 1 98.88 94 LEU B O 1
ATOM 5265 N N . CYS B 1 95 ? 3.082 16.328 20.938 1 98.75 95 CYS B N 1
ATOM 5266 C CA . CYS B 1 95 ? 3.309 14.891 20.922 1 98.75 95 CYS B CA 1
ATOM 5267 C C . CYS B 1 95 ? 3.701 14.422 19.516 1 98.75 95 CYS B C 1
ATOM 5269 O O . CYS B 1 95 ? 4.648 13.648 19.359 1 98.75 95 CYS B O 1
ATOM 5271 N N . VAL B 1 96 ? 2.986 14.859 18.469 1 98.56 96 VAL B N 1
ATOM 5272 C CA . VAL B 1 96 ? 3.252 14.438 17.094 1 98.56 96 VAL B CA 1
ATOM 5273 C C . VAL B 1 96 ? 4.664 14.859 16.688 1 98.56 96 VAL B C 1
ATOM 5275 O O . VAL B 1 96 ? 5.328 14.164 15.922 1 98.56 96 VAL B O 1
ATOM 5278 N N . SER B 1 97 ? 5.16 15.93 17.266 1 98.12 97 SER B N 1
ATOM 5279 C CA . SER B 1 97 ? 6.516 16.391 16.984 1 98.12 97 SER B CA 1
ATOM 5280 C C . SER B 1 97 ? 7.551 15.367 17.422 1 98.12 97 SER B C 1
ATOM 5282 O O . SER B 1 97 ? 8.695 15.391 16.953 1 98.12 97 SER B O 1
ATOM 5284 N N . LEU B 1 98 ? 7.16 14.508 18.344 1 98.38 98 LEU B N 1
ATOM 5285 C CA . LEU B 1 98 ? 8.055 13.445 18.781 1 98.38 98 LEU B CA 1
ATOM 5286 C C . LEU B 1 98 ? 7.887 12.195 17.922 1 98.38 98 LEU B C 1
ATOM 5288 O O . LEU B 1 98 ? 8.867 11.531 17.578 1 98.38 98 LEU B O 1
ATOM 5292 N N . PHE B 1 99 ? 6.684 11.906 17.562 1 98.06 99 PHE B N 1
ATOM 5293 C CA . PHE B 1 99 ? 6.395 10.688 16.812 1 98.06 99 PHE B CA 1
ATOM 5294 C C . PHE B 1 99 ? 6.691 10.883 15.328 1 98.06 99 PHE B C 1
ATOM 5296 O O . PHE B 1 99 ? 7.035 9.93 14.633 1 98.06 99 PHE B O 1
ATOM 5303 N N . ASN B 1 100 ? 6.535 12.086 14.875 1 97.94 100 ASN B N 1
ATOM 5304 C CA . ASN B 1 100 ? 6.828 12.445 13.492 1 97.94 100 ASN B CA 1
ATOM 5305 C C . ASN B 1 100 ? 7.695 13.695 13.414 1 97.94 100 ASN B C 1
ATOM 5307 O O . ASN B 1 100 ? 7.348 14.656 12.719 1 97.94 100 ASN B O 1
ATOM 5311 N N . PRO B 1 101 ? 8.852 13.609 13.992 1 98.19 101 PRO B N 1
ATOM 5312 C CA . PRO B 1 101 ? 9.727 14.781 13.969 1 98.19 101 PRO B CA 1
ATOM 5313 C C . PRO B 1 101 ? 10.211 15.125 12.57 1 98.19 101 PRO B C 1
ATOM 5315 O O . PRO B 1 101 ? 10.68 16.25 12.328 1 98.19 101 PRO B O 1
ATOM 5318 N N . HIS B 1 102 ? 10.148 14.156 11.664 1 97.81 102 HIS B N 1
ATOM 5319 C CA . HIS B 1 102 ? 10.539 14.398 10.281 1 97.81 102 HIS B CA 1
ATOM 5320 C C . HIS B 1 102 ? 9.531 15.305 9.57 1 97.81 102 HIS B C 1
ATOM 5322 O O . HIS B 1 102 ? 9.82 15.836 8.5 1 97.81 102 HIS B O 1
ATOM 5328 N N . SER B 1 103 ? 8.391 15.539 10.164 1 97.5 103 SER B N 1
ATOM 5329 C CA . SER B 1 103 ? 7.305 16.203 9.445 1 97.5 103 SER B CA 1
ATOM 5330 C C . SER B 1 103 ? 6.977 17.562 10.07 1 97.5 103 SER B C 1
ATOM 5332 O O . SER B 1 103 ? 6.434 18.438 9.406 1 97.5 103 SER B O 1
ATOM 5334 N N . MET B 1 104 ? 7.145 17.594 11.352 1 98 104 MET B N 1
ATOM 5335 C CA . MET B 1 104 ? 6.707 18.812 12.023 1 98 104 MET B CA 1
ATOM 5336 C C . MET B 1 104 ? 7.5 19.047 13.305 1 98 104 MET B C 1
ATOM 5338 O O . MET B 1 104 ? 8.258 18.172 13.734 1 98 104 MET B O 1
ATOM 5342 N N . GLY B 1 105 ? 7.32 20.234 13.914 1 98.19 105 GLY B N 1
ATOM 5343 C CA . GLY B 1 105 ? 7.953 20.625 15.172 1 98.19 105 GLY B CA 1
ATOM 5344 C C . GLY B 1 105 ? 7.977 22.141 15.383 1 98.19 105 GLY B C 1
ATOM 5345 O O . GLY B 1 105 ? 7.574 22.891 14.5 1 98.19 105 GLY B O 1
ATOM 5346 N N . ILE B 1 106 ? 8.531 22.516 16.484 1 98.38 106 ILE B N 1
ATOM 5347 C CA . ILE B 1 106 ? 8.477 23.906 16.875 1 98.38 106 ILE B CA 1
ATOM 5348 C C . ILE B 1 106 ? 9.445 24.734 16.016 1 98.38 106 ILE B C 1
ATOM 5350 O O . ILE B 1 106 ? 9.438 25.953 16.062 1 98.38 106 ILE B O 1
ATOM 5354 N N . GLY B 1 107 ? 10.25 24.078 15.188 1 98.56 107 GLY B N 1
ATOM 5355 C CA . GLY B 1 107 ? 11.094 24.766 14.227 1 98.56 107 GLY B CA 1
ATOM 5356 C C . GLY B 1 107 ? 10.367 25.109 12.938 1 98.56 107 GLY B C 1
ATOM 5357 O O . GLY B 1 107 ? 10.953 25.719 12.031 1 98.56 107 GLY B O 1
ATOM 5358 N N . GLY B 1 108 ? 9.109 24.766 12.867 1 98.44 108 GLY B N 1
ATOM 5359 C CA . GLY B 1 108 ? 8.328 25 11.664 1 98.44 108 GLY B CA 1
ATOM 5360 C C . GLY B 1 108 ? 7.207 26 11.867 1 98.44 108 GLY B C 1
ATOM 5361 O O . GLY B 1 108 ? 7.371 27 12.578 1 98.44 108 GLY B O 1
ATOM 5362 N N . GLY B 1 109 ? 6.133 25.828 11.07 1 98.5 109 GLY B N 1
ATOM 5363 C CA . GLY B 1 109 ? 4.949 26.672 11.133 1 98.5 109 GLY B CA 1
ATOM 5364 C C . GLY B 1 109 ? 3.656 25.875 11.195 1 98.5 109 GLY B C 1
ATOM 5365 O O . GLY B 1 109 ? 3.646 24.672 10.93 1 98.5 109 GLY B O 1
ATOM 5366 N N . VAL B 1 110 ? 2.629 26.594 11.555 1 98.69 110 VAL B N 1
ATOM 5367 C CA . VAL B 1 110 ? 1.349 25.922 11.773 1 98.69 110 VAL B CA 1
ATOM 5368 C C . VAL B 1 110 ? 0.207 26.859 11.367 1 98.69 110 VAL B C 1
ATOM 5370 O O . VAL B 1 110 ? 0.361 28.078 11.375 1 98.69 110 VAL B O 1
ATOM 5373 N N . VAL B 1 111 ? -0.891 26.312 10.938 1 98.81 111 VAL B N 1
ATOM 5374 C CA . VAL B 1 111 ? -2.111 27.062 10.68 1 98.81 111 VAL B CA 1
ATOM 5375 C C . VAL B 1 111 ? -3.299 26.375 11.352 1 98.81 111 VAL B C 1
ATOM 5377 O O . VAL B 1 111 ? -3.48 25.172 11.211 1 98.81 111 VAL B O 1
ATOM 5380 N N . PHE B 1 112 ? -4.055 27.172 12.117 1 98.81 112 PHE B N 1
ATOM 5381 C CA . PHE B 1 112 ? -5.238 26.688 12.828 1 98.81 112 PHE B CA 1
ATOM 5382 C C . PHE B 1 112 ? -6.512 27.172 12.141 1 98.81 112 PHE B C 1
ATOM 5384 O O . PHE B 1 112 ? -6.586 28.328 11.703 1 98.81 112 PHE B O 1
ATOM 5391 N N . THR B 1 113 ? -7.434 26.312 11.969 1 98.81 113 THR B N 1
ATOM 5392 C CA . THR B 1 113 ? -8.844 26.672 11.852 1 98.81 113 THR B CA 1
ATOM 5393 C C . THR B 1 113 ? -9.602 26.281 13.125 1 98.81 113 THR B C 1
ATOM 5395 O O . THR B 1 113 ? -9.664 25.109 13.484 1 98.81 113 THR B O 1
ATOM 5398 N N . ILE B 1 114 ? -10.172 27.281 13.805 1 98.69 114 ILE B N 1
ATOM 5399 C CA . ILE B 1 114 ? -10.781 27.047 15.109 1 98.69 114 ILE B CA 1
ATOM 5400 C C . ILE B 1 114 ? -12.234 27.484 15.086 1 98.69 114 ILE B C 1
ATOM 5402 O O . ILE B 1 114 ? -12.547 28.625 14.688 1 98.69 114 ILE B O 1
ATOM 5406 N N . TYR B 1 115 ? -13.078 26.609 15.484 1 98.25 115 TYR B N 1
ATOM 5407 C CA . TYR B 1 115 ? -14.492 26.922 15.664 1 98.25 115 TYR B CA 1
ATOM 5408 C C . TYR B 1 115 ? -14.859 26.938 17.141 1 98.25 115 TYR B C 1
ATOM 5410 O O . TYR B 1 115 ? -14.672 25.938 17.844 1 98.25 115 TYR B O 1
ATOM 5418 N N . ASN B 1 116 ? -15.305 28.062 17.594 1 96.69 116 ASN B N 1
ATOM 5419 C CA . ASN B 1 116 ? -15.844 28.188 18.938 1 96.69 116 ASN B CA 1
ATOM 5420 C C . ASN B 1 116 ? -17.359 28 18.953 1 96.69 116 ASN B C 1
ATOM 5422 O O . ASN B 1 116 ? -18.094 28.906 18.562 1 96.69 116 ASN B O 1
ATOM 5426 N N . ALA B 1 117 ? -17.797 26.969 19.516 1 95.88 117 ALA B N 1
ATOM 5427 C CA . ALA B 1 117 ? -19.219 26.625 19.453 1 95.88 117 ALA B CA 1
ATOM 5428 C C . ALA B 1 117 ? -20.047 27.562 20.344 1 95.88 117 ALA B C 1
ATOM 5430 O O . ALA B 1 117 ? -21.219 27.812 20.047 1 95.88 117 ALA B O 1
ATOM 5431 N N . SER B 1 118 ? -19.516 28.016 21.406 1 94.56 118 SER B N 1
ATOM 5432 C CA . SER B 1 118 ? -20.234 28.906 22.312 1 94.56 118 SER B CA 1
ATOM 5433 C C . SER B 1 118 ? -20.531 30.234 21.656 1 94.56 118 SER B C 1
ATOM 5435 O O . SER B 1 118 ? -21.594 30.812 21.875 1 94.56 118 SER B O 1
ATOM 5437 N N . THR B 1 119 ? -19.625 30.688 20.859 1 93.56 119 THR B N 1
ATOM 5438 C CA . THR B 1 119 ? -19.797 32 20.25 1 93.56 119 THR B CA 1
ATOM 5439 C C . THR B 1 119 ? -20.234 31.875 18.797 1 93.56 119 THR B C 1
ATOM 5441 O O . THR B 1 119 ? -20.734 32.844 18.203 1 93.56 119 THR B O 1
ATOM 5444 N N . GLY B 1 120 ? -19.969 30.75 18.25 1 93.12 120 GLY B N 1
ATOM 5445 C CA . GLY B 1 120 ? -20.266 30.562 16.844 1 93.12 120 GLY B CA 1
ATOM 5446 C C . GLY B 1 120 ? -19.219 31.172 15.922 1 93.12 120 GLY B C 1
ATOM 5447 O O . GLY B 1 120 ? -19.406 31.219 14.703 1 93.12 120 GLY B O 1
ATOM 5448 N N . LYS B 1 121 ? -18.125 31.562 16.469 1 94.25 121 LYS B N 1
ATOM 5449 C CA . LYS B 1 121 ? -17.109 32.25 15.688 1 94.25 121 LYS B CA 1
ATOM 5450 C C . LYS B 1 121 ? -16.094 31.266 15.109 1 94.25 121 LYS B C 1
ATOM 5452 O O . LYS B 1 121 ? -15.766 30.266 15.734 1 94.25 121 LYS B O 1
ATOM 5457 N N . MET B 1 122 ? -15.641 31.609 13.836 1 96.38 122 MET B N 1
ATOM 5458 C CA . MET B 1 122 ? -14.586 30.875 13.133 1 96.38 122 MET B CA 1
ATOM 5459 C C . MET B 1 122 ? -13.336 31.734 12.992 1 96.38 122 MET B C 1
ATOM 5461 O O . MET B 1 122 ? -13.398 32.875 12.516 1 96.38 122 MET B O 1
ATOM 5465 N N . GLU B 1 123 ? -12.188 31.156 13.406 1 96.75 123 GLU B N 1
ATOM 5466 C CA . GLU B 1 123 ? -10.945 31.922 13.352 1 96.75 123 GLU B CA 1
ATOM 5467 C C . GLU B 1 123 ? -9.828 31.125 12.688 1 96.75 123 GLU B C 1
ATOM 5469 O O . GLU B 1 123 ? -9.766 29.906 12.82 1 96.75 123 GLU B O 1
ATOM 5474 N N . ILE B 1 124 ? -8.992 31.875 11.961 1 98.5 124 ILE B N 1
ATOM 5475 C CA . ILE B 1 124 ? -7.762 31.312 11.414 1 98.5 124 ILE B CA 1
ATOM 5476 C C . ILE B 1 124 ? -6.551 31.938 12.117 1 98.5 124 ILE B C 1
ATOM 5478 O O . ILE B 1 124 ? -6.441 33.156 12.211 1 98.5 124 ILE B O 1
ATOM 5482 N N . ILE B 1 125 ? -5.727 31.125 12.656 1 98.62 125 ILE B N 1
ATOM 5483 C CA . ILE B 1 125 ? -4.441 31.594 13.156 1 98.62 125 ILE B CA 1
ATOM 5484 C C . ILE B 1 125 ? -3.324 31.141 12.227 1 98.62 125 ILE B C 1
ATOM 5486 O O . ILE B 1 125 ? -3.008 29.953 12.156 1 98.62 125 ILE B O 1
ATOM 5490 N N . ASN B 1 126 ? -2.771 32.062 11.484 1 98.38 126 ASN B N 1
ATOM 5491 C CA . ASN B 1 126 ? -1.674 31.828 10.555 1 98.38 126 ASN B CA 1
ATOM 5492 C C . ASN B 1 126 ? -0.318 32.062 11.211 1 98.38 126 ASN B C 1
ATOM 5494 O O . ASN B 1 126 ? 0.076 33.219 11.438 1 98.38 126 ASN B O 1
ATOM 5498 N N . ALA B 1 127 ? 0.353 31.031 11.523 1 98.69 127 ALA B N 1
ATOM 5499 C CA . ALA B 1 127 ? 1.698 31.094 12.086 1 98.69 127 ALA B CA 1
ATOM 5500 C C . ALA B 1 127 ? 2.709 30.406 11.172 1 98.69 127 ALA B C 1
ATOM 5502 O O . ALA B 1 127 ? 3.631 29.734 11.641 1 98.69 127 ALA B O 1
ATOM 5503 N N . ARG B 1 128 ? 2.484 30.469 9.875 1 98.12 128 ARG B N 1
ATOM 5504 C CA . ARG B 1 128 ? 3.439 29.984 8.875 1 98.12 128 ARG B CA 1
ATOM 5505 C C . ARG B 1 128 ? 4.742 30.781 8.945 1 98.12 128 ARG B C 1
ATOM 5507 O O . ARG B 1 128 ? 4.738 31.953 9.312 1 98.12 128 ARG B O 1
ATOM 5514 N N . GLU B 1 129 ? 5.789 30.188 8.539 1 98.56 129 GLU B N 1
ATOM 5515 C CA . GLU B 1 129 ? 7.102 30.828 8.562 1 98.56 129 GLU B CA 1
ATOM 5516 C C . GLU B 1 129 ? 7.148 32.031 7.637 1 98.56 129 GLU B C 1
ATOM 5518 O O . GLU B 1 129 ? 6.438 32.094 6.629 1 98.56 129 GLU B O 1
ATOM 5523 N N . THR B 1 130 ? 7.969 33 7.965 1 98.62 130 THR B N 1
ATOM 5524 C CA . THR B 1 130 ? 8.203 34.156 7.113 1 98.62 130 THR B CA 1
ATOM 5525 C C . THR B 1 130 ? 9.641 34.156 6.609 1 98.62 130 THR B C 1
ATOM 5527 O O . THR B 1 130 ? 10.539 33.594 7.242 1 98.62 130 THR B O 1
ATOM 5530 N N . ALA B 1 131 ? 9.805 34.812 5.48 1 98.5 131 ALA B N 1
ATOM 5531 C CA . ALA B 1 131 ? 11.156 35.062 4.996 1 98.5 131 ALA B CA 1
ATOM 5532 C C . ALA B 1 131 ? 11.914 36 5.922 1 98.5 131 ALA B C 1
ATOM 5534 O O . ALA B 1 131 ? 11.367 37 6.375 1 98.5 131 ALA B O 1
ATOM 5535 N N . PRO B 1 132 ? 13.172 35.656 6.215 1 98.56 132 PRO B N 1
ATOM 5536 C CA . PRO B 1 132 ? 13.984 36.562 7.023 1 98.56 132 PRO B CA 1
ATOM 5537 C C . PRO B 1 132 ? 14.102 37.969 6.406 1 98.56 132 PRO B C 1
ATOM 5539 O O . PRO B 1 132 ? 13.977 38.125 5.188 1 98.56 132 PRO B O 1
ATOM 5542 N N . GLU B 1 133 ? 14.398 38.906 7.227 1 98.12 133 GLU B N 1
ATOM 5543 C CA . GLU B 1 133 ? 14.492 40.312 6.781 1 98.12 133 GLU B CA 1
ATOM 5544 C C . GLU B 1 133 ? 15.617 40.469 5.762 1 98.12 133 GLU B C 1
ATOM 5546 O O . GLU B 1 133 ? 15.547 41.375 4.906 1 98.12 133 GLU B O 1
ATOM 5551 N N . ASN B 1 134 ? 16.625 39.688 5.836 1 97.69 134 ASN B N 1
ATOM 5552 C CA . ASN B 1 134 ? 17.766 39.781 4.941 1 97.69 134 ASN B CA 1
ATOM 5553 C C . ASN B 1 134 ? 17.594 38.938 3.691 1 97.69 134 ASN B C 1
ATOM 5555 O O . ASN B 1 134 ? 18.5 38.812 2.871 1 97.69 134 ASN B O 1
ATOM 5559 N N . ALA B 1 135 ? 16.438 38.344 3.545 1 97.19 135 ALA B N 1
ATOM 5560 C CA . ALA B 1 135 ? 16.188 37.531 2.365 1 97.19 135 ALA B CA 1
ATOM 5561 C C . ALA B 1 135 ? 16 38.406 1.121 1 97.19 135 ALA B C 1
ATOM 5563 O O . ALA B 1 135 ? 15.586 39.562 1.217 1 97.19 135 ALA B O 1
ATOM 5564 N N . SER B 1 136 ? 16.391 37.812 -0.031 1 94.44 136 SER B N 1
ATOM 5565 C CA . SER B 1 136 ? 16.219 38.5 -1.306 1 94.44 136 SER B CA 1
ATOM 5566 C C . SER B 1 136 ? 15.789 37.531 -2.406 1 94.44 136 SER B C 1
ATOM 5568 O O . SER B 1 136 ? 15.984 36.312 -2.285 1 94.44 136 SER B O 1
ATOM 5570 N N . GLU B 1 137 ? 15.281 38.094 -3.389 1 91.44 137 GLU B N 1
ATOM 5571 C CA . GLU B 1 137 ? 14.719 37.312 -4.484 1 91.44 137 GLU B CA 1
ATOM 5572 C C . GLU B 1 137 ? 15.766 36.406 -5.109 1 91.44 137 GLU B C 1
ATOM 5574 O O . GLU B 1 137 ? 15.461 35.281 -5.48 1 91.44 137 GLU B O 1
ATOM 5579 N N . ASN B 1 138 ? 17.016 36.844 -5.207 1 89.5 138 ASN B N 1
ATOM 5580 C CA . ASN B 1 138 ? 18.047 36.094 -5.914 1 89.5 138 ASN B CA 1
ATOM 5581 C C . ASN B 1 138 ? 19.031 35.438 -4.945 1 89.5 138 ASN B C 1
ATOM 5583 O O . ASN B 1 138 ? 20.156 35.094 -5.332 1 89.5 138 ASN B O 1
ATOM 5587 N N . MET B 1 139 ? 18.625 35.25 -3.812 1 92.38 139 MET B N 1
ATOM 5588 C CA . MET B 1 139 ? 19.562 34.844 -2.766 1 92.38 139 MET B CA 1
ATOM 5589 C C . MET B 1 139 ? 20.109 33.469 -3.025 1 92.38 139 MET B C 1
ATOM 5591 O O . MET B 1 139 ? 21.172 33.094 -2.514 1 92.38 139 MET B O 1
ATOM 5595 N N . PHE B 1 140 ? 19.453 32.625 -3.781 1 91.88 140 PHE B N 1
ATOM 5596 C CA . PHE B 1 140 ? 19.891 31.266 -4.031 1 91.88 140 PHE B CA 1
ATOM 5597 C C . PHE B 1 140 ? 20.766 31.203 -5.281 1 91.88 140 PHE B C 1
ATOM 5599 O O . PHE B 1 140 ? 21.359 30.172 -5.574 1 91.88 140 PHE B O 1
ATOM 5606 N N . GLY B 1 141 ? 20.891 32.25 -5.969 1 85.38 141 GLY B N 1
ATOM 5607 C CA . GLY B 1 141 ? 21.672 32.281 -7.191 1 85.38 141 GLY B CA 1
ATOM 5608 C C . GLY B 1 141 ? 21.141 31.359 -8.266 1 85.38 141 GLY B C 1
ATOM 5609 O O . GLY B 1 141 ? 19.922 31.109 -8.336 1 85.38 141 GLY B O 1
ATOM 5610 N N . ASN B 1 142 ? 22.094 30.844 -9.141 1 82.25 142 ASN B N 1
ATOM 5611 C CA . ASN B 1 142 ? 21.703 30.031 -10.289 1 82.25 142 ASN B CA 1
ATOM 5612 C C . ASN B 1 142 ? 21.688 28.547 -9.953 1 82.25 142 ASN B C 1
ATOM 5614 O O . ASN B 1 142 ? 21.141 27.734 -10.703 1 82.25 142 ASN B O 1
ATOM 5618 N N . GLU B 1 143 ? 22.25 28.266 -8.742 1 84.44 143 GLU B N 1
ATOM 5619 C CA . GLU B 1 143 ? 22.312 26.875 -8.328 1 84.44 143 GLU B CA 1
ATOM 5620 C C . GLU B 1 143 ? 21.781 26.688 -6.914 1 84.44 143 GLU B C 1
ATOM 5622 O O . GLU B 1 143 ? 22.531 26.359 -5.996 1 84.44 143 GLU B O 1
ATOM 5627 N N . PRO B 1 144 ? 20.562 26.734 -6.812 1 85.44 144 PRO B N 1
ATOM 5628 C CA . PRO B 1 144 ? 19.953 26.641 -5.48 1 85.44 144 PRO B CA 1
ATOM 5629 C C . PRO B 1 144 ? 20.266 25.328 -4.773 1 85.44 144 PRO B C 1
ATOM 5631 O O . PRO B 1 144 ? 20.312 25.281 -3.543 1 85.44 144 PRO B O 1
ATOM 5634 N N . GLU B 1 145 ? 20.5 24.25 -5.535 1 82 145 GLU B N 1
ATOM 5635 C CA . GLU B 1 145 ? 20.766 22.938 -4.945 1 82 145 GLU B CA 1
ATOM 5636 C C . GLU B 1 145 ? 22.094 22.953 -4.195 1 82 145 GLU B C 1
ATOM 5638 O O . GLU B 1 145 ? 22.328 22.109 -3.312 1 82 145 GLU B O 1
ATOM 5643 N N . LYS B 1 146 ? 23.047 23.984 -4.48 1 84.06 146 LYS B N 1
ATOM 5644 C CA . LYS B 1 146 ? 24.375 24.062 -3.869 1 84.06 146 LYS B CA 1
ATOM 5645 C C . LYS B 1 146 ? 24.375 25.031 -2.686 1 84.06 146 LYS B C 1
ATOM 5647 O O . LYS B 1 146 ? 25.391 25.156 -1.991 1 84.06 146 LYS B O 1
ATOM 5652 N N . ALA B 1 147 ? 23.203 25.562 -2.436 1 87.81 147 ALA B N 1
ATOM 5653 C CA . ALA B 1 147 ? 23.125 26.531 -1.342 1 87.81 147 ALA B CA 1
ATOM 5654 C C . ALA B 1 147 ? 23.281 25.844 0.011 1 87.81 147 ALA B C 1
ATOM 5656 O O . ALA B 1 147 ? 22.984 24.656 0.151 1 87.81 147 ALA B O 1
ATOM 5657 N N . LYS B 1 148 ? 23.734 26.656 0.95 1 91.25 148 LYS B N 1
ATOM 5658 C CA . LYS B 1 148 ? 23.859 26.141 2.311 1 91.25 148 LYS B CA 1
ATOM 5659 C C . LYS B 1 148 ? 22.484 25.828 2.908 1 91.25 148 LYS B C 1
ATOM 5661 O O . LYS B 1 148 ? 21.531 26.547 2.658 1 91.25 148 LYS B O 1
ATOM 5666 N N . LYS B 1 149 ? 22.422 24.828 3.752 1 94.88 149 LYS B N 1
ATOM 5667 C CA . LYS B 1 149 ? 21.156 24.328 4.281 1 94.88 149 LYS B CA 1
ATOM 5668 C C . LYS B 1 149 ? 20.453 25.375 5.121 1 94.88 149 LYS B C 1
ATOM 5670 O O . LYS B 1 149 ? 19.219 25.469 5.113 1 94.88 149 LYS B O 1
ATOM 5675 N N . GLY B 1 150 ? 21.219 26.188 5.812 1 97 150 GLY B N 1
ATOM 5676 C CA . GLY B 1 150 ? 20.641 27.203 6.672 1 97 150 GLY B CA 1
ATOM 5677 C C . GLY B 1 150 ? 19.906 28.281 5.902 1 97 150 GLY B C 1
ATOM 5678 O O . GLY B 1 150 ? 19.016 28.938 6.445 1 97 150 GLY B O 1
ATOM 5679 N N . LEU B 1 151 ? 20.234 28.484 4.645 1 96.75 151 LEU B N 1
ATOM 5680 C CA . LEU B 1 151 ? 19.641 29.531 3.814 1 96.75 151 LEU B CA 1
ATOM 5681 C C . LEU B 1 151 ? 18.172 29.219 3.516 1 96.75 151 LEU B C 1
ATOM 5683 O O . LEU B 1 151 ? 17.406 30.125 3.17 1 96.75 151 LEU B O 1
ATOM 5687 N N . PHE B 1 152 ? 17.812 27.984 3.68 1 97.25 152 PHE B N 1
ATOM 5688 C CA . PHE B 1 152 ? 16.469 27.562 3.352 1 97.25 152 PHE B CA 1
ATOM 5689 C C . PHE B 1 152 ? 15.539 27.719 4.555 1 97.25 152 PHE B C 1
ATOM 5691 O O . PHE B 1 152 ? 14.328 27.531 4.441 1 97.25 152 PHE B O 1
ATOM 5698 N N . ILE B 1 153 ? 16.062 28.109 5.672 1 98.5 153 ILE B N 1
ATOM 5699 C CA . ILE B 1 153 ? 15.273 28.188 6.898 1 98.5 153 ILE B CA 1
ATOM 5700 C C . ILE B 1 153 ? 14.492 29.5 6.934 1 98.5 153 ILE B C 1
ATOM 5702 O O . ILE B 1 153 ? 15.078 30.578 6.859 1 98.5 153 ILE B O 1
ATOM 5706 N N . GLY B 1 154 ? 13.141 29.438 6.949 1 98.69 154 GLY B N 1
ATOM 5707 C CA . GLY B 1 154 ? 12.305 30.578 7.27 1 98.69 154 GLY B CA 1
ATOM 5708 C C . GLY B 1 154 ? 12.141 30.797 8.766 1 98.69 154 GLY B C 1
ATOM 5709 O O . GLY B 1 154 ? 12.398 29.891 9.562 1 98.69 154 GLY B O 1
ATOM 5710 N N . VAL B 1 155 ? 11.758 31.984 9.156 1 98.88 155 VAL B N 1
ATOM 5711 C CA . VAL B 1 155 ? 11.586 32.281 10.57 1 98.88 155 VAL B CA 1
ATOM 5712 C C . VAL B 1 155 ? 10.469 31.422 11.156 1 98.88 155 VAL B C 1
ATOM 5714 O O . VAL B 1 155 ? 9.312 31.531 10.742 1 98.88 155 VAL B O 1
ATOM 5717 N N . PRO B 1 156 ? 10.781 30.547 12.125 1 98.75 156 PRO B N 1
ATOM 5718 C CA . PRO B 1 156 ? 9.781 29.625 12.656 1 98.75 156 PRO B CA 1
ATOM 5719 C C . PRO B 1 156 ? 8.617 30.344 13.336 1 98.75 156 PRO B C 1
ATOM 5721 O O . PRO B 1 156 ? 8.828 31.328 14.055 1 98.75 156 PRO B O 1
ATOM 5724 N N . GLY B 1 157 ? 7.398 29.875 13.094 1 98.75 157 GLY B N 1
ATOM 5725 C CA . GLY B 1 157 ? 6.238 30.531 13.688 1 98.75 157 GLY B CA 1
ATOM 5726 C C . GLY B 1 157 ? 5.426 29.609 14.57 1 98.75 157 GLY B C 1
ATOM 5727 O O . GLY B 1 157 ? 4.5 30.047 15.258 1 98.75 157 GLY B O 1
ATOM 5728 N N . GLU B 1 158 ? 5.773 28.328 14.719 1 98.56 158 GLU B N 1
ATOM 5729 C CA . GLU B 1 158 ? 4.957 27.281 15.336 1 98.56 158 GLU B CA 1
ATOM 5730 C C . GLU B 1 158 ? 4.613 27.625 16.781 1 98.56 158 GLU B C 1
ATOM 5732 O O . GLU B 1 158 ? 3.441 27.656 17.156 1 98.56 158 GLU B O 1
ATOM 5737 N N . LEU B 1 159 ? 5.633 27.906 17.578 1 98.62 159 LEU B N 1
ATOM 5738 C CA . LEU B 1 159 ? 5.434 28.125 19 1 98.62 159 LEU B CA 1
ATOM 5739 C C . LEU B 1 159 ? 4.629 29.406 19.25 1 98.62 159 LEU B C 1
ATOM 5741 O O . LEU B 1 159 ? 3.822 29.469 20.172 1 98.62 159 LEU B O 1
ATOM 5745 N N . ARG B 1 160 ? 4.867 30.469 18.469 1 98.5 160 ARG B N 1
ATOM 5746 C CA . ARG B 1 160 ? 4.07 31.688 18.562 1 98.5 160 ARG B CA 1
ATOM 5747 C C . ARG B 1 160 ? 2.609 31.422 18.219 1 98.5 160 ARG B C 1
ATOM 5749 O O . ARG B 1 160 ? 1.707 32.031 18.797 1 98.5 160 ARG B O 1
ATOM 5756 N N . GLY B 1 161 ? 2.408 30.562 17.25 1 98.75 161 GLY B N 1
ATOM 5757 C CA . GLY B 1 161 ? 1.055 30.141 16.922 1 98.75 161 GLY B CA 1
ATOM 5758 C C . GLY B 1 161 ? 0.361 29.438 18.078 1 98.75 161 GLY B C 1
ATOM 5759 O O . GLY B 1 161 ? -0.811 29.703 18.359 1 98.75 161 GLY B O 1
ATOM 5760 N N . TYR B 1 162 ? 1.097 28.547 18.766 1 98.81 162 TYR B N 1
ATOM 5761 C CA . TYR B 1 162 ? 0.553 27.875 19.938 1 98.81 162 TYR B CA 1
ATOM 5762 C C . TYR B 1 162 ? 0.158 28.875 21.016 1 98.81 162 TYR B C 1
ATOM 5764 O O . TYR B 1 162 ? -0.932 28.797 21.594 1 98.81 162 TYR B O 1
ATOM 5772 N N . GLN B 1 163 ? 1.04 29.797 21.234 1 98.56 163 GLN B N 1
ATOM 5773 C CA . GLN B 1 163 ? 0.791 30.781 22.297 1 98.56 163 GLN B CA 1
ATOM 5774 C C . GLN B 1 163 ? -0.441 31.625 21.969 1 98.56 163 GLN B C 1
ATOM 5776 O O . GLN B 1 163 ? -1.27 31.875 22.859 1 98.56 163 GLN B O 1
ATOM 5781 N N . GLU B 1 164 ? -0.534 32.094 20.734 1 98.56 164 GLU B N 1
ATOM 5782 C CA . GLU B 1 164 ? -1.674 32.906 20.344 1 98.56 164 GLU B CA 1
ATOM 5783 C C . GLU B 1 164 ? -2.982 32.156 20.469 1 98.56 164 GLU B C 1
ATOM 5785 O O . GLU B 1 164 ? -3.977 32.688 20.984 1 98.56 164 GLU B O 1
ATOM 5790 N N . ALA B 1 165 ? -2.979 30.938 20.016 1 98.62 165 ALA B N 1
ATOM 5791 C CA . ALA B 1 165 ? -4.168 30.094 20.125 1 98.62 165 ALA B CA 1
ATOM 5792 C C . ALA B 1 165 ? -4.547 29.875 21.578 1 98.62 165 ALA B C 1
ATOM 5794 O O . ALA B 1 165 ? -5.723 29.953 21.953 1 98.62 165 ALA B O 1
ATOM 5795 N N . HIS B 1 166 ? -3.584 29.562 22.422 1 98.56 166 HIS B N 1
ATOM 5796 C CA . HIS B 1 166 ? -3.809 29.328 23.844 1 98.56 166 HIS B CA 1
ATOM 5797 C C . HIS B 1 166 ? -4.336 30.578 24.531 1 98.56 166 HIS B C 1
ATOM 5799 O O . HIS B 1 166 ? -5.227 30.484 25.391 1 98.56 166 HIS B O 1
ATOM 5805 N N . LYS B 1 167 ? -3.732 31.688 24.219 1 98.06 167 LYS B N 1
ATOM 5806 C CA . LYS B 1 167 ? -4.176 32.969 24.797 1 98.06 167 LYS B CA 1
ATOM 5807 C C . LYS B 1 167 ? -5.648 33.219 24.484 1 98.06 167 LYS B C 1
ATOM 5809 O O . LYS B 1 167 ? -6.395 33.688 25.359 1 98.06 167 LYS B O 1
ATOM 5814 N N . ARG B 1 168 ? -6.047 32.875 23.359 1 97.31 168 ARG B N 1
ATOM 5815 C CA . ARG B 1 168 ? -7.383 33.219 22.891 1 97.31 168 ARG B CA 1
ATOM 5816 C C . ARG B 1 168 ? -8.406 32.188 23.328 1 97.31 168 ARG B C 1
ATOM 5818 O O . ARG B 1 168 ? -9.562 32.5 23.609 1 97.31 168 ARG B O 1
ATOM 5825 N N . HIS B 1 169 ? -7.953 30.891 23.422 1 97.5 169 HIS B N 1
ATOM 5826 C CA . HIS B 1 169 ? -8.961 29.844 23.578 1 97.5 169 HIS B CA 1
ATOM 5827 C C . HIS B 1 169 ? -8.562 28.844 24.656 1 97.5 169 HIS B C 1
ATOM 5829 O O . HIS B 1 169 ? -9.32 27.922 24.938 1 97.5 169 HIS B O 1
ATOM 5835 N N . GLY B 1 170 ? -7.422 28.984 25.234 1 97.56 170 GLY B N 1
ATOM 5836 C CA . GLY B 1 170 ? -6.93 28.031 26.203 1 97.56 170 GLY B CA 1
ATOM 5837 C C . GLY B 1 170 ? -7.715 28.047 27.5 1 97.56 170 GLY B C 1
ATOM 5838 O O . GLY B 1 170 ? -8.281 29.078 27.891 1 97.56 170 GLY B O 1
ATOM 5839 N N . ARG B 1 171 ? -7.703 26.906 28.156 1 98.12 171 ARG B N 1
ATOM 5840 C CA . ARG B 1 171 ? -8.328 26.766 29.469 1 98.12 171 ARG B CA 1
ATOM 5841 C C . ARG B 1 171 ? -7.328 26.25 30.5 1 98.12 171 ARG B C 1
ATOM 5843 O O . ARG B 1 171 ? -7.297 26.719 31.641 1 98.12 171 ARG B O 1
ATOM 5850 N N . LEU B 1 172 ? -6.566 25.281 30.125 1 98.38 172 LEU B N 1
ATOM 5851 C CA . LEU B 1 172 ? -5.555 24.719 31.016 1 98.38 172 LEU B CA 1
ATOM 5852 C C . LEU B 1 172 ? -4.293 25.578 31.016 1 98.38 172 LEU B C 1
ATOM 5854 O O . LEU B 1 172 ? -4.098 26.391 30.109 1 98.38 172 LEU B O 1
ATOM 5858 N N . HIS B 1 173 ? -3.477 25.312 32.031 1 97.94 173 HIS B N 1
ATOM 5859 C CA . HIS B 1 173 ? -2.229 26.062 32.094 1 97.94 173 HIS B CA 1
ATOM 5860 C C . HIS B 1 173 ? -1.271 25.641 31 1 97.94 173 HIS B C 1
ATOM 5862 O O . HIS B 1 173 ? -1.201 24.469 30.641 1 97.94 173 HIS B O 1
ATOM 5868 N N . TRP B 1 174 ? -0.573 26.609 30.547 1 98 174 TRP B N 1
ATOM 5869 C CA . TRP B 1 174 ? 0.385 26.469 29.453 1 98 174 TRP B CA 1
ATOM 5870 C C . TRP B 1 174 ? 1.329 25.297 29.719 1 98 174 TRP B C 1
ATOM 5872 O O . TRP B 1 174 ? 1.556 24.469 28.844 1 98 174 TRP B O 1
ATOM 5882 N N . ASN B 1 175 ? 1.823 25.141 30.891 1 97.81 175 ASN B N 1
ATOM 5883 C CA . ASN B 1 175 ? 2.814 24.125 31.203 1 97.81 175 ASN B CA 1
ATOM 5884 C C . ASN B 1 175 ? 2.211 22.719 31.172 1 97.81 175 ASN B C 1
ATOM 5886 O O . ASN B 1 175 ? 2.906 21.75 30.859 1 97.81 175 ASN B O 1
ATOM 5890 N N . GLU B 1 176 ? 0.897 22.594 31.422 1 97.88 176 GLU B N 1
ATOM 5891 C CA . GLU B 1 176 ? 0.213 21.297 31.422 1 97.88 176 GLU B CA 1
ATOM 5892 C C . GLU B 1 176 ? 0.179 20.688 30.031 1 97.88 176 GLU B C 1
ATOM 5894 O O .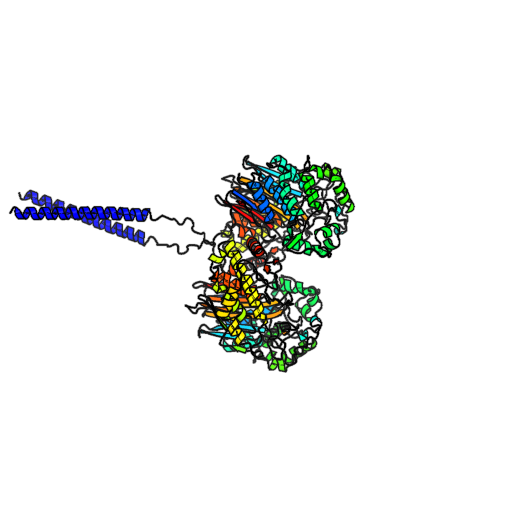 GLU B 1 176 ? 0.123 19.469 29.875 1 97.88 176 GLU B O 1
ATOM 5899 N N . LEU B 1 177 ? 0.175 21.531 29.062 1 98.69 177 LEU B N 1
ATOM 5900 C CA . LEU B 1 177 ? 0.059 21.062 27.688 1 98.69 177 LEU B CA 1
ATOM 5901 C C . LEU B 1 177 ? 1.354 20.406 27.234 1 98.69 177 LEU B C 1
ATOM 5903 O O . LEU B 1 177 ? 1.345 19.578 26.312 1 98.69 177 LEU B O 1
ATOM 5907 N N . PHE B 1 178 ? 2.49 20.719 27.859 1 98.69 178 PHE B N 1
ATOM 5908 C CA . PHE B 1 178 ? 3.805 20.219 27.469 1 98.69 178 PHE B CA 1
ATOM 5909 C C . PHE B 1 178 ? 4.148 18.953 28.25 1 98.69 178 PHE B C 1
ATOM 5911 O O . PHE B 1 178 ? 5 18.172 27.828 1 98.69 178 PHE B O 1
ATOM 5918 N N . GLU B 1 179 ? 3.508 18.703 29.375 1 98.31 179 GLU B N 1
ATOM 5919 C CA . GLU B 1 179 ? 3.904 17.688 30.344 1 98.31 179 GLU B CA 1
ATOM 5920 C C . GLU B 1 179 ? 3.949 16.297 29.719 1 98.31 179 GLU B C 1
ATOM 5922 O O . GLU B 1 179 ? 4.926 15.562 29.891 1 98.31 179 GLU B O 1
ATOM 5927 N N . PRO B 1 180 ? 2.893 15.914 28.984 1 98.56 180 PRO B N 1
ATOM 5928 C CA . PRO B 1 180 ? 2.945 14.57 28.406 1 98.56 180 PRO B CA 1
ATOM 5929 C C . PRO B 1 180 ? 4.125 14.375 27.453 1 98.56 180 PRO B C 1
ATOM 5931 O O . PRO B 1 180 ? 4.777 13.328 27.484 1 98.56 180 PRO B O 1
ATOM 5934 N N . SER B 1 181 ? 4.395 15.375 26.656 1 98.69 181 SER B N 1
ATOM 5935 C CA . SER B 1 181 ? 5.441 15.258 25.656 1 98.69 181 SER B CA 1
ATOM 5936 C C . SER B 1 181 ? 6.828 15.367 26.281 1 98.69 181 SER B C 1
ATOM 5938 O O . SER B 1 181 ? 7.785 14.766 25.797 1 98.69 181 SER B O 1
ATOM 5940 N N . ILE B 1 182 ? 6.977 16.141 27.375 1 98.62 182 ILE B N 1
ATOM 5941 C CA . ILE B 1 182 ? 8.227 16.172 28.125 1 98.62 182 ILE B CA 1
ATOM 5942 C C . ILE B 1 182 ? 8.555 14.789 28.672 1 98.62 182 ILE B C 1
ATOM 5944 O O . ILE B 1 182 ? 9.68 14.305 28.547 1 98.62 182 ILE B O 1
ATOM 5948 N N . ASN B 1 183 ? 7.594 14.125 29.203 1 98.12 183 ASN B N 1
ATOM 5949 C CA . ASN B 1 183 ? 7.781 12.789 29.766 1 98.12 183 ASN B CA 1
ATOM 5950 C C . ASN B 1 183 ? 8.141 11.773 28.672 1 98.12 183 ASN B C 1
ATOM 5952 O O . ASN B 1 183 ? 9.062 10.977 28.844 1 98.12 183 ASN B O 1
ATOM 5956 N N . LEU B 1 184 ? 7.41 11.82 27.578 1 98.44 184 LEU B N 1
ATOM 5957 C CA . LEU B 1 184 ? 7.652 10.898 26.484 1 98.44 184 LEU B CA 1
ATOM 5958 C C . LEU B 1 184 ? 9.055 11.102 25.906 1 98.44 184 LEU B C 1
ATOM 5960 O O . LEU B 1 184 ? 9.719 10.125 25.547 1 98.44 184 LEU B O 1
ATOM 5964 N N . SER B 1 185 ? 9.445 12.352 25.734 1 98 185 SER B N 1
ATOM 5965 C CA . SER B 1 185 ? 10.734 12.656 25.125 1 98 185 SER B CA 1
ATOM 5966 C C . SER B 1 185 ? 11.891 12.148 25.984 1 98 185 SER B C 1
ATOM 5968 O O . SER B 1 185 ? 12.953 11.812 25.469 1 98 185 SER B O 1
ATOM 5970 N N . LYS B 1 186 ? 11.68 12.102 27.281 1 96.62 186 LYS B N 1
ATOM 5971 C CA . LYS B 1 186 ? 12.688 11.641 28.234 1 96.62 186 LYS B CA 1
ATOM 5972 C C . LYS B 1 186 ? 12.711 10.117 28.312 1 96.62 186 LYS B C 1
ATOM 5974 O O . LYS B 1 186 ? 13.781 9.508 28.297 1 96.62 186 LYS B O 1
ATOM 5979 N N . GLU B 1 187 ? 11.57 9.523 28.469 1 96 187 GLU B N 1
ATOM 5980 C CA . GLU B 1 187 ? 11.453 8.078 28.625 1 96 187 GLU B CA 1
ATOM 5981 C C . GLU B 1 187 ? 11.773 7.348 27.312 1 96 187 GLU B C 1
ATOM 5983 O O . GLU B 1 187 ? 12.305 6.234 27.344 1 96 187 GLU B O 1
ATOM 5988 N N . GLY B 1 188 ? 11.359 7.973 26.266 1 97.06 188 GLY B N 1
ATOM 5989 C CA . GLY B 1 188 ? 11.555 7.359 24.969 1 97.06 188 GLY B CA 1
ATOM 5990 C C . GLY B 1 188 ? 10.273 6.824 24.359 1 97.06 188 GLY B C 1
ATOM 5991 O O . GLY B 1 188 ? 9.32 6.512 25.094 1 97.06 188 GLY B O 1
ATOM 5992 N N . ILE B 1 189 ? 10.258 6.754 23.094 1 97.38 189 ILE B N 1
ATOM 5993 C CA . ILE B 1 189 ? 9.109 6.227 22.359 1 97.38 189 ILE B CA 1
ATOM 5994 C C . ILE B 1 189 ? 9.586 5.234 21.297 1 97.38 189 ILE B C 1
ATOM 5996 O O . ILE B 1 189 ? 10.672 5.387 20.75 1 97.38 189 ILE B O 1
ATOM 6000 N N . PRO B 1 190 ? 8.781 4.234 21.031 1 95.75 190 PRO B N 1
ATOM 6001 C CA . PRO B 1 190 ? 9.141 3.35 19.922 1 95.75 190 PRO B CA 1
ATOM 6002 C C . PRO B 1 190 ? 8.977 4.016 18.562 1 95.75 190 PRO B C 1
ATOM 6004 O O . PRO B 1 190 ? 7.977 4.699 18.328 1 95.75 190 PRO B O 1
ATOM 6007 N N . ILE B 1 191 ? 9.938 3.812 17.75 1 97.19 191 ILE B N 1
ATOM 6008 C CA . ILE B 1 191 ? 9.867 4.371 16.406 1 97.19 191 ILE B CA 1
ATOM 6009 C C . ILE B 1 191 ? 8.758 3.68 15.617 1 97.19 191 ILE B C 1
ATOM 6011 O O . ILE B 1 191 ? 8.727 2.451 15.516 1 97.19 191 ILE B O 1
ATOM 6015 N N . GLY B 1 192 ? 7.812 4.484 15.102 1 95.12 192 GLY B N 1
ATOM 6016 C CA . GLY B 1 192 ? 6.754 3.965 14.25 1 95.12 192 GLY B CA 1
ATOM 6017 C C . GLY B 1 192 ? 7.164 3.84 12.797 1 95.12 192 GLY B C 1
ATOM 6018 O O . GLY B 1 192 ? 8.266 4.242 12.422 1 95.12 192 GLY B O 1
ATOM 6019 N N . LYS B 1 193 ? 6.285 3.318 11.984 1 94.12 193 LYS B N 1
ATOM 6020 C CA . LYS B 1 193 ? 6.605 3.002 10.594 1 94.12 193 LYS B CA 1
ATOM 6021 C C . LYS B 1 193 ? 6.926 4.27 9.805 1 94.12 193 LYS B C 1
ATOM 6023 O O . LYS B 1 193 ? 7.828 4.27 8.969 1 94.12 193 LYS B O 1
ATOM 6028 N N . ALA B 1 194 ? 6.184 5.348 10.047 1 95.12 194 ALA B N 1
ATOM 6029 C CA . ALA B 1 194 ? 6.387 6.574 9.281 1 95.12 194 ALA B CA 1
ATOM 6030 C C . ALA B 1 194 ? 7.773 7.16 9.539 1 95.12 194 ALA B C 1
ATOM 6032 O O . ALA B 1 194 ? 8.477 7.531 8.594 1 95.12 194 ALA B O 1
ATOM 6033 N N . LEU B 1 195 ? 8.133 7.262 10.742 1 97.19 195 LEU B N 1
ATOM 6034 C CA . LEU B 1 195 ? 9.453 7.793 11.094 1 97.19 195 LEU B CA 1
ATOM 6035 C C . LEU B 1 195 ? 10.555 6.863 10.609 1 97.19 195 LEU B C 1
ATOM 6037 O O . LEU B 1 195 ? 11.594 7.32 10.117 1 97.19 195 LEU B O 1
ATOM 6041 N N . ALA B 1 196 ? 10.398 5.566 10.781 1 96.81 196 ALA B N 1
ATOM 6042 C CA . ALA B 1 196 ? 11.383 4.594 10.312 1 96.81 196 ALA B CA 1
ATOM 6043 C C . ALA B 1 196 ? 11.648 4.754 8.82 1 96.81 196 ALA B C 1
ATOM 6045 O O . ALA B 1 196 ? 12.797 4.711 8.375 1 96.81 196 ALA B O 1
ATOM 6046 N N . ARG B 1 197 ? 10.633 4.891 8.086 1 94.81 197 ARG B N 1
ATOM 6047 C CA . ARG B 1 197 ? 10.758 5.09 6.645 1 94.81 197 ARG B CA 1
ATOM 6048 C C . ARG B 1 197 ? 11.508 6.379 6.332 1 94.81 197 ARG B C 1
ATOM 6050 O O . ARG B 1 197 ? 12.367 6.402 5.449 1 94.81 197 ARG B O 1
ATOM 6057 N N . ALA B 1 198 ? 11.109 7.441 7.004 1 96.62 198 ALA B N 1
ATOM 6058 C CA . ALA B 1 198 ? 11.766 8.727 6.793 1 96.62 198 ALA B CA 1
ATOM 6059 C C . ALA B 1 198 ? 13.258 8.641 7.098 1 96.62 198 ALA B C 1
ATOM 6061 O O . ALA B 1 198 ? 14.078 9.203 6.371 1 96.62 198 ALA B O 1
ATOM 6062 N N . ILE B 1 199 ? 13.586 7.949 8.203 1 97.75 199 ILE B N 1
ATOM 6063 C CA . ILE B 1 199 ? 14.977 7.773 8.586 1 97.75 199 ILE B CA 1
ATOM 6064 C C . ILE B 1 199 ? 15.719 6.977 7.512 1 97.75 199 ILE B C 1
ATOM 6066 O O . ILE B 1 199 ? 16.812 7.355 7.094 1 97.75 199 ILE B O 1
ATOM 6070 N N . LYS B 1 200 ? 15.117 5.926 7.027 1 96.12 200 LYS B N 1
ATOM 6071 C CA . LYS B 1 200 ? 15.727 5.074 6.012 1 96.12 200 LYS B CA 1
ATOM 6072 C C . LYS B 1 200 ? 15.961 5.852 4.715 1 96.12 200 LYS B C 1
ATOM 6074 O O . LYS B 1 200 ? 17.016 5.723 4.098 1 96.12 200 LYS B O 1
ATOM 6079 N N . GLU B 1 201 ? 15.016 6.656 4.336 1 94.19 201 GLU B N 1
ATOM 6080 C CA . GLU B 1 201 ? 15.094 7.422 3.094 1 94.19 201 GLU B CA 1
ATOM 6081 C C . GLU B 1 201 ? 16.156 8.508 3.188 1 94.19 201 GLU B C 1
ATOM 6083 O O . GLU B 1 201 ? 16.672 8.984 2.166 1 94.19 201 GLU B O 1
ATOM 6088 N N . ASN B 1 202 ? 16.469 8.914 4.383 1 96.44 202 ASN B N 1
ATOM 6089 C CA . ASN B 1 202 ? 17.453 9.969 4.59 1 96.44 202 ASN B CA 1
ATOM 6090 C C . ASN B 1 202 ? 18.703 9.445 5.316 1 96.44 202 ASN B C 1
ATOM 6092 O O . ASN B 1 202 ? 19.344 10.188 6.055 1 96.44 202 ASN B O 1
ATOM 6096 N N . ASN B 1 203 ? 18.969 8.211 5.18 1 96.12 203 ASN B N 1
ATOM 6097 C CA . ASN B 1 203 ? 20 7.508 5.926 1 96.12 203 ASN B CA 1
ATOM 6098 C C . ASN B 1 203 ? 21.359 8.18 5.758 1 96.12 203 ASN B C 1
ATOM 6100 O O . ASN B 1 203 ? 22.062 8.445 6.742 1 96.12 203 ASN B O 1
ATOM 6104 N N . SER B 1 204 ? 21.797 8.508 4.5 1 96.5 204 SER B N 1
ATOM 6105 C CA . SER B 1 204 ? 23.109 9.102 4.227 1 96.5 204 SER B CA 1
ATOM 6106 C C . SER B 1 204 ? 23.234 10.469 4.898 1 96.5 204 SER B C 1
ATOM 6108 O O . SER B 1 204 ? 24.266 10.773 5.492 1 96.5 204 SER B O 1
ATOM 6110 N N . THR B 1 205 ? 22.172 11.266 4.777 1 96.06 205 THR B N 1
ATOM 6111 C CA . THR B 1 205 ? 22.172 12.594 5.383 1 96.06 205 THR B CA 1
ATOM 6112 C C . THR B 1 205 ? 22.281 12.492 6.902 1 96.06 205 THR B C 1
ATOM 6114 O O . THR B 1 205 ? 23.047 13.234 7.52 1 96.06 205 THR B O 1
ATOM 6117 N N . ILE B 1 206 ? 21.578 11.586 7.512 1 97.56 206 ILE B N 1
ATOM 6118 C CA . ILE B 1 206 ? 21.547 11.438 8.961 1 97.56 206 ILE B CA 1
ATOM 6119 C C . ILE B 1 206 ? 22.891 10.945 9.469 1 97.56 206 ILE B C 1
ATOM 6121 O O . ILE B 1 206 ? 23.422 11.469 10.453 1 97.56 206 ILE B O 1
ATOM 6125 N N . LEU B 1 207 ? 23.484 10.008 8.781 1 96.88 207 LEU B N 1
ATOM 6126 C CA . LEU B 1 207 ? 24.75 9.422 9.211 1 96.88 207 LEU B CA 1
ATOM 6127 C C . LEU B 1 207 ? 25.875 10.438 9.117 1 96.88 207 LEU B C 1
ATOM 6129 O O . LEU B 1 207 ? 26.812 10.406 9.906 1 96.88 207 LEU B O 1
ATOM 6133 N N . ASN B 1 208 ? 25.766 11.383 8.188 1 95.81 208 ASN B N 1
ATOM 6134 C CA . ASN B 1 208 ? 26.844 12.344 7.945 1 95.81 208 ASN B CA 1
ATOM 6135 C C . ASN B 1 208 ? 26.594 13.656 8.688 1 95.81 208 ASN B C 1
ATOM 6137 O O . ASN B 1 208 ? 27.328 14.625 8.5 1 95.81 208 ASN B O 1
ATOM 6141 N N . ASN B 1 209 ? 25.594 13.734 9.453 1 95.5 209 ASN B N 1
ATOM 6142 C CA . ASN B 1 209 ? 25.25 14.883 10.289 1 95.5 209 ASN B CA 1
ATOM 6143 C C . ASN B 1 209 ? 25.281 14.531 11.773 1 95.5 209 ASN B C 1
ATOM 6145 O O . ASN B 1 209 ? 24.375 13.867 12.273 1 95.5 209 ASN B O 1
ATOM 6149 N N . SER B 1 210 ? 26.234 15.07 12.445 1 94.38 210 SER B N 1
ATOM 6150 C CA . SER B 1 210 ? 26.469 14.68 13.828 1 94.38 210 SER B CA 1
ATOM 6151 C C . SER B 1 210 ? 25.266 14.992 14.711 1 94.38 210 SER B C 1
ATOM 6153 O O . SER B 1 210 ? 24.922 14.227 15.617 1 94.38 210 SER B O 1
ATOM 6155 N N . ALA B 1 211 ? 24.641 16.125 14.523 1 95.12 211 ALA B N 1
ATOM 6156 C CA . ALA B 1 211 ? 23.484 16.516 15.32 1 95.12 211 ALA B CA 1
ATOM 6157 C C . ALA B 1 211 ? 22.328 15.555 15.102 1 95.12 211 ALA B C 1
ATOM 6159 O O . ALA B 1 211 ? 21.688 15.117 16.062 1 95.12 211 ALA B O 1
ATOM 6160 N N . LEU B 1 212 ? 22.031 15.18 13.891 1 97.56 212 LEU B N 1
ATOM 6161 C CA . LEU B 1 212 ? 20.953 14.242 13.57 1 97.56 212 LEU B CA 1
ATOM 6162 C C . LEU B 1 212 ? 21.281 12.844 14.062 1 97.56 212 LEU B C 1
ATOM 6164 O O . LEU B 1 212 ? 20.422 12.156 14.617 1 97.56 212 LEU B O 1
ATOM 6168 N N . CYS B 1 213 ? 22.516 12.438 13.875 1 96.81 213 CYS B N 1
ATOM 6169 C CA . CYS B 1 213 ? 22.922 11.078 14.227 1 96.81 213 CYS B CA 1
ATOM 6170 C C . CYS B 1 213 ? 22.875 10.883 15.742 1 96.81 213 CYS B C 1
ATOM 6172 O O . CYS B 1 213 ? 22.609 9.773 16.219 1 96.81 213 CYS B O 1
ATOM 6174 N N . LYS B 1 214 ? 23.078 11.922 16.438 1 95.31 214 LYS B N 1
ATOM 6175 C CA . LYS B 1 214 ? 23 11.836 17.891 1 95.31 214 LYS B CA 1
ATOM 6176 C C . LYS B 1 214 ? 21.625 11.367 18.344 1 95.31 214 LYS B C 1
ATOM 6178 O O . LYS B 1 214 ? 21.484 10.711 19.375 1 95.31 214 LYS B O 1
ATOM 6183 N N . VAL B 1 215 ? 20.609 11.664 17.594 1 97.12 215 VAL B N 1
ATOM 6184 C CA . VAL B 1 215 ? 19.234 11.328 17.969 1 97.12 215 VAL B CA 1
ATOM 6185 C C . VAL B 1 215 ? 18.766 10.117 17.172 1 97.12 215 VAL B C 1
ATOM 6187 O O . VAL B 1 215 ? 18.094 9.227 17.719 1 97.12 215 VAL B O 1
ATOM 6190 N N . PHE B 1 216 ? 19.125 9.984 15.883 1 98.19 216 PHE B N 1
ATOM 6191 C CA . PHE B 1 216 ? 18.484 9.031 14.992 1 98.19 216 PHE B CA 1
ATOM 6192 C C . PHE B 1 216 ? 19.422 7.871 14.68 1 98.19 216 PHE B C 1
ATOM 6194 O O . PHE B 1 216 ? 19.141 7.051 13.797 1 98.19 216 PHE B O 1
ATOM 6201 N N . CYS B 1 217 ? 20.562 7.789 15.328 1 97.25 217 CYS B N 1
ATOM 6202 C CA . CYS B 1 217 ? 21.484 6.672 15.164 1 97.25 217 CYS B CA 1
ATOM 6203 C C . CYS B 1 217 ? 21.672 5.922 16.484 1 97.25 217 CYS B C 1
ATOM 6205 O O . CYS B 1 217 ? 21.438 6.48 17.562 1 97.25 217 CYS B O 1
ATOM 6207 N N . SER B 1 218 ? 21.969 4.711 16.359 1 95 218 SER B N 1
ATOM 6208 C CA . SER B 1 218 ? 22.312 3.893 17.516 1 95 218 SER B CA 1
ATOM 6209 C C . SER B 1 218 ? 23.734 4.184 17.984 1 95 218 SER B C 1
ATOM 6211 O O . SER B 1 218 ? 24.453 4.953 17.344 1 95 218 SER B O 1
ATOM 6213 N N . SER B 1 219 ? 24.094 3.504 19.062 1 92 219 SER B N 1
ATOM 6214 C CA . SER B 1 219 ? 25.438 3.658 19.609 1 92 219 SER B CA 1
ATOM 6215 C C . SER B 1 219 ? 26.5 3.143 18.641 1 92 219 SER B C 1
ATOM 6217 O O . SER B 1 219 ? 27.656 3.59 18.672 1 92 219 SER B O 1
ATOM 6219 N N . ASN B 1 220 ? 26.094 2.275 17.734 1 92.25 220 ASN B N 1
ATOM 6220 C CA . ASN B 1 220 ? 27 1.711 16.75 1 92.25 220 ASN B CA 1
ATOM 6221 C C . ASN B 1 220 ? 26.984 2.506 15.445 1 92.25 220 ASN B C 1
ATOM 6223 O O . ASN B 1 220 ? 27.469 2.023 14.414 1 92.25 220 ASN B O 1
ATOM 6227 N N . LYS B 1 221 ? 26.391 3.654 15.477 1 92.31 221 LYS B N 1
ATOM 6228 C CA . LYS B 1 221 ? 26.359 4.57 14.336 1 92.31 221 LYS B CA 1
ATOM 6229 C C . LYS B 1 221 ? 25.594 3.961 13.164 1 92.31 221 LYS B C 1
ATOM 6231 O O . LYS B 1 221 ? 26.062 4.031 12.016 1 92.31 221 LYS B O 1
ATOM 6236 N N . THR B 1 222 ? 24.625 3.244 13.461 1 96.0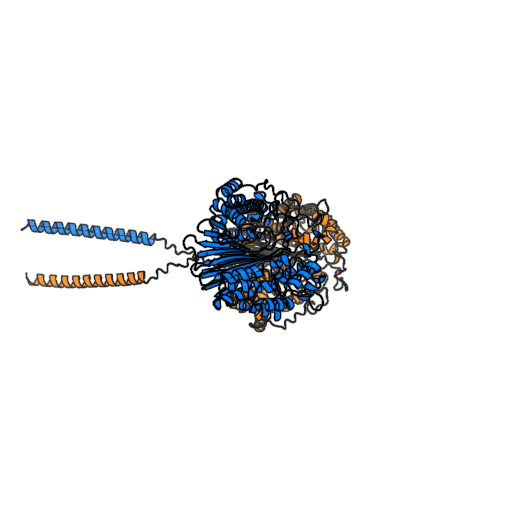6 222 THR B N 1
ATOM 6237 C CA . THR B 1 222 ? 23.641 2.795 12.477 1 96.06 222 THR B CA 1
ATOM 6238 C C . THR B 1 222 ? 22.312 3.504 12.672 1 96.06 222 THR B C 1
ATOM 6240 O O . THR B 1 222 ? 21.984 3.92 13.781 1 96.06 222 THR B O 1
ATOM 6243 N N . ILE B 1 223 ? 21.625 3.721 11.656 1 97.44 223 ILE B N 1
ATOM 6244 C CA . ILE B 1 223 ? 20.344 4.422 11.766 1 97.44 223 ILE B CA 1
ATOM 6245 C C . ILE B 1 223 ? 19.359 3.586 12.578 1 97.44 223 ILE B C 1
ATOM 6247 O O . ILE B 1 223 ? 19.422 2.354 12.555 1 97.44 223 ILE B O 1
ATOM 6251 N N . LEU B 1 224 ? 18.484 4.23 13.305 1 97.69 224 LEU B N 1
ATOM 6252 C CA . LEU B 1 224 ? 17.453 3.541 14.07 1 97.69 224 LEU B CA 1
ATOM 6253 C C . LEU B 1 224 ? 16.375 2.988 13.141 1 97.69 224 LEU B C 1
ATOM 6255 O O . LEU B 1 224 ? 16.172 3.506 12.039 1 97.69 224 LEU B O 1
ATOM 6259 N N . LYS B 1 225 ? 15.789 1.908 13.57 1 95.88 225 LYS B N 1
ATOM 6260 C CA . LYS B 1 225 ? 14.75 1.234 12.805 1 95.88 225 LYS B CA 1
ATOM 6261 C C . LYS B 1 225 ? 13.438 1.183 13.578 1 95.88 225 LYS B C 1
ATOM 6263 O O . LYS B 1 225 ? 13.359 1.66 14.711 1 95.88 225 LYS B O 1
ATOM 6268 N N . GLU B 1 226 ? 12.398 0.709 12.898 1 95.38 226 GLU B N 1
ATOM 6269 C CA . GLU B 1 226 ? 11.094 0.558 13.523 1 95.38 226 GLU B CA 1
ATOM 6270 C C . GLU B 1 226 ? 11.195 -0.211 14.836 1 95.38 226 GLU B C 1
ATOM 6272 O O . GLU B 1 226 ? 11.93 -1.194 14.93 1 95.38 226 GLU B O 1
ATOM 6277 N N . ASN B 1 227 ? 10.531 0.238 15.93 1 94.62 227 ASN B N 1
ATOM 6278 C CA . ASN B 1 227 ? 10.422 -0.355 17.25 1 94.62 227 ASN B CA 1
ATOM 6279 C C . ASN B 1 227 ? 11.617 -0.005 18.125 1 94.62 227 ASN B C 1
ATOM 6281 O O . ASN B 1 227 ? 11.578 -0.191 19.344 1 94.62 227 ASN B O 1
ATOM 6285 N N . ASP B 1 228 ? 12.695 0.498 17.531 1 96.56 228 ASP B N 1
ATOM 6286 C CA . ASP B 1 228 ? 13.766 1.016 18.375 1 96.56 228 ASP B CA 1
ATOM 6287 C C . ASP B 1 228 ? 13.25 2.131 19.281 1 96.56 228 ASP B C 1
ATOM 6289 O O . ASP B 1 228 ? 12.312 2.846 18.922 1 96.56 228 ASP B O 1
ATOM 6293 N N . ASN B 1 229 ? 13.859 2.252 20.406 1 96.44 229 ASN B N 1
ATOM 6294 C CA . ASN B 1 229 ? 13.508 3.332 21.312 1 96.44 229 ASN B CA 1
ATOM 6295 C C . ASN B 1 229 ? 14.266 4.613 21 1 96.44 229 ASN B C 1
ATOM 6297 O O . ASN B 1 229 ? 15.484 4.59 20.828 1 96.44 229 ASN B O 1
ATOM 6301 N N . ILE B 1 230 ? 13.562 5.656 20.844 1 97.81 230 ILE B N 1
ATOM 6302 C CA . ILE B 1 230 ? 14.203 6.938 20.547 1 97.81 230 ILE B CA 1
ATOM 6303 C C . ILE B 1 230 ? 13.891 7.934 21.656 1 97.81 230 ILE B C 1
ATOM 6305 O O . ILE B 1 230 ? 12.773 7.98 22.172 1 97.81 230 ILE B O 1
ATOM 6309 N N . THR B 1 231 ? 14.852 8.648 22.094 1 97.31 231 THR B N 1
ATOM 6310 C CA . THR B 1 231 ? 14.703 9.727 23.062 1 97.31 231 THR B CA 1
ATOM 6311 C C . THR B 1 231 ? 15.141 11.062 22.469 1 97.31 231 THR B C 1
ATOM 6313 O O . THR B 1 231 ? 15.844 11.094 21.453 1 97.31 231 THR B O 1
ATOM 6316 N N . PHE B 1 232 ? 14.68 12.133 23.016 1 97.81 232 PHE B N 1
ATOM 6317 C CA . PHE B 1 232 ? 14.992 13.492 22.594 1 97.81 232 PHE B CA 1
ATOM 6318 C C . PHE B 1 232 ? 15.484 14.328 23.766 1 97.81 232 PHE B C 1
ATOM 6320 O O . PHE B 1 232 ? 14.797 15.266 24.188 1 97.81 232 PHE B O 1
ATOM 6327 N N . PRO B 1 233 ? 16.641 14.047 24.203 1 95.31 233 PRO B N 1
ATOM 6328 C CA . PRO B 1 233 ? 17.062 14.664 25.469 1 95.31 233 PRO B CA 1
ATOM 6329 C C . PRO B 1 233 ? 17.125 16.188 25.391 1 95.31 233 PRO B C 1
ATOM 6331 O O . PRO B 1 233 ? 16.609 16.875 26.266 1 95.31 233 PRO B O 1
ATOM 6334 N N . ASN B 1 234 ? 17.781 16.75 24.344 1 96.94 234 ASN B N 1
ATOM 6335 C CA . ASN B 1 234 ? 17.891 18.203 24.234 1 96.94 234 ASN B CA 1
ATOM 6336 C C . ASN B 1 234 ? 16.531 18.859 23.984 1 96.94 234 ASN B C 1
ATOM 6338 O O . ASN B 1 234 ? 16.234 19.922 24.516 1 96.94 234 ASN B O 1
ATOM 6342 N N . LEU B 1 235 ? 15.734 18.234 23.172 1 98.06 235 LEU B N 1
ATOM 6343 C CA . LEU B 1 235 ? 14.398 18.781 22.906 1 98.06 235 LEU B CA 1
ATOM 6344 C C . LEU B 1 235 ? 13.547 18.734 24.172 1 98.06 235 LEU B C 1
ATOM 6346 O O . LEU B 1 235 ? 12.719 19.625 24.406 1 98.06 235 LEU B O 1
ATOM 6350 N N . SER B 1 236 ? 13.734 17.672 24.969 1 97.81 236 SER B N 1
ATOM 6351 C CA . SER B 1 236 ? 13.023 17.562 26.234 1 97.81 236 SER B CA 1
ATOM 6352 C C . SER B 1 236 ? 13.32 18.75 27.141 1 97.81 236 SER B C 1
ATOM 6354 O O . SER B 1 236 ? 12.414 19.328 27.75 1 97.81 236 SER B O 1
ATOM 6356 N N . LEU B 1 237 ? 14.562 19.062 27.234 1 97.56 237 LEU B N 1
ATOM 6357 C CA . LEU B 1 237 ? 14.977 20.219 28.031 1 97.56 237 LEU B CA 1
ATOM 6358 C C . LEU B 1 237 ? 14.398 21.5 27.453 1 97.56 237 LEU B C 1
ATOM 6360 O O . LEU B 1 237 ? 13.984 22.391 28.203 1 97.56 237 LEU B O 1
ATOM 6364 N N . THR B 1 238 ? 14.438 21.578 26.172 1 98.25 238 THR B N 1
ATOM 6365 C CA . THR B 1 238 ? 13.867 22.75 25.5 1 98.25 238 THR B CA 1
ATOM 6366 C C . THR B 1 238 ? 12.383 22.859 25.812 1 98.25 238 THR B C 1
ATOM 6368 O O . THR B 1 238 ? 11.891 23.953 26.125 1 98.25 238 THR B O 1
ATOM 6371 N N . TYR B 1 239 ? 11.625 21.766 25.703 1 98.5 239 TYR B N 1
ATOM 6372 C CA . TYR B 1 239 ? 10.203 21.766 26.047 1 98.5 239 TYR B CA 1
ATOM 6373 C C . TYR B 1 239 ? 9.984 22.219 27.484 1 98.5 239 TYR B C 1
ATOM 6375 O O . TYR B 1 239 ? 9.055 22.984 27.766 1 98.5 239 TYR B O 1
ATOM 6383 N N . LYS B 1 240 ? 10.805 21.75 28.344 1 97.88 240 LYS B N 1
ATOM 6384 C CA . LYS B 1 240 ? 10.68 22.109 29.75 1 97.88 240 LYS B CA 1
ATOM 6385 C C . LYS B 1 240 ? 10.898 23.609 29.953 1 97.88 240 LYS B C 1
ATOM 6387 O O . LYS B 1 240 ? 10.148 24.25 30.688 1 97.88 240 LYS B O 1
ATOM 6392 N N . LYS B 1 241 ? 11.938 24.141 29.328 1 97.69 241 LYS B N 1
ATOM 6393 C CA . LYS B 1 241 ? 12.211 25.578 29.422 1 97.69 241 LYS B CA 1
ATOM 6394 C C . LYS B 1 241 ? 11.039 26.406 28.906 1 97.69 241 LYS B C 1
ATOM 6396 O O . LYS B 1 241 ? 10.672 27.422 29.516 1 97.69 241 LYS B O 1
ATOM 6401 N N . ILE B 1 242 ? 10.484 25.969 27.844 1 98.31 242 ILE B N 1
ATOM 6402 C CA . ILE B 1 242 ? 9.352 26.672 27.25 1 98.31 242 ILE B CA 1
ATOM 6403 C C . ILE B 1 242 ? 8.141 26.578 28.188 1 98.31 242 ILE B C 1
ATOM 6405 O O . ILE B 1 242 ? 7.441 27.562 28.406 1 98.31 242 ILE B O 1
ATOM 6409 N N . ALA B 1 243 ? 7.891 25.391 28.688 1 98.25 243 ALA B N 1
ATOM 6410 C CA . ALA B 1 243 ? 6.742 25.125 29.547 1 98.25 243 ALA B CA 1
ATOM 6411 C C . ALA B 1 243 ? 6.797 25.969 30.812 1 98.25 243 ALA B C 1
ATOM 6413 O O . ALA B 1 243 ? 5.77 26.453 31.297 1 98.25 243 ALA B O 1
ATOM 6414 N N . GLU B 1 244 ? 7.98 26.203 31.312 1 96.88 244 GLU B N 1
ATOM 6415 C CA . GLU B 1 244 ? 8.156 26.844 32.594 1 96.88 244 GLU B CA 1
ATOM 6416 C C . GLU B 1 244 ? 8.383 28.344 32.469 1 96.88 244 GLU B C 1
ATOM 6418 O O . GLU B 1 244 ? 8.391 29.078 33.469 1 96.88 244 GLU B O 1
ATOM 6423 N N . ALA B 1 245 ? 8.492 28.719 31.281 1 95.5 245 ALA B N 1
ATOM 6424 C CA . ALA B 1 245 ? 8.789 30.141 31.062 1 95.5 245 ALA B CA 1
ATOM 6425 C C . ALA B 1 245 ? 7.578 31.016 31.391 1 95.5 245 ALA B C 1
ATOM 6427 O O . ALA B 1 245 ? 6.449 30.688 31 1 95.5 245 ALA B O 1
ATOM 6428 N N . ASP B 1 246 ? 7.84 32.125 32.031 1 91.06 246 ASP B N 1
ATOM 6429 C CA . ASP B 1 246 ? 6.777 33.062 32.375 1 91.06 246 ASP B CA 1
ATOM 6430 C C . ASP B 1 246 ? 6.172 33.688 31.125 1 91.06 246 ASP B C 1
ATOM 6432 O O . ASP B 1 246 ? 4.961 33.938 31.062 1 91.06 246 ASP B O 1
ATOM 6436 N N . ASN B 1 247 ? 7.02 33.875 30.219 1 92.12 247 ASN B N 1
ATOM 6437 C CA . ASN B 1 247 ? 6.559 34.562 29.016 1 92.12 247 ASN B CA 1
ATOM 6438 C C . ASN B 1 247 ? 6.324 33.594 27.875 1 92.12 247 ASN B C 1
ATOM 6440 O O . ASN B 1 247 ? 6.301 33.969 26.703 1 92.12 247 ASN B O 1
ATOM 6444 N N . LYS B 1 248 ? 6.215 32.344 28.203 1 95.88 248 LYS B N 1
ATOM 6445 C CA . LYS B 1 248 ? 5.809 31.281 27.297 1 95.88 248 LYS B CA 1
ATOM 6446 C C . LYS B 1 248 ? 6.707 31.234 26.062 1 95.88 248 LYS B C 1
ATOM 6448 O O . LYS B 1 248 ? 7.91 31.016 26.172 1 95.88 248 LYS B O 1
ATOM 6453 N N . ALA B 1 249 ? 6.168 31.688 24.891 1 96.88 249 ALA B N 1
ATOM 6454 C CA . ALA B 1 249 ? 6.895 31.516 23.641 1 96.88 249 ALA B CA 1
ATOM 6455 C C . ALA B 1 249 ? 8.07 32.469 23.547 1 96.88 249 ALA B C 1
ATOM 6457 O O . ALA B 1 249 ? 8.992 32.281 22.75 1 96.88 249 ALA B O 1
ATOM 6458 N N . ASP B 1 250 ? 8.211 33.531 24.328 1 96 250 ASP B N 1
ATOM 6459 C CA . ASP B 1 250 ? 9.258 34.531 24.25 1 96 250 ASP B CA 1
ATOM 6460 C C . ASP B 1 250 ? 10.625 33.938 24.547 1 96 250 ASP B C 1
ATOM 6462 O O . ASP B 1 250 ? 11.656 34.5 24.141 1 96 250 ASP B O 1
ATOM 6466 N N . VAL B 1 251 ? 10.594 32.906 25.266 1 96.62 251 VAL B N 1
ATOM 6467 C CA . VAL B 1 251 ? 11.852 32.219 25.547 1 96.62 251 VAL B CA 1
ATOM 6468 C C . VAL B 1 251 ? 12.539 31.844 24.234 1 96.62 251 VAL B C 1
ATOM 6470 O O . VAL B 1 251 ? 13.766 31.828 24.156 1 96.62 251 VAL B O 1
ATOM 6473 N N . PHE B 1 252 ? 11.766 31.547 23.203 1 97.38 252 PHE B N 1
ATOM 6474 C CA . PHE B 1 252 ? 12.219 31.188 21.859 1 97.38 252 PHE B CA 1
ATOM 6475 C C . PHE B 1 252 ? 12.5 32.438 21.047 1 97.38 252 PHE B C 1
ATOM 6477 O O . PHE B 1 252 ? 13.508 32.5 20.328 1 97.38 252 PHE B O 1
ATOM 6484 N N . TYR B 1 253 ? 11.727 33.5 21.141 1 98.06 253 TYR B N 1
ATOM 6485 C CA . TYR B 1 253 ? 11.711 34.594 20.188 1 98.06 253 TYR B CA 1
ATOM 6486 C C . TYR B 1 253 ? 12.477 35.812 20.734 1 98.06 253 TYR B C 1
ATOM 6488 O O . TYR B 1 253 ? 13.016 36.625 19.984 1 98.06 253 TYR B O 1
ATOM 6496 N N . ASN B 1 254 ? 12.43 35.969 21.953 1 96.69 254 ASN B N 1
ATOM 6497 C CA . ASN B 1 254 ? 13.094 37.094 22.625 1 96.69 254 ASN B CA 1
ATOM 6498 C C . ASN B 1 254 ? 13.461 36.75 24.062 1 96.69 254 ASN B C 1
ATOM 6500 O O . ASN B 1 254 ? 13.07 37.438 24.984 1 96.69 254 ASN B O 1
ATOM 6504 N N . GLY B 1 255 ? 14.258 35.656 24.188 1 94.81 255 GLY B N 1
ATOM 6505 C CA . GLY B 1 255 ? 14.602 35.188 25.516 1 94.81 255 GLY B CA 1
ATOM 6506 C C . GLY B 1 255 ? 15.828 34.312 25.547 1 94.81 255 GLY B C 1
ATOM 6507 O O . GLY B 1 255 ? 16.781 34.531 24.781 1 94.81 255 GLY B O 1
ATOM 6508 N N . LEU B 1 256 ? 15.836 33.344 26.453 1 91.69 256 LEU B N 1
ATOM 6509 C CA . LEU B 1 256 ? 16.984 32.562 26.844 1 91.69 256 LEU B CA 1
ATOM 6510 C C . LEU B 1 256 ? 17.5 31.719 25.656 1 91.69 256 LEU B C 1
ATOM 6512 O O . LEU B 1 256 ? 18.703 31.484 25.531 1 91.69 256 LEU B O 1
ATOM 6516 N N . LEU B 1 257 ? 16.578 31.328 24.781 1 95.88 257 LEU B N 1
ATOM 6517 C CA . LEU B 1 257 ? 16.969 30.391 23.719 1 95.88 257 LEU B CA 1
ATOM 6518 C C . LEU B 1 257 ? 17.281 31.141 22.438 1 95.88 257 LEU B C 1
ATOM 6520 O O . LEU B 1 257 ? 17.875 30.578 21.516 1 95.88 257 LEU B O 1
ATOM 6524 N N . THR B 1 258 ? 16.984 32.375 22.328 1 96.94 258 THR B N 1
ATOM 6525 C CA . THR B 1 258 ? 17 33.156 21.094 1 96.94 258 THR B CA 1
ATOM 6526 C C . THR B 1 258 ? 18.391 33.156 20.469 1 96.94 258 THR B C 1
ATOM 6528 O O . THR B 1 258 ? 18.562 32.844 19.297 1 96.94 258 THR B O 1
ATOM 6531 N N . GLN B 1 259 ? 19.375 33.531 21.266 1 96.38 259 GLN B N 1
ATOM 6532 C CA . GLN B 1 259 ? 20.719 33.688 20.75 1 96.38 259 GLN B CA 1
ATOM 6533 C C . GLN B 1 259 ? 21.266 32.312 20.281 1 96.38 259 GLN B C 1
ATOM 6535 O O . GLN B 1 259 ? 21.922 32.25 19.234 1 96.38 259 GLN B O 1
ATOM 6540 N N . THR B 1 260 ? 21 31.375 21.078 1 96 260 THR B N 1
ATOM 6541 C CA . THR B 1 260 ? 21.469 30.031 20.734 1 96 260 THR B CA 1
ATOM 6542 C C . THR B 1 260 ? 20.844 29.578 19.406 1 96 260 THR B C 1
ATOM 6544 O O . THR B 1 260 ? 21.547 29 18.562 1 96 260 THR B O 1
ATOM 6547 N N . ILE B 1 261 ? 19.641 29.781 19.219 1 97 261 ILE B N 1
ATOM 6548 C CA . ILE B 1 261 ? 18.922 29.406 18 1 97 261 ILE B CA 1
ATOM 6549 C C . ILE B 1 261 ? 19.516 30.125 16.797 1 97 261 ILE B C 1
ATOM 6551 O O . ILE B 1 261 ? 19.812 29.516 15.781 1 97 261 ILE B O 1
ATOM 6555 N N . VAL B 1 262 ? 19.75 31.406 16.953 1 97.62 262 VAL B N 1
ATOM 6556 C CA . VAL B 1 262 ? 20.281 32.219 15.867 1 97.62 262 VAL B CA 1
ATOM 6557 C C . VAL B 1 262 ? 21.688 31.734 15.523 1 97.62 262 VAL B C 1
ATOM 6559 O O . VAL B 1 262 ? 22.047 31.609 14.344 1 97.62 262 VAL B O 1
ATOM 6562 N N . ASP B 1 263 ? 22.516 31.469 16.531 1 97.12 263 ASP B N 1
ATOM 6563 C CA . ASP B 1 263 ? 23.891 31.016 16.312 1 97.12 263 ASP B CA 1
ATOM 6564 C C . ASP B 1 263 ? 23.922 29.672 15.57 1 97.12 263 ASP B C 1
ATOM 6566 O O . ASP B 1 263 ? 24.719 29.484 14.656 1 97.12 263 ASP B O 1
ATOM 6570 N N . ASP B 1 264 ? 23.078 28.797 15.992 1 96.38 264 ASP B N 1
ATOM 6571 C CA . ASP B 1 264 ? 23.031 27.484 15.359 1 96.38 264 ASP B CA 1
ATOM 6572 C C . ASP B 1 264 ? 22.594 27.594 13.898 1 96.38 264 ASP B C 1
ATOM 6574 O O . ASP B 1 264 ? 23.109 26.891 13.031 1 96.38 264 ASP B O 1
ATOM 6578 N N . ILE B 1 265 ? 21.625 28.422 13.594 1 97.62 265 ILE B N 1
ATOM 6579 C CA . ILE B 1 265 ? 21.141 28.625 12.234 1 97.62 265 ILE B CA 1
ATOM 6580 C C . ILE B 1 265 ? 22.25 29.266 11.383 1 97.62 265 ILE B C 1
ATOM 6582 O O . ILE B 1 265 ? 22.484 28.844 10.25 1 97.62 265 ILE B O 1
ATOM 6586 N N . LYS B 1 266 ? 22.953 30.203 11.938 1 97 266 LYS B N 1
ATOM 6587 C CA . LYS B 1 266 ? 24.047 30.875 11.227 1 97 266 LYS B CA 1
ATOM 6588 C C . LYS B 1 266 ? 25.203 29.906 10.969 1 97 266 LYS B C 1
ATOM 6590 O O . LYS B 1 266 ? 25.859 29.984 9.922 1 97 266 LYS B O 1
ATOM 6595 N N . ALA B 1 267 ? 25.406 29.094 11.898 1 96.31 267 ALA B N 1
ATOM 6596 C CA . ALA B 1 267 ? 26.469 28.109 11.734 1 96.31 267 ALA B CA 1
ATOM 6597 C C . ALA B 1 267 ? 26.188 27.203 10.539 1 96.31 267 ALA B C 1
ATOM 6599 O O . ALA B 1 267 ? 27.125 26.703 9.906 1 96.31 267 ALA B O 1
ATOM 6600 N N . ALA B 1 268 ? 24.953 27.094 10.219 1 96.5 268 ALA B N 1
ATOM 6601 C CA . ALA B 1 268 ? 24.562 26.266 9.086 1 96.5 268 ALA B CA 1
ATOM 6602 C C . ALA B 1 268 ? 24.406 27.094 7.82 1 96.5 268 ALA B C 1
ATOM 6604 O O . ALA B 1 268 ? 23.938 26.609 6.789 1 96.5 268 ALA B O 1
ATOM 6605 N N . GLY B 1 269 ? 24.703 28.359 7.934 1 96.81 269 GLY B N 1
ATOM 6606 C CA . GLY B 1 269 ? 24.672 29.234 6.773 1 96.81 269 GLY B CA 1
ATOM 6607 C C . GLY B 1 269 ? 23.391 30.031 6.652 1 96.81 269 GLY B C 1
ATOM 6608 O O . GLY B 1 269 ? 23.109 30.609 5.602 1 96.81 269 GLY B O 1
ATOM 6609 N N . GLY B 1 270 ? 22.594 30.078 7.719 1 97.56 270 GLY B N 1
ATOM 6610 C CA . GLY B 1 270 ? 21.344 30.812 7.688 1 97.56 270 GLY B CA 1
ATOM 6611 C C . GLY B 1 270 ? 21.5 32.312 7.883 1 97.56 270 GLY B C 1
ATOM 6612 O O . GLY B 1 270 ? 22.578 32.781 8.281 1 97.56 270 GLY B O 1
ATOM 6613 N N . ILE B 1 271 ? 20.422 33.031 7.562 1 98 271 ILE B N 1
ATOM 6614 C CA . ILE B 1 271 ? 20.531 34.5 7.574 1 98 271 ILE B CA 1
ATOM 6615 C C . ILE B 1 271 ? 19.547 35.062 8.602 1 98 271 ILE B C 1
ATOM 6617 O O . ILE B 1 271 ? 19.312 36.281 8.633 1 98 271 ILE B O 1
ATOM 6621 N N . ILE B 1 272 ? 18.938 34.219 9.383 1 98.44 272 ILE B N 1
ATOM 6622 C CA . ILE B 1 272 ? 18 34.688 10.406 1 98.44 272 ILE B CA 1
ATOM 6623 C C . ILE B 1 272 ? 18.75 35.438 11.492 1 98.44 272 ILE B C 1
ATOM 6625 O O . ILE B 1 272 ? 19.828 35 11.93 1 98.44 272 ILE B O 1
ATOM 6629 N N . THR B 1 273 ? 18.172 36.5 11.875 1 98.25 273 THR B N 1
ATOM 6630 C CA . THR B 1 273 ? 18.766 37.344 12.93 1 98.25 273 THR B CA 1
ATOM 6631 C C . THR B 1 273 ? 17.891 37.312 14.18 1 98.25 273 THR B C 1
ATOM 6633 O O . THR B 1 273 ? 16.766 36.844 14.148 1 98.25 273 THR B O 1
ATOM 6636 N N . ARG B 1 274 ? 18.469 37.875 15.242 1 98 274 ARG B N 1
ATOM 6637 C CA . ARG B 1 274 ? 17.688 38.031 16.469 1 98 274 ARG B CA 1
ATOM 6638 C C . ARG B 1 274 ? 16.453 38.875 16.234 1 98 274 ARG B C 1
ATOM 6640 O O . ARG B 1 274 ? 15.391 38.625 16.797 1 98 274 ARG B O 1
ATOM 6647 N N . ASP B 1 275 ? 16.562 39.875 15.438 1 98.06 275 ASP B N 1
ATOM 6648 C CA . ASP B 1 275 ? 15.453 40.781 15.141 1 98.06 275 ASP B CA 1
ATOM 6649 C C . ASP B 1 275 ? 14.344 40.031 14.383 1 98.06 275 ASP B C 1
ATOM 6651 O O . ASP B 1 275 ? 13.164 40.344 14.562 1 98.06 275 ASP B O 1
ATOM 6655 N N . ASP B 1 276 ? 14.742 39.156 13.523 1 98.56 276 ASP B N 1
ATOM 6656 C CA . ASP B 1 276 ? 13.742 38.344 12.828 1 98.56 276 ASP B CA 1
ATOM 6657 C C . ASP B 1 276 ? 12.852 37.594 13.812 1 98.56 276 ASP B C 1
ATOM 6659 O O . ASP B 1 276 ? 11.625 37.594 13.648 1 98.56 276 ASP B O 1
ATOM 6663 N N . LEU B 1 277 ? 13.484 36.969 14.805 1 98.56 277 LEU B N 1
ATOM 6664 C CA . LEU B 1 277 ? 12.727 36.219 15.805 1 98.56 277 LEU B CA 1
ATOM 6665 C C . LEU B 1 277 ? 11.883 37.156 16.656 1 98.56 277 LEU B C 1
ATOM 6667 O O . LEU B 1 277 ? 10.688 36.906 16.859 1 98.56 277 LEU B O 1
ATOM 6671 N N . LYS B 1 278 ? 12.461 38.188 17.094 1 97.81 278 LYS B N 1
ATOM 6672 C CA . LYS B 1 278 ? 11.797 39.156 17.953 1 97.81 278 LYS B CA 1
ATOM 6673 C C . LYS B 1 278 ? 10.578 39.781 17.281 1 97.81 278 LYS B C 1
ATOM 6675 O O . LYS B 1 278 ? 9.555 40.031 17.922 1 97.81 278 LYS B O 1
ATOM 6680 N N . ASN B 1 279 ? 10.656 40 16 1 97.62 279 ASN B N 1
ATOM 6681 C CA . ASN B 1 279 ? 9.633 40.75 15.281 1 97.62 279 ASN B CA 1
ATOM 6682 C C . ASN B 1 279 ? 8.617 39.812 14.633 1 97.62 279 ASN B C 1
ATOM 6684 O O . ASN B 1 279 ? 7.68 40.281 13.969 1 97.62 279 ASN B O 1
ATOM 6688 N N . TYR B 1 280 ? 8.852 38.562 14.766 1 98.25 280 TYR B N 1
ATOM 6689 C CA . TYR B 1 280 ? 7.883 37.656 14.172 1 98.25 280 TYR B CA 1
ATOM 6690 C C . TYR B 1 280 ? 6.496 37.844 14.781 1 98.25 280 TYR B C 1
ATOM 6692 O O . TYR B 1 280 ? 6.359 37.938 16 1 98.25 280 TYR B O 1
ATOM 6700 N N . LYS B 1 281 ? 5.465 37.844 13.914 1 96.69 281 LYS B N 1
ATOM 6701 C CA . LYS B 1 281 ? 4.086 38 14.375 1 96.69 281 LYS B CA 1
ATOM 6702 C C . LYS B 1 281 ? 3.164 37 13.703 1 96.69 281 LYS B C 1
ATOM 6704 O O . LYS B 1 281 ? 3.32 36.688 12.516 1 96.69 281 LYS B O 1
ATOM 6709 N N . VAL B 1 282 ? 2.238 36.531 14.484 1 97.44 282 VAL B N 1
ATOM 6710 C CA . VAL B 1 282 ? 1.166 35.688 13.992 1 97.44 282 VAL B CA 1
ATOM 6711 C C . VAL B 1 282 ? 0.052 36.531 13.398 1 97.44 282 VAL B C 1
ATOM 6713 O O . VAL B 1 282 ? -0.14 37.688 13.805 1 97.44 282 VAL B O 1
ATOM 6716 N N . GLU B 1 283 ? -0.575 36 12.375 1 97.31 283 GLU B N 1
ATOM 6717 C CA . GLU B 1 283 ? -1.749 36.688 11.812 1 97.31 283 GLU B CA 1
ATOM 6718 C C . GLU B 1 283 ? -3.035 35.969 12.227 1 97.31 283 GLU B C 1
ATOM 6720 O O . GLU B 1 283 ? -3.176 34.75 12.031 1 97.31 283 GLU B O 1
ATOM 6725 N N . VAL B 1 284 ? -3.906 36.719 12.805 1 97.38 284 VAL B N 1
ATOM 6726 C CA . VAL B 1 284 ? -5.203 36.156 13.195 1 97.38 284 VAL B CA 1
ATOM 6727 C C . VAL B 1 284 ? -6.297 36.75 12.312 1 97.38 284 VAL B C 1
ATOM 6729 O O . VAL B 1 284 ? -6.434 37.969 12.195 1 97.38 284 VAL B O 1
ATOM 6732 N N . ASN B 1 285 ? -6.973 35.875 11.648 1 94.81 285 ASN B N 1
ATOM 6733 C CA . ASN B 1 285 ? -8.125 36.25 10.836 1 94.81 285 ASN B CA 1
ATOM 6734 C C . ASN B 1 285 ? -9.43 35.75 11.438 1 94.81 285 ASN B C 1
ATOM 6736 O O . ASN B 1 285 ? -9.664 34.531 11.477 1 94.81 285 ASN B O 1
ATOM 6740 N N . GLU B 1 286 ? -10.289 36.656 11.75 1 89.12 286 GLU B N 1
ATOM 6741 C CA . GLU B 1 286 ? -11.547 36.25 12.375 1 89.12 286 GLU B CA 1
ATOM 6742 C C . GLU B 1 286 ? -12.633 36 11.328 1 89.12 286 GLU B C 1
ATOM 6744 O O . GLU B 1 286 ? -13.758 35.625 11.672 1 89.12 286 GLU B O 1
ATOM 6749 N N . TYR B 1 287 ? -12.266 36.25 10.117 1 83.5 287 TYR B N 1
ATOM 6750 C CA . TYR B 1 287 ? -13.18 35.938 9.023 1 83.5 287 TYR B CA 1
ATOM 6751 C C . TYR B 1 287 ? -12.539 34.938 8.055 1 83.5 287 TYR B C 1
ATOM 6753 O O . TYR B 1 287 ? -12.023 35.344 7.008 1 83.5 287 TYR B O 1
ATOM 6761 N N . ALA B 1 288 ? -12.633 33.75 8.406 1 84 288 ALA B N 1
ATOM 6762 C CA . ALA B 1 288 ? -12.078 32.656 7.582 1 84 288 ALA B CA 1
ATOM 6763 C C . ALA B 1 288 ? -12.734 32.656 6.207 1 84 288 ALA B C 1
ATOM 6765 O O . ALA B 1 288 ? -13.891 33.031 6.055 1 84 288 ALA B O 1
ATOM 6766 N N . LEU B 1 289 ? -11.969 32.219 5.219 1 89.88 289 LEU B N 1
ATOM 6767 C CA . LEU B 1 289 ? -12.578 31.953 3.924 1 89.88 289 LEU B CA 1
ATOM 6768 C C . LEU B 1 289 ? -13.734 30.969 4.066 1 89.88 289 LEU B C 1
ATOM 6770 O O . LEU B 1 289 ? -13.602 29.938 4.73 1 89.88 289 LEU B O 1
ATOM 6774 N N . ASN B 1 290 ? -14.883 31.359 3.596 1 92.44 290 ASN B N 1
ATOM 6775 C CA . ASN B 1 290 ? -16.016 30.438 3.662 1 92.44 290 ASN B CA 1
ATOM 6776 C C . ASN B 1 290 ? -16.734 30.328 2.322 1 92.44 290 ASN B C 1
ATOM 6778 O O . ASN B 1 290 ? -16.734 31.281 1.537 1 92.44 290 ASN B O 1
ATOM 6782 N N . PHE B 1 291 ? -17.219 29.219 2 1 92.25 291 PHE B N 1
ATOM 6783 C CA . PHE B 1 291 ? -18 28.922 0.801 1 92.25 291 PHE B CA 1
ATOM 6784 C C . PHE B 1 291 ? -18.984 27.797 1.056 1 92.25 291 PHE B C 1
ATOM 6786 O O . PHE B 1 291 ? -18.859 27.062 2.033 1 92.25 291 PHE B O 1
ATOM 6793 N N . THR B 1 292 ? -20.016 27.766 0.197 1 93.81 292 THR B N 1
ATOM 6794 C CA . THR B 1 292 ? -21.078 26.797 0.424 1 93.81 292 THR B CA 1
ATOM 6795 C C . THR B 1 292 ? -21.156 25.797 -0.725 1 93.81 292 THR B C 1
ATOM 6797 O O . THR B 1 292 ? -21.109 26.188 -1.895 1 93.81 292 THR B O 1
ATOM 6800 N N . VAL B 1 293 ? -21.234 24.594 -0.381 1 93.44 293 VAL B N 1
ATOM 6801 C CA . VAL B 1 293 ? -21.484 23.516 -1.331 1 93.44 293 VAL B CA 1
ATOM 6802 C C . VAL B 1 293 ? -22.594 22.609 -0.811 1 93.44 293 VAL B C 1
ATOM 6804 O O . VAL B 1 293 ? -22.438 21.938 0.204 1 93.44 293 VAL B O 1
ATOM 6807 N N . GLY B 1 294 ? -23.734 22.594 -1.489 1 90.12 294 GLY B N 1
ATOM 6808 C CA . GLY B 1 294 ? -24.875 21.844 -1.001 1 90.12 294 GLY B CA 1
ATOM 6809 C C . GLY B 1 294 ? -25.391 22.328 0.345 1 90.12 294 GLY B C 1
ATOM 6810 O O . GLY B 1 294 ? -25.641 23.516 0.523 1 90.12 294 GLY B O 1
ATOM 6811 N N . LYS B 1 295 ? -25.469 21.375 1.245 1 94.62 295 LYS B N 1
ATOM 6812 C CA . LYS B 1 295 ? -26 21.703 2.566 1 94.62 295 LYS B CA 1
ATOM 6813 C C . LYS B 1 295 ? -24.875 21.984 3.553 1 94.62 295 LYS B C 1
ATOM 6815 O O . LYS B 1 295 ? -25.094 22.016 4.766 1 94.62 295 LYS B O 1
ATOM 6820 N N . TYR B 1 296 ? -23.703 22.266 3.025 1 97.06 296 TYR B N 1
ATOM 6821 C CA . TYR B 1 296 ? -22.547 22.391 3.906 1 97.06 296 TYR B CA 1
ATOM 6822 C C . TYR B 1 296 ? -21.859 23.734 3.727 1 97.06 296 TYR B C 1
ATOM 6824 O O . TYR B 1 296 ? -21.766 24.25 2.607 1 97.06 296 TYR B O 1
ATOM 6832 N N . ILE B 1 297 ? -21.422 24.344 4.809 1 97 297 ILE B N 1
ATOM 6833 C CA . ILE B 1 297 ? -20.609 25.562 4.809 1 97 297 ILE B CA 1
ATOM 6834 C C . ILE B 1 297 ? -19.172 25.219 5.176 1 97 297 ILE B C 1
ATOM 6836 O O . ILE B 1 297 ? -18.891 24.703 6.266 1 97 297 ILE B O 1
ATOM 6840 N N . PHE B 1 298 ? -18.281 25.531 4.309 1 97.38 298 PHE B N 1
ATOM 6841 C CA . PHE B 1 298 ? -16.875 25.234 4.484 1 97.38 298 PHE B CA 1
ATOM 6842 C C . PHE B 1 298 ? -16.125 26.438 5.023 1 97.38 298 PHE B C 1
ATOM 6844 O O . PHE B 1 298 ? -16.391 27.578 4.613 1 97.38 298 PHE B O 1
ATOM 6851 N N . HIS B 1 299 ? -15.203 26.234 5.934 1 97.94 299 HIS B N 1
ATOM 6852 C CA . HIS B 1 299 ? -14.266 27.234 6.422 1 97.94 299 HIS B CA 1
ATOM 6853 C C . HIS B 1 299 ? -12.828 26.734 6.336 1 97.94 299 HIS B C 1
ATOM 6855 O O . HIS B 1 299 ? -12.508 25.656 6.855 1 97.94 299 HIS B O 1
ATOM 6861 N N . ALA B 1 300 ? -11.984 27.422 5.684 1 97.81 300 ALA B N 1
ATOM 6862 C CA . ALA B 1 300 ? -10.586 27.062 5.484 1 97.81 300 ALA B CA 1
ATOM 6863 C C . ALA B 1 300 ? -9.703 28.312 5.414 1 97.81 300 ALA B C 1
ATOM 6865 O O . ALA B 1 300 ? -10.203 29.422 5.195 1 97.81 300 ALA B O 1
ATOM 6866 N N . PRO B 1 301 ? -8.438 28.141 5.68 1 97.69 301 PRO B N 1
ATOM 6867 C CA . PRO B 1 301 ? -7.566 29.312 5.547 1 97.69 301 PRO B CA 1
ATOM 6868 C C . PRO B 1 301 ? -7.441 29.797 4.102 1 97.69 301 PRO B C 1
ATOM 6870 O O . PRO B 1 301 ? -7.379 28.969 3.18 1 97.69 301 PRO B O 1
ATOM 6873 N N . GLY B 1 302 ? -7.438 31.094 3.92 1 95.38 302 GLY B N 1
ATOM 6874 C CA . GLY B 1 302 ? -7.219 31.688 2.607 1 95.38 302 GLY B CA 1
ATOM 6875 C C . GLY B 1 302 ? -5.762 31.688 2.189 1 95.38 302 GLY B C 1
ATOM 6876 O O . GLY B 1 302 ? -4.922 31.062 2.844 1 95.38 302 GLY B O 1
ATOM 6877 N N . ALA B 1 303 ? -5.438 32.375 1.104 1 93.88 303 ALA B N 1
ATOM 6878 C CA . ALA B 1 303 ? -4.051 32.531 0.673 1 93.88 303 ALA B CA 1
ATOM 6879 C C . ALA B 1 303 ? -3.178 33.062 1.807 1 93.88 303 ALA B C 1
ATOM 6881 O O . ALA B 1 303 ? -3.611 33.906 2.588 1 93.88 303 ALA B O 1
ATOM 6882 N N . PRO B 1 304 ? -2.041 32.594 1.938 1 94.94 304 PRO B N 1
ATOM 6883 C CA . PRO B 1 304 ? -1.322 31.797 0.943 1 94.94 304 PRO B CA 1
ATOM 6884 C C . PRO B 1 304 ? -1.56 30.297 1.109 1 94.94 304 PRO B C 1
ATOM 6886 O O . PRO B 1 304 ? -0.816 29.484 0.552 1 94.94 304 PRO B O 1
ATOM 6889 N N . PHE B 1 305 ? -2.562 29.906 1.873 1 96.56 305 PHE B N 1
ATOM 6890 C CA . PHE B 1 305 ? -2.852 28.5 2.092 1 96.56 305 PHE B CA 1
ATOM 6891 C C . PHE B 1 305 ? -3.775 27.969 1.006 1 96.56 305 PHE B C 1
ATOM 6893 O O . PHE B 1 305 ? -4.16 28.688 0.092 1 96.56 305 PHE B O 1
ATOM 6900 N N . GLY B 1 306 ? -4.078 26.656 1.071 1 95.81 306 GLY B N 1
ATOM 6901 C CA . GLY B 1 306 ? -4.742 25.938 -0.005 1 95.81 306 GLY B CA 1
ATOM 6902 C C . GLY B 1 306 ? -6.25 26.078 0.024 1 95.81 306 GLY B C 1
ATOM 6903 O O . GLY B 1 306 ? -6.949 25.562 -0.849 1 95.81 306 GLY B O 1
ATOM 6904 N N . GLY B 1 307 ? -6.828 26.859 0.898 1 97 307 GLY B N 1
ATOM 6905 C CA . GLY B 1 307 ? -8.266 27.031 1.033 1 97 307 GLY B CA 1
ATOM 6906 C C . GLY B 1 307 ? -8.945 27.438 -0.261 1 97 307 GLY B C 1
ATOM 6907 O O . GLY B 1 307 ? -9.93 26.812 -0.677 1 97 307 GLY B O 1
ATOM 6908 N N . PRO B 1 308 ? -8.516 28.516 -0.937 1 96.25 308 PRO B N 1
ATOM 6909 C CA . PRO B 1 308 ? -9.125 28.938 -2.195 1 96.25 308 PRO B CA 1
ATOM 6910 C C . PRO B 1 308 ? -9.109 27.859 -3.264 1 96.25 308 PRO B C 1
ATOM 6912 O O . PRO B 1 308 ? -10.078 27.719 -4.023 1 96.25 308 PRO B O 1
ATOM 6915 N N . VAL B 1 309 ? -8.031 27.109 -3.301 1 95.69 309 VAL B N 1
ATOM 6916 C CA . VAL B 1 309 ? -7.902 26.047 -4.285 1 95.69 309 VAL B CA 1
ATOM 6917 C C . VAL B 1 309 ? -8.914 24.938 -3.98 1 95.69 309 VAL B C 1
ATOM 6919 O O . VAL B 1 309 ? -9.578 24.438 -4.887 1 95.69 309 VAL B O 1
ATOM 6922 N N . LEU B 1 310 ? -9.023 24.531 -2.732 1 97.5 310 LEU B N 1
ATOM 6923 C CA . LEU B 1 310 ? -10.023 23.562 -2.314 1 97.5 310 LEU B CA 1
ATOM 6924 C C . LEU B 1 310 ? -11.43 24.047 -2.658 1 97.5 310 LEU B C 1
ATOM 6926 O O . LEU B 1 310 ? -12.25 23.266 -3.158 1 97.5 310 LEU B O 1
ATOM 6930 N N . ALA B 1 311 ? -11.68 25.281 -2.393 1 97.19 311 ALA B N 1
ATOM 6931 C CA . ALA B 1 311 ? -12.977 25.875 -2.701 1 97.19 311 ALA B CA 1
ATOM 6932 C C . ALA B 1 311 ? -13.289 25.781 -4.191 1 97.19 311 ALA B C 1
ATOM 6934 O O . ALA B 1 311 ? -14.406 25.453 -4.578 1 97.19 311 ALA B O 1
ATOM 6935 N N . LEU B 1 312 ? -12.305 26.125 -4.973 1 96.62 312 LEU B N 1
ATOM 6936 C CA . LEU B 1 312 ? -12.492 26.062 -6.422 1 96.62 312 LEU B CA 1
ATOM 6937 C C . LEU B 1 312 ? -12.82 24.641 -6.863 1 96.62 312 LEU B C 1
ATOM 6939 O O . LEU B 1 312 ? -13.742 24.422 -7.652 1 96.62 312 LEU B O 1
ATOM 6943 N N . MET B 1 313 ? -12.078 23.672 -6.387 1 97.12 313 MET B N 1
ATOM 6944 C CA . MET B 1 313 ? -12.297 22.281 -6.746 1 97.12 313 MET B CA 1
ATOM 6945 C C . MET B 1 313 ? -13.727 21.859 -6.43 1 97.12 313 MET B C 1
ATOM 6947 O O . MET B 1 313 ? -14.422 21.297 -7.285 1 97.12 313 MET B O 1
ATOM 6951 N N . LEU B 1 314 ? -14.148 22.109 -5.23 1 97.75 314 LEU B N 1
ATOM 6952 C CA . LEU B 1 314 ? -15.461 21.656 -4.781 1 97.75 314 LEU B CA 1
ATOM 6953 C C . LEU B 1 314 ? -16.578 22.422 -5.484 1 97.75 314 LEU B C 1
ATOM 6955 O O . LEU B 1 314 ? -17.641 21.859 -5.754 1 97.75 314 LEU B O 1
ATOM 6959 N N . ASN B 1 315 ? -16.297 23.656 -5.785 1 96.19 315 ASN B N 1
ATOM 6960 C CA . ASN B 1 315 ? -17.281 24.469 -6.496 1 96.19 315 ASN B CA 1
ATOM 6961 C C . ASN B 1 315 ? -17.5 23.969 -7.922 1 96.19 315 ASN B C 1
ATOM 6963 O O . ASN B 1 315 ? -18.625 23.984 -8.43 1 96.19 315 ASN B O 1
ATOM 6967 N N . ILE B 1 316 ? -16.453 23.641 -8.594 1 96.25 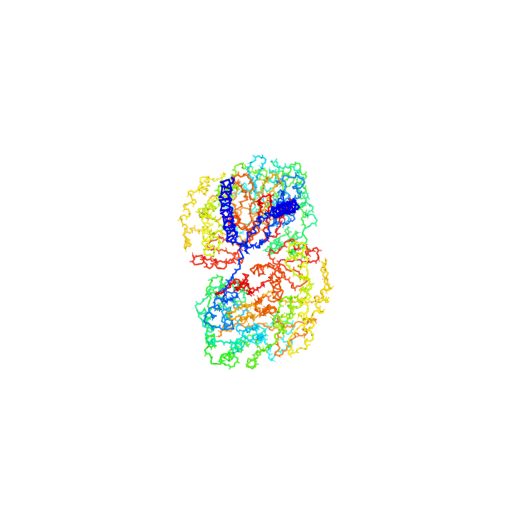316 ILE B N 1
ATOM 6968 C CA . ILE B 1 316 ? -16.562 23.094 -9.938 1 96.25 316 ILE B CA 1
ATOM 6969 C C . ILE B 1 316 ? -17.359 21.797 -9.898 1 96.25 316 ILE B C 1
ATOM 6971 O O . ILE B 1 316 ? -18.312 21.609 -10.664 1 96.25 316 ILE B O 1
ATOM 6975 N N . LEU B 1 317 ? -17 20.922 -9 1 97 317 LEU B N 1
ATOM 6976 C CA . LEU B 1 317 ? -17.562 19.578 -8.945 1 97 317 LEU B CA 1
ATOM 6977 C C . LEU B 1 317 ? -19.016 19.609 -8.477 1 97 317 LEU B C 1
ATOM 6979 O O . LEU B 1 317 ? -19.797 18.719 -8.82 1 97 317 LEU B O 1
ATOM 6983 N N . LYS B 1 318 ? -19.344 20.562 -7.691 1 93.38 318 LYS B N 1
ATOM 6984 C CA . LYS B 1 318 ? -20.719 20.766 -7.246 1 93.38 318 LYS B CA 1
ATOM 6985 C C . LYS B 1 318 ? -21.672 20.875 -8.438 1 93.38 318 LYS B C 1
ATOM 6987 O O . LYS B 1 318 ? -22.812 20.406 -8.359 1 93.38 318 LYS B O 1
ATOM 6992 N N . GLY B 1 319 ? -21.266 21.422 -9.469 1 94.81 319 GLY B N 1
ATOM 6993 C CA . GLY B 1 319 ? -22.078 21.625 -10.656 1 94.81 319 GLY B CA 1
ATOM 6994 C C . GLY B 1 319 ? -22.5 20.328 -11.328 1 94.81 319 GLY B C 1
ATOM 6995 O O . GLY B 1 319 ? -23.422 20.297 -12.148 1 94.81 319 GLY B O 1
ATOM 6996 N N . TYR B 1 320 ? -21.844 19.25 -10.945 1 96.38 320 TYR B N 1
ATOM 6997 C CA . TYR B 1 320 ? -22.188 17.953 -11.531 1 96.38 320 TYR B CA 1
ATOM 6998 C C . TYR B 1 320 ? -23.188 17.219 -10.648 1 96.38 320 TYR B C 1
ATOM 7000 O O . TYR B 1 320 ? -23.5 16.047 -10.906 1 96.38 320 TYR B O 1
ATOM 7008 N N . ASN B 1 321 ? -23.672 17.828 -9.617 1 94.5 321 ASN B N 1
ATOM 7009 C CA . ASN B 1 321 ? -24.656 17.25 -8.703 1 94.5 321 ASN B CA 1
ATOM 7010 C C . ASN B 1 321 ? -24.234 15.867 -8.227 1 94.5 321 ASN B C 1
ATOM 7012 O O . ASN B 1 321 ? -24.984 14.906 -8.367 1 94.5 321 ASN B O 1
ATOM 7016 N N . LEU B 1 322 ? -23.078 15.852 -7.633 1 95.62 322 LEU B N 1
ATOM 7017 C CA . LEU B 1 322 ? -22.469 14.586 -7.234 1 95.62 322 LEU B CA 1
ATOM 7018 C C . LEU B 1 322 ? -23.25 13.938 -6.094 1 95.62 322 LEU B C 1
ATOM 7020 O O . LEU B 1 322 ? -23.719 14.633 -5.191 1 95.62 322 LEU B O 1
ATOM 7024 N N . SER B 1 323 ? -23.438 12.695 -6.199 1 96.44 323 SER B N 1
ATOM 7025 C CA . SER B 1 323 ? -24.094 11.836 -5.211 1 96.44 323 SER B CA 1
ATOM 7026 C C . SER B 1 323 ? -23.562 10.414 -5.281 1 96.44 323 SER B C 1
ATOM 7028 O O . SER B 1 323 ? -22.672 10.117 -6.074 1 96.44 323 SER B O 1
ATOM 7030 N N . SER B 1 324 ? -24.078 9.562 -4.441 1 96.19 324 SER B N 1
ATOM 7031 C CA . SER B 1 324 ? -23.656 8.164 -4.445 1 96.19 324 SER B CA 1
ATOM 7032 C C . SER B 1 324 ? -23.953 7.504 -5.785 1 96.19 324 SER B C 1
ATOM 7034 O O . SER B 1 324 ? -23.281 6.543 -6.172 1 96.19 324 SER B O 1
ATOM 7036 N N . SER B 1 325 ? -24.891 8.023 -6.551 1 96.5 325 SER B N 1
ATOM 7037 C CA . SER B 1 325 ? -25.234 7.488 -7.863 1 96.5 325 SER B CA 1
ATOM 7038 C C . SER B 1 325 ? -24.078 7.656 -8.844 1 96.5 325 SER B C 1
ATOM 7040 O O . SER B 1 325 ? -23.906 6.852 -9.766 1 96.5 325 SER B O 1
ATOM 7042 N N . ASN B 1 326 ? -23.25 8.641 -8.648 1 97.06 326 ASN B N 1
ATOM 7043 C CA . ASN B 1 326 ? -22.156 8.969 -9.57 1 97.06 326 ASN B CA 1
ATOM 7044 C C . ASN B 1 326 ? -21.031 7.957 -9.477 1 97.06 326 ASN B C 1
ATOM 7046 O O . ASN B 1 326 ? -20.141 7.926 -10.336 1 97.06 326 ASN B O 1
ATOM 7050 N N . VAL B 1 327 ? -21.109 7.074 -8.445 1 96.12 327 VAL B N 1
ATOM 7051 C CA . VAL B 1 327 ? -20.078 6.059 -8.32 1 96.12 327 VAL B CA 1
ATOM 7052 C C . VAL B 1 327 ? -20.719 4.676 -8.211 1 96.12 327 VAL B C 1
ATOM 7054 O O . VAL B 1 327 ? -20.078 3.73 -7.73 1 96.12 327 VAL B O 1
ATOM 7057 N N . SER B 1 328 ? -21.922 4.574 -8.602 1 94.12 328 SER B N 1
ATOM 7058 C CA . SER B 1 328 ? -22.688 3.354 -8.391 1 94.12 328 SER B CA 1
ATOM 7059 C C . SER B 1 328 ? -22.375 2.305 -9.453 1 94.12 328 SER B C 1
ATOM 7061 O O . SER B 1 328 ? -22.562 1.107 -9.227 1 94.12 328 SER B O 1
ATOM 7063 N N . THR B 1 329 ? -21.938 2.744 -10.672 1 95 329 THR B N 1
ATOM 7064 C CA . THR B 1 329 ? -21.516 1.85 -11.75 1 95 329 THR B CA 1
ATOM 7065 C C . THR B 1 329 ? -20.109 2.211 -12.234 1 95 329 THR B C 1
ATOM 7067 O O . THR B 1 329 ? -19.625 3.318 -11.992 1 95 329 THR B O 1
ATOM 7070 N N . ILE B 1 330 ? -19.547 1.336 -12.938 1 94.5 330 ILE B N 1
ATOM 7071 C CA . ILE B 1 330 ? -18.188 1.544 -13.422 1 94.5 330 ILE B CA 1
ATOM 7072 C C . ILE B 1 330 ? -18.156 2.738 -14.367 1 94.5 330 ILE B C 1
ATOM 7074 O O . ILE B 1 330 ? -17.25 3.576 -14.297 1 94.5 330 ILE B O 1
ATOM 7078 N N . ASP B 1 331 ? -19.094 2.838 -15.281 1 96.88 331 ASP B N 1
ATOM 7079 C CA . ASP B 1 331 ? -19.125 3.92 -16.266 1 96.88 331 ASP B CA 1
ATOM 7080 C C . ASP B 1 331 ? -19.281 5.277 -15.57 1 96.88 331 ASP B C 1
ATOM 7082 O O . ASP B 1 331 ? -18.625 6.246 -15.945 1 96.88 331 ASP B O 1
ATOM 7086 N N . LYS B 1 332 ? -20.172 5.297 -14.609 1 97.69 332 LYS B N 1
ATOM 7087 C CA . LYS B 1 332 ? -20.391 6.539 -13.867 1 97.69 332 LYS B CA 1
ATOM 7088 C C . LYS B 1 332 ? -19.156 6.914 -13.055 1 97.69 332 LYS B C 1
ATOM 7090 O O . LYS B 1 332 ? -18.812 8.094 -12.953 1 97.69 332 LYS B O 1
ATOM 7095 N N . LYS B 1 333 ? -18.578 5.918 -12.5 1 97.69 333 LYS B N 1
ATOM 7096 C CA . LYS B 1 333 ? -17.359 6.152 -11.727 1 97.69 333 LYS B CA 1
ATOM 7097 C C . LYS B 1 333 ? -16.234 6.676 -12.609 1 97.69 333 LYS B C 1
ATOM 7099 O O . LYS B 1 333 ? -15.492 7.574 -12.211 1 97.69 333 LYS B O 1
ATOM 7104 N N . ILE B 1 334 ? -16.062 6.117 -13.867 1 98.31 334 ILE B N 1
ATOM 7105 C CA . ILE B 1 334 ? -15.078 6.578 -14.836 1 98.31 334 ILE B CA 1
ATOM 7106 C C . ILE B 1 334 ? -15.305 8.055 -15.141 1 98.31 334 ILE B C 1
ATOM 7108 O O . ILE B 1 334 ? -14.367 8.852 -15.109 1 98.31 334 ILE B O 1
ATOM 7112 N N . LEU B 1 335 ? -16.531 8.398 -15.391 1 98.38 335 LEU B N 1
ATOM 7113 C CA . LEU B 1 335 ? -16.875 9.781 -15.719 1 98.38 335 LEU B CA 1
ATOM 7114 C C . LEU B 1 335 ? -16.594 10.703 -14.531 1 98.38 335 LEU B C 1
ATOM 7116 O O . LEU B 1 335 ? -16.047 11.797 -14.711 1 98.38 335 LEU B O 1
ATOM 7120 N N . THR B 1 336 ? -16.969 10.273 -13.383 1 98.56 336 THR B N 1
ATOM 7121 C CA . THR B 1 336 ? -16.781 11.078 -12.18 1 98.56 336 THR B CA 1
ATOM 7122 C C . THR B 1 336 ? -15.305 11.336 -11.93 1 98.56 336 THR B C 1
ATOM 7124 O O . THR B 1 336 ? -14.898 12.477 -11.672 1 98.56 336 THR B O 1
ATOM 7127 N N . TYR B 1 337 ? -14.508 10.312 -12.016 1 98.38 337 TYR B N 1
ATOM 7128 C CA . TYR B 1 337 ? -13.078 10.484 -11.789 1 98.38 337 TYR B CA 1
ATOM 7129 C C . TYR B 1 337 ? -12.445 11.328 -12.891 1 98.38 337 TYR B C 1
ATOM 7131 O O . TYR B 1 337 ? -11.516 12.102 -12.633 1 98.38 337 TYR B O 1
ATOM 7139 N N . HIS B 1 338 ? -12.898 11.164 -14.141 1 97.81 338 HIS B N 1
ATOM 7140 C CA . HIS B 1 338 ? -12.445 12.039 -15.219 1 97.81 338 HIS B CA 1
ATOM 7141 C C . HIS B 1 338 ? -12.695 13.5 -14.875 1 97.81 338 HIS B C 1
ATOM 7143 O O . HIS B 1 338 ? -11.789 14.328 -14.984 1 97.81 338 HIS B O 1
ATOM 7149 N N . ARG B 1 339 ? -13.891 13.812 -14.445 1 97.62 339 ARG B N 1
ATOM 7150 C CA . ARG B 1 339 ? -14.266 15.18 -14.094 1 97.62 339 ARG B CA 1
ATOM 7151 C C . ARG B 1 339 ? -13.453 15.68 -12.914 1 97.62 339 ARG B C 1
ATOM 7153 O O . ARG B 1 339 ? -13.047 16.844 -12.883 1 97.62 339 ARG B O 1
ATOM 7160 N N . MET B 1 340 ? -13.219 14.836 -11.945 1 97.75 340 MET B N 1
ATOM 7161 C CA . MET B 1 340 ? -12.406 15.203 -10.789 1 97.75 340 MET B CA 1
ATOM 7162 C C . MET B 1 340 ? -10.977 15.531 -11.203 1 97.75 340 MET B C 1
ATOM 7164 O O . MET B 1 340 ? -10.43 16.547 -10.789 1 97.75 340 MET B O 1
ATOM 7168 N N . ILE B 1 341 ? -10.406 14.648 -12.031 1 96.31 341 ILE B N 1
ATOM 7169 C CA . ILE B 1 341 ? -9.023 14.812 -12.461 1 96.31 341 ILE B CA 1
ATOM 7170 C C . ILE B 1 341 ? -8.875 16.125 -13.242 1 96.31 341 ILE B C 1
ATOM 7172 O O . ILE B 1 341 ? -7.945 16.891 -13 1 96.31 341 ILE B O 1
ATOM 7176 N N . GLU B 1 342 ? -9.797 16.375 -14.148 1 95.06 342 GLU B N 1
ATOM 7177 C CA . GLU B 1 342 ? -9.781 17.625 -14.898 1 95.06 342 GLU B CA 1
ATOM 7178 C C . GLU B 1 342 ? -9.93 18.828 -13.977 1 95.06 342 GLU B C 1
ATOM 7180 O O . GLU B 1 342 ? -9.227 19.828 -14.133 1 95.06 342 GLU B O 1
ATOM 7185 N N . THR B 1 343 ? -10.797 18.719 -13.039 1 95.62 343 THR B N 1
ATOM 7186 C CA . THR B 1 343 ? -11.008 19.781 -12.062 1 95.62 343 THR B CA 1
ATOM 7187 C C . THR B 1 343 ? -9.727 20.047 -11.281 1 95.62 343 THR B C 1
ATOM 7189 O O . THR B 1 343 ? -9.344 21.203 -11.078 1 95.62 343 THR B O 1
ATOM 7192 N N . PHE B 1 344 ? -9.078 18.984 -10.797 1 95.44 344 PHE B N 1
ATOM 7193 C CA . PHE B 1 344 ? -7.852 19.125 -10.023 1 95.44 344 PHE B CA 1
ATOM 7194 C C . PHE B 1 344 ? -6.766 19.812 -10.836 1 95.44 344 PHE B C 1
ATOM 7196 O O . PHE B 1 344 ? -6.02 20.641 -10.305 1 95.44 344 PHE B O 1
ATOM 7203 N N . ARG B 1 345 ? -6.688 19.531 -12.094 1 92.19 345 ARG B N 1
ATOM 7204 C CA . ARG B 1 345 ? -5.688 20.141 -12.961 1 92.19 345 ARG B CA 1
ATOM 7205 C C . ARG B 1 345 ? -5.945 21.625 -13.125 1 92.19 345 ARG B C 1
ATOM 7207 O O . ARG B 1 345 ? -5.02 22.438 -13.039 1 92.19 345 ARG B O 1
ATOM 7214 N N . PHE B 1 346 ? -7.176 22 -13.344 1 90.62 346 PHE B N 1
ATOM 7215 C CA . PHE B 1 346 ? -7.531 23.406 -13.484 1 90.62 346 PHE B CA 1
ATOM 7216 C C . PHE B 1 346 ? -7.242 24.172 -12.195 1 90.62 346 PHE B C 1
ATOM 7218 O O . PHE B 1 346 ? -6.734 25.297 -12.234 1 90.62 346 PHE B O 1
ATOM 7225 N N . ALA B 1 347 ? -7.574 23.531 -11.109 1 92 347 ALA B N 1
ATOM 7226 C CA . ALA B 1 347 ? -7.383 24.188 -9.812 1 92 347 ALA B CA 1
ATOM 7227 C C . ALA B 1 347 ? -5.902 24.375 -9.5 1 92 347 ALA B C 1
ATOM 7229 O O . ALA B 1 347 ? -5.504 25.375 -8.898 1 92 347 ALA B O 1
ATOM 7230 N N . ASP B 1 348 ? -5.141 23.422 -9.867 1 87.38 348 ASP B N 1
ATOM 7231 C CA . ASP B 1 348 ? -3.709 23.469 -9.586 1 87.38 348 ASP B CA 1
ATOM 7232 C C . ASP B 1 348 ? -3.045 24.625 -10.336 1 87.38 348 ASP B C 1
ATOM 7234 O O . ASP B 1 348 ? -2.088 25.219 -9.844 1 87.38 348 ASP B O 1
ATOM 7238 N N . VAL B 1 349 ? -3.508 24.906 -11.5 1 84.94 349 VAL B N 1
ATOM 7239 C CA . VAL B 1 349 ? -2.996 26.047 -12.273 1 84.94 349 VAL B CA 1
ATOM 7240 C C . VAL B 1 349 ? -3.293 27.344 -11.539 1 84.94 349 VAL B C 1
ATOM 7242 O O . VAL B 1 349 ? -2.465 28.266 -11.531 1 84.94 349 VAL B O 1
ATOM 7245 N N . GLN B 1 350 ? -4.438 27.422 -10.961 1 87.69 350 GLN B N 1
ATOM 7246 C CA . GLN B 1 350 ? -4.812 28.641 -10.242 1 87.69 350 GLN B CA 1
ATOM 7247 C C . GLN B 1 350 ? -3.992 28.797 -8.969 1 87.69 350 GLN B C 1
ATOM 7249 O O . GLN B 1 350 ? -3.688 29.922 -8.555 1 87.69 350 GLN B O 1
ATOM 7254 N N . LYS B 1 351 ? -3.633 27.719 -8.367 1 88.81 351 LYS B N 1
ATOM 7255 C CA . LYS B 1 351 ? -2.84 27.75 -7.145 1 88.81 351 LYS B CA 1
ATOM 7256 C C . LYS B 1 351 ? -1.527 28.5 -7.352 1 88.81 351 LYS B C 1
ATOM 7258 O O . LYS B 1 351 ? -1.081 29.234 -6.473 1 88.81 351 LYS B O 1
ATOM 7263 N N . GLN B 1 352 ? -1.015 28.344 -8.461 1 83.88 352 GLN B N 1
ATOM 7264 C CA . GLN B 1 352 ? 0.293 28.922 -8.766 1 83.88 352 GLN B CA 1
ATOM 7265 C C . GLN B 1 352 ? 0.219 30.438 -8.844 1 83.88 352 GLN B C 1
ATOM 7267 O O . GLN B 1 352 ? 1.243 31.125 -8.758 1 83.88 352 GLN B O 1
ATOM 7272 N N . LYS B 1 353 ? -0.942 30.938 -8.992 1 88.75 353 LYS B N 1
ATOM 7273 C CA . LYS B 1 353 ? -1.117 32.375 -9.125 1 88.75 353 LYS B CA 1
ATOM 7274 C C . LYS B 1 353 ? -1.292 33.031 -7.762 1 88.75 353 LYS B C 1
ATOM 7276 O O . LYS B 1 353 ? -1.316 34.281 -7.664 1 88.75 353 LYS B O 1
ATOM 7281 N N . LEU B 1 354 ? -1.319 32.281 -6.77 1 92 354 LEU B N 1
ATOM 7282 C CA . LEU B 1 354 ? -1.571 32.812 -5.434 1 92 354 LEU B CA 1
ATOM 7283 C C . LEU B 1 354 ? -0.273 33.281 -4.777 1 92 354 LEU B C 1
ATOM 7285 O O . LEU B 1 354 ? 0.806 33.125 -5.352 1 92 354 LEU B O 1
ATOM 7289 N N . GLY B 1 355 ? -0.41 33.906 -3.633 1 93.5 355 GLY B N 1
ATOM 7290 C CA . GLY B 1 355 ? 0.686 34.406 -2.834 1 93.5 355 GLY B CA 1
ATOM 7291 C C . GLY B 1 355 ? 0.23 35.031 -1.516 1 93.5 355 GLY B C 1
ATOM 7292 O O . GLY B 1 355 ? -0.939 34.906 -1.146 1 93.5 355 GLY B O 1
ATOM 7293 N N . ASP B 1 356 ? 1.178 35.531 -0.863 1 95.44 356 ASP B N 1
ATOM 7294 C CA . ASP B 1 356 ? 0.882 36.219 0.394 1 95.44 356 ASP B CA 1
ATOM 7295 C C . ASP B 1 356 ? 0.116 37.531 0.149 1 95.44 356 ASP B C 1
ATOM 7297 O O . ASP B 1 356 ? 0.654 38.469 -0.432 1 95.44 356 ASP B O 1
ATOM 7301 N N . PRO B 1 357 ? -1.104 37.625 0.637 1 94.31 357 PRO B N 1
ATOM 7302 C CA . PRO B 1 357 ? -1.933 38.781 0.322 1 94.31 357 PRO B CA 1
ATOM 7303 C C . PRO B 1 357 ? -1.401 40.062 0.949 1 94.31 357 PRO B C 1
ATOM 7305 O O . PRO B 1 357 ? -1.808 41.156 0.555 1 94.31 357 PRO B O 1
ATOM 7308 N N . ARG B 1 358 ? -0.581 40.062 1.877 1 94 358 ARG B N 1
ATOM 7309 C CA . ARG B 1 358 ? -0.003 41.25 2.484 1 94 358 ARG B CA 1
ATOM 7310 C C . ARG B 1 358 ? 0.996 41.938 1.544 1 94 358 ARG B C 1
ATOM 7312 O O . ARG B 1 358 ? 1.262 43.125 1.659 1 94 358 ARG B O 1
ATOM 7319 N N . TYR B 1 359 ? 1.49 41.125 0.656 1 95 359 TYR B N 1
ATOM 7320 C CA . TYR B 1 359 ? 2.568 41.594 -0.2 1 95 359 TYR B CA 1
ATOM 7321 C C . TYR B 1 359 ? 2.117 41.688 -1.654 1 95 359 TYR B C 1
ATOM 7323 O O . TYR B 1 359 ? 2.734 42.375 -2.469 1 95 359 TYR B O 1
ATOM 7331 N N . GLU B 1 360 ? 1.087 40.906 -1.957 1 92.94 360 GLU B N 1
ATOM 7332 C CA . GLU B 1 360 ? 0.601 40.844 -3.332 1 92.94 360 GLU B CA 1
ATOM 7333 C C . GLU B 1 360 ? -0.877 41.188 -3.416 1 92.94 360 GLU B C 1
ATOM 7335 O O . GLU B 1 360 ? -1.668 40.812 -2.549 1 92.94 360 GLU B O 1
ATOM 7340 N N . ASN B 1 361 ? -1.218 41.938 -4.438 1 89.81 361 ASN B N 1
ATOM 7341 C CA . ASN B 1 361 ? -2.617 42.281 -4.641 1 89.81 361 ASN B CA 1
ATOM 7342 C C . ASN B 1 361 ? -3.383 41.188 -5.344 1 89.81 361 ASN B C 1
ATOM 7344 O O . ASN B 1 361 ? -3.648 41.25 -6.547 1 89.81 361 ASN B O 1
ATOM 7348 N N . ILE B 1 362 ? -3.775 40.219 -4.531 1 89.81 362 ILE B N 1
ATOM 7349 C CA . ILE B 1 362 ? -4.43 39.062 -5.125 1 89.81 362 ILE B CA 1
ATOM 7350 C C . ILE B 1 362 ? -5.867 38.969 -4.621 1 89.81 362 ILE B C 1
ATOM 7352 O O . ILE B 1 362 ? -6.488 37.906 -4.703 1 89.81 362 ILE B O 1
ATOM 7356 N N . ARG B 1 363 ? -6.391 39.969 -4.105 1 89.44 363 ARG B N 1
ATOM 7357 C CA . ARG B 1 363 ? -7.746 39.938 -3.566 1 89.44 363 ARG B CA 1
ATOM 7358 C C . ARG B 1 363 ? -8.758 39.594 -4.652 1 89.44 363 ARG B C 1
ATOM 7360 O O . ARG B 1 363 ? -9.641 38.75 -4.438 1 89.44 363 ARG B O 1
ATOM 7367 N N . GLU B 1 364 ? -8.641 40.25 -5.699 1 89.12 364 GLU B N 1
ATOM 7368 C CA . GLU B 1 364 ? -9.57 40 -6.793 1 89.12 364 GLU B CA 1
ATOM 7369 C C . GLU B 1 364 ? -9.422 38.594 -7.336 1 89.12 364 GLU B C 1
ATOM 7371 O O . GLU B 1 364 ? -10.406 37.969 -7.715 1 89.12 364 GLU B O 1
ATOM 7376 N N . LEU B 1 365 ? -8.234 38.188 -7.406 1 89.38 365 LEU B N 1
ATOM 7377 C CA . LEU B 1 365 ? -7.961 36.812 -7.863 1 89.38 365 LEU B CA 1
ATOM 7378 C C . LEU B 1 365 ? -8.633 35.812 -6.957 1 89.38 365 LEU B C 1
ATOM 7380 O O . LEU B 1 365 ? -9.281 34.875 -7.438 1 89.38 365 LEU B O 1
ATOM 7384 N N . VAL B 1 366 ? -8.516 35.938 -5.652 1 90.19 366 VAL B N 1
ATOM 7385 C CA . VAL B 1 366 ? -9.102 35 -4.68 1 90.19 366 VAL B CA 1
ATOM 7386 C C . VAL B 1 366 ? -10.625 35.062 -4.777 1 90.19 366 VAL B C 1
ATOM 7388 O O . VAL B 1 366 ? -11.281 34 -4.73 1 90.19 366 VAL B O 1
ATOM 7391 N N . LYS B 1 367 ? -11.141 36.219 -4.957 1 90.12 367 LYS B N 1
ATOM 7392 C CA . LYS B 1 367 ? -12.578 36.375 -5.125 1 90.12 367 LYS B CA 1
ATOM 7393 C C . LYS B 1 367 ? -13.07 35.656 -6.375 1 90.12 367 LYS B C 1
ATOM 7395 O O . LYS B 1 367 ? -14.109 35 -6.352 1 90.12 367 LYS B O 1
ATOM 7400 N N . ASN B 1 368 ? -12.367 35.781 -7.391 1 89.38 368 ASN B N 1
ATOM 7401 C CA . ASN B 1 368 ? -12.719 35.156 -8.648 1 89.38 368 ASN B CA 1
ATOM 7402 C C . ASN B 1 368 ? -12.633 33.625 -8.539 1 89.38 368 ASN B C 1
ATOM 7404 O O . ASN B 1 368 ? -13.555 32.906 -8.945 1 89.38 368 ASN B O 1
ATOM 7408 N N . ILE B 1 369 ? -11.555 33.188 -7.98 1 89.75 369 ILE B N 1
ATOM 7409 C CA . ILE B 1 369 ? -11.289 31.75 -7.891 1 89.75 369 ILE B CA 1
ATOM 7410 C C . ILE B 1 369 ? -12.359 31.078 -7.035 1 89.75 369 ILE B C 1
ATOM 7412 O O . ILE B 1 369 ? -12.711 29.922 -7.27 1 89.75 369 ILE B O 1
ATOM 7416 N N . THR B 1 370 ? -12.961 31.781 -6.113 1 89 370 THR B N 1
ATOM 7417 C CA . THR B 1 370 ? -13.938 31.188 -5.211 1 89 370 THR B CA 1
ATOM 7418 C C . THR B 1 370 ? -15.359 31.484 -5.668 1 89 370 THR B C 1
ATOM 7420 O O . THR B 1 370 ? -16.328 31.172 -4.973 1 89 370 THR B O 1
ATOM 7423 N N . SER B 1 371 ? -15.5 32.094 -6.867 1 92 371 SER B N 1
ATOM 7424 C CA . SER B 1 371 ? -16.812 32.469 -7.367 1 92 371 SER B CA 1
ATOM 7425 C C . SER B 1 371 ? -17.484 31.344 -8.133 1 92 371 SER B C 1
ATOM 7427 O O . SER B 1 371 ? -16.797 30.5 -8.734 1 92 371 SER B O 1
ATOM 7429 N N . ASP B 1 372 ? -18.781 31.375 -8.148 1 92.75 372 ASP B N 1
ATOM 7430 C CA . ASP B 1 372 ? -19.562 30.391 -8.898 1 92.75 372 ASP B CA 1
ATOM 7431 C C . ASP B 1 372 ? -19.359 30.578 -10.406 1 92.75 372 ASP B C 1
ATOM 7433 O O . ASP B 1 372 ? -19.344 29.594 -11.156 1 92.75 372 ASP B O 1
ATOM 7437 N N . SER B 1 373 ? -19.312 31.797 -10.828 1 93.62 373 SER B N 1
ATOM 7438 C CA . SER B 1 373 ? -19.172 32.094 -12.25 1 93.62 373 SER B CA 1
ATOM 7439 C C . SER B 1 373 ? -17.891 31.5 -12.812 1 93.62 373 SER B C 1
ATOM 7441 O O . SER B 1 373 ? -17.891 30.875 -13.883 1 93.62 373 SER B O 1
ATOM 7443 N N . PHE B 1 374 ? -16.859 31.688 -12.094 1 93.81 374 PHE B N 1
ATOM 7444 C CA . PHE B 1 374 ? -15.578 31.156 -12.547 1 93.81 374 PHE B CA 1
ATOM 7445 C C . PHE B 1 374 ? -15.602 29.625 -12.562 1 93.81 374 PHE B C 1
ATOM 7447 O O . PHE B 1 374 ? -15.109 29.016 -13.508 1 93.81 374 PHE B O 1
ATOM 7454 N N . ALA B 1 375 ? -16.109 29.062 -11.531 1 94.81 375 ALA B N 1
ATOM 7455 C CA . ALA B 1 375 ? -16.25 27.609 -11.469 1 94.81 375 ALA B CA 1
ATOM 7456 C C . ALA B 1 375 ? -17.078 27.094 -12.648 1 94.81 375 ALA B C 1
ATOM 7458 O O . ALA B 1 375 ? -16.734 26.062 -13.234 1 94.81 375 ALA B O 1
ATOM 7459 N N . ASN B 1 376 ? -18.141 27.766 -12.969 1 94.62 376 ASN B N 1
ATOM 7460 C CA . ASN B 1 376 ? -18.969 27.406 -14.102 1 94.62 376 ASN B CA 1
ATOM 7461 C C . ASN B 1 376 ? -18.203 27.5 -15.422 1 94.62 376 ASN B C 1
ATOM 7463 O O . ASN B 1 376 ? -18.375 26.656 -16.297 1 94.62 376 ASN B O 1
ATOM 7467 N N . ASP B 1 377 ? -17.469 28.5 -15.562 1 93.69 377 ASP B N 1
ATOM 7468 C CA . ASP B 1 377 ? -16.656 28.656 -16.766 1 93.69 377 ASP B CA 1
ATOM 7469 C C . ASP B 1 377 ? -15.695 27.484 -16.953 1 93.69 377 ASP B C 1
ATOM 7471 O O . ASP B 1 377 ? -15.531 26.984 -18.062 1 93.69 377 ASP B O 1
ATOM 7475 N N . ILE B 1 378 ? -15.062 27.141 -15.867 1 92.62 378 ILE B N 1
ATOM 7476 C CA . ILE B 1 378 ? -14.117 26.031 -15.93 1 92.62 378 ILE B CA 1
ATOM 7477 C C . ILE B 1 378 ? -14.867 24.734 -16.234 1 92.62 378 ILE B C 1
ATOM 7479 O O . ILE B 1 378 ? -14.414 23.906 -17.031 1 92.62 378 ILE B O 1
ATOM 7483 N N . ARG B 1 379 ? -15.953 24.5 -15.586 1 94.19 379 ARG B N 1
ATOM 7484 C CA . ARG B 1 379 ? -16.75 23.297 -15.812 1 94.19 379 ARG B CA 1
ATOM 7485 C C . ARG B 1 379 ? -17.141 23.172 -17.281 1 94.19 379 ARG B C 1
ATOM 7487 O O . ARG B 1 379 ? -17.125 22.062 -17.828 1 94.19 379 ARG B O 1
ATOM 7494 N N . ASN B 1 380 ? -17.484 24.297 -17.891 1 93.31 380 ASN B N 1
ATOM 7495 C CA . ASN B 1 380 ? -17.891 24.297 -19.281 1 93.31 380 ASN B CA 1
ATOM 7496 C C . ASN B 1 380 ? -16.719 23.938 -20.203 1 93.31 380 ASN B C 1
ATOM 7498 O O . ASN B 1 380 ? -16.922 23.5 -21.344 1 93.31 380 ASN B O 1
ATOM 7502 N N . LYS B 1 381 ? -15.578 24.094 -19.688 1 91.94 381 LYS B N 1
ATOM 7503 C CA . LYS B 1 381 ? -14.398 23.75 -20.469 1 91.94 381 LYS B CA 1
ATOM 7504 C C . LYS B 1 381 ? -14.07 22.266 -20.375 1 91.94 381 LYS B C 1
ATOM 7506 O O . LYS B 1 381 ? -13.336 21.734 -21.203 1 91.94 381 LYS B O 1
ATOM 7511 N N . ILE B 1 382 ? -14.516 21.609 -19.375 1 94.31 382 ILE B N 1
ATOM 7512 C CA . ILE B 1 382 ? -14.234 20.203 -19.172 1 94.31 382 ILE B CA 1
ATOM 7513 C C . ILE B 1 382 ? -15.062 19.359 -20.141 1 94.31 382 ILE B C 1
ATOM 7515 O O . ILE B 1 382 ? -16.297 19.438 -20.156 1 94.31 382 ILE B O 1
ATOM 7519 N N . ASN B 1 383 ? -14.344 18.594 -20.984 1 94.88 383 ASN B N 1
ATOM 7520 C CA . ASN B 1 383 ? -14.961 17.641 -21.906 1 94.88 383 ASN B CA 1
ATOM 7521 C C . ASN B 1 383 ? -15.117 16.266 -21.281 1 94.88 383 ASN B C 1
ATOM 7523 O O . ASN B 1 383 ? -14.133 15.648 -20.859 1 94.88 383 ASN B O 1
ATOM 7527 N N . ASP B 1 384 ? -16.281 15.766 -21.25 1 96.19 384 ASP B N 1
ATOM 7528 C CA . ASP B 1 384 ? -16.578 14.508 -20.578 1 96.19 384 ASP B CA 1
ATOM 7529 C C . ASP B 1 384 ? -15.93 13.328 -21.312 1 96.19 384 ASP B C 1
ATOM 7531 O O . ASP B 1 384 ? -15.828 12.234 -20.766 1 96.19 384 ASP B O 1
ATOM 7535 N N . ASP B 1 385 ? -15.5 13.516 -22.531 1 95.5 385 ASP B N 1
ATOM 7536 C CA . ASP B 1 385 ? -15.102 12.375 -23.359 1 95.5 385 ASP B CA 1
ATOM 7537 C C . ASP B 1 385 ? -13.578 12.281 -23.469 1 95.5 385 ASP B C 1
ATOM 7539 O O . ASP B 1 385 ? -13.039 11.211 -23.734 1 95.5 385 ASP B O 1
ATOM 7543 N N . ILE B 1 386 ? -12.953 13.477 -23.297 1 94.88 386 ILE B N 1
ATOM 7544 C CA . ILE B 1 386 ? -11.516 13.445 -23.547 1 94.88 386 ILE B CA 1
ATOM 7545 C C . ILE B 1 386 ? -10.812 14.453 -22.641 1 94.88 386 ILE B C 1
ATOM 7547 O O . ILE B 1 386 ? -11.344 15.539 -22.375 1 94.88 386 ILE B O 1
ATOM 7551 N N . LYS B 1 387 ? -9.695 14.039 -22.156 1 92 387 LYS B N 1
ATOM 7552 C CA . LYS B 1 387 ? -8.859 14.93 -21.359 1 92 387 LYS B CA 1
ATOM 7553 C C . LYS B 1 387 ? -8.492 16.188 -22.141 1 92 387 LYS B C 1
ATOM 7555 O O . LYS B 1 387 ? -8.172 16.125 -23.328 1 92 387 LYS B O 1
ATOM 7560 N N . GLN B 1 388 ? -8.508 17.25 -21.484 1 83.5 388 GLN B N 1
ATOM 7561 C CA . GLN B 1 388 ? -8.156 18.516 -22.109 1 83.5 388 GLN B CA 1
ATOM 7562 C C . GLN B 1 388 ? -6.645 18.625 -22.297 1 83.5 388 GLN B C 1
ATOM 7564 O O . GLN B 1 388 ? -5.871 18.203 -21.438 1 83.5 388 GLN B O 1
ATOM 7569 N N . ASN B 1 389 ? -6.141 18.938 -23.484 1 68.94 389 ASN B N 1
ATOM 7570 C CA . ASN B 1 389 ? -4.719 19.094 -23.781 1 68.94 389 ASN B CA 1
ATOM 7571 C C . ASN B 1 389 ? -4.18 20.422 -23.266 1 68.94 389 ASN B C 1
ATOM 7573 O O . ASN B 1 389 ? -2.965 20.625 -23.203 1 68.94 389 ASN B O 1
ATOM 7577 N N . THR B 1 390 ? -4.992 21.281 -23.172 1 60.22 390 THR B N 1
ATOM 7578 C CA . THR B 1 390 ? -4.566 22.672 -23.062 1 60.22 390 THR B CA 1
ATOM 7579 C C . THR B 1 390 ? -4.316 23.047 -21.609 1 60.22 390 THR B C 1
ATOM 7581 O O . THR B 1 390 ? -4.633 24.172 -21.188 1 60.22 390 THR B O 1
ATOM 7584 N N . TYR B 1 391 ? -3.977 21.969 -20.859 1 58.78 391 TYR B N 1
ATOM 7585 C CA . TYR B 1 391 ? -3.67 22.562 -19.562 1 58.78 391 TYR B CA 1
ATOM 7586 C C . TYR B 1 391 ? -2.365 23.359 -19.609 1 58.78 391 TYR B C 1
ATOM 7588 O O . TYR B 1 391 ? -1.349 22.844 -20.094 1 58.78 391 TYR B O 1
ATOM 7596 N N . ASN B 1 392 ? -2.309 24.484 -20.328 1 49.41 392 ASN B N 1
ATOM 7597 C CA . ASN B 1 392 ? -1.04 25.188 -20.281 1 49.41 392 ASN B CA 1
ATOM 7598 C C . ASN B 1 392 ? -0.325 24.984 -18.953 1 49.41 392 ASN B C 1
ATOM 7600 O O . ASN B 1 392 ? -0.356 25.859 -18.078 1 49.41 392 ASN B O 1
ATOM 7604 N N . TYR B 1 393 ? -0.166 23.656 -18.734 1 50.69 393 TYR B N 1
ATOM 7605 C CA . TYR B 1 393 ? 0.592 23.312 -17.531 1 50.69 393 TYR B CA 1
ATOM 7606 C C . TYR B 1 393 ? 2.051 23.719 -17.672 1 50.69 393 TYR B C 1
ATOM 7608 O O . TYR B 1 393 ? 2.828 23.078 -18.375 1 50.69 393 TYR B O 1
ATOM 7616 N N . LYS B 1 394 ? 2.354 24.734 -18 1 40.56 394 LYS B N 1
ATOM 7617 C CA . LYS B 1 394 ? 3.779 25.016 -18.156 1 40.56 394 LYS B CA 1
ATOM 7618 C C . LYS B 1 394 ? 4.555 24.625 -16.891 1 40.56 394 LYS B C 1
ATOM 7620 O O . LYS B 1 394 ? 5.719 25 -16.734 1 40.56 394 LYS B O 1
ATOM 7625 N N . TYR B 1 395 ? 3.941 24.188 -15.75 1 42.97 395 TYR B N 1
ATOM 7626 C CA . TYR B 1 395 ? 4.832 24.203 -14.594 1 42.97 395 TYR B CA 1
ATOM 7627 C C . TYR B 1 395 ? 5.293 22.797 -14.234 1 42.97 395 TYR B C 1
ATOM 7629 O O . TYR B 1 395 ? 4.473 21.891 -14.039 1 42.97 395 TYR B O 1
ATOM 7637 N N . ASP B 1 396 ? 6.488 22.453 -14.75 1 42.53 396 ASP B N 1
ATOM 7638 C CA . ASP B 1 396 ? 7.223 21.359 -14.117 1 42.53 396 ASP B CA 1
ATOM 7639 C C . ASP B 1 396 ? 7.527 21.672 -12.656 1 42.53 396 ASP B C 1
ATOM 7641 O O . ASP B 1 396 ? 8.328 22.562 -12.359 1 42.53 396 ASP B O 1
ATOM 7645 N N . HIS B 1 397 ? 6.621 21.766 -11.844 1 42.75 397 HIS B N 1
ATOM 7646 C CA . HIS B 1 397 ? 7.023 21.953 -10.453 1 42.75 397 HIS B CA 1
ATOM 7647 C C . HIS B 1 397 ? 8.031 20.891 -10.016 1 42.75 397 HIS B C 1
ATOM 7649 O O . HIS B 1 397 ? 7.797 19.688 -10.203 1 42.75 397 HIS B O 1
ATOM 7655 N N . TYR B 1 398 ? 9.305 21.375 -10.016 1 39.25 398 TYR B N 1
ATOM 7656 C CA . TYR B 1 398 ? 10.266 20.562 -9.289 1 39.25 398 TYR B CA 1
ATOM 7657 C C . TYR B 1 398 ? 9.797 20.297 -7.863 1 39.25 398 TYR B C 1
ATOM 7659 O O . TYR B 1 398 ? 9.828 21.203 -7.02 1 39.25 398 TYR B O 1
ATOM 7667 N N . MET B 1 399 ? 8.758 19.734 -7.617 1 43.94 399 MET B N 1
ATOM 7668 C CA . MET B 1 399 ? 8.508 19.453 -6.207 1 43.94 399 MET B CA 1
ATOM 7669 C C . MET B 1 399 ? 9.258 18.219 -5.746 1 43.94 399 MET B C 1
ATOM 7671 O O . MET B 1 399 ? 9.188 17.172 -6.398 1 43.94 399 MET B O 1
ATOM 7675 N N . ASP B 1 400 ? 10.219 18.438 -4.965 1 49.56 400 ASP B N 1
ATOM 7676 C CA . ASP B 1 400 ? 10.891 17.312 -4.32 1 49.56 400 ASP B CA 1
ATOM 7677 C C . ASP B 1 400 ? 9.875 16.312 -3.762 1 49.56 400 ASP B C 1
ATOM 7679 O O . ASP B 1 400 ? 8.758 16.703 -3.406 1 49.56 400 ASP B O 1
ATOM 7683 N N . LYS B 1 401 ? 10.172 15.133 -3.746 1 54.69 401 LYS B N 1
ATOM 7684 C CA . LYS B 1 401 ? 9.359 13.93 -3.568 1 54.69 401 LYS B CA 1
ATOM 7685 C C . LYS B 1 401 ? 8.836 13.828 -2.137 1 54.69 401 LYS B C 1
ATOM 7687 O O . LYS B 1 401 ? 7.734 13.328 -1.908 1 54.69 401 LYS B O 1
ATOM 7692 N N . ASP B 1 402 ? 9.641 14.273 -1.046 1 60.72 402 ASP B N 1
ATOM 7693 C CA . ASP B 1 402 ? 9.172 13.875 0.278 1 60.72 402 ASP B CA 1
ATOM 7694 C C . ASP B 1 402 ? 8.797 15.094 1.115 1 60.72 402 ASP B C 1
ATOM 7696 O O . ASP B 1 402 ? 9.625 15.977 1.343 1 60.72 402 ASP B O 1
ATOM 7700 N N . HIS B 1 403 ? 7.469 15.094 1.521 1 78.31 403 HIS B N 1
ATOM 7701 C CA . HIS B 1 403 ? 6.992 16.281 2.223 1 78.31 403 HIS B CA 1
ATOM 7702 C C . HIS B 1 403 ? 6.633 15.961 3.67 1 78.31 403 HIS B C 1
ATOM 7704 O O . HIS B 1 403 ? 6 14.938 3.943 1 78.31 403 HIS B O 1
ATOM 7710 N N . GLY B 1 404 ? 7.195 16.75 4.52 1 84.56 404 GLY B N 1
ATOM 7711 C CA . GLY B 1 404 ? 7.047 16.656 5.965 1 84.56 404 GLY B CA 1
ATOM 7712 C C . GLY B 1 404 ? 5.922 17.516 6.508 1 84.56 404 GLY B C 1
ATOM 7713 O O . GLY B 1 404 ? 6.145 18.656 6.902 1 84.56 404 GLY B O 1
ATOM 7714 N N . THR B 1 405 ? 4.793 17.078 6.547 1 90.44 405 THR B N 1
ATOM 7715 C CA . THR B 1 405 ? 3.611 17.75 7.074 1 90.44 405 THR B CA 1
ATOM 7716 C C . THR B 1 405 ? 2.766 16.797 7.91 1 90.44 405 THR B C 1
ATOM 7718 O O . THR B 1 405 ? 2.834 15.578 7.727 1 90.44 405 THR B O 1
ATOM 7721 N N . SER B 1 406 ? 2.156 17.312 8.961 1 96.88 406 SER B N 1
ATOM 7722 C CA . SER B 1 406 ? 1.206 16.562 9.766 1 96.88 406 SER B CA 1
ATOM 7723 C C . SER B 1 406 ? -0.068 17.359 10.016 1 96.88 406 SER B C 1
ATOM 7725 O O . SER B 1 406 ? -0.047 18.594 10 1 96.88 406 SER B O 1
ATOM 7727 N N . HIS B 1 407 ? -1.141 16.688 10.219 1 98.5 407 HIS B N 1
ATOM 7728 C CA . HIS B 1 407 ? -2.439 17.312 10.438 1 98.5 407 HIS B CA 1
ATOM 7729 C C . HIS B 1 407 ? -3.18 16.641 11.594 1 98.5 407 HIS B C 1
ATOM 7731 O O . HIS B 1 407 ? -2.977 15.461 11.875 1 98.5 407 HIS B O 1
ATOM 7737 N N . LEU B 1 408 ? -3.973 17.5 12.273 1 98.31 408 LEU B N 1
ATOM 7738 C CA . LEU B 1 408 ? -4.832 17.047 13.359 1 98.31 408 LEU B CA 1
ATOM 7739 C C . LEU B 1 408 ? -6.258 17.562 13.172 1 98.31 408 LEU B C 1
ATOM 7741 O O . LEU B 1 408 ? -6.461 18.719 12.805 1 98.31 408 LEU B O 1
ATOM 7745 N N . SER B 1 409 ? -7.254 16.672 13.461 1 98.94 409 SER B N 1
ATOM 7746 C CA . SER B 1 409 ? -8.664 17.047 13.477 1 98.94 409 SER B CA 1
ATOM 7747 C C . SER B 1 409 ? -9.312 16.703 14.812 1 98.94 409 SER B C 1
ATOM 7749 O O . SER B 1 409 ? -9.18 15.578 15.297 1 98.94 409 SER B O 1
ATOM 7751 N N . ILE B 1 410 ? -10.062 17.656 15.422 1 98.94 410 ILE B N 1
ATOM 7752 C CA . ILE B 1 410 ? -10.656 17.438 16.734 1 98.94 410 ILE B CA 1
ATOM 7753 C C . ILE B 1 410 ? -12.047 18.047 16.781 1 98.94 410 ILE B C 1
ATOM 7755 O O . ILE B 1 410 ? -12.258 19.156 16.281 1 98.94 410 ILE B O 1
ATOM 7759 N N . ILE B 1 411 ? -12.984 17.359 17.328 1 98.88 411 ILE B N 1
ATOM 7760 C CA . ILE B 1 411 ? -14.242 17.906 17.828 1 98.88 411 ILE B CA 1
ATOM 7761 C C . ILE B 1 411 ? -14.375 17.641 19.328 1 98.88 411 ILE B C 1
ATOM 7763 O O . ILE B 1 411 ? -14.266 16.5 19.766 1 98.88 411 ILE B O 1
ATOM 7767 N N . ALA B 1 412 ? -14.594 18.672 20.078 1 98.75 412 ALA B N 1
ATOM 7768 C CA . ALA B 1 412 ? -14.695 18.562 21.531 1 98.75 412 ALA B CA 1
ATOM 7769 C C . ALA B 1 412 ? -16.156 18.391 21.969 1 98.75 412 ALA B C 1
ATOM 7771 O O . ALA B 1 412 ? -17.062 18.531 21.156 1 98.75 412 ALA B O 1
ATOM 7772 N N . GLU B 1 413 ? -16.312 18.109 23.25 1 97.69 413 GLU B N 1
ATOM 7773 C CA . GLU B 1 413 ? -17.625 17.828 23.844 1 97.69 413 GLU B CA 1
ATOM 7774 C C . GLU B 1 413 ? -18.562 19.016 23.734 1 97.69 413 GLU B C 1
ATOM 7776 O O . GLU B 1 413 ? -19.766 18.844 23.547 1 97.69 413 GLU B O 1
ATOM 7781 N N . ASP B 1 414 ? -18.078 20.188 23.828 1 97.06 414 ASP B N 1
ATOM 7782 C CA . ASP B 1 414 ? -18.922 21.391 23.781 1 97.06 414 ASP B CA 1
ATOM 7783 C C . ASP B 1 414 ? -19.266 21.766 22.344 1 97.06 414 ASP B C 1
ATOM 7785 O O . ASP B 1 414 ? -19.969 22.75 22.109 1 97.06 414 ASP B O 1
ATOM 7789 N N . GLY B 1 415 ? -18.703 21.047 21.406 1 97.44 415 GLY B N 1
ATOM 7790 C CA . GLY B 1 415 ? -19.031 21.281 20 1 97.44 415 GLY B CA 1
ATOM 7791 C C . GLY B 1 415 ? -17.969 22.078 19.281 1 97.44 415 GLY B C 1
ATOM 7792 O O . GLY B 1 415 ? -18.016 22.219 18.047 1 97.44 415 GLY B O 1
ATOM 7793 N N . SER B 1 416 ? -17.031 22.656 20.016 1 98.62 416 SER B N 1
ATOM 7794 C CA . SER B 1 416 ? -15.93 23.375 19.375 1 98.62 416 SER B CA 1
ATOM 7795 C C . SER B 1 416 ? -15.023 22.422 18.609 1 98.62 416 SER B C 1
ATOM 7797 O O . SER B 1 416 ? -15.008 21.219 18.875 1 98.62 416 SER B O 1
ATOM 7799 N N . ALA B 1 417 ? -14.391 22.969 17.641 1 98.88 417 ALA B N 1
ATOM 7800 C CA . ALA B 1 417 ? -13.578 22.125 16.766 1 98.88 417 ALA B CA 1
ATOM 7801 C C . ALA B 1 417 ? -12.297 22.828 16.344 1 98.88 417 ALA B C 1
ATOM 7803 O O . ALA B 1 417 ? -12.25 24.062 16.297 1 98.88 417 ALA B O 1
ATOM 7804 N N . VAL B 1 418 ? -11.305 22.031 16.062 1 98.94 418 VAL B N 1
ATOM 7805 C CA . VAL B 1 418 ? -10.039 22.547 15.547 1 98.94 418 VAL B CA 1
ATOM 7806 C C . VAL B 1 418 ? -9.531 21.656 14.422 1 98.94 418 VAL B C 1
ATOM 7808 O O . VAL B 1 418 ? -9.516 20.422 14.555 1 98.94 418 VAL B O 1
ATOM 7811 N N . ALA B 1 419 ? -9.25 22.172 13.289 1 98.94 419 ALA B N 1
ATOM 7812 C CA . ALA B 1 419 ? -8.398 21.609 12.258 1 98.94 419 ALA B CA 1
ATOM 7813 C C . ALA B 1 419 ? -7.047 22.328 12.211 1 98.94 419 ALA B C 1
ATOM 7815 O O . ALA B 1 419 ? -6.992 23.547 12.133 1 98.94 419 ALA B O 1
ATOM 7816 N N . VAL B 1 420 ? -5.965 21.547 12.25 1 98.88 420 VAL B N 1
ATOM 7817 C CA . VAL B 1 420 ? -4.672 22.219 12.328 1 98.88 420 VAL B CA 1
ATOM 7818 C C . VAL B 1 420 ? -3.625 21.422 11.562 1 98.88 420 VAL B C 1
ATOM 7820 O O . VAL B 1 420 ? -3.615 20.188 11.617 1 98.88 420 VAL B O 1
ATOM 7823 N N . THR B 1 421 ? -2.826 22.078 10.758 1 98.75 421 THR B N 1
ATOM 7824 C CA . THR B 1 421 ? -1.745 21.469 9.992 1 98.75 421 THR B CA 1
ATOM 7825 C C . THR B 1 421 ? -0.41 22.141 10.312 1 98.75 421 THR B C 1
ATOM 7827 O O . THR B 1 421 ? -0.316 23.359 10.359 1 98.75 421 THR B O 1
ATOM 7830 N N . SER B 1 422 ? 0.546 21.344 10.641 1 98.44 422 SER B N 1
ATOM 7831 C CA . SER B 1 422 ? 1.895 21.781 11 1 98.44 422 SER B CA 1
ATOM 7832 C C . SER B 1 422 ? 2.934 21.172 10.062 1 98.44 422 SER B C 1
ATOM 7834 O O . SER B 1 422 ? 2.795 20.016 9.633 1 98.44 422 SER B O 1
ATOM 7836 N N . SER B 1 423 ? 4.035 21.969 9.781 1 98 423 SER B N 1
ATOM 7837 C CA . SER B 1 423 ? 4.996 21.469 8.805 1 98 423 SER B CA 1
ATOM 7838 C C . SER B 1 423 ? 6.379 22.078 9.031 1 98 423 SER B C 1
ATOM 7840 O O . SER B 1 423 ? 6.5 23.219 9.477 1 98 423 SER B O 1
ATOM 7842 N N . ILE B 1 424 ? 7.332 21.297 8.742 1 98.12 424 ILE B N 1
ATOM 7843 C CA . ILE B 1 424 ? 8.68 21.812 8.555 1 98.12 424 ILE B CA 1
ATOM 7844 C C . ILE B 1 424 ? 9.078 21.688 7.086 1 98.12 424 ILE B C 1
ATOM 7846 O O . ILE B 1 424 ? 10.258 21.812 6.742 1 98.12 424 ILE B O 1
ATOM 7850 N N . ASN B 1 425 ? 8.094 21.328 6.223 1 95.94 425 ASN B N 1
ATOM 7851 C CA . ASN B 1 425 ? 8.141 21.312 4.766 1 95.94 425 ASN B CA 1
ATOM 7852 C C . ASN B 1 425 ? 8.695 19.984 4.234 1 95.94 425 ASN B C 1
ATOM 7854 O O . ASN B 1 425 ? 7.957 19.016 4.102 1 95.94 425 ASN B O 1
ATOM 7858 N N . ASP B 1 426 ? 10.039 19.797 4.105 1 95.19 426 ASP B N 1
ATOM 7859 C CA . ASP B 1 426 ? 10.578 18.5 3.699 1 95.19 426 ASP B CA 1
ATOM 7860 C C . ASP B 1 426 ? 10.828 17.609 4.91 1 95.19 426 ASP B C 1
ATOM 7862 O O . ASP B 1 426 ? 10.789 18.078 6.051 1 95.19 426 ASP B O 1
ATOM 7866 N N . TYR B 1 427 ? 10.992 16.312 4.641 1 96.38 427 TYR B N 1
ATOM 7867 C CA . TYR B 1 427 ? 11.391 15.438 5.742 1 96.38 427 TYR B CA 1
ATOM 7868 C C . TYR B 1 427 ? 12.656 15.953 6.422 1 96.38 427 TYR B C 1
ATOM 7870 O O . TYR B 1 427 ? 13.672 16.188 5.762 1 96.38 427 TYR B O 1
ATOM 7878 N N . PHE B 1 428 ? 12.531 16.172 7.668 1 97.62 428 PHE B N 1
ATOM 7879 C CA . PHE B 1 428 ? 13.594 16.688 8.523 1 97.62 428 PHE B CA 1
ATOM 7880 C C . PHE B 1 428 ? 13.945 18.109 8.148 1 97.62 428 PHE B C 1
ATOM 7882 O O . PHE B 1 428 ? 15.07 18.578 8.391 1 97.62 428 PHE B O 1
ATOM 7889 N N . GLY B 1 429 ? 13.062 18.766 7.438 1 96.94 429 GLY B N 1
ATOM 7890 C CA . GLY B 1 429 ? 13.203 20.172 7.117 1 96.94 429 GLY B CA 1
ATOM 7891 C C . GLY B 1 429 ? 14.469 20.484 6.336 1 96.94 429 GLY B C 1
ATOM 7892 O O . GLY B 1 429 ? 14.742 19.859 5.312 1 96.94 429 GLY B O 1
ATOM 7893 N N . SER B 1 430 ? 15.258 21.422 6.879 1 97.19 430 SER B N 1
ATOM 7894 C CA . SER B 1 430 ? 16.5 21.859 6.254 1 97.19 430 SER B CA 1
ATOM 7895 C C . SER B 1 430 ? 17.641 20.859 6.531 1 97.19 430 SER B C 1
ATOM 7897 O O . SER B 1 430 ? 18.75 21.047 6.051 1 97.19 430 SER B O 1
ATOM 7899 N N . LYS B 1 431 ? 17.375 19.859 7.25 1 97.12 431 LYS B N 1
ATOM 7900 C CA . LYS B 1 431 ? 18.359 18.906 7.711 1 97.12 431 LYS B CA 1
ATOM 7901 C C . LYS B 1 431 ? 19.312 19.531 8.734 1 97.12 431 LYS B C 1
ATOM 7903 O O . LYS B 1 431 ? 20.328 18.953 9.086 1 97.12 431 LYS B O 1
ATOM 7908 N N . VAL B 1 432 ? 18.938 20.75 9.203 1 97.44 432 VAL B N 1
ATOM 7909 C CA . VAL B 1 432 ? 19.672 21.422 10.273 1 97.44 432 VAL B CA 1
ATOM 7910 C C . VAL B 1 432 ? 18.969 21.172 11.609 1 97.44 432 VAL B C 1
ATOM 7912 O O . VAL B 1 432 ? 17.812 21.594 11.789 1 97.44 432 VAL B O 1
ATOM 7915 N N . MET B 1 433 ? 19.609 20.5 12.477 1 97.38 433 MET B N 1
ATOM 7916 C CA . MET B 1 433 ? 19.141 20.312 13.844 1 97.38 433 MET B CA 1
ATOM 7917 C C . MET B 1 433 ? 20.031 21.062 14.836 1 97.38 433 MET B C 1
ATOM 7919 O O . MET B 1 433 ? 21.25 20.969 14.766 1 97.38 433 MET B O 1
ATOM 7923 N N . SER B 1 434 ? 19.406 21.797 15.617 1 95.69 434 SER B N 1
ATOM 7924 C CA . SER B 1 434 ? 20.141 22.484 16.672 1 95.69 434 SER B CA 1
ATOM 7925 C C . SER B 1 434 ? 20.672 21.5 17.703 1 95.69 434 SER B C 1
ATOM 7927 O O . SER B 1 434 ? 19.906 20.812 18.375 1 95.69 434 SER B O 1
ATOM 7929 N N . GLU B 1 435 ? 21.906 21.453 17.891 1 90.31 435 GLU B N 1
ATOM 7930 C CA . GLU B 1 435 ? 22.516 20.516 18.844 1 90.31 435 GLU B CA 1
ATOM 7931 C C . GLU B 1 435 ? 22.172 20.906 20.281 1 90.31 435 GLU B C 1
ATOM 7933 O O . GLU B 1 435 ? 22.062 20.047 21.156 1 90.31 435 GLU B O 1
ATOM 7938 N N . SER B 1 436 ? 22.031 22.125 20.469 1 92.38 436 SER B N 1
ATOM 7939 C CA . SER B 1 436 ? 21.828 22.641 21.812 1 92.38 436 SER B CA 1
ATOM 7940 C C . SER B 1 436 ? 20.359 22.5 22.25 1 92.38 436 SER B C 1
ATOM 7942 O O . SER B 1 436 ? 20.078 22.219 23.406 1 92.38 436 SER B O 1
ATOM 7944 N N . THR B 1 437 ? 19.484 22.672 21.297 1 96.69 437 THR B N 1
ATOM 7945 C CA . THR B 1 437 ? 18.078 22.703 21.672 1 96.69 437 THR B CA 1
ATOM 7946 C C . THR B 1 437 ? 17.344 21.453 21.203 1 96.69 437 THR B C 1
ATOM 7948 O O . THR B 1 437 ? 16.266 21.141 21.672 1 96.69 437 THR B O 1
ATOM 7951 N N . GLY B 1 438 ? 17.844 20.766 20.25 1 97.69 438 GLY B N 1
ATOM 7952 C CA . GLY B 1 438 ? 17.203 19.594 19.672 1 97.69 438 GLY B CA 1
ATOM 7953 C C . GLY B 1 438 ? 16.156 19.938 18.641 1 97.69 438 GLY B C 1
ATOM 7954 O O . GLY B 1 438 ? 15.484 19.047 18.109 1 97.69 438 GLY B O 1
ATOM 7955 N N . ILE B 1 439 ? 16.031 21.172 18.25 1 98.5 439 ILE B N 1
ATOM 7956 C CA . ILE B 1 439 ? 15.016 21.609 17.312 1 98.5 439 ILE B CA 1
ATOM 7957 C C . ILE B 1 439 ? 15.477 21.312 15.883 1 98.5 439 ILE B C 1
ATOM 7959 O O . ILE B 1 439 ? 16.609 21.625 15.516 1 98.5 439 ILE B O 1
ATOM 7963 N N . ILE B 1 440 ? 14.594 20.672 15.109 1 98.38 440 ILE B N 1
ATOM 7964 C CA . ILE B 1 440 ? 14.812 20.562 13.672 1 98.38 440 ILE B CA 1
ATOM 7965 C C . ILE B 1 440 ? 14.172 21.766 12.961 1 98.38 440 ILE B C 1
ATOM 7967 O O . ILE B 1 440 ? 12.969 22 13.094 1 98.38 440 ILE B O 1
ATOM 7971 N N . PHE B 1 441 ? 14.977 22.469 12.188 1 98.62 441 PHE B N 1
ATOM 7972 C CA . PHE B 1 441 ? 14.484 23.688 11.562 1 98.62 441 PHE B CA 1
ATOM 7973 C C . PHE B 1 441 ? 13.891 23.391 10.195 1 98.62 441 PHE B C 1
ATOM 7975 O O . PHE B 1 441 ? 14.336 22.469 9.508 1 98.62 441 PHE B O 1
ATOM 7982 N N . ASN B 1 442 ? 12.977 24.188 9.812 1 98.31 442 ASN B N 1
ATOM 7983 C CA . ASN B 1 442 ? 12.258 24.047 8.547 1 98.31 442 ASN B CA 1
ATOM 7984 C C . ASN B 1 442 ? 13.141 24.422 7.359 1 98.31 442 ASN B C 1
ATOM 7986 O O . ASN B 1 442 ? 14.258 24.906 7.535 1 98.31 442 ASN B O 1
ATOM 7990 N N . ASP B 1 443 ? 12.617 24.109 6.156 1 97.31 443 ASP B N 1
ATOM 7991 C CA . ASP B 1 443 ? 13.203 24.641 4.926 1 97.31 443 ASP B CA 1
ATOM 7992 C C . ASP B 1 443 ? 12.141 25.312 4.062 1 97.31 443 ASP B C 1
ATOM 7994 O O . ASP B 1 443 ? 12.102 25.109 2.846 1 97.31 443 ASP B O 1
ATOM 7998 N N . GLN B 1 444 ? 11.336 26.094 4.684 1 96.5 444 GLN B N 1
ATOM 7999 C CA . GLN B 1 444 ? 10.133 26.656 4.078 1 96.5 444 GLN B CA 1
ATOM 8000 C C . GLN B 1 444 ? 10.477 27.641 2.967 1 96.5 444 GLN B C 1
ATOM 8002 O O . GLN B 1 444 ? 9.641 27.938 2.115 1 96.5 444 GLN B O 1
ATOM 8007 N N . MET B 1 445 ? 11.68 28.203 2.971 1 96.06 445 MET B N 1
ATOM 8008 C CA . MET B 1 445 ? 12.07 29.109 1.898 1 96.06 445 MET B CA 1
ATOM 8009 C C . MET B 1 445 ? 12 28.422 0.542 1 96.06 445 MET B C 1
ATOM 8011 O O . MET B 1 445 ? 11.898 29.078 -0.494 1 96.06 445 MET B O 1
ATOM 8015 N N . ARG B 1 446 ? 11.938 27.094 0.614 1 93.06 446 ARG B N 1
ATOM 8016 C CA . ARG B 1 446 ? 11.844 26.312 -0.612 1 93.06 446 ARG B CA 1
ATOM 8017 C C . ARG B 1 446 ? 10.461 26.469 -1.246 1 93.06 446 ARG B C 1
ATOM 8019 O O . ARG B 1 446 ? 10.281 26.172 -2.432 1 93.06 446 ARG B O 1
ATOM 8026 N N . ASP B 1 447 ? 9.562 26.875 -0.542 1 92.81 447 ASP B N 1
ATOM 8027 C CA . ASP B 1 447 ? 8.188 26.969 -1.042 1 92.81 447 ASP B CA 1
ATOM 8028 C C . ASP B 1 447 ? 7.977 28.25 -1.844 1 92.81 447 ASP B C 1
ATOM 8030 O O . ASP B 1 447 ? 6.926 28.422 -2.467 1 92.81 447 ASP B O 1
ATOM 8034 N N . PHE B 1 448 ? 8.961 29.141 -1.83 1 93.5 448 PHE B N 1
ATOM 8035 C CA . PHE B 1 448 ? 8.914 30.297 -2.723 1 93.5 448 PHE B CA 1
ATOM 8036 C C . PHE B 1 448 ? 9.281 29.891 -4.145 1 93.5 448 PHE B C 1
ATOM 8038 O O . PHE B 1 448 ? 9.828 28.812 -4.371 1 93.5 448 PHE B O 1
ATOM 8045 N N . THR B 1 449 ? 8.883 30.734 -5.074 1 87.5 449 THR B N 1
ATOM 8046 C CA . THR B 1 449 ? 9.352 30.578 -6.445 1 87.5 449 THR B CA 1
ATOM 8047 C C . THR B 1 449 ? 10.82 30.953 -6.562 1 87.5 449 THR B C 1
ATOM 8049 O O . THR B 1 449 ? 11.164 32.125 -6.465 1 87.5 449 THR B O 1
ATOM 8052 N N . ILE B 1 450 ? 11.641 29.953 -6.699 1 81.25 450 ILE B N 1
ATOM 8053 C CA . ILE B 1 450 ? 13.086 30.188 -6.723 1 81.25 450 ILE B CA 1
ATOM 8054 C C . ILE B 1 450 ? 13.578 30.234 -8.164 1 81.25 450 ILE B C 1
ATOM 8056 O O . ILE B 1 450 ? 14.555 30.922 -8.469 1 81.25 450 ILE B O 1
ATOM 8060 N N . HIS B 1 451 ? 12.898 29.469 -9.008 1 69 451 HIS B N 1
ATOM 8061 C CA . HIS B 1 451 ? 13.273 29.484 -10.414 1 69 451 HIS B CA 1
ATOM 8062 C C . HIS B 1 451 ? 12.25 30.25 -11.242 1 69 451 HIS B C 1
ATOM 8064 O O . HIS B 1 451 ? 11.078 30.344 -10.875 1 69 451 HIS B O 1
ATOM 8070 N N . GLU B 1 452 ? 12.836 31.047 -12.164 1 60.47 452 GLU B N 1
ATOM 8071 C CA . GLU B 1 452 ? 11.945 31.797 -13.039 1 60.47 452 GLU B CA 1
ATOM 8072 C C . GLU B 1 452 ? 10.836 30.906 -13.602 1 60.47 452 GLU B C 1
ATOM 8074 O O . GLU B 1 452 ? 11.117 29.828 -14.141 1 60.47 452 GLU B O 1
ATOM 8079 N N . GLN B 1 453 ? 9.734 31.109 -13.07 1 60.72 453 GLN B N 1
ATOM 8080 C CA . GLN B 1 453 ? 8.562 30.438 -13.625 1 60.72 453 GLN B CA 1
ATOM 8081 C C . GLN B 1 453 ? 7.531 31.438 -14.125 1 60.72 453 GLN B C 1
ATOM 8083 O O . GLN B 1 453 ? 7.434 32.562 -13.602 1 60.72 453 GLN B O 1
ATOM 8088 N N . GLU B 1 454 ? 6.938 31.109 -15.164 1 52.78 454 GLU B N 1
ATOM 8089 C CA . GLU B 1 454 ? 5.934 31.984 -15.789 1 52.78 454 GLU B CA 1
ATOM 8090 C C . GLU B 1 454 ? 4.848 32.375 -14.789 1 52.78 454 GLU B C 1
ATOM 8092 O O . GLU B 1 454 ? 4.402 33.531 -14.766 1 52.78 454 GLU B O 1
ATOM 8097 N N . ASN B 1 455 ? 4.379 31.469 -14.016 1 60.44 455 ASN B N 1
ATOM 8098 C CA . ASN B 1 455 ? 3.23 31.75 -13.156 1 60.44 455 ASN B CA 1
ATOM 8099 C C . ASN B 1 455 ? 3.635 31.828 -11.688 1 60.44 455 ASN B C 1
ATOM 8101 O O . ASN B 1 455 ? 2.779 31.812 -10.805 1 60.44 455 ASN B O 1
ATOM 8105 N N . GLY B 1 456 ? 4.684 32.156 -11.383 1 75.75 456 GLY B N 1
ATOM 8106 C CA . GLY B 1 456 ? 5.113 32.156 -10 1 75.75 456 GLY B CA 1
ATOM 8107 C C . GLY B 1 456 ? 5.516 33.531 -9.492 1 75.75 456 GLY B C 1
ATOM 8108 O O . GLY B 1 456 ? 6.219 33.625 -8.484 1 75.75 456 GLY B O 1
ATOM 8109 N N . GLN B 1 457 ? 4.879 34.531 -10.07 1 81.81 457 GLN B N 1
ATOM 8110 C CA . GLN B 1 457 ? 5.352 35.875 -9.781 1 81.81 457 GLN B CA 1
ATOM 8111 C C . GLN B 1 457 ? 4.855 36.344 -8.422 1 81.81 457 GLN B C 1
ATOM 8113 O O . GLN B 1 457 ? 5.543 37.094 -7.734 1 81.81 457 GLN B O 1
ATOM 8118 N N . ASN B 1 458 ? 3.693 35.875 -8.039 1 90.5 458 ASN B N 1
ATOM 8119 C CA . ASN B 1 458 ? 3.121 36.312 -6.777 1 90.5 458 ASN B CA 1
ATOM 8120 C C . ASN B 1 458 ? 3.75 35.594 -5.59 1 90.5 458 ASN B C 1
ATOM 8122 O O . ASN B 1 458 ? 3.486 35.938 -4.438 1 90.5 458 ASN B O 1
ATOM 8126 N N . ASN B 1 459 ? 4.676 34.688 -5.852 1 93.94 459 ASN B N 1
ATOM 8127 C CA . ASN B 1 459 ? 5.281 33.906 -4.785 1 93.94 459 ASN B CA 1
ATOM 8128 C C . ASN B 1 459 ? 6.801 34.062 -4.77 1 93.94 459 ASN B C 1
ATOM 8130 O O . ASN B 1 459 ? 7.516 33.156 -4.324 1 93.94 459 ASN B O 1
ATOM 8134 N N . LEU B 1 460 ? 7.277 35.125 -5.242 1 93.19 460 LEU B N 1
ATOM 8135 C CA . LEU B 1 460 ? 8.703 35.406 -5.18 1 93.19 460 LEU B CA 1
ATOM 8136 C C . LEU B 1 460 ? 9.117 35.781 -3.762 1 93.19 460 LEU B C 1
ATOM 8138 O O . LEU B 1 460 ? 8.289 36.25 -2.969 1 93.19 460 LEU B O 1
ATOM 8142 N N . ILE B 1 461 ? 10.375 35.688 -3.498 1 95.12 461 ILE B N 1
ATOM 8143 C CA . ILE B 1 461 ? 10.898 35.938 -2.158 1 95.12 461 ILE B CA 1
ATOM 8144 C C . ILE B 1 461 ? 10.898 37.438 -1.87 1 95.12 461 ILE B C 1
ATOM 8146 O O . ILE B 1 461 ? 11.375 38.219 -2.68 1 95.12 461 ILE B O 1
ATOM 8150 N N . LYS B 1 462 ? 10.352 37.781 -0.792 1 95.94 462 LYS B N 1
ATOM 8151 C CA . LYS B 1 462 ? 10.461 39.094 -0.195 1 95.94 462 LYS B CA 1
ATOM 8152 C C . LYS B 1 462 ? 10.594 39.031 1.322 1 95.94 462 LYS B C 1
ATOM 8154 O O . LYS B 1 462 ? 10 38.156 1.954 1 95.94 462 LYS B O 1
ATOM 8159 N N . PRO B 1 463 ? 11.352 39.938 1.901 1 97.44 463 PRO B N 1
ATOM 8160 C CA . PRO B 1 463 ? 11.477 39.938 3.361 1 97.44 463 PRO B CA 1
ATOM 8161 C C . PRO B 1 463 ? 10.125 40 4.07 1 97.44 463 PRO B C 1
ATOM 8163 O O . PRO B 1 463 ? 9.305 40.875 3.754 1 97.44 463 PRO B O 1
ATOM 8166 N N . GLY B 1 464 ? 9.93 39.062 5.008 1 97.75 464 GLY B N 1
ATOM 8167 C CA . GLY B 1 464 ? 8.727 39.062 5.82 1 97.75 464 GLY B CA 1
ATOM 8168 C C . GLY B 1 464 ? 7.562 38.312 5.18 1 97.75 464 GLY B C 1
ATOM 8169 O O . GLY B 1 464 ? 6.559 38.031 5.836 1 97.75 464 GLY B O 1
ATOM 8170 N N . LYS B 1 465 ? 7.73 38 3.939 1 97.25 465 LYS B N 1
ATOM 8171 C CA . LYS B 1 465 ? 6.668 37.344 3.17 1 97.25 465 LYS B CA 1
ATOM 8172 C C . LYS B 1 465 ? 6.508 35.875 3.566 1 97.25 465 LYS B C 1
ATOM 8174 O O . LYS B 1 465 ? 7.465 35.25 4.016 1 97.25 465 LYS B O 1
ATOM 8179 N N . ARG B 1 466 ? 5.277 35.344 3.521 1 97.75 466 ARG B N 1
ATOM 8180 C CA . ARG B 1 466 ? 4.996 33.938 3.711 1 97.75 466 ARG B CA 1
ATOM 8181 C C . ARG B 1 466 ? 4.859 33.219 2.371 1 97.75 466 ARG B C 1
ATOM 8183 O O . ARG B 1 466 ? 4.184 33.719 1.465 1 97.75 466 ARG B O 1
ATOM 8190 N N . PRO B 1 467 ? 5.504 32.094 2.229 1 96 467 PRO B N 1
ATOM 8191 C CA . PRO B 1 467 ? 5.41 31.359 0.958 1 96 467 PRO B CA 1
ATOM 8192 C C . PRO B 1 467 ? 4.09 30.625 0.796 1 96 467 PRO B C 1
ATOM 8194 O O . PRO B 1 467 ? 3.393 30.359 1.784 1 96 467 PRO B O 1
ATOM 8197 N N . LEU B 1 468 ? 3.828 30.219 -0.397 1 94.25 468 LEU B N 1
ATOM 8198 C CA . LEU B 1 468 ? 2.631 29.469 -0.75 1 94.25 468 LEU B CA 1
ATOM 8199 C C . LEU B 1 468 ? 2.623 28.109 -0.06 1 94.25 468 LEU B C 1
ATOM 8201 O O . LEU B 1 468 ? 3.678 27.5 0.138 1 94.25 468 LEU B O 1
ATOM 8205 N N . SER B 1 469 ? 1.387 27.625 0.288 1 94.81 469 SER B N 1
ATOM 8206 C CA . SER B 1 469 ? 1.216 26.328 0.917 1 94.81 469 SER B CA 1
ATOM 8207 C C . SER B 1 469 ? -0.065 25.641 0.444 1 94.81 469 SER B C 1
ATOM 8209 O O . SER B 1 469 ? -1.053 26.312 0.139 1 94.81 469 SER B O 1
ATOM 8211 N N . SER B 1 470 ? -0.006 24.312 0.378 1 94.81 470 SER B N 1
ATOM 8212 C CA . SER B 1 470 ? -1.196 23.547 0.037 1 94.81 470 SER B CA 1
ATOM 8213 C C . SER B 1 470 ? -2.002 23.188 1.283 1 94.81 470 SER B C 1
ATOM 8215 O O . SER B 1 470 ? -3.088 22.609 1.184 1 94.81 470 SER B O 1
ATOM 8217 N N . MET B 1 471 ? -1.517 23.531 2.479 1 97.44 471 MET B N 1
ATOM 8218 C CA . MET B 1 471 ? -2.234 23.219 3.711 1 97.44 471 MET B CA 1
ATOM 8219 C C . MET B 1 471 ? -3.631 23.844 3.699 1 97.44 471 MET B C 1
ATOM 8221 O O . MET B 1 471 ? -3.797 25 3.346 1 97.44 471 MET B O 1
ATOM 8225 N N . CYS B 1 472 ? -4.586 23.078 4.047 1 97.88 472 CYS B N 1
ATOM 8226 C CA . CYS B 1 472 ? -5.953 23.578 4.074 1 97.88 472 CYS B CA 1
ATOM 8227 C C . CYS B 1 472 ? -6.766 22.906 5.168 1 97.88 472 CYS B C 1
ATOM 8229 O O . CYS B 1 472 ? -7.805 22.297 4.895 1 97.88 472 CYS B O 1
ATOM 8231 N N . PRO B 1 473 ? -6.352 23.016 6.426 1 98.81 473 PRO B N 1
ATOM 8232 C CA . PRO B 1 473 ? -7.219 22.516 7.496 1 98.81 473 PRO B CA 1
ATOM 8233 C C . PRO B 1 473 ? -8.625 23.109 7.438 1 98.81 473 PRO B C 1
ATOM 8235 O O . PRO B 1 473 ? -8.781 24.328 7.492 1 98.81 473 PRO B O 1
ATOM 8238 N N . THR B 1 474 ? -9.641 22.25 7.387 1 98.88 474 THR B N 1
ATOM 8239 C CA . THR B 1 474 ? -10.984 22.688 7.031 1 98.88 474 THR B CA 1
ATOM 8240 C C . THR B 1 474 ? -12 22.203 8.062 1 98.88 474 THR B C 1
ATOM 8242 O O . THR B 1 474 ? -11.93 21.062 8.523 1 98.88 474 THR B O 1
ATOM 8245 N N . ILE B 1 475 ? -12.875 23.109 8.461 1 98.81 475 ILE B N 1
ATOM 8246 C CA . ILE B 1 475 ? -14.039 22.766 9.266 1 98.81 475 ILE B CA 1
ATOM 8247 C C . ILE B 1 475 ? -15.32 23 8.461 1 98.81 475 ILE B C 1
ATOM 8249 O O . ILE B 1 475 ? -15.508 24.062 7.875 1 98.81 475 ILE B O 1
ATOM 8253 N N . ILE B 1 476 ? -16.172 22.016 8.43 1 98.81 476 ILE B N 1
ATOM 8254 C CA . ILE B 1 476 ? -17.406 22.047 7.652 1 98.81 476 ILE B CA 1
ATOM 8255 C C . ILE B 1 476 ? -18.609 22.031 8.594 1 98.81 476 ILE B C 1
ATOM 8257 O O . ILE B 1 476 ? -18.734 21.141 9.445 1 98.81 476 ILE B O 1
ATOM 8261 N N . LEU B 1 477 ? -19.484 23 8.406 1 98.12 477 LEU B N 1
ATOM 8262 C CA . LEU B 1 477 ? -20.703 23.078 9.195 1 98.12 477 LEU B CA 1
ATOM 8263 C C . LEU B 1 477 ? -21.906 22.625 8.375 1 98.12 477 LEU B C 1
ATOM 8265 O O . LEU B 1 477 ? -21.938 22.797 7.152 1 98.12 477 LEU B O 1
ATOM 8269 N N . ASP B 1 478 ? -22.812 22.016 9.078 1 96.5 478 ASP B N 1
ATOM 8270 C CA . ASP B 1 478 ? -24.125 21.797 8.477 1 96.5 478 ASP B CA 1
ATOM 8271 C C . ASP B 1 478 ? -24.891 23.125 8.367 1 96.5 478 ASP B C 1
ATOM 8273 O O . ASP B 1 478 ? -25.016 23.859 9.352 1 96.5 478 ASP B O 1
ATOM 8277 N N . LYS B 1 479 ? -25.422 23.391 7.242 1 94.25 479 LYS B N 1
ATOM 8278 C CA . LYS B 1 479 ? -26.047 24.672 6.977 1 94.25 479 LYS B CA 1
ATOM 8279 C C . LYS B 1 479 ? -27.281 24.891 7.859 1 94.25 479 LYS B C 1
ATOM 8281 O O . LYS B 1 479 ? -27.547 26.016 8.289 1 94.25 479 LYS B O 1
ATOM 8286 N N . ASP B 1 480 ? -27.969 23.859 8.133 1 93.75 480 ASP B N 1
ATOM 8287 C CA . ASP B 1 480 ? -29.234 23.969 8.867 1 93.75 480 ASP B CA 1
ATOM 8288 C C . ASP B 1 480 ? -28.984 24 10.375 1 93.75 480 ASP B C 1
ATOM 8290 O O . ASP B 1 480 ? -29.438 24.922 11.062 1 93.75 480 ASP B O 1
ATOM 8294 N N . SER B 1 481 ? -28.219 23.062 10.875 1 92.06 481 SER B N 1
ATOM 8295 C CA . SER B 1 481 ? -28.016 22.953 12.312 1 92.06 481 SER B CA 1
ATOM 8296 C C . SER B 1 481 ? -26.906 23.875 12.789 1 92.06 481 SER B C 1
ATOM 8298 O O . SER B 1 481 ? -26.797 24.172 13.984 1 92.06 481 SER B O 1
ATOM 8300 N N . ARG B 1 482 ? -26.047 24.25 11.938 1 91.94 482 ARG B N 1
ATOM 8301 C CA . ARG B 1 482 ? -24.859 25.062 12.219 1 91.94 482 ARG B CA 1
ATOM 8302 C C . ARG B 1 482 ? -23.891 24.312 13.133 1 91.94 482 ARG B C 1
ATOM 8304 O O . ARG B 1 482 ? -23.047 24.922 13.773 1 91.94 482 ARG B O 1
ATOM 8311 N N . LYS B 1 483 ? -24.094 23.031 13.227 1 96.06 483 LYS B N 1
ATOM 8312 C CA . LYS B 1 483 ? -23.156 22.188 13.961 1 96.06 483 LYS B CA 1
ATOM 8313 C C . LYS B 1 483 ? -22.031 21.703 13.062 1 96.06 483 LYS B C 1
ATOM 8315 O O . LYS B 1 483 ? -22.188 21.594 11.844 1 96.06 483 LYS B O 1
ATOM 8320 N N . VAL B 1 484 ? -20.922 21.484 13.742 1 98.44 484 VAL B N 1
ATOM 8321 C CA . VAL B 1 484 ? -19.781 20.953 13 1 98.44 484 VAL B CA 1
ATOM 8322 C C . VAL B 1 484 ? -20.141 19.578 12.43 1 98.44 484 VAL B C 1
ATOM 8324 O O . VAL B 1 484 ? -20.516 18.672 13.164 1 98.44 484 VAL B O 1
ATOM 8327 N N . LYS B 1 485 ? -20 19.453 11.141 1 98.5 485 LYS B N 1
ATOM 8328 C CA . LYS B 1 485 ? -20.297 18.203 10.461 1 98.5 485 LYS B CA 1
ATOM 8329 C C . LYS B 1 485 ? -19.016 17.391 10.219 1 98.5 485 LYS B C 1
ATOM 8331 O O . LYS B 1 485 ? -19.031 16.172 10.289 1 98.5 485 LYS B O 1
ATOM 8336 N N . MET B 1 486 ? -17.969 18.078 9.867 1 98.81 486 MET B N 1
ATOM 8337 C CA . MET B 1 486 ? -16.719 17.406 9.523 1 98.81 486 MET B CA 1
ATOM 8338 C C . MET B 1 486 ? -15.523 18.328 9.797 1 98.81 486 MET B C 1
ATOM 8340 O O . MET B 1 486 ? -15.586 19.531 9.539 1 98.81 486 MET B O 1
ATOM 8344 N N . VAL B 1 487 ? -14.508 17.844 10.43 1 98.94 487 VAL B N 1
ATOM 8345 C CA . VAL B 1 487 ? -13.188 18.469 10.547 1 98.94 487 VAL B CA 1
ATOM 8346 C C . VAL B 1 487 ? -12.164 17.625 9.781 1 98.94 487 VAL B C 1
ATOM 8348 O O . VAL B 1 487 ? -12.031 16.422 10.008 1 98.94 487 VAL B O 1
ATOM 8351 N N . VAL B 1 488 ? -11.484 18.266 8.828 1 98.94 488 VAL B N 1
ATOM 8352 C CA . VAL B 1 488 ? -10.664 17.469 7.926 1 98.94 488 VAL B CA 1
ATOM 8353 C C . VAL B 1 488 ? -9.445 18.281 7.473 1 98.94 488 VAL B C 1
ATOM 8355 O O . VAL B 1 488 ? -9.508 19.5 7.387 1 98.94 488 VAL B O 1
ATOM 8358 N N . GLY B 1 489 ? -8.406 17.641 7.188 1 98.69 489 GLY B N 1
ATOM 8359 C CA . GLY B 1 489 ? -7.164 18.172 6.645 1 98.69 489 GLY B CA 1
ATOM 8360 C C . GLY B 1 489 ? -6.133 17.094 6.371 1 98.69 489 GLY B C 1
ATOM 8361 O O . GLY B 1 489 ? -6.363 15.914 6.66 1 98.69 489 GLY B O 1
ATOM 8362 N N . GLY B 1 490 ? -5.07 17.531 5.812 1 97.56 490 GLY B N 1
ATOM 8363 C CA . GLY B 1 490 ? -4.141 16.484 5.414 1 97.56 490 GLY B CA 1
ATOM 8364 C C . GLY B 1 490 ? -2.707 16.969 5.32 1 97.56 490 GLY B C 1
ATOM 8365 O O . GLY B 1 490 ? -2.412 18.125 5.633 1 97.56 490 GLY B O 1
ATOM 8366 N N . SER B 1 491 ? -1.813 16 5.016 1 96.31 491 SER B N 1
ATOM 8367 C CA . SER B 1 491 ? -0.396 16.188 4.723 1 96.31 491 SER B CA 1
ATOM 8368 C C . SER B 1 491 ? 0.001 15.484 3.43 1 96.31 491 SER B C 1
ATOM 8370 O O . SER B 1 491 ? -0.705 14.594 2.963 1 96.31 491 SER B O 1
ATOM 8372 N N . GLY B 1 492 ? 1.102 15.953 2.844 1 93.31 492 GLY B N 1
ATOM 8373 C CA . GLY B 1 492 ? 1.556 15.352 1.601 1 93.31 492 GLY B CA 1
ATOM 8374 C C . GLY B 1 492 ? 1.955 16.375 0.553 1 93.31 492 GLY B C 1
ATOM 8375 O O . GLY B 1 492 ? 1.741 16.156 -0.642 1 93.31 492 GLY B O 1
ATOM 8376 N N . GLY B 1 493 ? 2.385 17.469 0.941 1 90.81 493 GLY B N 1
ATOM 8377 C CA . GLY B 1 493 ? 2.879 18.469 0.006 1 90.81 493 GLY B CA 1
ATOM 8378 C C . GLY B 1 493 ? 1.801 19 -0.916 1 90.81 493 GLY B C 1
ATOM 8379 O O . GLY B 1 493 ? 0.738 19.422 -0.455 1 90.81 493 GLY B O 1
ATOM 8380 N N . THR B 1 494 ? 2.078 18.906 -2.176 1 88.88 494 THR B N 1
ATOM 8381 C CA . THR B 1 494 ? 1.175 19.484 -3.164 1 88.88 494 THR B CA 1
ATOM 8382 C C . THR B 1 494 ? -0.102 18.656 -3.281 1 88.88 494 THR B C 1
ATOM 8384 O O . THR B 1 494 ? -1.107 19.141 -3.814 1 88.88 494 THR B O 1
ATOM 8387 N N . ASN B 1 495 ? -0.072 17.5 -2.748 1 92.88 495 ASN B N 1
ATOM 8388 C CA . ASN B 1 495 ? -1.22 16.609 -2.875 1 92.88 495 ASN B CA 1
ATOM 8389 C C . ASN B 1 495 ? -2.24 16.844 -1.767 1 92.88 495 ASN B C 1
ATOM 8391 O O . ASN B 1 495 ? -3.314 16.234 -1.765 1 92.88 495 ASN B O 1
ATOM 8395 N N . ILE B 1 496 ? -1.993 17.688 -0.854 1 95.94 496 ILE B N 1
ATOM 8396 C CA . ILE B 1 496 ? -2.863 17.906 0.298 1 95.94 496 ILE B CA 1
ATOM 8397 C C . ILE B 1 496 ? -4.262 18.297 -0.176 1 95.94 496 ILE B C 1
ATOM 8399 O O . ILE B 1 496 ? -5.254 17.688 0.232 1 95.94 496 ILE B O 1
ATOM 8403 N N . THR B 1 497 ? -4.348 19.266 -1.087 1 96.12 497 THR B N 1
ATOM 8404 C CA . THR B 1 497 ? -5.648 19.797 -1.473 1 96.12 497 THR B CA 1
ATOM 8405 C C . THR B 1 497 ? -6.48 18.75 -2.191 1 96.12 497 THR B C 1
ATOM 8407 O O . THR B 1 497 ? -7.664 18.562 -1.891 1 96.12 497 THR B O 1
ATOM 8410 N N . THR B 1 498 ? -5.828 18.031 -3.1 1 96.5 498 THR B N 1
ATOM 8411 C CA . THR B 1 498 ? -6.57 17.016 -3.838 1 96.5 498 THR B CA 1
ATOM 8412 C C . THR B 1 498 ? -6.973 15.859 -2.92 1 96.5 498 THR B C 1
ATOM 8414 O O . THR B 1 498 ? -8.07 15.305 -3.057 1 96.5 498 THR B O 1
ATOM 8417 N N . SER B 1 499 ? -6.121 15.484 -2.014 1 97.56 499 SER B N 1
ATOM 8418 C CA . SER B 1 499 ? -6.438 14.406 -1.081 1 97.56 499 SER B CA 1
ATOM 8419 C C . SER B 1 499 ? -7.602 14.789 -0.171 1 97.56 499 SER B C 1
ATOM 8421 O O . SER B 1 499 ? -8.492 13.977 0.075 1 97.56 499 SER B O 1
ATOM 8423 N N . VAL B 1 500 ? -7.547 15.969 0.334 1 98.62 500 VAL B N 1
ATOM 8424 C CA . VAL B 1 500 ? -8.617 16.453 1.202 1 98.62 500 VAL B CA 1
ATOM 8425 C C . VAL B 1 500 ? -9.922 16.516 0.42 1 98.62 500 VAL B C 1
ATOM 8427 O O . VAL B 1 500 ? -10.977 16.109 0.919 1 98.62 500 VAL B O 1
ATOM 8430 N N . ALA B 1 501 ? -9.867 17.016 -0.818 1 98.56 501 ALA B N 1
ATOM 8431 C CA . ALA B 1 501 ? -11.055 17.078 -1.666 1 98.56 501 ALA B CA 1
ATOM 8432 C C . ALA B 1 501 ? -11.648 15.688 -1.875 1 98.56 501 ALA B C 1
ATOM 8434 O O . ALA B 1 501 ? -12.867 15.508 -1.802 1 98.56 501 ALA B O 1
ATOM 8435 N N . GLN B 1 502 ? -10.797 14.773 -2.146 1 98.5 502 GLN B N 1
ATOM 8436 C CA . GLN B 1 502 ? -11.258 13.414 -2.396 1 98.5 502 GLN B CA 1
ATOM 8437 C C . GLN B 1 502 ? -11.953 12.836 -1.164 1 98.5 502 GLN B C 1
ATOM 8439 O O . GLN B 1 502 ? -13 12.203 -1.276 1 98.5 502 GLN B O 1
ATOM 8444 N N . VAL B 1 503 ? -11.422 13.016 0.02 1 98.81 503 VAL B N 1
ATOM 8445 C CA . VAL B 1 503 ? -12.008 12.477 1.243 1 98.81 503 VAL B CA 1
ATOM 8446 C C . VAL B 1 503 ? -13.344 13.156 1.519 1 98.81 503 VAL B C 1
ATOM 8448 O O . VAL B 1 503 ? -14.305 12.508 1.936 1 98.81 503 VAL B O 1
ATOM 8451 N N . ILE B 1 504 ? -13.391 14.453 1.251 1 98.75 504 ILE B N 1
ATOM 8452 C CA . ILE B 1 504 ? -14.641 15.188 1.429 1 98.75 504 ILE B CA 1
ATOM 8453 C C . ILE B 1 504 ? -15.703 14.633 0.481 1 98.75 504 ILE B C 1
ATOM 8455 O O . ILE B 1 504 ? -16.828 14.352 0.897 1 98.75 504 ILE B O 1
ATOM 8459 N N . LEU B 1 505 ? -15.383 14.469 -0.769 1 98.5 505 LEU B N 1
ATOM 8460 C CA . LEU B 1 505 ? -16.328 13.953 -1.755 1 98.5 505 LEU B CA 1
ATOM 8461 C C . LEU B 1 505 ? -16.781 12.547 -1.385 1 98.5 505 LEU B C 1
ATOM 8463 O O . LEU B 1 505 ? -17.984 12.242 -1.442 1 98.5 505 LEU B O 1
ATOM 8467 N N . ASN B 1 506 ? -15.859 11.719 -1.026 1 98.25 506 ASN B N 1
ATOM 8468 C CA . ASN B 1 506 ? -16.172 10.336 -0.652 1 98.25 506 ASN B CA 1
ATOM 8469 C C . ASN B 1 506 ? -17.203 10.281 0.465 1 98.25 506 ASN B C 1
ATOM 8471 O O . ASN B 1 506 ? -18.156 9.5 0.394 1 98.25 506 ASN B O 1
ATOM 8475 N N . TYR B 1 507 ? -17.047 11.07 1.489 1 98.12 507 TYR B N 1
ATOM 8476 C CA . TYR B 1 507 ? -17.875 10.945 2.678 1 98.12 507 TYR B CA 1
ATOM 8477 C C . TYR B 1 507 ? -19.172 11.727 2.512 1 98.12 507 TYR B C 1
ATOM 8479 O O . TYR B 1 507 ? -20.266 11.18 2.701 1 98.12 507 TYR B O 1
ATOM 8487 N N . LEU B 1 508 ? -19.062 12.977 2.088 1 97.69 508 LEU B N 1
ATOM 8488 C CA . LEU B 1 508 ? -20.234 13.859 2.133 1 97.69 508 LEU B CA 1
ATOM 8489 C C . LEU B 1 508 ? -21.094 13.68 0.887 1 97.69 508 LEU B C 1
ATOM 8491 O O . LEU B 1 508 ? -22.297 13.938 0.921 1 97.69 508 LEU B O 1
ATOM 8495 N N . PHE B 1 509 ? -20.5 13.219 -0.207 1 97.44 509 PHE B N 1
ATOM 8496 C CA . PHE B 1 509 ? -21.266 13.25 -1.446 1 97.44 509 PHE B CA 1
ATOM 8497 C C . PHE B 1 509 ? -21.453 11.844 -2.006 1 97.44 509 PHE B C 1
ATOM 8499 O O . PHE B 1 509 ? -22.516 11.516 -2.533 1 97.44 509 PHE B O 1
ATOM 8506 N N . PHE B 1 510 ? -20.484 11.023 -1.876 1 97.38 510 PHE B N 1
ATOM 8507 C CA . PHE B 1 510 ? -20.578 9.672 -2.424 1 97.38 510 PHE B CA 1
ATOM 8508 C C . PHE B 1 510 ? -21.109 8.703 -1.372 1 97.38 510 PHE B C 1
ATOM 8510 O O . PHE B 1 510 ? -21.344 7.531 -1.668 1 97.38 510 PHE B O 1
ATOM 8517 N N . ASP B 1 511 ? -21.172 9.086 -0.12 1 95.75 511 ASP B N 1
ATOM 8518 C CA . ASP B 1 511 ? -21.812 8.352 0.972 1 95.75 511 ASP B CA 1
ATOM 8519 C C . ASP B 1 511 ? -20.984 7.141 1.374 1 95.75 511 ASP B C 1
ATOM 8521 O O . ASP B 1 511 ? -21.531 6.078 1.678 1 95.75 511 ASP B O 1
ATOM 8525 N N . TYR B 1 512 ? -19.688 7.273 1.219 1 96.25 512 TYR B N 1
ATOM 8526 C CA . TYR B 1 512 ? -18.828 6.246 1.793 1 96.25 512 TYR B CA 1
ATOM 8527 C C . TYR B 1 512 ? -18.812 6.34 3.314 1 96.25 512 TYR B C 1
ATOM 8529 O O . TYR B 1 512 ? -19.016 7.418 3.879 1 96.25 512 TYR B O 1
ATOM 8537 N N . ASP B 1 513 ? -18.625 5.137 3.992 1 96 513 ASP B N 1
ATOM 8538 C CA . ASP B 1 513 ? -18.328 5.246 5.418 1 96 513 ASP B CA 1
ATOM 8539 C C . ASP B 1 513 ? -16.984 5.93 5.645 1 96 513 ASP B C 1
ATOM 8541 O O . ASP B 1 513 ? -16.188 6.07 4.715 1 96 513 ASP B O 1
ATOM 8545 N N . LEU B 1 514 ? -16.781 6.445 6.824 1 97.81 514 LEU B N 1
ATOM 8546 C CA . LEU B 1 514 ? -15.656 7.336 7.086 1 97.81 514 LEU B CA 1
ATOM 8547 C C . LEU B 1 514 ? -14.328 6.617 6.852 1 97.81 514 LEU B C 1
ATOM 8549 O O . LEU B 1 514 ? -13.391 7.195 6.305 1 97.81 514 LEU B O 1
ATOM 8553 N N . GLN B 1 515 ? -14.18 5.395 7.312 1 95.44 515 GLN B N 1
ATOM 8554 C CA . GLN B 1 515 ? -12.945 4.656 7.094 1 95.44 515 GLN B CA 1
ATOM 8555 C C . GLN B 1 515 ? -12.641 4.516 5.605 1 95.44 515 GLN B C 1
ATOM 8557 O O . GLN B 1 515 ? -11.516 4.773 5.168 1 95.44 515 GLN B O 1
ATOM 8562 N N . LYS B 1 516 ? -13.633 4.094 4.824 1 94.81 516 LYS B N 1
ATOM 8563 C CA . LYS B 1 516 ? -13.461 3.961 3.379 1 94.81 516 LYS B CA 1
ATOM 8564 C C . LYS B 1 516 ? -13.133 5.309 2.738 1 94.81 516 LYS B C 1
ATOM 8566 O O . LYS B 1 516 ? -12.312 5.383 1.826 1 94.81 516 LYS B O 1
ATOM 8571 N N . ALA B 1 517 ? -13.805 6.324 3.223 1 98 517 ALA B N 1
ATOM 8572 C CA . ALA B 1 517 ? -13.578 7.656 2.666 1 98 517 ALA B CA 1
ATOM 8573 C C . ALA B 1 517 ? -12.109 8.062 2.785 1 98 517 ALA B C 1
ATOM 8575 O O . ALA B 1 517 ? -11.555 8.672 1.869 1 98 517 ALA B O 1
ATOM 8576 N N . VAL B 1 518 ? -11.492 7.73 3.877 1 97.94 518 VAL B N 1
ATOM 8577 C CA . VAL B 1 518 ? -10.125 8.141 4.152 1 97.94 518 VAL B CA 1
ATOM 8578 C C . VAL B 1 518 ? -9.148 7.172 3.484 1 97.94 518 VAL B C 1
ATOM 8580 O O . VAL B 1 518 ? -8.102 7.586 2.98 1 97.94 518 VAL B O 1
ATOM 8583 N N . GLU B 1 519 ? -9.531 5.918 3.375 1 95.25 519 GLU B N 1
ATOM 8584 C CA . GLU B 1 519 ? -8.57 4.898 2.965 1 95.25 519 GLU B CA 1
ATOM 8585 C C . GLU B 1 519 ? -8.672 4.613 1.469 1 95.25 519 GLU B C 1
ATOM 8587 O O . GLU B 1 519 ? -7.777 4 0.887 1 95.25 519 GLU B O 1
ATOM 8592 N N . GLU B 1 520 ? -9.75 5.047 0.831 1 95.94 520 GLU B N 1
ATOM 8593 C CA . GLU B 1 520 ? -9.922 4.797 -0.599 1 95.94 520 GLU B CA 1
ATOM 8594 C C . GLU B 1 520 ? -8.68 5.219 -1.379 1 95.94 520 GLU B C 1
ATOM 8596 O O . GLU B 1 520 ? -8.094 6.273 -1.112 1 95.94 520 GLU B O 1
ATOM 8601 N N . PRO B 1 521 ? -8.188 4.336 -2.316 1 95.94 521 PRO B N 1
ATOM 8602 C CA . PRO B 1 521 ? -7.012 4.711 -3.113 1 95.94 521 PRO B CA 1
ATOM 8603 C C . PRO B 1 521 ? -7.188 6.051 -3.824 1 95.94 521 PRO B C 1
ATOM 8605 O O . PRO B 1 521 ? -8.266 6.336 -4.359 1 95.94 521 PRO B O 1
ATOM 8608 N N . ARG B 1 522 ? -6.133 6.812 -3.893 1 96.94 522 ARG B N 1
ATOM 8609 C CA . ARG B 1 522 ? -6.25 8.203 -4.328 1 96.94 522 ARG B CA 1
ATOM 8610 C C . ARG B 1 522 ? -5.641 8.391 -5.715 1 96.94 522 ARG B C 1
ATOM 8612 O O . ARG B 1 522 ? -4.793 7.609 -6.141 1 96.94 522 ARG B O 1
ATOM 8619 N N . VAL B 1 523 ? -6.133 9.445 -6.363 1 96.5 523 VAL B N 1
ATOM 8620 C CA . VAL B 1 523 ? -5.527 9.984 -7.574 1 96.5 523 VAL B CA 1
ATOM 8621 C C . VAL B 1 523 ? -4.68 11.211 -7.23 1 96.5 523 VAL B C 1
ATOM 8623 O O . VAL B 1 523 ? -5.062 12.023 -6.387 1 96.5 523 VAL B O 1
ATOM 8626 N N . GLN B 1 524 ? -3.539 11.336 -7.797 1 93.88 524 GLN B N 1
ATOM 8627 C CA . GLN B 1 524 ? -2.658 12.492 -7.656 1 93.88 524 GLN B CA 1
ATOM 8628 C C . GLN B 1 524 ? -2.299 13.078 -9.016 1 93.88 524 GLN B C 1
ATOM 8630 O O . GLN B 1 524 ? -2.203 12.352 -10.008 1 93.88 524 GLN B O 1
ATOM 8635 N N . ILE B 1 525 ? -2.082 14.375 -9.07 1 89 525 ILE B N 1
ATOM 8636 C CA . ILE B 1 525 ? -1.863 15.039 -10.352 1 89 525 ILE B CA 1
ATOM 8637 C C . ILE B 1 525 ? -0.614 15.906 -10.273 1 89 525 ILE B C 1
ATOM 8639 O O . ILE B 1 525 ? -0.691 17.125 -10.43 1 89 525 ILE B O 1
ATOM 8643 N N . PRO B 1 526 ? 0.478 15.375 -10.148 1 70.38 526 PRO B N 1
ATOM 8644 C CA . PRO B 1 526 ? 1.69 16.188 -10.031 1 70.38 526 PRO B CA 1
ATOM 8645 C C . PRO B 1 526 ? 2.029 16.938 -11.312 1 70.38 526 PRO B C 1
ATOM 8647 O O . PRO B 1 526 ? 2.748 17.938 -11.281 1 70.38 526 PRO B O 1
ATOM 8650 N N . THR B 1 527 ? 1.753 16.344 -12.508 1 70.88 527 THR B N 1
ATOM 8651 C CA . THR B 1 527 ? 2.066 16.922 -13.812 1 70.88 527 THR B CA 1
ATOM 8652 C C . THR B 1 527 ? 0.957 16.625 -14.82 1 70.88 527 THR B C 1
ATOM 8654 O O . THR B 1 527 ? -0.225 16.641 -14.469 1 70.88 527 THR B O 1
ATOM 8657 N N . LYS B 1 528 ? 1.453 16.406 -15.938 1 76.12 528 LYS B N 1
ATOM 8658 C CA . LYS B 1 528 ? 0.518 16.062 -17 1 76.12 528 LYS B CA 1
ATOM 8659 C C . LYS B 1 528 ? 0.037 14.617 -16.859 1 76.12 528 LYS B C 1
ATOM 8661 O O . LYS B 1 528 ? -1.005 14.25 -17.406 1 76.12 528 LYS B O 1
ATOM 8666 N N . GLU B 1 529 ? 0.75 13.938 -16.141 1 86.88 529 GLU B N 1
ATOM 8667 C CA . GLU B 1 529 ? 0.383 12.539 -15.922 1 86.88 529 GLU B CA 1
ATOM 8668 C C . GLU B 1 529 ? -0.544 12.391 -14.719 1 86.88 529 GLU B C 1
ATOM 8670 O O . GLU B 1 529 ? -0.625 13.289 -13.883 1 86.88 529 GLU B O 1
ATOM 8675 N N . THR B 1 530 ? -1.305 11.359 -14.758 1 92.38 530 THR B N 1
ATOM 8676 C CA . THR B 1 530 ? -2.176 11.008 -13.641 1 92.38 530 THR B CA 1
ATOM 8677 C C . THR B 1 530 ? -1.606 9.836 -12.859 1 92.38 530 THR B C 1
ATOM 8679 O O . THR B 1 530 ? -1.362 8.766 -13.422 1 92.38 530 THR B O 1
ATOM 8682 N N . ASN B 1 531 ? -1.344 10.094 -11.633 1 94.69 531 ASN B N 1
ATOM 8683 C CA . ASN B 1 531 ? -0.863 9.016 -10.766 1 94.69 531 ASN B CA 1
ATOM 8684 C C . ASN B 1 531 ? -1.982 8.453 -9.898 1 94.69 531 ASN B C 1
ATOM 8686 O O . ASN B 1 531 ? -2.84 9.195 -9.422 1 94.69 531 ASN B O 1
ATOM 8690 N N . VAL B 1 532 ? -1.981 7.109 -9.742 1 96 532 VAL B N 1
ATOM 8691 C CA . VAL B 1 532 ? -2.961 6.465 -8.875 1 96 532 VAL B CA 1
ATOM 8692 C C . VAL B 1 532 ? -2.248 5.527 -7.898 1 96 532 VAL B C 1
ATOM 8694 O O . VAL B 1 532 ? -1.171 5.012 -8.195 1 96 532 VAL B O 1
ATOM 8697 N N . GLU B 1 533 ? -2.842 5.383 -6.68 1 94.56 533 GLU B N 1
ATOM 8698 C CA . GLU B 1 533 ? -2.295 4.453 -5.691 1 94.56 533 GLU B CA 1
ATOM 8699 C C . GLU B 1 533 ? -2.553 3.006 -6.098 1 94.56 533 GLU B C 1
ATOM 8701 O O . GLU B 1 533 ? -3.363 2.738 -6.984 1 94.56 533 GLU B O 1
ATOM 8706 N N . ASP B 1 534 ? -1.862 2.111 -5.309 1 89.19 534 ASP B N 1
ATOM 8707 C CA . ASP B 1 534 ? -2.066 0.684 -5.535 1 89.19 534 ASP B CA 1
ATOM 8708 C C . ASP B 1 534 ? -3.502 0.276 -5.207 1 89.19 534 ASP B C 1
ATOM 8710 O O . ASP B 1 534 ? -4.098 0.79 -4.258 1 89.19 534 ASP B O 1
ATOM 8714 N N . CYS B 1 535 ? -4.062 -0.571 -5.934 1 90.31 535 CYS B N 1
ATOM 8715 C CA . CYS B 1 535 ? -5.387 -1.157 -5.758 1 90.31 535 CYS B CA 1
ATOM 8716 C C . CYS B 1 535 ? -6.48 -0.175 -6.168 1 90.31 535 CYS B C 1
ATOM 8718 O O . CYS B 1 535 ? -7.637 -0.326 -5.777 1 90.31 535 CYS B O 1
ATOM 8720 N N . PHE B 1 536 ? -6.043 0.982 -6.871 1 94.69 536 PHE B N 1
ATOM 8721 C CA . PHE B 1 536 ? -7.059 1.751 -7.578 1 94.69 536 PHE B CA 1
ATOM 8722 C C . PHE B 1 536 ? -7.801 0.874 -8.578 1 94.69 536 PHE B C 1
ATOM 8724 O O . PHE B 1 536 ? -7.199 -0.001 -9.211 1 94.69 536 PHE B O 1
ATOM 8731 N N . ASP B 1 537 ? -9.039 1.094 -8.734 1 92.88 537 ASP B N 1
ATOM 8732 C CA . ASP B 1 537 ? -9.883 0.226 -9.547 1 92.88 537 ASP B CA 1
ATOM 8733 C C . ASP B 1 537 ? -9.375 0.157 -10.984 1 92.88 537 ASP B C 1
ATOM 8735 O O . ASP B 1 537 ? -9.391 1.159 -11.703 1 92.88 537 ASP B O 1
ATOM 8739 N N . VAL B 1 538 ? -9.117 -1.037 -11.469 1 92.62 538 VAL B N 1
ATOM 8740 C CA . VAL B 1 538 ? -8.477 -1.258 -12.758 1 92.62 538 VAL B CA 1
ATOM 8741 C C . VAL B 1 538 ? -9.438 -0.876 -13.883 1 92.62 538 VAL B C 1
ATOM 8743 O O . VAL B 1 538 ? -9.016 -0.355 -14.922 1 92.62 538 VAL B O 1
ATOM 8746 N N . LYS B 1 539 ? -10.672 -1.161 -13.758 1 93.75 539 LYS B N 1
ATOM 8747 C CA . LYS B 1 539 ? -11.641 -0.822 -14.797 1 93.75 539 LYS B CA 1
ATOM 8748 C C . LYS B 1 539 ? -11.789 0.69 -14.938 1 93.75 539 LYS B C 1
ATOM 8750 O O . LYS B 1 539 ? -12.016 1.196 -16.047 1 93.75 539 LYS B O 1
ATOM 8755 N N . VAL B 1 540 ? -11.648 1.377 -13.828 1 96.44 540 VAL B N 1
ATOM 8756 C CA . VAL B 1 540 ? -11.711 2.834 -13.883 1 96.44 540 VAL B CA 1
ATOM 8757 C C . VAL B 1 540 ? -10.469 3.381 -14.586 1 96.44 540 VAL B C 1
ATOM 8759 O O . VAL B 1 540 ? -10.578 4.273 -15.43 1 96.44 540 VAL B O 1
ATOM 8762 N N . THR B 1 541 ? -9.312 2.836 -14.258 1 96.12 541 THR B N 1
ATOM 8763 C CA . THR B 1 541 ? -8.094 3.299 -14.922 1 96.12 541 THR B CA 1
ATOM 8764 C C . THR B 1 541 ? -8.156 3.023 -16.422 1 96.12 541 THR B C 1
ATOM 8766 O O . THR B 1 541 ? -7.707 3.84 -17.234 1 96.12 541 THR B O 1
ATOM 8769 N N . ASP B 1 542 ? -8.703 1.873 -16.781 1 94.5 542 ASP B N 1
ATOM 8770 C CA . ASP B 1 542 ? -8.852 1.55 -18.203 1 94.5 542 ASP B CA 1
ATOM 8771 C C . ASP B 1 542 ? -9.773 2.549 -18.906 1 94.5 542 ASP B C 1
ATOM 8773 O O . ASP B 1 542 ? -9.508 2.969 -20.031 1 94.5 542 ASP B O 1
ATOM 8777 N N . GLY B 1 543 ? -10.859 2.887 -18.25 1 97 543 GLY B N 1
ATOM 8778 C CA . GLY B 1 543 ? -11.773 3.889 -18.781 1 97 543 GLY B CA 1
ATOM 8779 C C . GLY B 1 543 ? -11.133 5.258 -18.922 1 97 543 GLY B C 1
ATOM 8780 O O . GLY B 1 543 ? -11.398 5.977 -19.891 1 97 543 GLY B O 1
ATOM 8781 N N . LEU B 1 544 ? -10.328 5.641 -17.953 1 97.38 544 LEU B N 1
ATOM 8782 C CA . LEU B 1 544 ? -9.633 6.922 -17.984 1 97.38 544 LEU B CA 1
ATOM 8783 C C . LEU B 1 544 ? -8.625 6.965 -19.141 1 97.38 544 LEU B C 1
ATOM 8785 O O . LEU B 1 544 ? -8.453 8 -19.781 1 97.38 544 LEU B O 1
ATOM 8789 N N . LYS B 1 545 ? -7.984 5.828 -19.391 1 95.38 545 LYS B N 1
ATOM 8790 C CA . LYS B 1 545 ? -7.066 5.758 -20.516 1 95.38 545 LYS B CA 1
ATOM 8791 C C . LYS B 1 545 ? -7.797 5.988 -21.828 1 95.38 545 LYS B C 1
ATOM 8793 O O . LYS B 1 545 ? -7.273 6.648 -22.734 1 95.38 545 LYS B O 1
ATOM 8798 N N . LYS B 1 546 ? -8.977 5.441 -21.953 1 96.25 546 LYS B N 1
ATOM 8799 C CA . LYS B 1 546 ? -9.789 5.633 -23.156 1 96.25 546 LYS B CA 1
ATOM 8800 C C . LYS B 1 546 ? -10.188 7.098 -23.328 1 96.25 546 LYS B C 1
ATOM 8802 O O . LYS B 1 546 ? -10.523 7.531 -24.422 1 96.25 546 LYS B O 1
ATOM 8807 N N . LYS B 1 547 ? -10.156 7.836 -22.25 1 96.56 547 LYS B N 1
ATOM 8808 C CA . LYS B 1 547 ? -10.414 9.273 -22.297 1 96.56 547 LYS B CA 1
ATOM 8809 C C . LYS B 1 547 ? -9.109 10.055 -22.422 1 96.56 547 LYS B C 1
ATOM 8811 O O . LYS B 1 547 ? -9.078 11.258 -22.156 1 96.56 547 LYS B O 1
ATOM 8816 N N . ASN B 1 548 ? -8 9.391 -22.656 1 93.88 548 ASN B N 1
ATOM 8817 C CA . ASN B 1 548 ? -6.691 9.922 -23.031 1 93.88 548 ASN B CA 1
ATOM 8818 C C . ASN B 1 548 ? -5.887 10.344 -21.812 1 93.88 548 ASN B C 1
ATOM 8820 O O . ASN B 1 548 ? -5.023 11.219 -21.891 1 93.88 548 ASN B O 1
ATOM 8824 N N . HIS B 1 549 ? -6.199 9.812 -20.688 1 93.81 549 HIS B N 1
ATOM 8825 C CA . HIS B 1 549 ? -5.312 9.977 -19.531 1 93.81 549 HIS B CA 1
ATOM 8826 C C . HIS B 1 549 ? -4.145 9 -19.594 1 93.81 549 HIS B C 1
ATOM 8828 O O . HIS B 1 549 ? -4.309 7.852 -20.016 1 93.81 54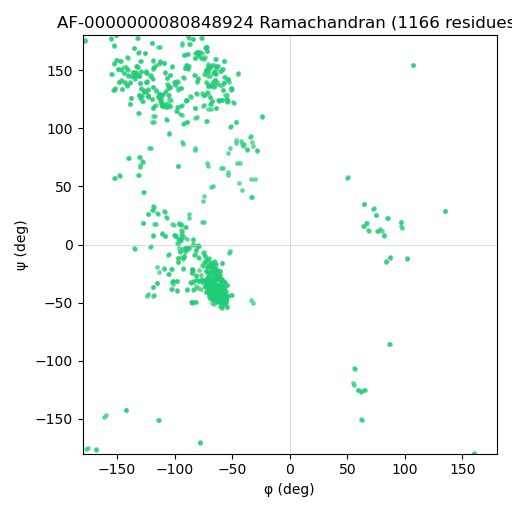9 HIS B O 1
ATOM 8834 N N . THR B 1 550 ? -2.973 9.445 -19.234 1 92.25 550 THR B N 1
ATOM 8835 C CA . THR B 1 550 ? -1.847 8.555 -19 1 92.25 550 THR B CA 1
ATOM 8836 C C . THR B 1 550 ? -1.704 8.258 -17.5 1 92.25 550 THR B C 1
ATOM 8838 O O . THR B 1 550 ? -1.435 9.164 -16.703 1 92.25 550 THR B O 1
ATOM 8841 N N . ILE B 1 551 ? -1.838 6.992 -17.172 1 94.31 551 ILE B N 1
ATOM 8842 C CA . ILE B 1 551 ? -1.928 6.621 -15.758 1 94.31 551 ILE B CA 1
ATOM 8843 C C . ILE B 1 551 ? -0.635 5.938 -15.32 1 94.31 551 ILE B C 1
ATOM 8845 O O . ILE B 1 551 ? -0.131 5.051 -16.016 1 94.31 551 ILE B O 1
ATOM 8849 N N . PHE B 1 552 ? -0.068 6.352 -14.195 1 93 552 PHE B N 1
ATOM 8850 C CA . PHE B 1 552 ? 1.083 5.707 -13.57 1 93 552 PHE B CA 1
ATOM 8851 C C . PHE B 1 552 ? 0.776 5.324 -12.133 1 93 552 PHE B C 1
ATOM 8853 O O . PHE B 1 552 ? -0.032 5.977 -11.469 1 93 552 PHE B O 1
ATOM 8860 N N . HIS B 1 553 ? 1.375 4.223 -11.68 1 92.19 553 HIS B N 1
ATOM 8861 C CA . HIS B 1 553 ? 1.301 3.824 -10.281 1 92.19 553 HIS B CA 1
ATOM 8862 C C . HIS B 1 553 ? 2.537 4.277 -9.516 1 92.19 553 HIS B C 1
ATOM 8864 O O . HIS B 1 553 ? 3.326 3.451 -9.047 1 92.19 553 HIS B O 1
ATOM 8870 N N . ASN B 1 554 ? 2.678 5.555 -9.352 1 85.31 554 ASN B N 1
ATOM 8871 C CA . ASN B 1 554 ? 3.803 6.227 -8.711 1 85.31 554 ASN B CA 1
ATOM 8872 C C . ASN B 1 554 ? 3.34 7.395 -7.848 1 85.31 554 ASN B C 1
ATOM 8874 O O . ASN B 1 554 ? 3.588 8.555 -8.18 1 85.31 554 ASN B O 1
ATOM 8878 N N . THR B 1 555 ? 2.787 7.023 -6.734 1 84.88 555 THR B N 1
ATOM 8879 C CA . THR B 1 555 ? 2.223 8.062 -5.883 1 84.88 555 THR B CA 1
ATOM 8880 C C . THR B 1 555 ? 3.15 8.367 -4.707 1 84.88 555 THR B C 1
ATOM 8882 O O . THR B 1 555 ? 3.967 7.523 -4.324 1 84.88 555 THR B O 1
ATOM 8885 N N . GLU B 1 556 ? 3.002 9.641 -4.25 1 87.62 556 GLU B N 1
ATOM 8886 C CA . GLU B 1 556 ? 3.604 10.055 -2.986 1 87.62 556 GLU B CA 1
ATOM 8887 C C . GLU B 1 556 ? 2.633 9.875 -1.824 1 87.62 556 GLU B C 1
ATOM 8889 O O . GLU B 1 556 ? 1.425 9.742 -2.033 1 87.62 556 GLU B O 1
ATOM 8894 N N . LEU B 1 557 ? 3.258 9.906 -0.698 1 90.38 557 LEU B N 1
ATOM 8895 C CA . LEU B 1 557 ? 2.422 9.711 0.481 1 90.38 557 LEU B CA 1
ATOM 8896 C C . LEU B 1 557 ? 1.499 10.898 0.702 1 90.38 557 LEU B C 1
ATOM 8898 O O . LEU B 1 557 ? 1.943 12.055 0.658 1 90.38 557 LEU B O 1
ATOM 8902 N N . SER B 1 558 ? 0.266 10.727 0.826 1 93.75 558 SER B N 1
ATOM 8903 C CA . SER B 1 558 ? -0.745 11.711 1.193 1 93.75 558 SER B CA 1
ATOM 8904 C C . SER B 1 558 ? -1.637 11.195 2.318 1 93.75 558 SER B C 1
ATOM 8906 O O . SER B 1 558 ? -2.172 10.086 2.234 1 93.75 558 SER B O 1
ATOM 8908 N N . VAL B 1 559 ? -1.761 11.938 3.395 1 97.06 559 VAL B N 1
ATOM 8909 C CA . VAL B 1 559 ? -2.395 11.484 4.629 1 97.06 559 VAL B CA 1
ATOM 8910 C C . VAL B 1 559 ? -3.498 12.461 5.031 1 97.06 559 VAL B C 1
ATOM 8912 O O . VAL B 1 559 ? -3.301 13.68 5.004 1 97.06 559 VAL B O 1
ATOM 8915 N N . VAL B 1 560 ? -4.688 11.961 5.363 1 98.5 560 VAL B N 1
ATOM 8916 C CA . VAL B 1 560 ? -5.805 12.812 5.754 1 98.5 560 VAL B CA 1
ATOM 8917 C C . VAL B 1 560 ? -6.359 12.359 7.102 1 98.5 560 VAL B C 1
ATOM 8919 O O . VAL B 1 560 ? -6.52 11.156 7.344 1 98.5 560 VAL B O 1
ATOM 8922 N N . GLN B 1 561 ? -6.555 13.25 8.039 1 98.75 561 GLN B N 1
ATOM 8923 C CA . GLN B 1 561 ? -7.27 13.031 9.297 1 98.75 561 GLN B CA 1
ATOM 8924 C C . GLN B 1 561 ? -8.664 13.648 9.25 1 98.75 561 GLN B C 1
ATOM 8926 O O . GLN B 1 561 ? -8.836 14.773 8.773 1 98.75 561 GLN B O 1
ATOM 8931 N N . ALA B 1 562 ? -9.641 12.891 9.734 1 98.88 562 ALA B N 1
ATOM 8932 C CA . ALA B 1 562 ? -11 13.406 9.68 1 98.88 562 ALA B CA 1
ATOM 8933 C C . ALA B 1 562 ? -11.797 13.016 10.922 1 98.88 562 ALA B C 1
ATOM 8935 O O . ALA B 1 562 ? -11.648 11.898 11.43 1 98.88 562 ALA B O 1
ATOM 8936 N N . VAL B 1 563 ? -12.578 13.91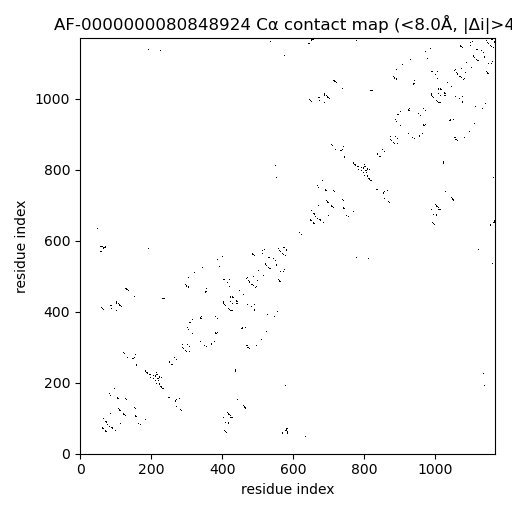4 11.43 1 98.94 563 VAL B N 1
ATOM 8937 C CA . VAL B 1 563 ? -13.602 13.688 12.445 1 98.94 563 VAL B CA 1
ATOM 8938 C C . VAL B 1 563 ? -14.953 14.164 11.93 1 98.94 563 VAL B C 1
ATOM 8940 O O . VAL B 1 563 ? -15.062 15.266 11.383 1 98.94 563 VAL B O 1
ATOM 8943 N N . VAL B 1 564 ? -15.961 13.352 12.094 1 98.81 564 VAL B N 1
ATOM 8944 C CA . VAL B 1 564 ? -17.266 13.688 11.539 1 98.81 564 VAL B CA 1
ATOM 8945 C C . VAL B 1 564 ? -18.344 13.477 12.594 1 98.81 564 VAL B C 1
ATOM 8947 O O . VAL B 1 564 ? -18.172 12.68 13.523 1 98.81 564 VAL B O 1
ATOM 8950 N N . ARG B 1 565 ? -19.359 14.195 12.43 1 98 565 ARG B N 1
ATOM 8951 C CA . ARG B 1 565 ? -20.562 14 13.242 1 98 565 ARG B CA 1
ATOM 8952 C C . ARG B 1 565 ? -21.547 13.078 12.531 1 98 565 ARG B C 1
ATOM 8954 O O . ARG B 1 565 ? -21.938 13.328 11.391 1 98 565 ARG B O 1
ATOM 8961 N N . GLN B 1 566 ? -21.891 11.977 13.125 1 96.06 566 GLN B N 1
ATOM 8962 C CA . GLN B 1 566 ? -22.906 11.039 12.672 1 96.06 566 GLN B CA 1
ATOM 8963 C C . GLN B 1 566 ? -24.016 10.891 13.703 1 96.06 566 GLN B C 1
ATOM 8965 O O . GLN B 1 566 ? -23.922 10.055 14.609 1 96.06 566 GLN B O 1
ATOM 8970 N N . GLY B 1 567 ? -25.172 11.484 13.414 1 93.31 567 GLY B N 1
ATOM 8971 C CA . GLY B 1 567 ? -26.188 11.539 14.453 1 93.31 567 GLY B CA 1
ATOM 8972 C C . GLY B 1 567 ? -25.688 12.18 15.742 1 93.31 567 GLY B C 1
ATOM 8973 O O . GLY B 1 567 ? -25.188 13.305 15.727 1 93.31 567 GLY B O 1
ATOM 8974 N N . ASP B 1 568 ? -25.719 11.422 16.828 1 93.94 568 ASP B N 1
ATOM 8975 C CA . ASP B 1 568 ? -25.312 11.938 18.125 1 93.94 568 ASP B CA 1
ATOM 8976 C C . ASP B 1 568 ? -23.891 11.492 18.469 1 93.94 568 ASP B C 1
ATOM 8978 O O . ASP B 1 568 ? -23.391 11.805 19.547 1 93.94 568 ASP B O 1
ATOM 8982 N N . LYS B 1 569 ? -23.234 10.883 17.516 1 97.31 569 LYS B N 1
ATOM 8983 C CA . LYS B 1 569 ? -21.891 10.383 17.766 1 97.31 569 LYS B CA 1
ATOM 8984 C C . LYS B 1 569 ? -20.859 11.156 16.953 1 97.31 569 LYS B C 1
ATOM 8986 O O . LYS B 1 569 ? -21.203 11.883 16.016 1 97.31 569 LYS B O 1
ATOM 8991 N N . LEU B 1 570 ? -19.688 11.086 17.453 1 98.44 570 LEU B N 1
ATOM 8992 C CA . LEU B 1 570 ? -18.531 11.602 16.719 1 98.44 570 LEU B CA 1
ATOM 8993 C C . LEU B 1 570 ? -17.625 10.461 16.266 1 98.44 570 LEU B C 1
ATOM 8995 O O . LEU B 1 570 ? -17.141 9.688 17.094 1 98.44 570 LEU B O 1
ATOM 8999 N N . CYS B 1 571 ? -17.469 10.352 14.953 1 98.56 571 CYS B N 1
ATOM 9000 C CA . CYS B 1 571 ? -16.594 9.32 14.414 1 98.56 571 CYS B CA 1
ATOM 9001 C C . CYS B 1 571 ? -15.305 9.93 13.883 1 98.56 571 CYS B C 1
ATOM 9003 O O . CYS B 1 571 ? -15.305 11.062 13.391 1 98.56 571 CYS B O 1
ATOM 9005 N N . ALA B 1 572 ? -14.242 9.242 14.062 1 98.75 572 ALA B N 1
ATOM 9006 C CA . ALA B 1 572 ? -12.93 9.75 13.648 1 98.75 572 ALA B CA 1
ATOM 9007 C C . ALA B 1 572 ? -12.133 8.68 12.906 1 98.75 572 ALA B C 1
ATOM 9009 O O . ALA B 1 572 ? -12.297 7.484 13.164 1 98.75 572 ALA B O 1
ATOM 9010 N N . GLU B 1 573 ? -11.383 9.094 11.961 1 98.31 573 GLU B N 1
ATOM 9011 C CA . GLU B 1 573 ? -10.484 8.203 11.227 1 98.31 573 GLU B CA 1
ATOM 9012 C C . GLU B 1 573 ? -9.133 8.867 10.977 1 98.31 573 GLU B C 1
ATOM 9014 O O . GLU B 1 573 ? -9.062 9.984 10.461 1 98.31 573 GLU B O 1
ATOM 9019 N N . SER B 1 574 ? -8.117 8.219 11.484 1 97.94 574 SER B N 1
ATOM 9020 C CA . SER B 1 574 ? -6.746 8.578 11.133 1 97.94 574 SER B CA 1
ATOM 9021 C C . SER B 1 574 ? -6.23 7.727 9.977 1 97.94 574 SER B C 1
ATOM 9023 O O . SER B 1 574 ? -6.422 6.512 9.961 1 97.94 574 SER B O 1
ATOM 9025 N N . ASP B 1 575 ? -5.637 8.367 9.078 1 97.06 575 ASP B N 1
ATOM 9026 C CA . ASP B 1 575 ? -5.145 7.684 7.883 1 97.06 575 ASP B CA 1
ATOM 9027 C C . ASP B 1 575 ? -4.109 6.621 8.242 1 97.06 575 ASP B C 1
ATOM 9029 O O . ASP B 1 575 ? -3.068 6.934 8.82 1 97.06 575 ASP B O 1
ATOM 9033 N N . CYS B 1 576 ? -4.352 5.457 7.844 1 93.81 576 CYS B N 1
ATOM 9034 C CA . CYS B 1 576 ? -3.486 4.336 8.195 1 93.81 576 CYS B CA 1
ATOM 9035 C C . CYS B 1 576 ? -2.15 4.43 7.473 1 93.81 576 CYS B C 1
ATOM 9037 O O . CYS B 1 576 ? -1.172 3.801 7.883 1 93.81 576 CYS B O 1
ATOM 9039 N N . ARG B 1 577 ? -2.055 5.176 6.426 1 93.5 577 ARG B N 1
ATOM 9040 C CA . ARG B 1 577 ? -0.848 5.285 5.613 1 93.5 577 ARG B CA 1
ATOM 9041 C C . ARG B 1 577 ? 0.334 5.762 6.449 1 93.5 577 ARG B C 1
ATOM 9043 O O . ARG B 1 577 ? 1.478 5.383 6.191 1 93.5 577 ARG B O 1
ATOM 9050 N N . LYS B 1 578 ? 0.042 6.543 7.43 1 93.12 578 LYS B N 1
ATOM 9051 C CA . LYS B 1 578 ? 1.096 7.051 8.305 1 93.12 578 LYS B CA 1
ATOM 9052 C C . LYS B 1 578 ? 1.077 6.336 9.656 1 93.12 578 LYS B C 1
ATOM 9054 O O . LYS B 1 578 ? 1.932 6.586 10.508 1 93.12 578 LYS B O 1
ATOM 9059 N N . GLY B 1 579 ? 0.084 5.547 9.906 1 90.69 579 GLY B N 1
ATOM 9060 C CA . GLY B 1 579 ? 0.032 4.738 11.109 1 90.69 579 GLY B CA 1
ATOM 9061 C C . GLY B 1 579 ? -0.779 5.375 12.227 1 90.69 579 GLY B C 1
ATOM 9062 O O . GLY B 1 579 ? -0.623 5.02 13.391 1 90.69 579 GLY B O 1
ATOM 9063 N N . GLY B 1 580 ? -1.589 6.262 11.93 1 94.31 580 GLY B N 1
ATOM 9064 C CA . GLY B 1 580 ? -2.393 6.938 12.938 1 94.31 580 GLY B CA 1
ATOM 9065 C C . GLY B 1 580 ? -3.592 6.121 13.383 1 94.31 580 GLY B C 1
ATOM 9066 O O . GLY B 1 580 ? -3.951 5.133 12.742 1 94.31 580 GLY B O 1
ATOM 9067 N N . TYR B 1 581 ? -4.145 6.492 14.508 1 96.38 581 TYR B N 1
ATOM 9068 C CA . TYR B 1 581 ? -5.363 5.93 15.07 1 96.38 581 TYR B CA 1
ATOM 9069 C C . TYR B 1 581 ? -6.086 6.953 15.938 1 96.38 581 TYR B C 1
ATOM 9071 O O . TYR B 1 581 ? -5.457 7.66 16.734 1 96.38 581 TYR B O 1
ATOM 9079 N N . PRO B 1 582 ? -7.363 7.082 15.766 1 98.25 582 PRO B N 1
ATOM 9080 C CA . PRO B 1 582 ? -8.086 8.117 16.516 1 98.25 582 PRO B CA 1
ATOM 9081 C C . PRO B 1 582 ? -8.375 7.703 17.953 1 98.25 582 PRO B C 1
ATOM 9083 O O . PRO B 1 582 ? -8.18 6.543 18.328 1 98.25 582 PRO B O 1
ATOM 9086 N N . ALA B 1 583 ? -8.734 8.672 18.75 1 98.44 583 ALA B N 1
ATOM 9087 C CA . ALA B 1 583 ? -9.148 8.461 20.125 1 98.44 583 ALA B CA 1
ATOM 9088 C C . ALA B 1 583 ? -10.32 9.367 20.5 1 98.44 583 ALA B C 1
ATOM 9090 O O . ALA B 1 583 ? -10.5 10.43 19.906 1 98.44 583 ALA B O 1
ATOM 9091 N N . GLY B 1 584 ? -11.133 8.93 21.375 1 98.38 584 GLY B N 1
ATOM 9092 C CA . GLY B 1 584 ? -12.273 9.688 21.875 1 98.38 584 GLY B CA 1
ATOM 9093 C C . GLY B 1 584 ? -12.914 9.078 23.109 1 98.38 584 GLY B C 1
ATOM 9094 O O . GLY B 1 584 ? -12.367 8.141 23.688 1 98.38 584 GLY B O 1
ATOM 9095 N N . TYR B 1 585 ? -14.016 9.695 23.578 1 97.94 585 TYR B N 1
ATOM 9096 C CA . TYR B 1 585 ? -14.773 9.172 24.719 1 97.94 585 TYR B CA 1
ATOM 9097 C C . TYR B 1 585 ? -16.25 9.523 24.594 1 97.94 585 TYR B C 1
ATOM 9099 O O . TYR B 1 585 ? -16.625 10.445 23.859 1 97.94 585 TYR B O 1
#